Protein 9R43 (pdb70)

Foldseek 3Di:
DDAPPDPCQCVQPAAQACQQVAHAREEAADQALLSVLVLLQVCVVVVAFEEEAQHNLAAAHHNYPHYYYHDVNLQDKDADLPQQKMKGFQNHFQLSVCVHQQVSQWHQLAAQARSDGPQQCQQQFHHHLLDLAANTSLLFWAWFWFQFNNSDTDIGGCPPDVLLSQCSRNVRQLQTGTRITMGHIHNFFKWQKAKQKAFQVLLLVLLVVVLVLLVPDASQKWKKWKWDQADQDPVDDPLRHRGIIIIIIITGRDDNVSRCVSCVVSPVGHDGSDDDGGMDTVSCSNNRNVDDRDHRYHKAKDKFFFLGCDSVLSVLCCCLPGRVNPAQKMKMKTAHHRNLLPARPRHHFFAPSSGGIMIMIIHDPDVVNVVSVVVSVVVRVVRTPLAHSQSRHGNVQQDQSSLCSRGDVVSLVSSLCSSCVGPVSSSHRSGSHNHHDPVSD/DAAPPDPCQCVQPDAFACQQVAHEREEAADQALLVVLVLLQVCLVVLFFEAEAQGNLAAAHHNYHHYYYHPVNLQDKDADLVQQKMKGFQRHFQLSNCVHALVSQKHQLAAQARSDGPLQCQQQFHHHFLDLVAHTQLLFWAWWFFQFNNSDTDIDGCPPDVLLSQESRNVRQLQTGTGMTMGGIHNFFKWQKAKQKAAQVLLLVLLQVVQVLLVPDASQKWKKWKWDQADQDDVDDPLRHRAIITIIIITGRDDNVVSCVSCVVSPVRDDGSDDDGGMDTVSCSNRRNVDDRPHHDHKAKWKFFFLGADSQLSVLCCCLRGRPNPQQKMKMKTAHHRNNLDARPRHHFFDPSNGGIMIMIIHDPDPVNVVSVVVSVVVNVVRTPLAHRQSRHGHVQQDLSSLCSRGDVVSLLSNLCSSCVRPVSSSHRSGSHRHHDPVSD

Structure (mmCIF, N/CA/C/O backbone):
data_9R43
#
_entry.id   9R43
#
_cell.length_a   77.872
_cell.length_b   80.490
_cell.length_c   163.811
_cell.angle_alpha   90.00
_cell.angle_beta   90.00
_cell.angle_gamma   90.00
#
_symmetry.space_group_name_H-M   'P 2 2 21'
#
loop_
_entity.id
_entity.type
_entity.pdbx_description
1 polymer 'Mitomycin radical oxidase'
2 non-polymer 'FLAVIN-ADENINE DINUCLEOTIDE'
3 non-polymer '4-(2-HYDROXYETHYL)-1-PIPERAZINE ETHANESULFONIC ACID'
4 non-polymer DI(HYDROXYETHYL)ETHER
5 non-polymer 'ACETATE ION'
6 water water
#
loop_
_atom_site.group_PDB
_atom_site.id
_atom_site.type_symbol
_atom_site.label_atom_id
_atom_site.label_alt_id
_atom_site.label_comp_id
_atom_site.label_asym_id
_atom_site.label_entity_id
_atom_site.label_seq_id
_atom_site.pdbx_PDB_ins_code
_atom_site.Cartn_x
_atom_site.Cartn_y
_atom_site.Cartn_z
_atom_site.occupancy
_atom_site.B_iso_or_equiv
_atom_site.auth_seq_id
_atom_site.auth_comp_id
_atom_site.auth_asym_id
_atom_site.auth_atom_id
_atom_site.pdbx_PDB_model_num
ATOM 1 N N . ALA A 1 8 ? 24.672 38.071 45.709 1.00 71.66 8 ALA A N 1
ATOM 2 C CA . ALA A 1 8 ? 25.924 37.272 45.672 1.00 72.05 8 ALA A CA 1
ATOM 3 C C . ALA A 1 8 ? 26.316 36.818 47.080 1.00 71.17 8 ALA A C 1
ATOM 4 O O . ALA A 1 8 ? 27.111 37.461 47.761 1.00 83.30 8 ALA A O 1
ATOM 6 N N . LEU A 1 9 ? 25.738 35.687 47.493 1.00 64.46 9 LEU A N 1
ATOM 7 C CA . LEU A 1 9 ? 26.112 34.988 48.705 1.00 61.69 9 LEU A CA 1
ATOM 8 C C . LEU A 1 9 ? 27.530 34.448 48.573 1.00 60.27 9 LEU A C 1
ATOM 9 O O . LEU A 1 9 ? 27.907 33.922 47.531 1.00 66.17 9 LEU A O 1
ATOM 14 N N . GLU A 1 10 ? 28.292 34.552 49.662 1.00 59.92 10 GLU A N 1
ATOM 15 C CA . GLU A 1 10 ? 29.642 34.018 49.735 1.00 57.87 10 GLU A CA 1
ATOM 16 C C . GLU A 1 10 ? 29.659 32.915 50.780 1.00 48.51 10 GLU A C 1
ATOM 17 O O . GLU A 1 10 ? 28.717 32.809 51.562 1.00 50.42 10 GLU A O 1
ATOM 23 N N . PRO A 1 11 ? 30.732 32.098 50.881 1.00 50.23 11 PRO A N 1
ATOM 24 C CA . PRO A 1 11 ? 30.724 30.962 51.804 1.00 57.61 11 PRO A CA 1
ATOM 25 C C . PRO A 1 11 ? 30.593 31.402 53.263 1.00 64.06 11 PRO A C 1
ATOM 26 O O . PRO A 1 11 ? 31.104 32.447 53.644 1.00 58.40 11 PRO A O 1
ATOM 30 N N . ASP A 1 12 ? 29.860 30.611 54.059 1.00 72.40 12 ASP A N 1
ATOM 31 C CA . ASP A 1 12 ? 29.615 30.910 55.466 1.00 85.44 12 ASP A CA 1
ATOM 32 C C . ASP A 1 12 ? 28.735 32.157 55.641 1.00 80.78 12 ASP A C 1
ATOM 33 O O . ASP A 1 12 ? 28.642 32.666 56.750 1.00 81.05 12 ASP A O 1
ATOM 38 N N . GLN A 1 13 ? 28.066 32.631 54.575 1.00 81.04 13 GLN A N 1
ATOM 39 C CA . GLN A 1 13 ? 26.978 33.591 54.714 1.00 75.11 13 GLN A CA 1
ATOM 40 C C . GLN A 1 13 ? 25.635 32.865 54.737 1.00 80.30 13 GLN A C 1
ATOM 41 O O . GLN A 1 13 ? 25.483 31.804 54.131 1.00 70.06 13 GLN A O 1
ATOM 47 N N . PRO A 1 14 ? 24.606 33.438 55.407 1.00 93.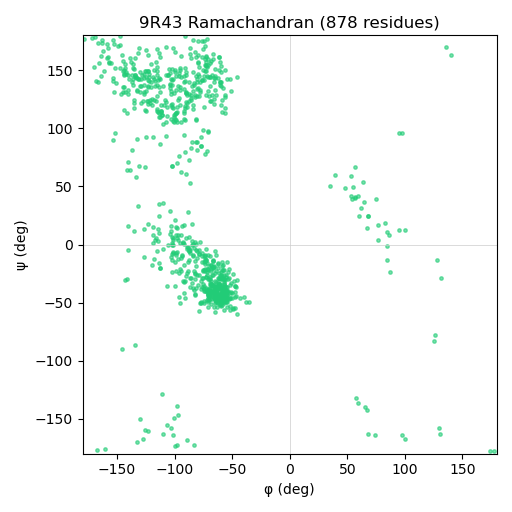10 14 PRO A N 1
ATOM 48 C CA . PRO A 1 14 ? 23.296 32.790 55.518 1.00 91.84 14 PRO A CA 1
ATOM 49 C C . PRO A 1 14 ? 22.664 32.440 54.174 1.00 79.76 14 PRO A C 1
ATOM 50 O O . PRO A 1 14 ? 22.283 33.325 53.408 1.00 64.02 14 PRO A O 1
ATOM 54 N N . GLY A 1 15 ? 22.545 31.132 53.922 1.00 78.46 15 GLY A N 1
ATOM 55 C CA . GLY A 1 15 ? 21.841 30.632 52.752 1.00 79.00 15 GLY A CA 1
ATOM 56 C C . GLY A 1 15 ? 22.777 30.359 51.574 1.00 64.44 15 GLY A C 1
ATOM 57 O O . GLY A 1 15 ? 22.312 30.166 50.456 1.00 65.49 15 GLY A O 1
ATOM 58 N N . TYR A 1 16 ? 24.088 30.360 51.827 1.00 58.49 16 TYR A N 1
ATOM 59 C CA . TYR A 1 16 ? 25.061 29.936 50.835 1.00 57.81 16 TYR A CA 1
ATOM 60 C C . TYR A 1 16 ? 24.794 28.481 50.454 1.00 57.52 16 TYR A C 1
ATOM 61 O O . TYR A 1 16 ? 24.716 28.146 49.269 1.00 46.96 16 TYR A O 1
ATOM 70 N N . ASP A 1 17 ? 24.692 27.633 51.480 1.00 50.29 17 ASP A N 1
ATOM 71 C CA . ASP A 1 17 ? 24.605 26.205 51.294 1.00 58.14 17 ASP A CA 1
ATOM 72 C C . ASP A 1 17 ? 23.290 25.907 50.596 1.00 63.68 17 ASP A C 1
ATOM 73 O O . ASP A 1 17 ? 23.204 25.069 49.704 1.00 60.30 17 ASP A O 1
ATOM 78 N N . ASP A 1 18 ? 22.290 26.685 50.980 1.00 59.71 18 ASP A N 1
ATOM 79 C CA . ASP A 1 18 ? 20.987 26.576 50.391 1.00 61.15 18 ASP A CA 1
ATOM 80 C C . ASP A 1 18 ? 21.158 26.739 48.885 1.00 61.22 18 ASP A C 1
ATOM 81 O O . ASP A 1 18 ? 20.680 25.927 48.108 1.00 64.20 18 ASP A O 1
ATOM 86 N N . ALA A 1 19 ? 21.867 27.786 48.477 1.00 54.14 19 ALA A N 1
ATOM 87 C CA . ALA A 1 19 ? 21.830 28.203 47.091 1.00 51.79 19 ALA A CA 1
ATOM 88 C C . ALA A 1 19 ? 22.901 27.470 46.270 1.00 53.35 19 ALA A C 1
ATOM 89 O O . ALA A 1 19 ? 22.809 27.448 45.051 1.00 47.15 19 ALA A O 1
ATOM 91 N N . ARG A 1 20 ? 23.881 26.831 46.922 1.00 47.65 20 ARG A N 1
ATOM 92 C CA . ARG A 1 20 ? 25.005 26.274 46.196 1.00 47.30 20 ARG A CA 1
ATOM 93 C C . ARG A 1 20 ? 24.840 24.780 45.943 1.00 44.71 20 ARG A C 1
ATOM 94 O O . ARG A 1 20 ? 25.481 24.240 45.065 1.00 53.04 20 ARG A O 1
ATOM 102 N N . LEU A 1 21 ? 24.035 24.098 46.744 1.00 46.41 21 LEU A N 1
ATOM 103 C CA . LEU A 1 21 ? 23.998 22.651 46.739 1.00 51.23 21 LEU A CA 1
ATOM 104 C C . LEU A 1 21 ? 22.733 22.235 46.006 1.00 55.74 21 LEU A C 1
ATOM 105 O O . LEU A 1 21 ? 21.710 22.876 46.190 1.00 46.29 21 LEU A O 1
ATOM 110 N N . GLY A 1 22 ? 22.810 21.205 45.151 1.00 58.31 22 GLY A N 1
ATOM 111 C CA . GLY A 1 22 ? 21.668 20.766 44.356 1.00 51.91 22 GLY A CA 1
ATOM 112 C C . GLY A 1 22 ? 21.129 19.405 44.803 1.00 46.74 22 GLY A C 1
ATOM 113 O O . GLY A 1 22 ? 21.439 18.921 45.890 1.00 46.81 22 GLY A O 1
ATOM 114 N N . LEU A 1 23 ? 20.331 18.767 43.937 1.00 43.43 23 LEU A N 1
ATOM 115 C CA . LEU A 1 23 ? 19.817 17.441 44.221 1.00 39.82 23 LEU A CA 1
ATOM 116 C C . LEU A 1 23 ? 20.934 16.399 44.280 1.00 41.61 23 LEU A C 1
ATOM 117 O O . LEU A 1 23 ? 20.999 15.622 45.245 1.00 40.44 23 LEU A O 1
ATOM 122 N N . ASN A 1 24 ? 21.757 16.314 43.211 1.00 39.76 24 ASN A N 1
ATOM 123 C CA . ASN A 1 24 ? 22.856 15.351 43.132 1.00 37.47 24 ASN A CA 1
ATOM 124 C C . ASN A 1 24 ? 24.141 16.075 43.513 1.00 39.30 24 ASN A C 1
ATOM 125 O O . ASN A 1 24 ? 24.583 16.956 42.784 1.00 37.41 24 ASN A O 1
ATOM 130 N N . ARG A 1 25 ? 24.721 15.692 44.659 1.00 43.38 25 ARG A N 1
ATOM 131 C CA . ARG A 1 25 ? 25.840 16.407 45.256 1.00 48.78 25 ARG A CA 1
ATOM 132 C C . ARG A 1 25 ? 27.195 15.852 44.809 1.00 45.34 25 ARG A C 1
ATOM 133 O O . ARG A 1 25 ? 28.186 16.239 45.401 1.00 41.06 25 ARG A O 1
ATOM 141 N N . ALA A 1 26 ? 27.274 15.057 43.725 1.00 41.85 26 ALA A N 1
ATOM 142 C CA . ALA A 1 26 ? 28.478 14.280 43.421 1.00 41.95 26 ALA A CA 1
ATOM 143 C C . ALA A 1 26 ? 29.669 15.164 43.059 1.00 45.14 26 ALA A C 1
ATOM 144 O O . ALA A 1 26 ? 30.826 14.755 43.195 1.00 52.68 26 ALA A O 1
ATOM 146 N N . ALA A 1 27 ? 29.368 16.355 42.548 1.00 45.84 27 ALA A N 1
ATOM 147 C CA . ALA A 1 27 ? 30.340 17.418 42.406 1.00 50.21 27 ALA A CA 1
ATOM 148 C C . ALA A 1 27 ? 30.272 18.262 43.673 1.00 62.27 27 ALA A C 1
ATOM 149 O O . ALA A 1 27 ? 29.429 19.150 43.802 1.00 85.71 27 ALA A O 1
ATOM 151 N N . GLU A 1 28 ? 31.127 17.958 44.640 1.00 68.77 28 GLU A N 1
ATOM 152 C CA . GLU A 1 28 ? 31.047 18.615 45.935 1.00 63.17 28 GLU A CA 1
ATOM 153 C C . GLU A 1 28 ? 31.651 19.997 45.763 1.00 57.43 28 GLU A C 1
ATOM 154 O O . GLU A 1 28 ? 32.866 20.162 45.806 1.00 68.88 28 GLU A O 1
ATOM 160 N N . SER A 1 29 ? 30.806 20.981 45.460 1.00 50.92 29 SER A N 1
ATOM 161 C CA . SER A 1 29 ? 31.373 22.211 44.943 1.00 63.16 29 SER A CA 1
ATOM 162 C C . SER A 1 29 ? 31.078 23.400 45.851 1.00 57.64 29 SER A C 1
ATOM 163 O O . SER A 1 29 ? 30.023 23.484 46.472 1.00 54.34 29 SER A O 1
ATOM 166 N N . ARG A 1 30 ? 32.074 24.293 45.907 1.00 51.83 30 ARG A N 1
ATOM 167 C CA . ARG A 1 30 ? 32.036 25.513 46.684 1.00 55.31 30 ARG A CA 1
ATOM 168 C C . ARG A 1 30 ? 32.325 26.688 45.758 1.00 48.07 30 ARG A C 1
ATOM 169 O O . ARG A 1 30 ? 33.468 27.109 45.589 1.00 43.56 30 ARG A O 1
ATOM 177 N N . PRO A 1 31 ? 31.261 27.300 45.203 1.00 48.47 31 PRO A N 1
ATOM 178 C CA . PRO A 1 31 ? 31.393 28.507 44.394 1.00 44.58 31 PRO A CA 1
ATOM 179 C C . PRO A 1 31 ? 31.984 29.596 45.275 1.00 49.26 31 PRO A C 1
ATOM 180 O O . PRO A 1 31 ? 31.702 29.621 46.466 1.00 50.30 31 PRO A O 1
ATOM 184 N N . ALA A 1 32 ? 32.733 30.524 44.670 1.00 45.44 32 ALA A N 1
ATOM 185 C CA . ALA A 1 32 ? 33.194 31.707 45.374 1.00 45.56 32 ALA A CA 1
ATOM 186 C C . ALA A 1 32 ? 31.995 32.602 45.716 1.00 57.67 32 ALA A C 1
ATOM 187 O O . ALA A 1 32 ? 31.993 33.226 46.777 1.00 58.78 32 ALA A O 1
ATOM 189 N N . TYR A 1 33 ? 30.981 32.650 44.825 1.00 44.98 33 TYR A N 1
ATOM 190 C CA . TYR A 1 33 ? 29.752 33.363 45.097 1.00 52.85 33 TYR A CA 1
ATOM 191 C C . TYR A 1 33 ? 28.604 32.589 44.459 1.00 49.81 33 TYR A C 1
ATOM 192 O O . TYR A 1 33 ? 28.776 32.005 43.402 1.00 49.77 33 TYR A O 1
ATOM 201 N N . VAL A 1 34 ? 27.422 32.675 45.067 1.00 44.02 34 VAL A N 1
ATOM 202 C CA . VAL A 1 34 ? 26.193 32.179 44.465 1.00 49.83 34 VAL A CA 1
ATOM 203 C C . VAL A 1 34 ? 25.174 33.318 44.332 1.00 43.84 34 VAL A C 1
ATOM 204 O O . VAL A 1 34 ? 24.802 33.895 45.337 1.00 49.68 34 VAL A O 1
ATOM 208 N N . VAL A 1 35 ? 24.703 33.623 43.114 1.00 44.39 35 VAL A N 1
ATOM 209 C CA . VAL A 1 35 ? 23.625 34.584 42.881 1.00 43.92 35 VAL A CA 1
ATOM 210 C C . VAL A 1 35 ? 22.302 33.837 42.684 1.00 45.99 35 VAL A C 1
ATOM 211 O O . VAL A 1 35 ? 22.092 33.251 41.625 1.00 42.99 35 VAL A O 1
ATOM 215 N N . GLU A 1 36 ? 21.393 33.872 43.666 1.00 47.60 36 GLU A N 1
ATOM 216 C CA . GLU A 1 36 ? 20.017 33.459 43.432 1.00 52.16 36 GLU A CA 1
ATOM 217 C C . GLU A 1 36 ? 19.260 34.472 42.576 1.00 43.24 36 GLU A C 1
ATOM 218 O O . GLU A 1 36 ? 18.511 35.268 43.092 1.00 47.50 36 GLU A O 1
ATOM 224 N N . ALA A 1 37 ? 19.443 34.422 41.262 1.00 46.61 37 ALA A N 1
ATOM 225 C CA . ALA A 1 37 ? 18.871 35.388 40.349 1.00 50.40 37 ALA A CA 1
ATOM 226 C C . ALA A 1 37 ? 17.346 35.395 40.457 1.00 51.67 37 ALA A C 1
ATOM 227 O O . ALA A 1 37 ? 16.727 34.344 40.499 1.00 57.18 37 ALA A O 1
ATOM 229 N N . ALA A 1 38 ? 16.749 36.586 40.482 1.00 54.61 38 ALA A N 1
ATOM 230 C CA . ALA A 1 38 ? 15.302 36.730 40.533 1.00 61.60 38 ALA A CA 1
ATOM 231 C C . ALA A 1 38 ? 14.743 36.893 39.126 1.00 56.62 38 ALA A C 1
ATOM 232 O O . ALA A 1 38 ? 13.560 36.615 38.900 1.00 60.98 38 ALA A O 1
ATOM 234 N N . ASP A 1 39 ? 15.606 37.339 38.198 1.00 52.71 39 ASP A N 1
ATOM 235 C CA . ASP A 1 39 ? 15.208 37.659 36.835 1.00 48.63 39 ASP A CA 1
ATOM 236 C C . ASP A 1 39 ? 16.438 37.737 35.942 1.00 44.13 39 ASP A C 1
ATOM 237 O O . ASP A 1 39 ? 17.567 37.688 36.408 1.00 44.74 39 ASP A O 1
ATOM 242 N N . GLU A 1 40 ? 16.209 37.946 34.646 1.00 47.53 40 GLU A N 1
ATOM 243 C CA . GLU A 1 40 ? 17.278 37.870 33.674 1.00 46.05 40 GLU A CA 1
ATOM 244 C C . GLU A 1 40 ? 18.377 38.911 33.926 1.00 59.62 40 GLU A C 1
ATOM 245 O O . GLU A 1 40 ? 19.537 38.661 33.583 1.00 57.30 40 GLU A O 1
ATOM 251 N N . GLN A 1 41 ? 18.017 40.066 34.507 1.00 55.72 41 GLN A N 1
ATOM 252 C CA . GLN A 1 41 ? 18.940 41.176 34.714 1.00 50.04 41 GLN A CA 1
ATOM 253 C C . GLN A 1 41 ? 19.984 40.822 35.749 1.00 39.78 41 GLN A C 1
ATOM 254 O O . GLN A 1 41 ? 21.133 41.180 35.595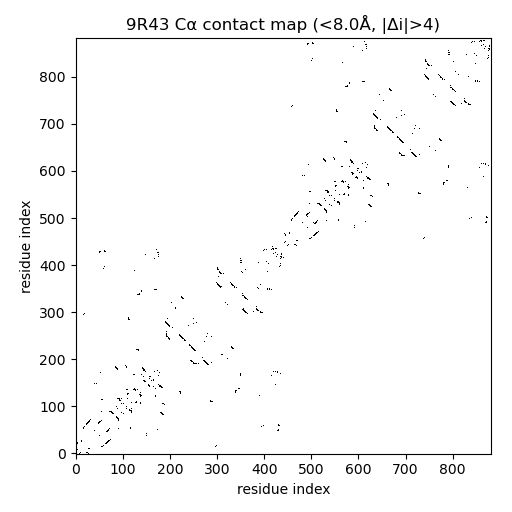 1.00 53.93 41 GLN A O 1
ATOM 260 N N . GLU A 1 42 ? 19.557 40.141 36.812 1.00 43.17 42 GLU A N 1
ATOM 261 C CA . GLU A 1 42 ? 20.471 39.620 37.801 1.00 45.73 42 GLU A CA 1
ATOM 262 C C . GLU A 1 42 ? 21.434 38.587 37.207 1.00 47.35 42 GLU A C 1
ATOM 263 O O . GLU A 1 42 ? 22.555 38.447 37.708 1.00 44.24 42 GLU A O 1
ATOM 269 N N . VAL A 1 43 ? 21.010 37.867 36.156 1.00 46.14 43 VAL A N 1
ATOM 270 C CA . VAL A 1 43 ? 21.829 36.819 35.547 1.00 43.11 43 VAL A CA 1
ATOM 271 C C . VAL A 1 43 ? 22.925 37.497 34.732 1.00 41.66 43 VAL A C 1
ATOM 272 O O . VAL A 1 43 ? 24.079 37.133 34.818 1.00 43.61 43 VAL A O 1
ATOM 276 N N . ALA A 1 44 ? 22.537 38.472 33.909 1.00 42.44 44 ALA A N 1
ATOM 277 C CA . ALA A 1 44 ? 23.482 39.265 33.151 1.00 44.09 44 ALA A CA 1
ATOM 278 C C . ALA A 1 44 ? 24.460 39.995 34.087 1.00 50.20 44 ALA A C 1
ATOM 279 O O . ALA A 1 44 ? 25.653 40.064 33.827 1.00 50.79 44 ALA A O 1
ATOM 281 N N . ALA A 1 45 ? 23.964 40.522 35.206 1.00 46.33 45 ALA A N 1
ATOM 282 C CA . ALA A 1 45 ? 24.833 41.183 36.160 1.00 52.63 45 ALA A CA 1
ATOM 283 C C . ALA A 1 45 ? 25.842 40.197 36.773 1.00 51.52 45 ALA A C 1
ATOM 284 O O . ALA A 1 45 ? 27.005 40.545 37.027 1.00 44.09 45 ALA A O 1
ATOM 286 N N . ALA A 1 46 ? 25.400 38.962 37.036 1.00 44.45 46 ALA A N 1
ATOM 287 C CA . ALA A 1 46 ? 26.281 37.961 37.620 1.00 44.65 46 ALA A CA 1
ATOM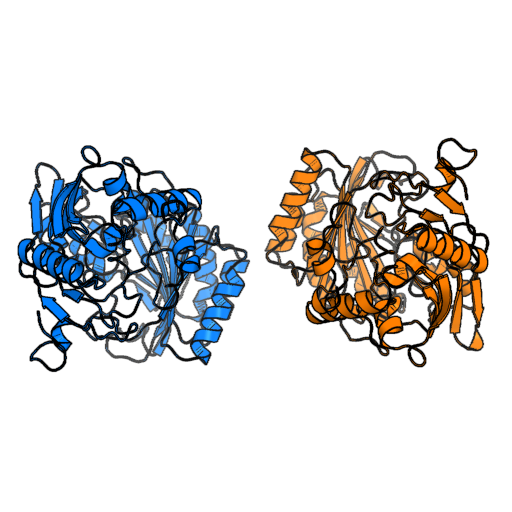 288 C C . ALA A 1 46 ? 27.385 37.615 36.630 1.00 37.06 46 ALA A C 1
ATOM 289 O O . ALA A 1 46 ? 28.541 37.491 36.996 1.00 43.24 46 ALA A O 1
ATOM 291 N N . VAL A 1 47 ? 26.993 37.463 35.366 1.00 39.00 47 VAL A N 1
ATOM 292 C CA . VAL A 1 47 ? 27.922 37.109 34.328 1.00 37.76 47 VAL A CA 1
ATOM 293 C C . VAL A 1 47 ? 28.871 38.275 34.102 1.00 41.94 47 VAL A C 1
ATOM 294 O O . VAL A 1 47 ? 30.051 38.038 33.861 1.00 39.56 47 VAL A O 1
ATOM 298 N N . ARG A 1 48 ? 28.367 39.516 34.128 1.00 48.14 48 ARG A N 1
ATOM 299 C CA . ARG A 1 48 ? 29.242 40.674 33.963 1.00 56.90 48 ARG A CA 1
ATOM 300 C C . ARG A 1 48 ? 30.319 40.695 35.053 1.00 48.72 48 ARG A C 1
ATOM 301 O O . ARG A 1 48 ? 31.493 40.873 34.755 1.00 48.17 48 ARG A O 1
ATOM 309 N N . LEU A 1 49 ? 29.887 40.533 36.309 1.00 44.79 49 LEU A N 1
ATOM 310 C CA . LEU A 1 49 ? 30.783 40.496 37.444 1.00 47.03 49 LEU A CA 1
ATOM 311 C C . LEU A 1 49 ? 31.884 39.470 37.186 1.00 49.64 49 LEU A C 1
ATOM 312 O O . LEU A 1 49 ? 33.063 39.793 37.281 1.00 54.94 49 LEU A O 1
ATOM 317 N N . ALA A 1 50 ? 31.497 38.233 36.838 1.00 45.72 50 ALA A N 1
ATOM 318 C CA . ALA A 1 50 ? 32.468 37.160 36.664 1.00 40.25 50 ALA A CA 1
ATOM 319 C C . ALA A 1 50 ? 33.483 37.496 35.575 1.00 43.31 50 ALA A C 1
ATOM 320 O O . ALA A 1 50 ? 34.642 37.090 35.673 1.00 38.51 50 ALA A O 1
ATOM 322 N N . ALA A 1 51 ? 33.025 38.187 34.514 1.00 38.70 51 ALA A N 1
ATOM 323 C CA . ALA A 1 51 ? 33.891 38.533 33.407 1.00 40.96 51 ALA A CA 1
ATOM 324 C C . ALA A 1 51 ? 34.897 39.595 33.848 1.00 44.17 51 ALA A C 1
ATOM 325 O O . ALA A 1 51 ? 36.049 39.562 33.440 1.00 49.85 51 ALA A O 1
ATOM 327 N N . GLU A 1 52 ? 34.455 40.532 34.677 1.00 47.54 52 GLU A N 1
ATOM 328 C CA . GLU A 1 52 ? 35.369 41.472 35.312 1.00 53.23 52 GLU A CA 1
ATOM 329 C C . GLU A 1 52 ? 36.437 40.713 36.105 1.00 53.36 52 GLU A C 1
ATOM 330 O O . GLU A 1 52 ? 37.615 40.972 35.926 1.00 63.59 52 GLU A O 1
ATOM 336 N N . GLN A 1 53 ? 36.017 39.767 36.959 1.00 44.63 53 GLN A N 1
ATOM 337 C CA . GLN A 1 53 ? 36.911 39.092 37.890 1.00 47.21 53 GLN A CA 1
ATOM 338 C C . GLN A 1 53 ? 37.676 37.938 37.225 1.00 38.02 53 GLN A C 1
ATOM 339 O O . GLN A 1 53 ? 38.429 37.243 37.891 1.00 46.26 53 GLN A O 1
ATOM 345 N N . LYS A 1 54 ? 37.475 37.725 35.927 1.00 45.10 54 LYS A N 1
ATOM 346 C CA . LYS A 1 54 ? 38.114 36.644 35.186 1.00 44.58 54 LYS A CA 1
ATOM 347 C C . LYS A 1 54 ? 37.764 35.317 35.868 1.00 41.23 54 LYS A C 1
ATOM 348 O O . LYS A 1 54 ? 38.612 34.450 36.051 1.00 36.08 54 LYS A O 1
ATOM 350 N N . ARG A 1 55 ? 36.514 35.191 36.316 1.00 37.02 55 ARG A N 1
ATOM 351 C CA . ARG A 1 55 ? 36.097 33.999 37.034 1.00 40.96 55 ARG A CA 1
ATOM 352 C C . ARG A 1 55 ? 35.250 33.136 36.110 1.00 42.21 55 ARG A C 1
ATOM 353 O O . ARG A 1 55 ? 34.564 33.687 35.261 1.00 36.78 55 ARG A O 1
ATOM 361 N N . PRO A 1 56 ? 35.234 31.783 36.284 1.00 43.50 56 PRO A N 1
ATOM 362 C CA . PRO A 1 56 ? 34.299 30.909 35.561 1.00 38.49 56 PRO A CA 1
ATOM 363 C C . PRO A 1 56 ? 32.896 31.090 36.123 1.00 38.99 56 PRO A C 1
ATOM 364 O O . PRO A 1 56 ? 32.745 31.548 37.253 1.00 37.21 56 PRO A O 1
ATOM 368 N N . VAL A 1 57 ? 31.891 30.756 35.305 1.00 37.37 57 VAL A N 1
ATOM 369 C CA . VAL A 1 57 ? 30.481 30.858 35.657 1.00 39.56 57 VAL A CA 1
ATOM 370 C C . VAL A 1 57 ? 29.759 29.540 35.337 1.00 39.64 57 VAL A C 1
ATOM 371 O O . VAL A 1 57 ? 29.901 28.962 34.250 1.00 37.42 57 VAL A O 1
ATOM 375 N N . GLY A 1 58 ? 28.997 29.061 36.319 1.00 34.79 58 GLY A N 1
ATOM 376 C CA . GLY A 1 58 ? 28.141 27.897 36.172 1.00 37.08 58 GLY A CA 1
ATOM 377 C C . GLY A 1 58 ? 26.704 28.263 36.503 1.00 38.24 58 GLY A C 1
ATOM 378 O O . GLY A 1 58 ? 26.419 29.314 37.088 1.00 37.78 58 GLY A O 1
ATOM 379 N N . VAL A 1 59 ? 25.791 27.403 36.086 1.00 37.98 59 VAL A N 1
ATOM 380 C CA . VAL A 1 59 ? 24.386 27.662 36.318 1.00 41.37 59 VAL A CA 1
ATOM 381 C C . VAL A 1 59 ? 23.713 26.377 36.795 1.00 39.39 59 VAL A C 1
ATOM 382 O O . VAL A 1 59 ? 24.035 25.272 36.358 1.00 47.16 59 VAL A O 1
ATOM 386 N N . MET A 1 60 ? 22.863 26.532 37.801 1.00 39.62 60 MET A N 1
ATOM 387 C CA . MET A 1 60 ? 22.159 25.431 38.417 1.00 37.51 60 MET A CA 1
ATOM 388 C C . MET A 1 60 ? 20.707 25.827 38.615 1.00 41.32 60 MET A C 1
ATOM 389 O O . MET A 1 60 ? 20.435 26.895 39.147 1.00 38.85 60 MET A O 1
ATOM 394 N N . ALA A 1 61 ? 19.808 25.002 38.066 1.00 36.16 61 ALA A N 1
ATOM 395 C CA . ALA A 1 61 ? 18.391 25.091 38.329 1.00 35.55 61 ALA A CA 1
ATOM 396 C C . ALA A 1 61 ? 17.962 24.062 39.360 1.00 36.21 61 ALA A C 1
ATOM 397 O O . ALA A 1 61 ? 17.031 24.361 40.103 1.00 38.92 61 ALA A O 1
ATOM 399 N N . THR A 1 62 ? 18.552 22.862 39.365 1.00 32.46 62 THR A N 1
ATOM 400 C CA . THR A 1 62 ? 18.054 21.772 40.238 1.00 31.54 62 THR A CA 1
ATOM 401 C C . THR A 1 62 ? 19.185 20.976 40.826 1.00 31.52 62 THR A C 1
ATOM 402 O O . THR A 1 62 ? 19.012 20.460 41.935 1.00 36.01 62 THR A O 1
ATOM 406 N N . GLY A 1 63 ? 20.303 20.878 40.120 1.00 35.19 63 GLY A N 1
ATOM 407 C CA . GLY A 1 63 ? 21.390 20.022 40.529 1.00 33.59 63 GLY A CA 1
ATOM 408 C C . GLY A 1 63 ? 21.179 18.581 40.053 1.00 37.27 63 GLY A C 1
ATOM 409 O O . GLY A 1 63 ? 21.971 17.729 40.441 1.00 42.88 63 GLY A O 1
ATOM 410 N N . HIS A 1 64 ? 20.183 18.327 39.157 1.00 36.60 64 HIS A N 1
ATOM 411 C CA . HIS A 1 64 ? 20.073 17.032 38.485 1.00 32.47 64 HIS A CA 1
ATOM 412 C C . HIS A 1 64 ? 21.311 16.611 37.696 1.00 35.10 64 HIS A C 1
ATOM 413 O O . HIS A 1 64 ? 21.604 15.434 37.631 1.00 37.15 64 HIS A O 1
ATOM 420 N N . GLY A 1 65 ? 22.042 17.557 37.093 1.00 40.39 65 GLY A N 1
ATOM 421 C CA . GLY A 1 65 ? 23.050 17.231 36.106 1.00 38.40 65 GLY A CA 1
ATOM 422 C C . GLY A 1 65 ? 24.426 17.813 36.440 1.00 37.87 65 GLY A C 1
ATOM 423 O O . GLY A 1 65 ? 24.971 18.619 35.684 1.00 32.60 65 GLY A O 1
ATOM 424 N N . PRO A 1 66 ? 25.081 17.353 37.526 1.00 34.75 66 PRO A N 1
ATOM 425 C CA . PRO A 1 66 ? 26.391 17.874 37.892 1.00 33.79 66 PRO A CA 1
ATOM 426 C C . PRO A 1 66 ? 27.422 17.324 36.923 1.00 38.69 66 PRO A C 1
ATOM 427 O O . PRO A 1 66 ? 27.228 16.287 36.303 1.00 34.20 66 PRO A O 1
ATOM 431 N N . SER A 1 67 ? 28.540 18.045 36.895 1.00 37.59 67 SER A N 1
ATOM 432 C CA . SER A 1 67 ? 29.697 17.666 36.069 1.00 43.45 67 SER A CA 1
ATOM 433 C C . SER A 1 67 ? 30.968 18.061 36.828 1.00 41.04 67 SER A C 1
ATOM 434 O O . SER A 1 67 ? 31.456 17.248 37.618 1.00 38.79 67 SER A O 1
ATOM 437 N N . VAL A 1 68 ? 31.448 19.283 36.619 1.00 44.62 68 VAL A N 1
ATOM 438 C CA . VAL A 1 68 ? 32.683 19.790 37.203 1.00 47.55 68 VAL A CA 1
ATOM 439 C C . VAL A 1 68 ? 32.386 20.470 38.543 1.00 50.76 68 VAL A C 1
ATOM 440 O O . VAL A 1 68 ? 31.317 21.027 38.738 1.00 47.03 68 VAL A O 1
ATOM 444 N N . SER A 1 69 ? 33.350 20.478 39.460 1.00 51.83 69 SER A N 1
ATOM 445 C CA . SER A 1 69 ? 33.253 21.298 40.658 1.00 50.99 69 SER A CA 1
ATOM 446 C C . SER A 1 69 ? 33.153 22.777 40.286 1.00 49.94 69 SER A C 1
ATOM 447 O O . SER A 1 69 ? 33.862 23.237 39.402 1.00 44.51 69 SER A O 1
ATOM 450 N N . ALA A 1 70 ? 32.263 23.495 40.978 1.00 46.70 70 ALA A N 1
ATOM 451 C CA . ALA A 1 70 ? 32.126 24.931 40.860 1.00 45.56 70 ALA A CA 1
ATOM 452 C C . ALA A 1 70 ? 33.118 25.664 41.769 1.00 47.48 70 ALA A C 1
ATOM 453 O O . ALA A 1 70 ? 32.958 26.862 41.990 1.00 47.69 70 ALA A O 1
ATOM 455 N N . ASP A 1 71 ? 34.178 24.991 42.240 1.00 41.18 71 ASP A N 1
ATOM 456 C CA . ASP A 1 71 ? 35.148 25.649 43.108 1.00 50.01 71 ASP A CA 1
ATOM 457 C C . ASP A 1 71 ? 35.719 26.906 42.424 1.00 48.99 71 ASP A C 1
ATOM 458 O O . ASP A 1 71 ? 36.202 26.856 41.288 1.00 49.72 71 ASP A O 1
ATOM 463 N N . ASP A 1 72 ? 35.645 28.047 43.132 1.00 54.67 72 ASP A N 1
ATOM 464 C CA . ASP A 1 72 ? 36.239 29.304 42.686 1.00 52.93 72 ASP A CA 1
ATOM 465 C C . ASP A 1 72 ? 35.391 29.960 41.585 1.00 50.26 72 ASP A C 1
ATOM 466 O O . ASP A 1 72 ? 35.745 31.020 41.067 1.00 43.21 72 ASP A O 1
ATOM 471 N N . ALA A 1 73 ? 34.239 29.364 41.252 1.00 40.63 73 ALA A N 1
ATOM 472 C CA . ALA A 1 73 ? 33.379 29.921 40.221 1.00 40.62 73 ALA A CA 1
ATOM 473 C C . ALA A 1 73 ? 32.293 30.813 40.817 1.00 39.07 73 ALA A C 1
ATOM 474 O O . ALA A 1 73 ? 31.920 30.684 41.991 1.00 38.83 73 ALA A O 1
ATOM 476 N N . VAL A 1 74 ? 31.698 31.650 39.964 1.00 35.41 74 VAL A N 1
ATOM 477 C CA . VAL A 1 74 ? 30.399 32.223 40.294 1.00 34.70 74 VAL A CA 1
ATOM 478 C C . VAL A 1 74 ? 29.296 31.255 39.854 1.00 38.81 74 VAL A C 1
ATOM 479 O O . VAL A 1 74 ? 29.209 30.935 38.667 1.00 36.66 74 VAL A O 1
ATOM 483 N N . LEU A 1 75 ? 28.394 30.879 40.767 1.00 37.85 75 LEU A N 1
ATOM 484 C CA . LEU A 1 75 ? 27.270 30.007 40.431 1.00 41.75 75 LEU A CA 1
ATOM 485 C C . LEU A 1 75 ? 25.986 30.827 40.419 1.00 43.96 75 LEU A C 1
ATOM 486 O O . LEU A 1 75 ? 25.666 31.486 41.401 1.00 45.15 75 LEU A O 1
ATOM 491 N N . VAL A 1 76 ? 25.285 30.816 39.279 1.00 37.08 76 VAL A N 1
ATOM 492 C CA . VAL A 1 76 ? 23.957 31.406 39.161 1.00 40.47 76 VAL A CA 1
ATOM 493 C C . VAL A 1 76 ? 22.903 30.334 39.443 1.00 39.79 76 VAL A C 1
ATOM 494 O O . VAL A 1 76 ? 22.838 29.328 38.764 1.00 35.67 76 VAL A O 1
ATOM 498 N N . ASN A 1 77 ? 22.147 30.501 40.524 1.00 40.30 77 ASN A N 1
ATOM 499 C CA . ASN A 1 77 ? 21.050 29.601 40.840 1.00 39.23 77 ASN A CA 1
ATOM 500 C C . ASN A 1 77 ? 19.767 30.205 40.288 1.00 45.82 77 ASN A C 1
ATOM 501 O O . ASN A 1 77 ? 19.387 31.296 40.714 1.00 44.45 77 ASN A O 1
ATOM 506 N N . THR A 1 78 ? 19.087 29.472 39.382 1.00 42.36 78 THR A N 1
ATOM 507 C CA . THR A 1 78 ? 17.977 30.026 38.632 1.00 39.51 78 THR A CA 1
ATOM 508 C C . THR A 1 78 ? 16.638 29.549 39.178 1.00 38.85 78 THR A C 1
ATOM 509 O O . THR A 1 78 ? 15.608 29.791 38.548 1.00 38.52 78 THR A O 1
ATOM 513 N N . ARG A 1 79 ? 16.637 28.926 40.348 1.00 35.06 79 ARG A N 1
ATOM 514 C CA . ARG A 1 79 ? 15.449 28.226 40.800 1.00 41.44 79 ARG A CA 1
ATOM 515 C C . ARG A 1 79 ? 14.292 29.195 41.081 1.00 49.82 79 ARG A C 1
ATOM 516 O O . ARG A 1 79 ? 13.128 28.794 41.078 1.00 51.30 79 ARG A O 1
ATOM 524 N N . ARG A 1 80 ? 14.575 30.481 41.291 1.00 51.22 80 ARG A N 1
ATOM 525 C CA . ARG A 1 80 ? 13.498 31.436 41.538 1.00 58.09 80 ARG A CA 1
ATOM 526 C C . ARG A 1 80 ? 12.893 31.934 40.229 1.00 52.81 80 ARG A C 1
ATOM 527 O O . ARG A 1 80 ? 11.853 32.587 40.248 1.00 58.60 80 ARG A O 1
ATOM 535 N N . MET A 1 81 ? 13.520 31.631 39.084 1.00 51.82 81 MET A N 1
ATOM 536 C CA . MET A 1 81 ? 13.011 32.100 37.797 1.00 50.35 81 MET A CA 1
ATOM 537 C C . MET A 1 81 ? 12.145 31.019 37.137 1.00 50.39 81 MET A C 1
ATOM 538 O O . MET A 1 81 ? 12.551 30.384 36.165 1.00 46.41 81 MET A O 1
ATOM 543 N N . GLU A 1 82 ? 10.910 30.868 37.633 1.00 51.15 82 GLU A N 1
ATOM 544 C CA . GLU A 1 82 ? 10.131 29.670 37.356 1.00 46.82 82 GLU A CA 1
ATOM 545 C C . GLU A 1 82 ? 8.922 30.026 36.502 1.00 51.17 82 GLU A C 1
ATOM 546 O O . GLU A 1 82 ? 7.954 29.265 36.419 1.00 60.18 82 GLU A O 1
ATOM 552 N N . GLY A 1 83 ? 9.043 31.126 35.760 1.00 45.09 83 GLY A N 1
ATOM 553 C CA . GLY A 1 83 ? 7.922 31.618 34.995 1.00 47.51 83 GLY A CA 1
ATOM 554 C C . GLY A 1 83 ? 7.678 30.753 33.771 1.00 46.38 83 GLY A C 1
ATOM 555 O O . GLY A 1 83 ? 8.627 30.289 33.138 1.00 44.48 83 GLY A O 1
ATOM 556 N N . VAL A 1 84 ? 6.386 30.553 33.469 1.00 50.62 84 VAL A N 1
ATOM 557 C CA . VAL A 1 84 ? 5.943 29.877 32.260 1.00 51.47 84 VAL A CA 1
ATOM 558 C C . VAL A 1 84 ? 4.713 30.594 31.695 1.00 54.30 84 VAL A C 1
ATOM 559 O O . VAL A 1 84 ? 3.843 31.021 32.438 1.00 52.15 84 VAL A O 1
ATOM 563 N N . SER A 1 85 ? 4.623 30.690 30.374 1.00 49.29 85 SER A N 1
ATOM 564 C CA . SER A 1 85 ? 3.413 31.182 29.745 1.00 53.35 85 SER A CA 1
ATOM 565 C C . SER A 1 85 ? 3.218 30.403 28.449 1.00 47.97 85 SER A C 1
ATOM 566 O O . SER A 1 85 ? 4.211 30.051 27.819 1.00 56.88 85 SER A O 1
ATOM 569 N N . VAL A 1 86 ? 1.953 30.162 28.066 1.00 52.93 86 VAL A N 1
ATOM 570 C CA . VAL A 1 86 ? 1.587 29.270 26.968 1.00 51.30 86 VAL A CA 1
ATOM 571 C C . VAL A 1 86 ? 0.814 30.084 25.940 1.00 49.94 86 VAL A C 1
ATOM 572 O O . VAL A 1 86 ? 0.000 30.920 26.302 1.00 59.90 86 VAL A O 1
ATOM 576 N N . ASP A 1 87 ? 1.081 29.829 24.661 1.00 63.76 87 ASP A N 1
ATOM 577 C CA . ASP A 1 87 ? 0.329 30.403 23.557 1.00 59.88 87 ASP A CA 1
ATOM 578 C C . ASP A 1 87 ? -0.441 29.280 22.866 1.00 58.99 87 ASP A C 1
ATOM 579 O O . ASP A 1 87 ? 0.031 28.682 21.893 1.00 53.86 87 ASP A O 1
ATOM 584 N N . ALA A 1 88 ? -1.633 28.994 23.396 1.00 61.98 88 ALA A N 1
ATOM 585 C CA . ALA A 1 88 ? -2.491 27.938 22.872 1.00 65.29 88 ALA A CA 1
ATOM 586 C C . ALA A 1 88 ? -2.691 28.107 21.366 1.00 64.25 88 ALA A C 1
ATOM 587 O O . ALA A 1 88 ? -2.612 27.136 20.629 1.00 72.57 88 ALA A O 1
ATOM 589 N N . ALA A 1 89 ? -2.898 29.338 20.897 1.00 60.65 89 ALA A N 1
ATOM 590 C CA . ALA A 1 89 ? -3.098 29.578 19.475 1.00 61.06 89 ALA A CA 1
ATOM 591 C C . ALA A 1 89 ? -1.892 29.084 18.685 1.00 62.75 89 ALA A C 1
ATOM 592 O O . ALA A 1 89 ? -2.038 28.310 17.752 1.00 70.75 89 ALA A O 1
ATOM 594 N N . ARG A 1 90 ? -0.694 29.513 19.083 1.00 69.86 90 ARG A N 1
ATOM 595 C CA . ARG A 1 90 ? 0.514 29.181 18.348 1.00 72.67 90 ARG A CA 1
ATOM 596 C C . ARG A 1 90 ? 1.129 27.864 18.831 1.00 69.60 90 ARG A C 1
ATOM 597 O O . ARG A 1 90 ? 2.121 27.426 18.254 1.00 74.91 90 ARG A O 1
ATOM 605 N N . ALA A 1 91 ? 0.563 27.248 19.883 1.00 58.92 91 ALA A N 1
ATOM 606 C CA . ALA A 1 91 ? 1.080 26.006 20.451 1.00 58.29 91 ALA A CA 1
ATOM 607 C C . ALA A 1 91 ? 2.567 26.145 20.784 1.00 49.18 91 ALA A C 1
ATOM 608 O O . ALA A 1 91 ? 3.402 25.421 20.255 1.00 56.17 91 ALA A O 1
ATOM 610 N N . THR A 1 92 ? 2.893 27.100 21.650 1.00 45.78 92 THR A N 1
ATOM 611 C CA . THR A 1 92 ? 4.255 27.279 22.118 1.00 47.98 92 THR A CA 1
ATOM 612 C C . THR A 1 92 ? 4.150 27.675 23.574 1.00 46.67 92 THR A C 1
ATOM 613 O O . THR A 1 92 ? 3.122 28.221 23.973 1.00 41.33 92 THR A O 1
ATOM 617 N N . ALA A 1 93 ? 5.223 27.399 24.329 1.00 42.47 93 ALA A N 1
ATOM 618 C CA . ALA A 1 93 ? 5.353 27.897 25.688 1.00 46.83 93 ALA A CA 1
ATOM 619 C C . ALA A 1 93 ? 6.639 28.723 25.800 1.00 47.87 93 ALA A C 1
ATOM 620 O O . ALA A 1 93 ? 7.655 28.421 25.166 1.00 49.22 93 ALA A O 1
ATOM 622 N N . TRP A 1 94 ? 6.559 29.786 26.607 1.00 50.72 94 TRP A N 1
ATOM 623 C CA . TRP A 1 94 ? 7.736 30.524 27.033 1.00 53.92 94 TRP A CA 1
ATOM 624 C C . TRP A 1 94 ? 8.148 30.022 28.409 1.00 47.69 94 TRP A C 1
ATOM 625 O O . TRP A 1 94 ? 7.334 30.042 29.328 1.00 50.22 94 TRP A O 1
ATOM 636 N N . ILE A 1 95 ? 9.408 29.575 28.537 1.00 48.55 95 ILE A N 1
ATOM 637 C CA . ILE A 1 95 ? 9.874 28.974 29.779 1.00 45.47 95 ILE A CA 1
ATOM 638 C C . ILE A 1 95 ? 11.105 29.737 30.273 1.00 45.37 95 ILE A C 1
ATOM 639 O O . ILE A 1 95 ? 12.075 29.864 29.541 1.00 38.90 95 ILE A O 1
ATOM 644 N N . GLU A 1 96 ? 11.041 30.257 31.504 1.00 43.82 96 GLU A N 1
ATOM 645 C CA . GLU A 1 96 ? 12.170 30.919 32.134 1.00 51.34 96 GLU A CA 1
ATOM 646 C C . GLU A 1 96 ? 13.227 29.886 32.556 1.00 50.62 96 GLU A C 1
ATOM 647 O O . GLU A 1 96 ? 12.916 28.712 32.721 1.00 50.22 96 GLU A O 1
ATOM 653 N N . ALA A 1 97 ? 14.457 30.374 32.796 1.00 47.90 97 ALA A N 1
ATOM 654 C CA . ALA A 1 97 ? 15.654 29.593 33.124 1.00 47.37 97 ALA A CA 1
ATOM 655 C C . ALA A 1 97 ? 15.374 28.406 34.041 1.00 43.03 97 ALA A C 1
ATOM 656 O O . ALA A 1 97 ? 15.805 27.296 33.760 1.00 42.90 97 ALA A O 1
ATOM 658 N N . GLY A 1 98 ? 14.656 28.655 35.141 1.00 38.23 98 GLY A N 1
ATOM 659 C CA . GLY A 1 98 ? 14.691 27.758 36.274 1.00 39.34 98 GLY A CA 1
ATOM 660 C C . GLY A 1 98 ? 13.463 26.871 36.364 1.00 33.25 98 GLY A C 1
ATOM 661 O O . GLY A 1 98 ? 13.337 26.094 37.302 1.00 39.07 98 GLY A O 1
ATOM 662 N N . ALA A 1 99 ? 12.567 27.014 35.405 1.00 35.83 99 ALA A N 1
ATOM 663 C CA . ALA A 1 99 ? 11.301 26.302 35.446 1.00 39.73 99 ALA A CA 1
ATOM 664 C C . ALA A 1 99 ? 11.527 24.814 35.245 1.00 33.48 99 ALA A C 1
ATOM 665 O O . ALA A 1 99 ? 12.077 24.403 34.220 1.00 36.33 99 ALA A O 1
ATOM 667 N N . ARG A 1 100 ? 11.045 24.033 36.222 1.00 36.98 100 ARG A N 1
ATOM 668 C CA . ARG A 1 100 ? 11.044 22.581 36.157 1.00 43.36 100 ARG A CA 1
ATOM 669 C C . ARG A 1 100 ? 9.868 22.123 35.290 1.00 42.14 100 ARG A C 1
ATOM 670 O O . ARG A 1 100 ? 8.901 22.842 35.115 1.00 37.75 100 ARG A O 1
ATOM 678 N N . TRP A 1 101 ? 9.968 20.922 34.724 1.00 40.06 101 TRP A N 1
ATOM 679 C CA . TRP A 1 101 ? 8.939 20.424 33.814 1.00 40.76 101 TRP A CA 1
ATOM 680 C C . TRP A 1 101 ? 7.575 20.308 34.489 1.00 38.86 101 TRP A C 1
ATOM 681 O O . TRP A 1 101 ? 6.572 20.502 33.831 1.00 41.18 101 TRP A O 1
ATOM 692 N N . ARG A 1 102 ? 7.537 19.910 35.765 1.00 39.18 102 ARG A N 1
ATOM 693 C CA . ARG A 1 102 ? 6.279 19.851 36.483 1.00 41.44 102 ARG A CA 1
ATOM 694 C C . ARG A 1 102 ? 5.478 21.153 36.345 1.00 47.01 102 ARG A C 1
ATOM 695 O O . ARG A 1 102 ? 4.264 21.121 36.131 1.00 41.85 102 ARG A O 1
ATOM 703 N N . LYS A 1 103 ? 6.157 22.305 36.435 1.00 50.64 103 LYS A N 1
ATOM 704 C CA . LYS A 1 103 ? 5.484 23.589 36.302 1.00 53.12 103 LYS A CA 1
ATOM 705 C C . LYS A 1 103 ? 5.091 23.851 34.854 1.00 46.05 103 LYS A C 1
ATOM 706 O O . LYS A 1 103 ? 4.031 24.401 34.577 1.00 51.62 103 LYS A O 1
ATOM 712 N N . VAL A 1 104 ? 5.937 23.449 33.914 1.00 46.46 104 VAL A N 1
ATOM 713 C CA . VAL A 1 104 ? 5.579 23.598 32.515 1.00 45.01 104 VAL A CA 1
ATOM 714 C C . VAL A 1 104 ? 4.288 22.825 32.269 1.00 46.09 104 VAL A C 1
ATOM 715 O O . VAL A 1 104 ? 3.372 23.369 31.649 1.00 46.88 104 VAL A O 1
ATOM 719 N N . LEU A 1 105 ? 4.201 21.604 32.819 1.00 52.01 105 LEU A N 1
ATOM 720 C CA . LEU A 1 105 ? 3.072 20.715 32.566 1.00 56.44 105 LEU A CA 1
ATOM 721 C C . LEU A 1 105 ? 1.800 21.309 33.157 1.00 57.21 105 LEU A C 1
ATOM 722 O O . LEU A 1 105 ? 0.733 21.158 32.573 1.00 53.77 105 LEU A O 1
ATOM 727 N N . GLU A 1 106 ? 1.924 21.992 34.301 1.00 54.04 106 GLU A N 1
ATOM 728 C CA . GLU A 1 106 ? 0.779 22.617 34.930 1.00 56.58 106 GLU A CA 1
ATOM 729 C C . GLU A 1 106 ? 0.113 23.533 33.911 1.00 56.37 106 GLU A C 1
ATOM 730 O O . GLU A 1 106 ? -1.090 23.460 33.719 1.00 55.64 106 GLU A O 1
ATOM 736 N N . HIS A 1 107 ? 0.911 24.293 33.164 1.00 51.50 107 HIS A N 1
ATOM 737 C CA . HIS A 1 107 ? 0.379 25.267 32.229 1.00 46.40 107 HIS A CA 1
ATOM 738 C C . HIS A 1 107 ? -0.042 24.680 30.887 1.00 53.89 107 HIS A C 1
ATOM 739 O O . HIS A 1 107 ? -0.900 25.292 30.253 1.00 49.96 107 HIS A O 1
ATOM 746 N N . THR A 1 108 ? 0.583 23.586 30.394 1.00 45.85 108 THR A N 1
ATOM 747 C CA . THR A 1 108 ? 0.265 23.154 29.038 1.00 51.45 108 THR A CA 1
ATOM 748 C C . THR A 1 108 ? -0.921 22.185 29.023 1.00 49.78 108 THR A C 1
ATOM 749 O O . THR A 1 108 ? -1.576 22.052 27.993 1.00 60.04 108 THR A O 1
ATOM 753 N N . ALA A 1 109 ? -1.187 21.512 30.142 1.00 49.11 109 ALA A N 1
ATOM 754 C CA . ALA A 1 109 ? -2.177 20.453 30.196 1.00 48.95 109 ALA A CA 1
ATOM 755 C C . ALA A 1 109 ? -3.595 21.008 30.032 1.00 50.91 109 ALA A C 1
ATOM 756 O O . ALA A 1 109 ? -4.379 20.448 29.269 1.00 60.82 109 ALA A O 1
ATOM 758 N N . PRO A 1 110 ? -3.973 22.130 30.693 1.00 56.96 110 PRO A N 1
ATOM 759 C CA . PRO A 1 110 ? -5.280 22.770 30.478 1.00 54.28 110 PRO A CA 1
ATOM 760 C C . PRO A 1 110 ? -5.665 23.095 29.042 1.00 59.72 110 PRO A C 1
ATOM 761 O O . PRO A 1 110 ? -6.833 23.320 28.744 1.00 71.37 110 PRO A O 1
ATOM 765 N N . HIS A 1 111 ? -4.668 23.178 28.164 1.00 57.80 111 HIS A N 1
ATOM 766 C CA . HIS A 1 111 ? -4.903 23.434 26.758 1.00 57.14 111 HIS A CA 1
ATOM 767 C C . HIS A 1 111 ? -4.870 22.120 25.999 1.00 51.12 111 HIS A C 1
ATOM 768 O O . HIS A 1 111 ? -5.136 22.087 24.812 1.00 53.39 111 HIS A O 1
ATOM 775 N N . GLY A 1 112 ? -4.469 21.040 26.659 1.00 52.79 112 GLY A N 1
ATOM 776 C CA . GLY A 1 112 ? -4.276 19.792 25.944 1.00 50.74 112 GLY A CA 1
ATOM 777 C C . GLY A 1 112 ? -3.004 19.802 25.108 1.00 46.46 112 GLY A C 1
ATOM 778 O O . GLY A 1 112 ? -2.983 19.253 24.018 1.00 51.55 112 GLY A O 1
ATOM 779 N N . LEU A 1 113 ? -1.934 20.388 25.655 1.00 51.94 113 LEU A N 1
ATOM 780 C CA . LEU A 1 113 ? -0.651 20.427 24.971 1.00 49.67 113 LEU A CA 1
ATOM 781 C C . LEU A 1 113 ? 0.429 19.784 25.840 1.00 43.19 113 LEU A C 1
ATOM 782 O O . LEU A 1 113 ? 0.335 19.771 27.057 1.00 40.76 113 LEU A O 1
ATOM 787 N N . ALA A 1 114 ? 1.424 19.173 25.200 1.00 42.34 114 ALA A N 1
ATOM 788 C CA . ALA A 1 114 ? 2.520 18.614 25.956 1.00 44.56 114 ALA A CA 1
ATOM 789 C C . ALA A 1 114 ? 3.834 19.101 25.365 1.00 44.91 114 ALA A C 1
ATOM 790 O O . ALA A 1 114 ? 3.990 19.098 24.152 1.00 51.32 114 ALA A O 1
ATOM 792 N N . PRO A 1 115 ? 4.804 19.500 26.217 1.00 41.06 115 PRO A N 1
ATOM 793 C CA . PRO A 1 115 ? 6.181 19.696 25.780 1.00 39.13 115 PRO A CA 1
ATOM 794 C C . PRO A 1 115 ? 6.807 18.319 25.589 1.00 41.68 115 PRO A C 1
ATOM 795 O O . PRO A 1 115 ? 6.196 17.319 25.966 1.00 40.16 115 PRO A O 1
ATOM 799 N N . LEU A 1 116 ? 8.041 18.296 25.083 1.00 38.59 116 LEU A N 1
ATOM 800 C CA . LEU A 1 116 ? 8.853 17.100 24.982 1.00 38.07 116 LEU A CA 1
ATOM 801 C C . LEU A 1 116 ? 9.691 16.931 26.248 1.00 41.08 116 LEU A C 1
ATOM 802 O O . LEU A 1 116 ? 10.910 16.896 26.206 1.00 44.28 116 LEU A O 1
ATOM 807 N N . ASN A 1 117 ? 9.022 16.797 27.390 1.00 41.45 117 ASN A N 1
ATOM 808 C CA . ASN A 1 117 ? 9.704 16.625 28.657 1.00 42.49 117 ASN A CA 1
ATOM 809 C C . ASN A 1 117 ? 10.152 15.176 28.806 1.00 42.72 117 ASN A C 1
ATOM 810 O O . ASN A 1 117 ? 9.806 14.309 27.999 1.00 43.94 117 ASN A O 1
ATOM 815 N N . GLY A 1 118 ? 10.879 14.939 29.894 1.00 42.89 118 GLY A N 1
ATOM 816 C CA . GLY A 1 118 ? 11.546 13.682 30.135 1.00 43.53 118 GLY A CA 1
ATOM 817 C C . GLY A 1 118 ? 10.829 12.885 31.206 1.00 50.87 118 GLY A C 1
ATOM 818 O O . GLY A 1 118 ? 9.636 13.082 31.456 1.00 53.43 118 GLY A O 1
ATOM 819 N N . SER A 1 119 ? 11.618 12.011 31.835 1.00 55.45 119 SER A N 1
ATOM 820 C CA . SER A 1 119 ? 11.085 10.963 32.676 1.00 53.86 119 SER A CA 1
ATOM 821 C C . SER A 1 119 ? 10.636 11.560 34.008 1.00 50.50 119 SER A C 1
ATOM 822 O O . SER A 1 119 ? 9.684 11.035 34.564 1.00 42.98 119 SER A O 1
ATOM 825 N N . SER A 1 120 ? 11.269 12.671 34.453 1.00 48.47 120 SER A N 1
ATOM 826 C CA . SER A 1 120 ? 11.113 13.207 35.806 1.00 51.50 120 SER A CA 1
ATOM 827 C C . SER A 1 120 ? 10.676 14.676 35.824 1.00 49.69 120 SER A C 1
ATOM 828 O O . SER A 1 120 ? 11.451 15.585 35.501 1.00 41.01 120 SER A O 1
ATOM 831 N N . PRO A 1 121 ? 9.462 14.973 36.330 1.00 46.09 121 PRO A N 1
ATOM 832 C CA . PRO A 1 121 ? 9.002 16.357 36.415 1.00 46.92 121 PRO A CA 1
ATOM 833 C C . PRO A 1 121 ? 9.878 17.321 37.231 1.00 41.26 121 PRO A C 1
ATOM 834 O O . PRO A 1 121 ? 9.738 18.530 37.074 1.00 39.98 121 PRO A O 1
ATOM 838 N N . ASN A 1 122 ? 10.769 16.803 38.082 1.00 30.29 122 ASN A N 1
ATOM 839 C CA . ASN A 1 122 ? 11.615 17.644 38.920 1.00 37.38 122 ASN A CA 1
ATOM 840 C C . ASN A 1 122 ? 12.737 18.333 38.118 1.00 40.99 122 ASN A C 1
ATOM 841 O O . ASN A 1 122 ? 13.347 19.322 38.552 1.00 33.16 122 ASN A O 1
ATOM 846 N N . VAL A 1 123 ? 12.955 17.848 36.892 1.00 38.76 123 VAL A N 1
ATOM 847 C CA . VAL A 1 123 ? 14.106 18.239 36.105 1.00 35.16 123 VAL A CA 1
ATOM 848 C C . VAL A 1 123 ? 13.882 19.626 35.542 1.00 34.53 123 VAL A C 1
ATOM 849 O O . VAL A 1 123 ? 12.756 19.946 35.161 1.00 36.47 123 VAL A O 1
ATOM 853 N N . GLY A 1 124 ? 14.975 20.415 35.521 1.00 37.96 124 GLY A N 1
ATOM 854 C CA . GLY A 1 124 ? 14.994 21.743 34.913 1.00 35.73 124 GLY A CA 1
ATOM 855 C C . GLY A 1 124 ? 14.801 21.687 33.401 1.00 34.02 124 GLY A C 1
ATOM 856 O O . GLY A 1 124 ? 15.539 21.021 32.688 1.00 36.87 124 GLY A O 1
ATOM 857 N N . ALA A 1 125 ? 13.764 22.345 32.899 1.00 32.23 125 ALA A N 1
ATOM 858 C CA . ALA A 1 125 ? 13.383 22.198 31.501 1.00 34.00 125 ALA A CA 1
ATOM 859 C C . ALA A 1 125 ? 14.507 22.668 30.581 1.00 38.13 125 ALA A C 1
ATOM 860 O O . ALA A 1 125 ? 14.722 22.115 29.493 1.00 36.15 125 ALA A O 1
ATOM 862 N N . VAL A 1 126 ? 15.194 23.744 30.998 1.00 34.89 126 VAL A N 1
ATOM 863 C CA . VAL A 1 126 ? 16.161 24.399 30.132 1.00 33.87 126 VAL A CA 1
ATOM 864 C C . VAL A 1 126 ? 17.431 23.536 30.053 1.00 31.35 126 VAL A C 1
ATOM 865 O O . VAL A 1 126 ? 17.906 23.230 28.959 1.00 32.97 126 VAL A O 1
ATOM 869 N N . GLY A 1 127 ? 17.964 23.125 31.197 1.00 30.41 127 GLY A N 1
ATOM 870 C CA . GLY A 1 127 ? 19.171 22.308 31.226 1.00 33.07 127 GLY A CA 1
ATOM 871 C C . GLY A 1 127 ? 19.037 21.010 30.427 1.00 34.61 127 GLY A C 1
ATOM 872 O O . GLY A 1 127 ? 20.002 20.534 29.842 1.00 32.86 127 GLY A O 1
ATOM 873 N N . TYR A 1 128 ? 17.853 20.399 30.530 1.00 36.87 128 TYR A N 1
ATOM 874 C CA . TYR A 1 128 ? 17.511 19.173 29.846 1.00 40.49 128 TYR A CA 1
ATOM 875 C C . TYR A 1 128 ? 17.534 19.450 28.347 1.00 39.51 128 TYR A C 1
ATOM 876 O O . TYR A 1 128 ? 18.171 18.722 27.572 1.00 34.49 128 TYR A O 1
ATOM 885 N N . LEU A 1 129 ? 16.856 20.537 27.967 1.00 35.05 129 LEU A N 1
ATOM 886 C CA . LEU A 1 129 ? 16.689 20.817 26.552 1.00 35.86 129 LEU A CA 1
ATOM 887 C C . LEU A 1 129 ? 18.027 21.124 25.896 1.00 35.07 129 LEU A C 1
ATOM 888 O O . LEU A 1 129 ? 18.296 20.612 24.803 1.00 35.24 129 LEU A O 1
ATOM 893 N N . VAL A 1 130 ? 18.872 21.949 26.527 1.00 36.32 130 VAL A N 1
ATOM 894 C CA . VAL A 1 130 ? 20.156 22.309 25.898 1.00 36.95 130 VAL A CA 1
ATOM 895 C C . VAL A 1 130 ? 21.153 21.137 25.912 1.00 33.78 130 VAL A C 1
ATOM 896 O O . VAL A 1 130 ? 22.236 21.237 25.372 1.00 34.06 130 VAL A O 1
ATOM 900 N N . GLY A 1 131 ? 20.807 20.008 26.526 1.00 34.44 131 GLY A N 1
ATOM 901 C CA . GLY A 1 131 ? 21.569 18.781 26.357 1.00 35.23 131 GLY A CA 1
ATOM 902 C C . GLY A 1 131 ? 20.996 17.919 25.240 1.00 31.90 131 GLY A C 1
ATOM 903 O O . GLY A 1 131 ? 21.615 16.947 24.813 1.00 34.08 131 GLY A O 1
ATOM 904 N N . GLY A 1 132 ? 19.826 18.307 24.747 1.00 30.74 132 GLY A N 1
ATOM 905 C CA . GLY A 1 132 ? 19.104 17.482 23.783 1.00 34.82 132 GLY A CA 1
ATOM 906 C C . GLY A 1 132 ? 17.683 17.231 24.285 1.00 34.24 132 GLY A C 1
ATOM 907 O O . GLY A 1 132 ? 16.744 17.945 23.905 1.00 35.80 132 GLY A O 1
ATOM 908 N N . GLY A 1 133 ? 17.575 16.301 25.244 1.00 29.43 133 GLY A N 1
ATOM 909 C CA . GLY A 1 133 ? 16.340 16.124 25.984 1.00 33.02 133 GLY A CA 1
ATOM 910 C C . GLY A 1 133 ? 15.500 14.983 25.401 1.00 33.86 133 GLY A C 1
ATOM 911 O O . GLY A 1 133 ? 14.736 15.195 24.444 1.00 31.40 133 GLY A O 1
ATOM 912 N N . ALA A 1 134 ? 15.664 13.806 26.019 1.00 33.82 134 ALA A N 1
ATOM 913 C CA . ALA A 1 134 ? 15.112 12.557 25.533 1.00 35.29 134 ALA A CA 1
ATOM 914 C C . ALA A 1 134 ? 14.017 12.114 26.492 1.00 37.86 134 ALA A C 1
ATOM 915 O O . ALA A 1 134 ? 14.300 11.762 27.629 1.00 45.33 134 ALA A O 1
ATOM 917 N N . GLY A 1 135 ? 12.769 12.150 26.017 1.00 39.93 135 GLY A N 1
ATOM 918 C CA . GLY A 1 135 ? 11.616 11.923 26.875 1.00 40.35 135 GLY A CA 1
ATOM 919 C C . GLY A 1 135 ? 10.696 10.818 26.362 1.00 43.49 135 GLY A C 1
ATOM 920 O O . GLY A 1 135 ? 11.047 10.009 25.491 1.00 43.69 135 GLY A O 1
ATOM 921 N N . LEU A 1 136 ? 9.465 10.869 26.860 1.00 38.82 136 LEU A N 1
ATOM 922 C CA . LEU A 1 136 ? 8.480 9.846 26.577 1.00 43.30 136 LEU A CA 1
ATOM 923 C C . LEU A 1 136 ? 7.697 10.155 25.303 1.00 41.64 136 LEU A C 1
ATOM 924 O O . LEU A 1 136 ? 6.876 9.346 24.888 1.00 38.11 136 LEU A O 1
ATOM 929 N N . LEU A 1 137 ? 7.976 11.295 24.660 1.00 38.64 137 LEU A N 1
ATOM 930 C CA . LEU A 1 137 ? 7.460 11.524 23.325 1.00 36.31 137 LEU A CA 1
ATOM 931 C C . LEU A 1 137 ? 8.604 11.593 22.324 1.00 39.60 137 LEU A C 1
ATOM 932 O O . LEU A 1 137 ? 8.417 12.050 21.204 1.00 38.71 137 LEU A O 1
ATOM 937 N N . GLY A 1 138 ? 9.806 11.178 22.713 1.00 45.47 138 GLY A N 1
ATOM 938 C CA . GLY A 1 138 ? 10.956 11.486 21.871 1.00 45.50 138 GLY A CA 1
ATOM 939 C C . GLY A 1 138 ? 11.061 10.590 20.638 1.00 43.31 138 GLY A C 1
ATOM 940 O O . GLY A 1 138 ? 11.522 11.036 19.571 1.00 42.72 138 GLY A O 1
ATOM 941 N N . ARG A 1 139 ? 10.603 9.342 20.757 1.00 36.87 139 ARG A N 1
ATOM 942 C CA . ARG A 1 139 ? 10.763 8.421 19.635 1.00 38.44 139 ARG A CA 1
ATOM 943 C C . ARG A 1 139 ? 9.836 8.835 18.517 1.00 40.27 139 ARG A C 1
ATOM 944 O O . ARG A 1 139 ? 10.049 8.504 17.353 1.00 51.90 139 ARG A O 1
ATOM 952 N N . ARG A 1 140 ? 8.825 9.592 18.894 1.00 37.39 140 ARG A N 1
ATOM 953 C CA . ARG A 1 140 ? 7.869 10.090 17.940 1.00 44.05 140 ARG A CA 1
ATOM 954 C C . ARG A 1 140 ? 8.242 11.456 17.382 1.00 47.49 140 ARG A C 1
ATOM 955 O O . ARG A 1 140 ? 7.989 11.719 16.201 1.00 43.11 140 ARG A O 1
ATOM 963 N N . PHE A 1 141 ? 8.727 12.345 18.261 1.00 38.55 141 PHE A N 1
ATOM 964 C CA . PHE A 1 141 ? 8.959 13.725 17.873 1.00 41.91 141 PHE A CA 1
ATOM 965 C C . PHE A 1 141 ? 10.442 14.104 17.882 1.00 42.34 141 PHE A C 1
ATOM 966 O O . PHE A 1 141 ? 10.789 15.121 17.337 1.00 45.66 141 PHE A O 1
ATOM 974 N N . GLY A 1 142 ? 11.319 13.331 18.521 1.00 45.30 142 GLY A N 1
ATOM 975 C CA . GLY A 1 142 ? 12.729 13.672 18.565 1.00 42.63 142 GLY A CA 1
ATOM 976 C C . GLY A 1 142 ? 13.135 14.340 19.887 1.00 40.00 142 GLY A C 1
ATOM 977 O O . GLY A 1 142 ? 12.415 14.351 20.890 1.00 36.19 142 GLY A O 1
ATOM 978 N N . TYR A 1 143 ? 14.341 14.904 19.862 1.00 39.51 143 TYR A N 1
ATOM 979 C CA . TYR A 1 143 ? 14.889 15.609 21.001 1.00 32.25 143 TYR A CA 1
ATOM 980 C C . TYR A 1 143 ? 14.132 16.899 21.232 1.00 33.34 143 TYR A C 1
ATOM 981 O O . TYR A 1 143 ? 13.675 17.551 20.288 1.00 32.51 143 TYR A O 1
ATOM 990 N N . ALA A 1 144 ? 13.975 17.245 22.513 1.00 30.67 144 ALA A N 1
ATOM 991 C CA . ALA A 1 144 ? 13.362 18.512 22.845 1.00 36.40 144 ALA A CA 1
ATOM 992 C C . ALA A 1 144 ? 14.112 19.681 22.172 1.00 38.43 144 ALA A C 1
ATOM 993 O O . ALA A 1 144 ? 13.500 20.698 21.841 1.00 39.18 144 ALA A O 1
ATOM 995 N N . ALA A 1 145 ? 15.418 19.521 21.912 1.00 38.58 145 ALA A N 1
ATOM 996 C CA . ALA A 1 145 ? 16.225 20.588 21.325 1.00 41.46 145 ALA A CA 1
ATOM 997 C C . ALA A 1 145 ? 15.913 20.800 19.846 1.00 46.57 145 ALA A C 1
ATOM 998 O O . ALA A 1 145 ? 16.333 21.819 19.287 1.00 44.55 145 ALA A O 1
ATOM 1000 N N . ASP A 1 146 ? 15.184 19.848 19.230 1.00 47.09 146 ASP A N 1
ATOM 1001 C CA . ASP A 1 146 ? 14.802 19.933 17.825 1.00 43.05 146 ASP A CA 1
ATOM 1002 C C . ASP A 1 146 ? 13.526 20.764 17.616 1.00 43.59 146 ASP A C 1
ATOM 1003 O O . ASP A 1 146 ? 13.069 20.920 16.490 1.00 47.80 146 ASP A O 1
ATOM 1008 N N . HIS A 1 147 ? 12.935 21.307 18.684 1.00 44.14 147 HIS A N 1
ATOM 1009 C CA . HIS A 1 147 ? 11.654 21.988 18.587 1.00 44.35 147 HIS A CA 1
ATOM 1010 C C . HIS A 1 147 ? 11.683 23.251 19.446 1.00 44.81 147 HIS A C 1
ATOM 1011 O O . HIS A 1 147 ? 10.921 23.369 20.416 1.00 42.56 147 HIS A O 1
ATOM 1018 N N . VAL A 1 148 ? 12.565 24.188 19.049 1.00 44.86 148 VAL A N 1
ATOM 1019 C CA . VAL A 1 148 ? 12.732 25.473 19.721 1.00 44.90 148 VAL A CA 1
ATOM 1020 C C . VAL A 1 148 ? 12.441 26.607 18.746 1.00 39.99 148 VAL A C 1
ATOM 1021 O O . VAL A 1 148 ? 12.926 26.589 17.619 1.00 44.19 148 VAL A O 1
ATOM 1025 N N . ARG A 1 149 ? 11.683 27.604 19.184 1.00 39.97 149 ARG A N 1
ATOM 1026 C CA . ARG A 1 149 ? 11.408 28.738 18.306 1.00 53.13 149 ARG A CA 1
ATOM 1027 C C . ARG A 1 149 ? 12.454 29.829 18.511 1.00 49.83 149 ARG A C 1
ATOM 1028 O O . ARG A 1 149 ? 12.998 30.361 17.542 1.00 49.04 149 ARG A O 1
ATOM 1036 N N . ARG A 1 150 ? 12.751 30.132 19.780 1.00 45.44 150 ARG A N 1
ATOM 1037 C CA . ARG A 1 150 ? 13.803 31.078 20.055 1.00 49.97 150 ARG A CA 1
ATOM 1038 C C . ARG A 1 150 ? 14.319 30.878 21.468 1.00 50.62 150 ARG A C 1
ATOM 1039 O O . ARG A 1 150 ? 13.731 30.135 22.256 1.00 47.03 150 ARG A O 1
ATOM 1047 N N . LEU A 1 151 ? 15.409 31.607 21.745 1.00 47.41 151 LEU A N 1
ATOM 1048 C CA . LEU A 1 151 ? 16.120 31.600 23.010 1.00 43.59 151 LEU A CA 1
ATOM 1049 C C . LEU A 1 151 ? 16.394 33.051 23.377 1.00 48.81 151 LEU A C 1
ATOM 1050 O O . LEU A 1 151 ? 16.577 33.866 22.484 1.00 51.63 151 LEU A O 1
ATOM 1055 N N . ARG A 1 152 ? 16.374 33.359 24.676 1.00 51.62 152 ARG A N 1
ATOM 1056 C CA . ARG A 1 152 ? 16.970 34.566 25.208 1.00 50.58 152 ARG A CA 1
ATOM 1057 C C . ARG A 1 152 ? 18.141 34.114 26.060 1.00 44.61 152 ARG A C 1
ATOM 1058 O O . ARG A 1 152 ? 17.964 33.264 26.925 1.00 40.80 152 ARG A O 1
ATOM 1066 N N . LEU A 1 153 ? 19.294 34.740 25.833 1.00 41.00 153 LEU A N 1
ATOM 1067 C CA . LEU A 1 153 ? 20.571 34.209 26.263 1.00 44.11 153 LEU A CA 1
ATOM 1068 C C . LEU A 1 153 ? 21.418 35.338 26.858 1.00 42.07 153 LEU A C 1
ATOM 1069 O O . LEU A 1 153 ? 21.412 36.461 26.359 1.00 39.64 153 LEU A O 1
ATOM 1074 N N . VAL A 1 154 ? 22.130 35.035 27.948 1.00 42.67 154 VAL A N 1
ATOM 1075 C CA . VAL A 1 154 ? 23.164 35.913 28.465 1.00 40.99 154 VAL A CA 1
ATOM 1076 C C . VAL A 1 154 ? 24.507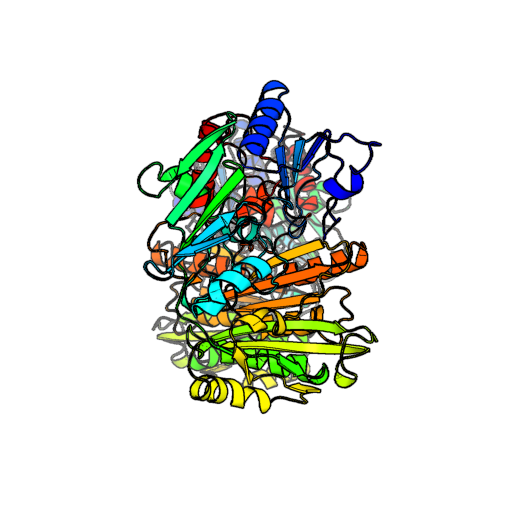 35.400 27.969 1.00 41.34 154 VAL A C 1
ATOM 1077 O O . VAL A 1 154 ? 24.954 34.320 28.349 1.00 42.00 154 VAL A O 1
ATOM 1081 N N . THR A 1 155 ? 25.152 36.207 27.125 1.00 41.42 155 THR A N 1
ATOM 1082 C CA . THR A 1 155 ? 26.380 35.771 26.486 1.00 50.04 155 THR A CA 1
ATOM 1083 C C . THR A 1 155 ? 27.565 36.183 27.372 1.00 49.65 155 THR A C 1
ATOM 1084 O O . THR A 1 155 ? 27.383 36.678 28.492 1.00 42.65 155 THR A O 1
ATOM 1088 N N . ALA A 1 156 ? 28.780 35.850 26.950 1.00 42.05 156 ALA A N 1
ATOM 1089 C CA . ALA A 1 156 ? 29.907 35.854 27.869 1.00 47.05 156 ALA A CA 1
ATOM 1090 C C . ALA A 1 156 ? 30.343 37.290 28.168 1.00 45.36 156 ALA A C 1
ATOM 1091 O O . ALA A 1 156 ? 31.122 37.520 29.075 1.00 48.62 156 ALA A O 1
ATOM 1093 N N . ASP A 1 157 ? 29.811 38.259 27.436 1.00 53.82 157 ASP A N 1
ATOM 1094 C CA . ASP A 1 157 ? 30.048 39.673 27.707 1.00 53.77 157 ASP A CA 1
ATOM 1095 C C . ASP A 1 157 ? 29.032 40.207 28.719 1.00 52.70 157 ASP A C 1
ATOM 1096 O O . ASP A 1 157 ? 29.105 41.359 29.101 1.00 56.86 157 ASP A O 1
ATOM 1101 N N . GLY A 1 158 ? 28.048 39.387 29.110 1.00 49.34 158 GLY A N 1
ATOM 1102 C CA . GLY A 1 158 ? 26.995 39.799 30.029 1.00 50.90 158 GLY A CA 1
ATOM 1103 C C . GLY A 1 158 ? 25.809 40.488 29.335 1.00 46.28 158 GLY A C 1
ATOM 1104 O O . GLY A 1 158 ? 24.958 41.037 30.014 1.00 48.21 158 GLY A O 1
ATOM 1105 N N . ARG A 1 159 ? 25.783 40.484 27.999 1.00 43.51 159 ARG A N 1
ATOM 1106 C CA . ARG A 1 159 ? 24.693 41.053 27.229 1.00 49.68 159 ARG A CA 1
ATOM 1107 C C . ARG A 1 159 ? 23.536 40.059 27.095 1.00 49.17 159 ARG A C 1
ATOM 1108 O O . ARG A 1 159 ? 23.738 38.882 26.833 1.00 47.25 159 ARG A O 1
ATOM 1110 N N . LEU A 1 160 ? 22.304 40.552 27.212 1.00 50.45 160 LEU A N 1
ATOM 1111 C CA . LEU A 1 160 ? 21.137 39.770 26.841 1.00 51.82 160 LEU A CA 1
ATOM 1112 C C . LEU A 1 160 ? 20.982 39.770 25.328 1.00 58.72 160 LEU A C 1
ATOM 1113 O O . LEU A 1 160 ? 21.214 40.783 24.685 1.00 71.13 160 LEU A O 1
ATOM 1118 N N . ARG A 1 161 ? 20.606 38.618 24.764 1.00 60.63 161 ARG A N 1
ATOM 1119 C CA . ARG A 1 161 ? 20.478 38.473 23.322 1.00 56.63 161 ARG A CA 1
ATOM 1120 C C . ARG A 1 161 ? 19.286 37.560 23.023 1.00 52.48 161 ARG A C 1
ATOM 1121 O O . ARG A 1 161 ? 19.105 36.537 23.671 1.00 45.29 161 ARG A O 1
ATOM 1129 N N . ASP A 1 162 ? 18.418 37.997 22.109 1.00 48.46 162 ASP A N 1
ATOM 1130 C CA . ASP A 1 162 ? 17.343 37.171 21.594 1.00 49.46 162 ASP A CA 1
ATOM 1131 C C . ASP A 1 162 ? 17.902 36.451 20.386 1.00 43.62 162 ASP A C 1
ATOM 1132 O O . ASP A 1 162 ? 18.589 37.063 19.584 1.00 56.85 162 ASP A O 1
ATOM 1137 N N . VAL A 1 163 ? 17.717 35.141 20.319 1.00 48.62 163 VAL A N 1
ATOM 1138 C CA . VAL A 1 163 ? 18.352 34.339 19.283 1.00 50.33 163 VAL A CA 1
ATOM 1139 C C . VAL A 1 163 ? 17.302 33.412 18.677 1.00 52.69 163 VAL A C 1
ATOM 1140 O O . VAL A 1 163 ? 16.607 32.736 19.424 1.00 50.23 163 VAL A O 1
ATOM 1144 N N . THR A 1 164 ? 17.257 33.374 17.335 1.00 58.28 164 THR A N 1
ATOM 1145 C CA . THR A 1 164 ? 16.435 32.462 16.548 1.00 51.77 164 THR A CA 1
ATOM 1146 C C . THR A 1 164 ? 17.320 31.836 15.483 1.00 44.25 164 THR A C 1
ATOM 1147 O O . THR A 1 164 ? 18.398 32.341 15.185 1.00 49.74 164 THR A O 1
ATOM 1151 N N . ALA A 1 165 ? 16.850 30.755 14.860 1.00 54.28 165 ALA A N 1
ATOM 1152 C CA . ALA A 1 165 ? 17.566 30.160 13.742 1.00 52.26 165 ALA A CA 1
ATOM 1153 C C . ALA A 1 165 ? 17.942 31.237 12.723 1.00 62.29 165 ALA A C 1
ATOM 1154 O O . ALA A 1 165 ? 18.908 31.072 11.973 1.00 59.73 165 ALA A O 1
ATOM 1156 N N . GLY A 1 166 ? 17.161 32.333 12.711 1.00 66.89 166 GLY A N 1
ATOM 1157 C CA . GLY A 1 166 ? 17.325 33.406 11.747 1.00 63.87 166 GLY A CA 1
ATOM 1158 C C . GLY A 1 166 ? 18.501 34.319 12.085 1.00 63.14 166 GLY A C 1
ATOM 1159 O O . GLY A 1 166 ? 19.327 34.581 11.214 1.00 55.93 166 GLY A O 1
ATOM 1160 N N . THR A 1 167 ? 18.561 34.792 13.339 1.00 56.67 167 THR A N 1
ATOM 1161 C CA . THR A 1 167 ? 19.404 35.921 13.708 1.00 60.69 167 THR A CA 1
ATOM 1162 C C . THR A 1 167 ? 20.842 35.472 13.942 1.00 67.27 167 THR A C 1
ATOM 1163 O O . THR A 1 167 ? 21.734 36.170 13.486 1.00 67.16 167 THR A O 1
ATOM 1167 N N . ASP A 1 168 ? 21.080 34.341 14.639 1.00 67.64 168 ASP A N 1
ATOM 1168 C CA . ASP A 1 168 ? 22.430 33.791 14.739 1.00 60.90 168 ASP A CA 1
ATOM 1169 C C . ASP A 1 168 ? 22.454 32.274 14.567 1.00 61.46 168 ASP A C 1
ATOM 1170 O O . ASP A 1 168 ? 22.568 31.529 15.543 1.00 59.46 168 ASP A O 1
ATOM 1175 N N . PRO A 1 169 ? 22.423 31.776 13.313 1.00 60.13 169 PRO A N 1
ATOM 1176 C CA . PRO A 1 169 ? 22.442 30.337 13.045 1.00 56.41 169 PRO A CA 1
ATOM 1177 C C . PRO A 1 169 ? 23.423 29.525 13.887 1.00 56.05 169 PRO A C 1
ATOM 1178 O O . PRO A 1 169 ? 23.065 28.456 14.404 1.00 49.46 169 PRO A O 1
ATOM 1182 N N . ASP A 1 170 ? 24.653 30.042 13.992 1.00 51.56 170 ASP A N 1
ATOM 1183 C CA . ASP A 1 170 ? 25.756 29.392 14.688 1.00 53.15 170 ASP A CA 1
ATOM 1184 C C . ASP A 1 170 ? 25.401 29.169 16.157 1.00 48.86 170 ASP A C 1
ATOM 1185 O O . ASP A 1 170 ? 25.649 28.116 16.746 1.00 41.69 170 ASP A O 1
ATOM 1187 N N . LEU A 1 171 ? 24.865 30.214 16.772 1.00 50.52 171 LEU A N 1
ATOM 1188 C CA . LEU A 1 171 ? 24.579 30.158 18.188 1.00 51.68 171 LEU A CA 1
ATOM 1189 C C . LEU A 1 171 ? 23.317 29.324 18.458 1.00 49.96 171 LEU A C 1
ATOM 1190 O O . LEU A 1 171 ? 23.247 28.613 19.445 1.00 45.18 171 LEU A O 1
ATOM 1195 N N . PHE A 1 172 ? 22.321 29.407 17.577 1.00 50.18 172 PHE A N 1
ATOM 1196 C CA . PHE A 1 172 ? 21.070 28.686 17.765 1.00 48.64 172 PHE A CA 1
ATOM 1197 C C . PHE A 1 172 ? 21.321 27.189 17.659 1.00 47.30 172 PHE A C 1
ATOM 1198 O O . PHE A 1 172 ? 20.715 26.400 18.400 1.00 44.26 172 PHE A O 1
ATOM 1206 N N . TRP A 1 173 ? 22.269 26.870 16.765 1.00 41.36 173 TRP A N 1
ATOM 1207 C CA . TRP A 1 173 ? 22.728 25.522 16.505 1.00 40.71 173 TRP A CA 1
ATOM 1208 C C . TRP A 1 173 ? 23.446 24.936 17.724 1.00 40.39 173 TRP A C 1
ATOM 1209 O O . TRP A 1 173 ? 23.181 23.809 18.141 1.00 38.28 173 TRP A O 1
ATOM 1220 N N . ALA A 1 174 ? 24.332 25.729 18.311 1.00 33.66 174 ALA A N 1
ATOM 1221 C CA . ALA A 1 174 ? 25.286 25.259 19.293 1.00 35.65 174 ALA A CA 1
ATOM 1222 C C . ALA A 1 174 ? 24.626 25.121 20.662 1.00 35.14 174 ALA A C 1
ATOM 1223 O O . ALA A 1 174 ? 24.959 24.224 21.431 1.00 37.39 174 ALA A O 1
ATOM 1225 N N . VAL A 1 175 ? 23.682 26.016 20.952 1.00 32.41 175 VAL A N 1
ATOM 1226 C CA . VAL A 1 175 ? 23.086 26.070 22.265 1.00 36.23 175 VAL A CA 1
ATOM 1227 C C . VAL A 1 175 ? 22.150 24.873 22.431 1.00 38.20 175 VAL A C 1
ATOM 1228 O O . VAL A 1 175 ? 22.014 24.364 23.543 1.00 34.67 175 VAL A O 1
ATOM 1232 N N . ARG A 1 176 ? 21.600 24.384 21.311 1.00 41.81 176 ARG A N 1
ATOM 1233 C CA . ARG A 1 176 ? 20.646 23.288 21.300 1.00 39.13 176 ARG A CA 1
ATOM 1234 C C . ARG A 1 176 ? 21.453 22.008 21.156 1.00 35.91 176 ARG A C 1
ATOM 1235 O O . ARG A 1 176 ? 21.538 21.430 20.066 1.00 40.55 176 ARG A O 1
ATOM 1243 N N . GLY A 1 177 ? 22.009 21.602 22.304 1.00 33.16 177 GLY A N 1
ATOM 1244 C CA . GLY A 1 177 ? 22.865 20.440 22.465 1.00 36.75 177 GLY A CA 1
ATOM 1245 C C . GLY A 1 177 ? 24.196 20.760 23.157 1.00 34.62 177 GLY A C 1
ATOM 1246 O O . GLY A 1 177 ? 24.959 19.850 23.499 1.00 36.97 177 GLY A O 1
ATOM 1247 N N . GLY A 1 178 ? 24.507 22.062 23.266 1.00 32.91 178 GLY A N 1
ATOM 1248 C CA . GLY A 1 178 ? 25.771 22.527 23.804 1.00 32.95 178 GLY A CA 1
ATOM 1249 C C . GLY A 1 178 ? 25.663 22.901 25.292 1.00 34.93 178 GLY A C 1
ATOM 1250 O O . GLY A 1 178 ? 26.635 23.341 25.880 1.00 36.26 178 GLY A O 1
ATOM 1251 N N . LYS A 1 179 ? 24.515 22.693 25.912 1.00 31.76 179 LYS A N 1
ATOM 1252 C CA . LYS A 1 179 ? 24.360 23.066 27.336 1.00 35.34 179 LYS A CA 1
ATOM 1253 C C . LYS A 1 179 ? 24.612 24.576 27.488 1.00 35.15 179 LYS A C 1
ATOM 1254 O O . LYS A 1 179 ? 24.091 25.339 26.666 1.00 37.75 179 LYS A O 1
ATOM 1260 N N . ASP A 1 180 ? 25.365 24.982 28.508 1.00 38.74 180 ASP A N 1
ATOM 1261 C CA . ASP A 1 180 ? 25.607 26.402 28.751 1.00 40.58 180 ASP A CA 1
ATOM 1262 C C . ASP A 1 180 ? 26.905 26.906 28.109 1.00 39.05 180 ASP A C 1
ATOM 1263 O O . ASP A 1 180 ? 27.323 28.031 28.397 1.00 38.64 180 ASP A O 1
ATOM 1268 N N . ASN A 1 181 ? 27.566 26.083 27.281 1.00 38.97 181 ASN A N 1
ATOM 1269 C CA . ASN A 1 181 ? 28.900 26.407 26.787 1.00 38.68 181 ASN A CA 1
ATOM 1270 C C . ASN A 1 181 ? 28.928 27.727 26.010 1.00 35.79 181 ASN A C 1
ATOM 1271 O O . ASN A 1 181 ? 30.012 28.275 25.798 1.00 38.53 181 ASN A O 1
ATOM 1276 N N . PHE A 1 182 ? 27.768 28.215 25.557 1.00 31.79 182 PHE A N 1
ATOM 1277 C CA . PHE A 1 182 ? 27.766 29.390 24.697 1.00 37.25 182 PHE A CA 1
ATOM 1278 C C . PHE A 1 182 ? 27.041 30.567 25.345 1.00 36.18 182 PHE A C 1
ATOM 1279 O O . PHE A 1 182 ? 26.842 31.603 24.696 1.00 33.46 182 PHE A O 1
ATOM 1287 N N . GLY A 1 183 ? 26.606 30.393 26.597 1.00 35.30 183 GLY A N 1
ATOM 1288 C CA . GLY A 1 183 ? 25.843 31.407 27.290 1.00 34.01 183 GLY A CA 1
ATOM 1289 C C . GLY A 1 183 ? 24.738 30.736 28.090 1.00 37.56 183 GLY A C 1
ATOM 1290 O O . GLY A 1 183 ? 24.434 29.587 27.811 1.00 40.36 183 GLY A O 1
ATOM 1291 N N . LEU A 1 184 ? 24.165 31.479 29.056 1.00 39.48 184 LEU A N 1
ATOM 1292 C CA . LEU A 1 184 ? 23.116 31.009 29.942 1.00 39.75 184 LEU A CA 1
ATOM 1293 C C . LEU A 1 184 ? 21.775 31.415 29.359 1.00 43.89 184 LEU A C 1
ATOM 1294 O O . LEU A 1 184 ? 21.579 32.577 28.992 1.00 37.87 184 LEU A O 1
ATOM 1299 N N . VAL A 1 185 ? 20.849 30.450 29.328 1.00 40.43 185 VAL A N 1
ATOM 1300 C CA . VAL A 1 185 ? 19.548 30.675 28.729 1.00 40.57 185 VAL A CA 1
ATOM 1301 C C . VAL A 1 185 ? 18.661 31.203 29.845 1.00 40.42 185 VAL A C 1
ATOM 1302 O O . VAL A 1 185 ? 18.533 30.544 30.867 1.00 46.27 185 VAL A O 1
ATOM 1306 N N . VAL A 1 186 ? 18.095 32.401 29.647 1.00 36.17 186 VAL A N 1
ATOM 1307 C CA . VAL A 1 186 ? 17.202 33.006 30.627 1.00 37.83 186 VAL A CA 1
ATOM 1308 C C . VAL A 1 186 ? 15.756 32.644 30.296 1.00 36.99 186 VAL A C 1
ATOM 1309 O O . VAL A 1 186 ? 14.921 32.456 31.163 1.00 41.16 186 VAL A O 1
ATOM 1313 N N . GLY A 1 187 ? 15.469 32.476 29.018 1.00 44.67 187 GLY A N 1
ATOM 1314 C CA . GLY A 1 187 ? 14.208 31.903 28.630 1.00 41.98 187 GLY A CA 1
ATOM 1315 C C . GLY A 1 187 ? 14.293 31.326 27.234 1.00 42.09 187 GLY A C 1
ATOM 1316 O O . GLY A 1 187 ? 15.208 31.690 26.485 1.00 38.66 187 GLY A O 1
ATOM 1317 N N . MET A 1 188 ? 13.332 30.421 26.959 1.00 40.98 188 MET A N 1
ATOM 1318 C CA . MET A 1 188 ? 13.230 29.716 25.690 1.00 43.35 188 MET A CA 1
ATOM 1319 C C . MET A 1 188 ? 11.756 29.518 25.334 1.00 46.65 188 MET A C 1
ATOM 1320 O O . MET A 1 188 ? 10.877 29.456 26.198 1.00 42.92 188 MET A O 1
ATOM 1325 N N . GLU A 1 189 ? 11.536 29.490 24.018 1.00 46.52 189 GLU A N 1
ATOM 1326 C CA . GLU A 1 189 ? 10.237 29.311 23.427 1.00 47.02 189 GLU A CA 1
ATOM 1327 C C . GLU A 1 189 ? 10.245 27.998 22.667 1.00 41.00 189 GLU A C 1
ATOM 1328 O O . GLU A 1 189 ? 10.957 27.882 21.686 1.00 36.88 189 GLU A O 1
ATOM 1334 N N . VAL A 1 190 ? 9.420 27.054 23.157 1.00 44.25 190 VAL A N 1
ATOM 1335 C CA . VAL A 1 190 ? 9.347 25.701 22.639 1.00 45.33 190 VAL A CA 1
ATOM 1336 C C . VAL A 1 190 ? 7.979 25.454 22.027 1.00 41.82 190 VAL A C 1
ATOM 1337 O O . VAL A 1 190 ? 6.972 26.000 22.479 1.00 53.96 190 VAL A O 1
ATOM 1341 N N . ASP A 1 191 ? 8.007 24.640 20.976 1.00 43.30 191 ASP A N 1
ATOM 1342 C CA . ASP A 1 191 ? 6.831 24.133 20.290 1.00 48.79 191 ASP A CA 1
ATOM 1343 C C . ASP A 1 191 ? 6.159 23.122 21.203 1.00 47.33 191 ASP A C 1
ATOM 1344 O O . ASP A 1 191 ? 6.847 22.380 21.889 1.00 45.15 191 ASP A O 1
ATOM 1349 N N . LEU A 1 192 ? 4.827 23.091 21.171 1.00 49.51 192 LEU A N 1
ATOM 1350 C CA . LEU A 1 192 ? 4.054 22.185 21.995 1.00 46.62 192 LEU A CA 1
ATOM 1351 C C . LEU A 1 192 ? 3.307 21.249 21.061 1.00 46.04 192 LEU A C 1
ATOM 1352 O O . LEU A 1 192 ? 3.083 21.590 19.919 1.00 56.89 192 LEU A O 1
ATOM 1357 N N . PHE A 1 193 ? 2.920 20.077 21.574 1.00 55.28 193 PHE A N 1
ATOM 1358 C CA . PHE A 1 193 ? 2.352 19.004 20.772 1.00 51.19 193 PHE A CA 1
ATOM 1359 C C . PHE A 1 193 ? 0.986 18.606 21.306 1.00 45.93 193 PHE A C 1
ATOM 1360 O O . PHE A 1 193 ? 0.751 18.680 22.508 1.00 44.23 193 PHE A O 1
ATOM 1368 N N . PRO A 1 194 ? 0.067 18.138 20.429 1.00 47.81 194 PRO A N 1
ATOM 1369 C CA . PRO A 1 194 ? -1.332 17.934 20.808 1.00 56.03 194 PRO A CA 1
ATOM 1370 C C . PRO A 1 194 ? -1.420 16.533 21.389 1.00 49.50 194 PRO A C 1
ATOM 1371 O O . PRO A 1 194 ? -1.873 15.621 20.732 1.00 54.68 194 PRO A O 1
ATOM 1375 N N . VAL A 1 195 ? -0.889 16.355 22.590 1.00 54.15 195 VAL A N 1
ATOM 1376 C CA . VAL A 1 195 ? -0.890 15.066 23.253 1.00 51.46 195 VAL A CA 1
ATOM 1377 C C . VAL A 1 195 ? -1.498 15.305 24.631 1.00 51.43 195 VAL A C 1
ATOM 1378 O O . VAL A 1 195 ? -1.011 16.146 25.398 1.00 48.94 195 VAL A O 1
ATOM 1382 N N . THR A 1 196 ? -2.565 14.548 24.911 1.00 48.29 196 THR A N 1
ATOM 1383 C CA . THR A 1 196 ? -3.415 14.770 26.066 1.00 45.31 196 THR A CA 1
ATOM 1384 C C . THR A 1 196 ? -3.399 13.527 26.955 1.00 44.25 196 THR A C 1
ATOM 1385 O O . THR A 1 196 ? -3.737 13.604 28.144 1.00 40.44 196 THR A O 1
ATOM 1389 N N . ARG A 1 197 ? -2.957 12.394 26.390 1.00 41.18 197 ARG A N 1
ATOM 1390 C CA . ARG A 1 197 ? -3.067 11.124 27.084 1.00 48.41 197 ARG A CA 1
ATOM 1391 C C . ARG A 1 197 ? -1.944 10.220 26.605 1.00 40.04 197 ARG A C 1
ATOM 1392 O O . ARG A 1 197 ? -1.489 10.339 25.486 1.00 44.15 197 ARG A O 1
ATOM 1400 N N . LEU A 1 198 ? -1.531 9.318 27.484 1.00 40.96 198 LEU A N 1
ATOM 1401 C CA . LEU A 1 198 ? -0.562 8.275 27.211 1.00 40.72 198 LEU A CA 1
ATOM 1402 C C . LEU A 1 198 ? -1.170 6.948 27.647 1.00 38.90 198 LEU A C 1
ATOM 1403 O O . LEU A 1 198 ? -1.815 6.894 28.688 1.00 42.83 198 LEU A O 1
ATOM 1408 N N . TYR A 1 199 ? -0.846 5.877 26.931 1.00 35.54 199 TYR A N 1
ATOM 1409 C CA . TYR A 1 199 ? -1.017 4.544 27.456 1.00 40.33 199 TYR A CA 1
ATOM 1410 C C . TYR A 1 199 ? 0.353 4.078 27.946 1.00 41.31 199 TYR A C 1
ATOM 1411 O O . TYR A 1 199 ? 1.249 3.750 27.157 1.00 35.77 199 TYR A O 1
ATOM 1420 N N . GLY A 1 200 ? 0.502 4.012 29.270 1.00 36.44 200 GLY A N 1
ATOM 1421 C CA . GLY A 1 200 ? 1.803 3.720 29.846 1.00 35.67 200 GLY A CA 1
ATOM 1422 C C . GLY A 1 200 ? 1.730 3.391 31.333 1.00 31.11 200 GLY A C 1
ATOM 1423 O O . GLY A 1 200 ? 0.662 3.299 31.895 1.00 32.99 200 GLY A O 1
ATOM 1424 N N . GLY A 1 201 ? 2.897 3.177 31.925 1.00 30.65 201 GLY A N 1
ATOM 1425 C CA . GLY A 1 201 ? 3.043 2.508 33.190 1.00 31.77 201 GLY A CA 1
ATOM 1426 C C . GLY A 1 201 ? 4.098 1.427 33.083 1.00 29.72 201 GLY A C 1
ATOM 1427 O O . GLY A 1 201 ? 4.879 1.449 32.161 1.00 34.04 201 GLY A O 1
ATOM 1428 N N . GLY A 1 202 ? 4.090 0.504 34.046 1.00 32.27 202 GLY A N 1
ATOM 1429 C CA . GLY A 1 202 ? 5.127 -0.486 34.224 1.00 32.59 202 GLY A CA 1
ATOM 1430 C C . GLY A 1 202 ? 4.585 -1.921 34.275 1.00 35.07 202 GLY A C 1
ATOM 1431 O O . GLY A 1 202 ? 3.442 -2.174 34.631 1.00 37.25 202 GLY A O 1
ATOM 1432 N N . LEU A 1 203 ? 5.410 -2.830 33.760 1.00 34.27 203 LEU A N 1
ATOM 1433 C CA . LEU A 1 203 ? 5.337 -4.253 33.989 1.00 32.17 203 LEU A CA 1
ATOM 1434 C C . LEU A 1 203 ? 6.578 -4.523 34.810 1.00 34.90 203 LEU A C 1
ATOM 1435 O O . LEU A 1 203 ? 7.698 -4.248 34.345 1.00 39.80 203 LEU A O 1
ATOM 1440 N N . TYR A 1 204 ? 6.332 -4.947 36.049 1.00 30.76 204 TYR A N 1
ATOM 1441 C CA . TYR A 1 204 ? 7.348 -5.099 37.061 1.00 33.90 204 TYR A CA 1
ATOM 1442 C C . TYR A 1 204 ? 7.495 -6.602 37.180 1.00 36.77 204 TYR A C 1
ATOM 1443 O O . TYR A 1 204 ? 6.608 -7.266 37.719 1.00 33.35 204 TYR A O 1
ATOM 1452 N N . PHE A 1 205 ? 8.596 -7.128 36.635 1.00 39.26 205 PHE A N 1
ATOM 1453 C CA . PHE A 1 205 ? 8.789 -8.563 36.593 1.00 39.39 205 PHE A CA 1
ATOM 1454 C C . PHE A 1 205 ? 9.715 -8.995 37.713 1.00 39.49 205 PHE A C 1
ATOM 1455 O O . PHE A 1 205 ? 10.645 -8.284 38.069 1.00 42.90 205 PHE A O 1
ATOM 1463 N N . ALA A 1 206 ? 9.492 -10.207 38.211 1.00 39.56 206 ALA A N 1
ATOM 1464 C CA . ALA A 1 206 ? 10.393 -10.800 39.184 1.00 41.85 206 ALA A CA 1
ATOM 1465 C C . ALA A 1 206 ? 11.731 -11.155 38.533 1.00 41.05 206 ALA A C 1
ATOM 1466 O O . ALA A 1 206 ? 11.778 -11.447 37.347 1.00 42.29 206 ALA A O 1
ATOM 1468 N N . GLY A 1 207 ? 12.773 -11.227 39.367 1.00 46.62 207 GLY A N 1
ATOM 1469 C CA . GLY A 1 207 ? 14.156 -11.385 38.951 1.00 50.03 207 GLY A CA 1
ATOM 1470 C C . GLY A 1 207 ? 14.369 -12.605 38.059 1.00 51.46 207 GLY A C 1
ATOM 1471 O O . GLY A 1 207 ? 15.108 -12.530 37.082 1.00 52.64 207 GLY A O 1
ATOM 1472 N N . GLU A 1 208 ? 13.705 -13.711 38.401 1.00 46.40 208 GLU A N 1
ATOM 1473 C CA . GLU A 1 208 ? 13.847 -14.950 37.659 1.00 45.47 208 GLU A CA 1
ATOM 1474 C C . GLU A 1 208 ? 13.460 -14.764 36.203 1.00 45.09 208 GLU A C 1
ATOM 1475 O O . GLU A 1 208 ? 13.749 -15.640 35.425 1.00 52.59 208 GLU A O 1
ATOM 1481 N N . ALA A 1 209 ? 12.780 -13.673 35.836 1.00 49.09 209 ALA A N 1
ATOM 1482 C CA . ALA A 1 209 ? 12.264 -13.506 34.484 1.00 40.76 209 ALA A CA 1
ATOM 1483 C C . ALA A 1 209 ? 13.140 -12.583 33.652 1.00 37.28 209 ALA A C 1
ATOM 1484 O O . ALA A 1 209 ? 12.802 -12.326 32.503 1.00 38.74 209 ALA A O 1
ATOM 1486 N N . THR A 1 210 ? 14.267 -12.133 34.207 1.00 38.58 210 THR A N 1
ATOM 1487 C CA . THR A 1 210 ? 15.020 -11.018 33.634 1.00 43.31 210 THR A CA 1
ATOM 1488 C C . THR A 1 210 ? 15.586 -11.359 32.248 1.00 44.28 210 THR A C 1
ATOM 1489 O O . THR A 1 210 ? 15.430 -10.601 31.279 1.00 42.31 210 THR A O 1
ATOM 1493 N N . ALA A 1 211 ? 16.260 -12.506 32.158 1.00 46.79 211 ALA A N 1
ATOM 1494 C CA . ALA A 1 211 ? 16.772 -13.022 30.892 1.00 44.79 211 ALA A CA 1
ATOM 1495 C C . ALA A 1 211 ? 15.664 -13.139 29.835 1.00 37.14 211 ALA A C 1
ATOM 1496 O O . ALA A 1 211 ? 15.752 -12.546 28.751 1.00 37.29 211 ALA A O 1
ATOM 1498 N N . GLU A 1 212 ? 14.570 -13.833 30.164 1.00 41.04 212 GLU A N 1
ATOM 1499 C CA . GLU A 1 212 ? 13.444 -13.954 29.248 1.00 43.90 212 GLU A CA 1
ATOM 1500 C C . GLU A 1 212 ? 12.972 -12.585 28.761 1.00 42.77 212 GLU A C 1
ATOM 1501 O O . GLU A 1 212 ? 12.726 -12.407 27.576 1.00 42.62 212 GLU A O 1
ATOM 1507 N N . VAL A 1 213 ? 12.802 -11.620 29.689 1.00 44.76 213 VAL A N 1
ATOM 1508 C CA . VAL A 1 213 ? 12.206 -10.331 29.353 1.00 45.61 213 VAL A CA 1
ATOM 1509 C C . VAL A 1 213 ? 13.152 -9.543 28.436 1.00 34.51 213 VAL A C 1
ATOM 1510 O O . VAL A 1 213 ? 12.745 -9.027 27.381 1.00 38.33 213 VAL A O 1
ATOM 1514 N N . LEU A 1 214 ? 14.406 -9.427 28.848 1.00 32.68 214 LEU A N 1
ATOM 1515 C CA . LEU A 1 214 ? 15.372 -8.681 28.048 1.00 41.74 214 LEU A CA 1
ATOM 1516 C C . LEU A 1 214 ? 15.548 -9.285 26.652 1.00 38.89 214 LEU A C 1
ATOM 1517 O O . LEU A 1 214 ? 15.650 -8.535 25.667 1.00 38.51 214 LEU A O 1
ATOM 1522 N N . HIS A 1 215 ? 15.544 -10.635 26.552 1.00 42.03 215 HIS A N 1
ATOM 1523 C CA . HIS A 1 215 ? 15.585 -11.259 25.232 1.00 41.87 215 HIS A CA 1
ATOM 1524 C C . HIS A 1 215 ? 14.360 -10.878 24.412 1.00 39.84 215 HIS A C 1
ATOM 1525 O O . HIS A 1 215 ? 14.505 -10.483 23.258 1.00 45.80 215 HIS A O 1
ATOM 1532 N N . ALA A 1 216 ? 13.150 -10.931 24.978 1.00 44.16 216 ALA A N 1
ATOM 1533 C CA . ALA A 1 216 ? 11.969 -10.565 24.182 1.00 42.07 216 ALA A CA 1
ATOM 1534 C C . ALA A 1 216 ? 11.970 -9.073 23.857 1.00 40.11 216 ALA A C 1
ATOM 1535 O O . ALA A 1 216 ? 11.442 -8.616 22.828 1.00 38.49 216 ALA A O 1
ATOM 1537 N N . TYR A 1 217 ? 12.449 -8.277 24.817 1.00 42.37 217 TYR A N 1
ATOM 1538 C CA . TYR A 1 217 ? 12.413 -6.842 24.608 1.00 41.37 217 TYR A CA 1
ATOM 1539 C C . TYR A 1 217 ? 13.277 -6.500 23.394 1.00 39.19 217 TYR A C 1
ATOM 1540 O O . TYR A 1 217 ? 12.842 -5.765 22.504 1.00 37.84 217 TYR A O 1
ATOM 1549 N N . ALA A 1 218 ? 14.498 -7.059 23.372 1.00 43.54 218 ALA A N 1
ATOM 1550 C CA . ALA A 1 218 ? 15.424 -6.880 22.248 1.00 45.23 218 ALA A CA 1
ATOM 1551 C C . ALA A 1 218 ? 14.742 -7.115 20.901 1.00 44.25 218 ALA A C 1
ATOM 1552 O O . ALA A 1 218 ? 14.936 -6.335 19.974 1.00 41.17 218 ALA A O 1
ATOM 1554 N N . GLU A 1 219 ? 13.887 -8.141 20.819 1.00 48.69 219 GLU A N 1
ATOM 1555 C CA . GLU A 1 219 ? 13.145 -8.437 19.606 1.00 45.35 219 GLU A CA 1
ATOM 1556 C C . GLU A 1 219 ? 11.962 -7.485 19.426 1.00 48.33 219 GLU A C 1
ATOM 1557 O O . GLU A 1 219 ? 11.752 -6.983 18.331 1.00 48.96 219 GLU A O 1
ATOM 1563 N N . TRP A 1 220 ? 11.146 -7.305 20.484 1.00 49.27 220 TRP A N 1
ATOM 1564 C CA . TRP A 1 220 ? 9.914 -6.526 20.456 1.00 43.66 220 TRP A CA 1
ATOM 1565 C C . TRP A 1 220 ? 10.139 -5.119 19.890 1.00 38.88 220 TRP A C 1
ATOM 1566 O O . TRP A 1 220 ? 9.367 -4.635 19.047 1.00 42.07 220 TRP A O 1
ATOM 1577 N N . VAL A 1 221 ? 11.205 -4.459 20.367 1.00 39.71 221 VAL A N 1
ATOM 1578 C CA . VAL A 1 221 ? 11.508 -3.072 19.990 1.00 41.69 221 VAL A CA 1
ATOM 1579 C C . VAL A 1 221 ? 11.702 -2.913 18.488 1.00 43.31 221 VAL A C 1
ATOM 1580 O O . VAL A 1 221 ? 11.421 -1.842 17.981 1.00 42.79 221 VAL A O 1
ATOM 1584 N N . ARG A 1 222 ? 12.165 -3.966 17.799 1.00 44.82 222 ARG A N 1
ATOM 1585 C CA . ARG A 1 222 ? 12.268 -3.969 16.353 1.00 50.25 222 ARG A CA 1
ATOM 1586 C C . ARG A 1 222 ? 10.919 -3.809 15.644 1.00 53.37 222 ARG A C 1
ATOM 1587 O O . ARG A 1 222 ? 10.941 -3.459 14.476 1.00 53.56 222 ARG A O 1
ATOM 1595 N N . HIS A 1 223 ? 9.755 -4.016 16.295 1.00 49.91 223 HIS A N 1
ATOM 1596 C CA . HIS A 1 223 ? 8.488 -3.952 15.574 1.00 43.33 223 HIS A CA 1
ATOM 1597 C C . HIS A 1 223 ? 7.593 -2.810 16.043 1.00 48.07 223 HIS A C 1
ATOM 1598 O O . HIS A 1 223 ? 6.540 -2.555 15.458 1.00 47.45 223 HIS A O 1
ATOM 1605 N N . VAL A 1 224 ? 7.986 -2.085 17.097 1.00 42.13 224 VAL A N 1
ATOM 1606 C CA . VAL A 1 224 ? 7.072 -1.091 17.630 1.00 35.03 224 VAL A CA 1
ATOM 1607 C C . VAL A 1 224 ? 7.120 0.150 16.757 1.00 37.54 224 VAL A C 1
ATOM 1608 O O . VAL A 1 224 ? 8.165 0.483 16.210 1.00 39.33 224 VAL A O 1
ATOM 1612 N N . PRO A 1 225 ? 6.032 0.940 16.692 1.00 37.10 225 PRO A N 1
ATOM 1613 C CA . PRO A 1 225 ? 6.098 2.232 16.039 1.00 39.86 225 PRO A CA 1
ATOM 1614 C C . PRO A 1 225 ? 6.802 3.303 16.886 1.00 46.63 225 PRO A C 1
ATOM 1615 O O . PRO A 1 225 ? 7.137 3.097 18.065 1.00 38.45 225 PRO A O 1
ATOM 1619 N N . GLU A 1 226 ? 6.968 4.472 16.254 1.00 43.36 226 GLU A N 1
ATOM 1620 C CA . GLU A 1 226 ? 7.596 5.645 16.848 1.00 51.27 226 GLU A CA 1
ATOM 1621 C C . GLU A 1 226 ? 6.763 6.205 18.011 1.00 50.88 226 GLU A C 1
ATOM 1622 O O . GLU A 1 226 ? 7.301 6.934 18.833 1.00 40.70 226 GLU A O 1
ATOM 1628 N N . GLU A 1 227 ? 5.465 5.856 18.080 1.00 42.20 227 GLU A N 1
ATOM 1629 C CA . GLU A 1 227 ? 4.581 6.266 19.162 1.00 43.89 227 GLU A CA 1
ATOM 1630 C C . GLU A 1 227 ? 4.844 5.536 20.491 1.00 39.33 227 GLU A C 1
ATOM 1631 O O . GLU A 1 227 ? 4.306 5.942 21.528 1.00 40.47 227 GLU A O 1
ATOM 1637 N N . MET A 1 228 ? 5.632 4.461 20.450 1.00 40.15 228 MET A N 1
ATOM 1638 C CA . MET A 1 228 ? 5.978 3.668 21.623 1.00 37.18 228 MET A CA 1
ATOM 1639 C C . MET A 1 228 ? 7.382 4.060 22.097 1.00 35.66 228 MET A C 1
ATOM 1640 O O . MET A 1 228 ? 8.368 3.686 21.490 1.00 36.80 228 MET A O 1
ATOM 1645 N N . ALA A 1 229 ? 7.455 4.809 23.204 1.00 36.27 229 ALA A N 1
ATOM 1646 C CA . ALA A 1 229 ? 8.678 4.944 23.983 1.00 35.94 229 ALA A CA 1
ATOM 1647 C C . ALA A 1 229 ? 8.662 3.866 25.066 1.00 32.65 229 ALA A C 1
ATOM 1648 O O . ALA A 1 229 ? 7.603 3.449 25.524 1.00 44.35 229 ALA A O 1
ATOM 1650 N N . SER A 1 230 ? 9.829 3.331 25.382 1.00 29.10 230 SER A N 1
ATOM 1651 C CA . SER A 1 230 ? 9.952 2.211 26.285 1.00 34.40 230 SER A CA 1
ATOM 1652 C C . SER A 1 230 ? 11.362 2.202 26.880 1.00 35.55 230 SER A C 1
ATOM 1653 O O . SER A 1 230 ? 12.318 2.714 26.273 1.00 36.52 230 SER A O 1
ATOM 1656 N N . SER A 1 231 ? 11.498 1.580 28.047 1.00 35.32 231 SER A N 1
ATOM 1657 C CA . SER A 1 231 ? 12.806 1.323 28.603 1.00 33.90 231 SER A CA 1
ATOM 1658 C C . SER A 1 231 ? 12.713 0.175 29.595 1.00 37.23 231 SER A C 1
ATOM 1659 O O . SER A 1 231 ? 11.611 -0.261 29.930 1.00 38.52 231 SER A O 1
ATOM 1662 N N . VAL A 1 232 ? 13.891 -0.320 30.028 1.00 40.20 232 VAL A N 1
ATOM 1663 C CA . VAL A 1 232 ? 13.979 -1.413 30.979 1.00 37.48 232 VAL A CA 1
ATOM 1664 C C . VAL A 1 232 ? 14.926 -0.993 32.100 1.00 38.95 232 VAL A C 1
ATOM 1665 O O . VAL A 1 232 ? 16.090 -0.716 31.848 1.00 35.37 232 VAL A O 1
ATOM 1669 N N . LEU A 1 233 ? 14.423 -0.996 33.342 1.00 35.65 233 LEU A N 1
ATOM 1670 C CA . LEU A 1 233 ? 15.253 -0.826 34.520 1.00 36.31 233 LEU A CA 1
ATOM 1671 C C . LEU A 1 233 ? 15.494 -2.161 35.206 1.00 32.68 233 LEU A C 1
ATOM 1672 O O . LEU A 1 233 ? 14.589 -2.980 35.409 1.00 33.33 233 LEU A O 1
ATOM 1677 N N . LEU A 1 234 ? 16.740 -2.341 35.608 1.00 34.07 234 LEU A N 1
ATOM 1678 C CA . LEU A 1 234 ? 17.169 -3.483 36.390 1.00 35.31 234 LEU A CA 1
ATOM 1679 C C . LEU A 1 234 ? 17.736 -2.973 37.712 1.00 37.15 234 LEU A C 1
ATOM 1680 O O . LEU A 1 234 ? 18.661 -2.166 37.701 1.00 34.13 234 LEU A O 1
ATOM 1685 N N . VAL A 1 235 ? 17.133 -3.403 38.840 1.00 35.69 235 VAL A N 1
ATOM 1686 C CA . VAL A 1 235 ? 17.453 -2.817 40.134 1.00 37.27 235 VAL A CA 1
ATOM 1687 C C . VAL A 1 235 ? 17.241 -3.849 41.233 1.00 34.74 235 VAL A C 1
ATOM 1688 O O . VAL A 1 235 ? 16.294 -4.654 41.173 1.00 38.90 235 VAL A O 1
ATOM 1692 N N . HIS A 1 236 ? 18.168 -3.871 42.189 1.00 37.83 236 HIS A N 1
ATOM 1693 C CA . HIS A 1 236 ? 17.907 -4.498 43.482 1.00 41.00 236 HIS A CA 1
ATOM 1694 C C . HIS A 1 236 ? 17.127 -3.508 44.343 1.00 38.71 236 HIS A C 1
ATOM 1695 O O . HIS A 1 236 ? 17.640 -2.481 44.749 1.00 36.62 236 HIS A O 1
ATOM 1702 N N . ASN A 1 237 ? 15.842 -3.770 44.549 1.00 39.30 237 ASN A N 1
ATOM 1703 C CA . ASN A 1 237 ? 15.050 -2.914 45.404 1.00 41.49 237 ASN A CA 1
ATOM 1704 C C . ASN A 1 237 ? 15.242 -3.288 46.861 1.00 37.86 237 ASN A C 1
ATOM 1705 O O . ASN A 1 237 ? 15.052 -4.455 47.194 1.00 44.49 237 ASN A O 1
ATOM 1710 N N . PRO A 1 238 ? 15.595 -2.329 47.739 1.00 37.99 238 PRO A N 1
ATOM 1711 C CA . PRO A 1 238 ? 15.583 -2.559 49.182 1.00 44.36 238 PRO A CA 1
ATOM 1712 C C . PRO A 1 238 ? 14.167 -2.759 49.701 1.00 48.21 238 PRO A C 1
ATOM 1713 O O . PRO A 1 238 ? 13.194 -2.486 48.995 1.00 48.12 238 PRO A O 1
ATOM 1717 N N . ASP A 1 239 ? 14.092 -3.381 50.880 1.00 50.73 239 ASP A N 1
ATOM 1718 C CA . ASP A 1 239 ? 12.869 -3.559 51.631 1.00 50.95 239 ASP A CA 1
ATOM 1719 C C . ASP A 1 239 ? 12.547 -2.230 52.293 1.00 51.57 239 ASP A C 1
ATOM 1720 O O . ASP A 1 239 ? 12.961 -1.970 53.422 1.00 47.20 239 ASP A O 1
ATOM 1725 N N . LEU A 1 240 ? 11.879 -1.382 51.502 1.00 46.66 240 LEU A N 1
ATOM 1726 C CA . LEU A 1 240 ? 11.529 -0.036 51.891 1.00 45.92 240 LEU A CA 1
ATOM 1727 C C . LEU A 1 240 ? 10.021 0.162 51.726 1.00 44.31 240 LEU A C 1
ATOM 1728 O O . LEU A 1 240 ? 9.346 -0.474 50.905 1.00 38.18 240 LEU A O 1
ATOM 1733 N N . PRO A 1 241 ? 9.430 1.022 52.577 1.00 43.93 241 PRO A N 1
ATOM 1734 C CA . PRO A 1 241 ? 7.987 1.209 52.571 1.00 39.29 241 PRO A CA 1
ATOM 1735 C C . PRO A 1 241 ? 7.511 2.058 51.408 1.00 35.99 241 PRO A C 1
ATOM 1736 O O . PRO A 1 241 ? 6.344 2.045 51.111 1.00 36.31 241 PRO A O 1
ATOM 1740 N N . ASP A 1 242 ? 8.433 2.681 50.686 1.00 43.92 242 ASP A N 1
ATOM 1741 C CA . ASP A 1 242 ? 8.080 3.625 49.635 1.00 47.42 242 ASP A CA 1
ATOM 1742 C C . ASP A 1 242 ? 7.593 2.906 48.379 1.00 38.54 242 ASP A C 1
ATOM 1743 O O . ASP A 1 242 ? 7.049 3.575 47.503 1.00 38.13 242 ASP A O 1
ATOM 1748 N N . VAL A 1 243 ? 7.843 1.591 48.273 1.00 32.53 243 VAL A N 1
ATOM 1749 C CA . VAL A 1 243 ? 7.322 0.801 47.164 1.00 37.18 243 VAL A CA 1
ATOM 1750 C C . VAL A 1 243 ? 6.329 -0.232 47.699 1.00 31.37 243 VAL A C 1
ATOM 1751 O O . VAL A 1 243 ? 6.520 -0.750 48.780 1.00 33.05 243 VAL A O 1
ATOM 1755 N N . PRO A 1 244 ? 5.326 -0.689 46.910 1.00 33.89 244 PRO A N 1
ATOM 1756 C CA . PRO A 1 244 ? 4.414 -1.743 47.359 1.00 35.18 244 PRO A CA 1
ATOM 1757 C C . PRO A 1 244 ? 5.116 -3.069 47.674 1.00 42.13 244 PRO A C 1
ATOM 1758 O O . PRO A 1 244 ? 6.215 -3.343 47.139 1.00 35.35 244 PRO A O 1
ATOM 1762 N N . GLU A 1 245 ? 4.405 -3.924 48.438 1.00 32.90 245 GLU A N 1
ATOM 1763 C CA . GLU A 1 245 ? 5.004 -5.132 48.995 1.00 37.54 245 GLU A CA 1
ATOM 1764 C C . GLU A 1 245 ? 5.564 -6.050 47.885 1.00 35.19 245 GLU A C 1
ATOM 1765 O O . GLU A 1 245 ? 6.639 -6.604 48.049 1.00 36.23 245 GLU A O 1
ATOM 1771 N N . PRO A 1 246 ? 4.922 -6.271 46.725 1.00 36.27 246 PRO A N 1
ATOM 1772 C CA . PRO A 1 246 ? 5.520 -7.141 45.700 1.00 42.46 246 PRO A CA 1
ATOM 1773 C C . PRO A 1 246 ? 6.906 -6.742 45.175 1.00 41.61 246 PRO A C 1
ATOM 1774 O O . PRO A 1 246 ? 7.622 -7.571 44.669 1.00 43.68 246 PRO A O 1
ATOM 1778 N N . LEU A 1 247 ? 7.307 -5.475 45.301 1.00 39.22 247 LEU A N 1
ATOM 1779 C CA . LEU A 1 247 ? 8.558 -5.002 44.745 1.00 39.27 247 LEU A CA 1
ATOM 1780 C C . LEU A 1 247 ? 9.654 -4.881 45.803 1.00 37.73 247 LEU A C 1
ATOM 1781 O O . LEU A 1 247 ? 10.748 -4.421 45.467 1.00 38.01 247 LEU A O 1
ATOM 1786 N N . ARG A 1 248 ? 9.367 -5.202 47.077 1.00 34.08 248 ARG A N 1
ATOM 1787 C CA . ARG A 1 248 ? 10.298 -4.868 48.136 1.00 34.02 248 ARG A CA 1
ATOM 1788 C C . ARG A 1 248 ? 11.339 -5.973 48.324 1.00 34.40 248 ARG A C 1
ATOM 1789 O O . ARG A 1 248 ? 11.037 -7.157 48.222 1.00 37.16 248 ARG A O 1
ATOM 1797 N N . GLY A 1 249 ? 12.576 -5.539 48.562 1.00 37.64 249 GLY A N 1
ATOM 1798 C CA . GLY A 1 249 ? 13.676 -6.407 48.962 1.00 45.49 249 GLY A CA 1
ATOM 1799 C C . GLY A 1 249 ? 14.011 -7.475 47.920 1.00 44.40 249 GLY A C 1
ATOM 1800 O O . GLY A 1 249 ? 14.396 -8.570 48.277 1.00 44.06 249 GLY A O 1
ATOM 1801 N N . ARG A 1 250 ? 13.824 -7.189 46.628 1.00 44.85 250 ARG A N 1
ATOM 1802 C CA . ARG A 1 250 ? 14.122 -8.172 45.601 1.00 39.77 250 ARG A CA 1
ATOM 1803 C C . ARG A 1 250 ? 14.567 -7.454 44.335 1.00 44.92 250 ARG A C 1
ATOM 1804 O O . ARG A 1 250 ? 14.476 -6.217 44.226 1.00 37.04 250 ARG A O 1
ATOM 1812 N N . PHE A 1 251 ? 15.055 -8.282 43.400 1.00 43.32 251 PHE A N 1
ATOM 1813 C CA . PHE A 1 251 ? 15.551 -7.802 42.135 1.00 38.11 251 PHE A CA 1
ATOM 1814 C C . PHE A 1 251 ? 14.338 -7.567 41.268 1.00 33.48 251 PHE A C 1
ATOM 1815 O O . PHE A 1 251 ? 13.459 -8.408 41.175 1.00 37.99 251 PHE A O 1
ATOM 1823 N N . ILE A 1 252 ? 14.318 -6.416 40.604 1.00 35.98 252 ILE A N 1
ATOM 1824 C CA . ILE A 1 252 ? 13.173 -6.082 39.782 1.00 37.35 252 ILE A CA 1
ATOM 1825 C C . ILE A 1 252 ? 13.678 -5.753 38.391 1.00 32.30 252 ILE A C 1
ATOM 1826 O O . ILE A 1 252 ? 14.668 -5.042 38.262 1.00 38.84 252 ILE A O 1
ATOM 1831 N N . THR A 1 253 ? 12.958 -6.275 37.387 1.00 35.63 253 THR A N 1
ATOM 1832 C CA . THR A 1 253 ? 13.134 -5.865 36.006 1.00 36.06 253 THR A CA 1
ATOM 1833 C C . THR A 1 253 ? 11.873 -5.106 35.638 1.00 33.45 253 THR A C 1
ATOM 1834 O O . THR A 1 253 ? 10.806 -5.698 35.567 1.00 33.53 253 THR A O 1
ATOM 1838 N N . HIS A 1 254 ? 12.001 -3.799 35.434 1.00 35.77 254 HIS A N 1
ATOM 1839 C CA . HIS A 1 254 ? 10.852 -2.919 35.274 1.00 32.98 254 HIS A CA 1
ATOM 1840 C C . HIS A 1 254 ? 10.806 -2.413 33.844 1.00 32.36 254 HIS A C 1
ATOM 1841 O O . HIS A 1 254 ? 11.684 -1.666 33.440 1.00 34.48 254 HIS A O 1
ATOM 1848 N N . LEU A 1 255 ? 9.755 -2.825 33.126 1.00 35.18 255 LEU A N 1
ATOM 1849 C CA . LEU A 1 255 ? 9.506 -2.436 31.759 1.00 37.16 255 LEU A CA 1
ATOM 1850 C C . LEU A 1 255 ? 8.500 -1.293 31.751 1.00 39.91 255 LEU A C 1
ATOM 1851 O O . LEU A 1 255 ? 7.353 -1.421 32.201 1.00 38.04 255 LEU A O 1
ATOM 1856 N N . ARG A 1 256 ? 8.999 -0.167 31.214 1.00 37.09 256 ARG A N 1
ATOM 1857 C CA . ARG A 1 256 ? 8.298 1.086 31.159 1.00 36.24 256 ARG A CA 1
ATOM 1858 C C . ARG A 1 256 ? 7.721 1.253 29.767 1.00 35.04 256 ARG A C 1
ATOM 1859 O O . ARG A 1 256 ? 8.433 1.137 28.796 1.00 36.77 256 ARG A O 1
ATOM 1867 N N . ILE A 1 257 ? 6.433 1.584 29.716 1.00 34.37 257 ILE A N 1
ATOM 1868 C CA . ILE A 1 257 ? 5.729 1.797 28.489 1.00 33.02 257 ILE A CA 1
ATOM 1869 C C . ILE A 1 257 ? 5.245 3.235 28.473 1.00 31.47 257 ILE A C 1
ATOM 1870 O O . ILE A 1 257 ? 4.805 3.760 29.499 1.00 29.21 257 ILE A O 1
ATOM 1875 N N . ALA A 1 258 ? 5.293 3.827 27.276 1.00 29.52 258 ALA A N 1
ATOM 1876 C CA . ALA A 1 258 ? 4.764 5.145 27.084 1.00 30.72 258 ALA A CA 1
ATOM 1877 C C . ALA A 1 258 ? 4.364 5.249 25.623 1.00 37.74 258 ALA A C 1
ATOM 1878 O O . ALA A 1 258 ? 5.162 5.672 24.777 1.00 40.47 258 ALA A O 1
ATOM 1880 N N . TYR A 1 259 ? 3.104 4.879 25.362 1.00 37.81 259 TYR A N 1
ATOM 1881 C CA . TYR A 1 259 ? 2.553 4.876 24.030 1.00 36.61 259 TYR A CA 1
ATOM 1882 C C . TYR A 1 259 ? 1.650 6.091 23.861 1.00 40.21 259 TYR A C 1
ATOM 1883 O O . TYR A 1 259 ? 0.642 6.214 24.523 1.00 36.01 259 TYR A O 1
ATOM 1892 N N . SER A 1 260 ? 1.973 6.961 22.898 1.00 41.44 260 SER A N 1
ATOM 1893 C CA . SER A 1 260 ? 1.288 8.234 22.770 1.00 40.23 260 SER A CA 1
ATOM 1894 C C . SER A 1 260 ? 0.203 8.166 21.701 1.00 41.24 260 SER A C 1
ATOM 1895 O O . SER A 1 260 ? -0.324 9.184 21.309 1.00 48.90 260 SER A O 1
ATOM 1898 N N . GLY A 1 261 ? -0.179 6.965 21.273 1.00 47.19 261 GLY A N 1
ATOM 1899 C CA . GLY A 1 261 ? -1.349 6.796 20.431 1.00 43.31 261 GLY A CA 1
ATOM 1900 C C . GLY A 1 261 ? -2.585 6.327 21.206 1.00 50.91 261 GLY A C 1
ATOM 1901 O O . GLY A 1 261 ? -2.821 6.681 22.359 1.00 42.88 261 GLY A O 1
ATOM 1902 N N . GLU A 1 262 ? -3.437 5.569 20.512 1.00 48.50 262 GLU A N 1
ATOM 1903 C CA . GLU A 1 262 ? -4.707 5.142 21.064 1.00 48.23 262 GLU A CA 1
ATOM 1904 C C . GLU A 1 262 ? -4.443 3.955 21.968 1.00 35.95 262 GLU A C 1
ATOM 1905 O O . GLU A 1 262 ? -3.593 3.096 21.706 1.00 40.75 262 GLU A O 1
ATOM 1911 N N . PRO A 1 263 ? -5.168 3.881 23.085 1.00 34.37 263 PRO A N 1
ATOM 1912 C CA . PRO A 1 263 ? -4.961 2.779 24.005 1.00 38.74 263 PRO A CA 1
ATOM 1913 C C . PRO A 1 263 ? -5.097 1.409 23.332 1.00 36.88 263 PRO A C 1
ATOM 1914 O O . PRO A 1 263 ? -4.332 0.491 23.627 1.00 38.90 263 PRO A O 1
ATOM 1918 N N . ALA A 1 264 ? -6.033 1.296 22.374 1.00 39.85 264 ALA A N 1
ATOM 1919 C CA . ALA A 1 264 ? -6.211 0.060 21.626 1.00 44.33 264 ALA A CA 1
ATOM 1920 C C . ALA A 1 264 ? -4.865 -0.429 21.098 1.00 43.76 264 ALA A C 1
ATOM 1921 O O . ALA A 1 264 ? -4.423 -1.566 21.369 1.00 39.48 264 ALA A O 1
ATOM 1923 N N . ASP A 1 265 ? -4.186 0.477 20.372 1.00 45.90 265 ASP A N 1
ATOM 1924 C CA . ASP A 1 265 ? -2.916 0.151 19.729 1.00 40.75 265 ASP A CA 1
ATOM 1925 C C . ASP A 1 265 ? -1.848 -0.212 20.752 1.00 37.00 265 ASP A C 1
ATOM 1926 O O . ASP A 1 265 ? -1.093 -1.161 20.557 1.00 35.05 265 ASP A O 1
ATOM 1931 N N . GLY A 1 266 ? -1.789 0.579 21.836 1.00 38.62 266 GLY A N 1
ATOM 1932 C CA . GLY A 1 266 ? -0.819 0.351 22.896 1.00 41.30 266 GLY A CA 1
ATOM 1933 C C . GLY A 1 266 ? -0.964 -1.030 23.515 1.00 39.91 266 GLY A C 1
ATOM 1934 O O . GLY A 1 266 ? 0.031 -1.757 23.737 1.00 35.64 266 GLY A O 1
ATOM 1935 N N . GLU A 1 267 ? -2.224 -1.368 23.833 1.00 38.81 267 GLU A N 1
ATOM 1936 C CA . GLU A 1 267 ? -2.502 -2.652 24.460 1.00 37.32 267 GLU A CA 1
ATOM 1937 C C . GLU A 1 267 ? -2.107 -3.813 23.542 1.00 32.03 267 GLU A C 1
ATOM 1938 O O . GLU A 1 267 ? -1.551 -4.805 24.002 1.00 36.96 267 GLU A O 1
ATOM 1944 N N . HIS A 1 268 ? -2.380 -3.687 22.241 1.00 39.10 268 HIS A N 1
ATOM 1945 C CA . HIS A 1 268 ? -2.047 -4.729 21.278 1.00 34.24 268 HIS A CA 1
ATOM 1946 C C . HIS A 1 268 ? -0.556 -4.991 21.294 1.00 43.91 268 HIS A C 1
ATOM 1947 O O . HIS A 1 268 ? -0.144 -6.144 21.371 1.00 41.21 268 HIS A O 1
ATOM 1954 N N . LEU A 1 269 ? 0.232 -3.890 21.307 1.00 43.71 269 LEU A N 1
ATOM 1955 C CA . LEU A 1 269 ? 1.684 -3.954 21.331 1.00 37.51 269 LEU A CA 1
ATOM 1956 C C . LEU A 1 269 ? 2.167 -4.597 22.619 1.00 35.97 269 LEU A C 1
ATOM 1957 O O . LEU A 1 269 ? 3.100 -5.399 22.621 1.00 41.00 269 LEU A O 1
ATOM 1962 N N . VAL A 1 270 ? 1.573 -4.182 23.737 1.00 34.47 270 VAL A N 1
ATOM 1963 C CA . VAL A 1 270 ? 2.050 -4.601 25.045 1.00 34.06 270 VAL A CA 1
ATOM 1964 C C . VAL A 1 270 ? 1.661 -6.053 25.344 1.00 37.24 270 VAL A C 1
ATOM 1965 O O . VAL A 1 270 ? 2.400 -6.719 26.059 1.00 34.18 270 VAL A O 1
ATOM 1969 N N . ARG A 1 271 ? 0.480 -6.502 24.895 1.00 39.07 271 ARG A N 1
ATOM 1970 C CA . ARG A 1 271 ? -0.085 -7.789 25.327 1.00 47.71 271 ARG A CA 1
ATOM 1971 C C . ARG A 1 271 ? 0.921 -8.942 25.271 1.00 41.32 271 ARG A C 1
ATOM 1972 O O . ARG A 1 271 ? 1.016 -9.716 26.215 1.00 41.13 271 ARG A O 1
ATOM 1980 N N . PRO A 1 272 ? 1.728 -9.131 24.200 1.00 42.87 272 PRO A N 1
ATOM 1981 C CA . PRO A 1 272 ? 2.693 -10.238 24.193 1.00 42.30 272 PRO A CA 1
ATOM 1982 C C . PRO A 1 272 ? 3.656 -10.254 25.361 1.00 39.74 272 PRO A C 1
ATOM 1983 O O . PRO A 1 272 ? 4.211 -11.292 25.664 1.00 42.31 272 PRO A O 1
ATOM 1987 N N . LEU A 1 273 ? 3.932 -9.089 25.949 1.00 40.00 273 LEU A N 1
ATOM 1988 C CA . LEU A 1 273 ? 4.944 -9.004 26.986 1.00 43.35 273 LEU A CA 1
ATOM 1989 C C . LEU A 1 273 ? 4.452 -9.664 28.264 1.00 43.21 273 LEU A C 1
ATOM 1990 O O . LEU A 1 273 ? 5.253 -9.985 29.139 1.00 44.95 273 LEU A O 1
ATOM 1995 N N . ARG A 1 274 ? 3.120 -9.746 28.396 1.00 50.91 274 ARG A N 1
ATOM 1996 C CA . ARG A 1 274 ? 2.473 -10.290 29.582 1.00 49.99 274 ARG A CA 1
ATOM 1997 C C . ARG A 1 274 ? 2.597 -11.812 29.583 1.00 51.64 274 ARG A C 1
ATOM 1998 O O . ARG A 1 274 ? 2.477 -12.421 30.634 1.00 55.61 274 ARG A O 1
ATOM 2006 N N . GLU A 1 275 ? 2.800 -12.407 28.399 1.00 49.28 275 GLU A N 1
ATOM 2007 C CA . GLU A 1 275 ? 3.004 -13.841 28.240 1.00 56.08 275 GLU A CA 1
ATOM 2008 C C . GLU A 1 275 ? 4.342 -14.230 28.884 1.00 55.14 275 GLU A C 1
ATOM 2009 O O . GLU A 1 275 ? 4.566 -15.386 29.212 1.00 57.92 275 GLU A O 1
ATOM 2015 N N . LEU A 1 276 ? 5.241 -13.269 29.101 1.00 48.01 276 LEU A N 1
ATOM 2016 C CA . LEU A 1 276 ? 6.412 -13.514 29.915 1.00 47.21 276 LEU A CA 1
ATOM 2017 C C . LEU A 1 276 ? 5.946 -13.348 31.361 1.00 63.84 276 LEU A C 1
ATOM 2018 O O . LEU A 1 276 ? 4.876 -12.780 31.594 1.00 81.33 276 LEU A O 1
ATOM 2023 N N . GLY A 1 277 ? 6.720 -13.796 32.353 1.00 45.61 277 GLY A N 1
ATOM 2024 C CA . GLY A 1 277 ? 6.255 -13.514 33.703 1.00 44.16 277 GLY A CA 1
ATOM 2025 C C . GLY A 1 277 ? 7.188 -14.234 34.656 1.00 54.72 277 GLY A C 1
ATOM 2026 O O . GLY A 1 277 ? 8.146 -14.843 34.201 1.00 69.26 277 GLY A O 1
ATOM 2027 N N . PRO A 1 278 ? 6.980 -14.188 35.986 1.00 54.24 278 PRO A N 1
ATOM 2028 C CA . PRO A 1 278 ? 5.831 -13.509 36.588 1.00 51.34 278 PRO A CA 1
ATOM 2029 C C . PRO A 1 278 ? 5.929 -12.002 36.765 1.00 49.33 278 PRO A C 1
ATOM 2030 O O . PRO A 1 278 ? 7.003 -11.476 37.088 1.00 47.27 278 PRO A O 1
ATOM 2034 N N . ILE A 1 279 ? 4.761 -11.363 36.597 1.00 48.14 279 ILE A N 1
ATOM 2035 C CA . ILE A 1 279 ? 4.568 -9.939 36.804 1.00 50.04 279 ILE A CA 1
ATOM 2036 C C . ILE A 1 279 ? 4.129 -9.659 38.246 1.00 46.69 279 ILE A C 1
ATOM 2037 O O . ILE A 1 279 ? 3.009 -9.971 38.635 1.00 50.10 279 ILE A O 1
ATOM 2042 N N . LEU A 1 280 ? 4.986 -8.995 39.027 1.00 41.75 280 LEU A N 1
ATOM 2043 C CA . LEU A 1 280 ? 4.668 -8.653 40.409 1.00 39.74 280 LEU A CA 1
ATOM 2044 C C . LEU A 1 280 ? 3.656 -7.506 40.504 1.00 38.82 280 LEU A C 1
ATOM 2045 O O . LEU A 1 280 ? 3.006 -7.327 41.527 1.00 39.30 280 LEU A O 1
ATOM 2050 N N . LEU A 1 281 ? 3.551 -6.681 39.464 1.00 39.53 281 LEU A N 1
ATOM 2051 C CA . LEU A 1 281 ? 2.702 -5.497 39.513 1.00 37.27 281 LEU A CA 1
ATOM 2052 C C . LEU A 1 281 ? 2.594 -4.983 38.080 1.00 40.57 281 LEU A C 1
ATOM 2053 O O . LEU A 1 281 ? 3.610 -4.927 37.375 1.00 38.59 281 LEU A O 1
ATOM 2058 N N . ASP A 1 282 ? 1.388 -4.532 37.723 1.00 42.35 282 ASP A N 1
ATOM 2059 C CA . ASP A 1 282 ? 1.067 -4.041 36.399 1.00 41.49 282 ASP A CA 1
ATOM 2060 C C . ASP A 1 282 ? 0.257 -2.749 36.538 1.00 37.46 282 ASP A C 1
ATOM 2061 O O . ASP A 1 282 ? -0.883 -2.772 37.019 1.00 39.02 282 ASP A O 1
ATOM 2066 N N . THR A 1 283 ? 0.832 -1.639 36.024 1.00 31.28 283 THR A N 1
ATOM 2067 C CA . THR A 1 283 ? 0.249 -0.319 36.146 1.00 33.16 283 THR A CA 1
ATOM 2068 C C . THR A 1 283 ? -0.074 0.278 34.771 1.00 35.19 283 THR A C 1
ATOM 2069 O O . THR A 1 283 ? -0.726 1.335 34.677 1.00 32.32 283 THR A O 1
ATOM 2073 N N . VAL A 1 284 ? 0.199 -0.484 33.705 1.00 33.57 284 VAL A N 1
ATOM 2074 C CA . VAL A 1 284 ? -0.011 0.025 32.362 1.00 29.01 284 VAL A CA 1
ATOM 2075 C C . VAL A 1 284 ? -1.466 0.406 32.115 1.00 31.76 284 VAL A C 1
ATOM 2076 O O . VAL A 1 284 ? -2.364 -0.430 32.163 1.00 37.75 284 VAL A O 1
ATOM 2080 N N . ARG A 1 285 ? -1.708 1.675 31.788 1.00 33.98 285 ARG A N 1
ATOM 2081 C CA . ARG A 1 285 ? -3.075 2.176 31.758 1.00 35.54 285 ARG A CA 1
ATOM 2082 C C . ARG A 1 285 ? -3.150 3.468 30.950 1.00 38.48 285 ARG A C 1
ATOM 2083 O O . ARG A 1 285 ? -2.129 4.095 30.666 1.00 40.17 285 ARG A O 1
ATOM 2091 N N . ASP A 1 286 ? -4.371 3.882 30.600 1.00 37.81 286 ASP A N 1
ATOM 2092 C CA . ASP A 1 286 ? -4.538 5.158 29.934 1.00 38.82 286 ASP A CA 1
ATOM 2093 C C . ASP A 1 286 ? -4.544 6.234 31.016 1.00 37.74 286 ASP A C 1
ATOM 2094 O O . ASP A 1 286 ? -5.253 6.077 31.991 1.00 36.49 286 ASP A O 1
ATOM 2099 N N . MET A 1 287 ? -3.721 7.276 30.867 1.00 39.48 287 MET A N 1
ATOM 2100 C CA . MET A 1 287 ? -3.610 8.319 31.876 1.00 40.28 287 MET A CA 1
ATOM 2101 C C . MET A 1 287 ? -3.589 9.695 31.228 1.00 40.32 287 MET A C 1
ATOM 2102 O O . MET A 1 287 ? -3.137 9.834 30.095 1.00 44.55 287 MET A O 1
ATOM 2107 N N . PRO A 1 288 ? -3.991 10.766 31.949 1.00 44.73 288 PRO A N 1
ATOM 2108 C CA . PRO A 1 288 ? -3.734 12.135 31.502 1.00 45.03 288 PRO A CA 1
ATOM 2109 C C . PRO A 1 288 ? -2.225 12.314 31.380 1.00 40.31 288 PRO A C 1
ATOM 2110 O O . PRO A 1 288 ? -1.483 11.766 32.183 1.00 36.97 288 PRO A O 1
ATOM 2114 N N . TYR A 1 289 ? -1.770 13.016 30.337 1.00 40.66 289 TYR A N 1
ATOM 2115 C CA . TYR A 1 289 ? -0.345 13.140 30.073 1.00 45.29 289 TYR A CA 1
ATOM 2116 C C . TYR A 1 289 ? 0.341 13.797 31.283 1.00 49.79 289 TYR A C 1
ATOM 2117 O O . TYR A 1 289 ? 1.498 13.509 31.577 1.00 45.33 289 TYR A O 1
ATOM 2126 N N . ALA A 1 290 ? -0.384 14.654 32.007 1.00 44.82 290 ALA A N 1
ATOM 2127 C CA . ALA A 1 290 ? 0.095 15.262 33.235 1.00 50.59 290 ALA A CA 1
ATOM 2128 C C . ALA A 1 290 ? 0.696 14.235 34.201 1.00 55.59 290 ALA A C 1
ATOM 2129 O O . ALA A 1 290 ? 1.617 14.573 34.938 1.00 51.87 290 ALA A O 1
ATOM 2131 N N . GLU A 1 291 ? 0.192 12.990 34.194 1.00 44.90 291 GLU A N 1
ATOM 2132 C CA . GLU A 1 291 ? 0.653 11.951 35.107 1.00 46.85 291 GLU A CA 1
ATOM 2133 C C . GLU A 1 291 ? 1.907 11.203 34.618 1.00 45.38 291 GLU A C 1
ATOM 2134 O O . GLU A 1 291 ? 2.369 10.274 35.289 1.00 46.18 291 GLU A O 1
ATOM 2140 N N . VAL A 1 292 ? 2.466 11.624 33.474 1.00 41.19 292 VAL A N 1
ATOM 2141 C CA . VAL A 1 292 ? 3.588 10.995 32.784 1.00 41.77 292 VAL A CA 1
ATOM 2142 C C . VAL A 1 292 ? 4.733 10.675 33.740 1.00 40.71 292 VAL A C 1
ATOM 2143 O O . VAL A 1 292 ? 5.433 9.669 33.555 1.00 38.97 292 VAL A O 1
ATOM 2147 N N . GLY A 1 293 ? 4.954 11.545 34.733 1.00 42.20 293 GLY A N 1
ATOM 2148 C CA . GLY A 1 293 ? 6.015 11.336 35.711 1.00 42.20 293 GLY A CA 1
ATOM 2149 C C . GLY A 1 293 ? 5.801 10.105 36.602 1.00 42.00 293 GLY A C 1
ATOM 2150 O O . GLY A 1 293 ? 6.712 9.739 37.347 1.00 41.48 293 GLY A O 1
ATOM 2151 N N . THR A 1 294 ? 4.639 9.421 36.495 1.00 40.72 294 THR A N 1
ATOM 2152 C CA . THR A 1 294 ? 4.420 8.200 37.266 1.00 40.72 294 THR A CA 1
ATOM 2153 C C . THR A 1 294 ? 5.052 6.985 36.584 1.00 42.28 294 THR A C 1
ATOM 2154 O O . THR A 1 294 ? 5.203 5.955 37.222 1.00 39.75 294 THR A O 1
ATOM 2158 N N . ILE A 1 295 ? 5.443 7.093 35.310 1.00 38.32 295 ILE A N 1
ATOM 2159 C CA . ILE A 1 295 ? 5.970 5.933 34.610 1.00 41.65 295 ILE A CA 1
ATOM 2160 C C . ILE A 1 295 ? 7.361 5.557 35.133 1.00 37.71 295 ILE A C 1
ATOM 2161 O O . ILE A 1 295 ? 7.593 4.395 35.450 1.00 41.21 295 ILE A O 1
ATOM 2166 N N . HIS A 1 296 ? 8.278 6.523 35.273 1.00 42.72 296 HIS A N 1
ATOM 2167 C CA . HIS A 1 296 ? 9.561 6.252 35.921 1.00 44.61 296 HIS A CA 1
ATOM 2168 C C . HIS A 1 296 ? 9.525 6.493 37.442 1.00 42.47 296 HIS A C 1
ATOM 2169 O O . HIS A 1 296 ? 10.304 5.874 38.169 1.00 40.18 296 HIS A O 1
ATOM 2176 N N . HIS A 1 297 ? 8.650 7.387 37.933 1.00 39.89 297 HIS A N 1
ATOM 2177 C CA . HIS A 1 297 ? 8.521 7.685 39.369 1.00 47.02 297 HIS A CA 1
ATOM 2178 C C . HIS A 1 297 ? 9.896 7.715 40.052 1.00 47.10 297 HIS A C 1
ATOM 2179 O O . HIS A 1 297 ? 10.180 6.919 40.948 1.00 46.50 297 HIS A O 1
ATOM 2186 N N . GLU A 1 298 ? 10.771 8.607 39.586 1.00 49.31 298 GLU A N 1
ATOM 2187 C CA . GLU A 1 298 ? 12.141 8.693 40.064 1.00 52.57 298 GLU A CA 1
ATOM 2188 C C . GLU A 1 298 ? 12.138 9.534 41.333 1.00 49.60 298 GLU A C 1
ATOM 2189 O O . GLU A 1 298 ? 11.504 10.580 41.343 1.00 46.50 298 GLU A O 1
ATOM 2195 N N . PRO A 1 299 ? 12.803 9.084 42.424 1.00 54.48 299 PRO A N 1
ATOM 2196 C CA . PRO A 1 299 ? 12.790 9.814 43.704 1.00 55.20 299 PRO A CA 1
ATOM 2197 C C . PRO A 1 299 ? 13.647 11.079 43.719 1.00 50.11 299 PRO A C 1
ATOM 2198 O O . PRO A 1 299 ? 14.857 11.011 43.538 1.00 59.25 299 PRO A O 1
ATOM 2202 N N . THR A 1 300 ? 13.023 12.241 43.932 1.00 55.85 300 THR A N 1
ATOM 2203 C CA . THR A 1 300 ? 13.741 13.509 43.851 1.00 66.64 300 THR A CA 1
ATOM 2204 C C . THR A 1 300 ? 13.442 14.376 45.076 1.00 70.13 300 THR A C 1
ATOM 2205 O O . THR A 1 300 ? 13.441 15.604 44.975 1.00 72.03 300 THR A O 1
ATOM 2209 N N . SER A 1 301 ? 13.226 13.745 46.239 1.00 69.17 301 SER A N 1
ATOM 2210 C CA . SER A 1 301 ? 12.873 14.472 47.451 1.00 65.73 301 SER A CA 1
ATOM 2211 C C . SER A 1 301 ? 14.121 14.753 48.286 1.00 56.40 301 SER A C 1
ATOM 2212 O O . SER A 1 301 ? 14.356 15.889 48.673 1.00 80.16 301 SER A O 1
ATOM 2215 N N . MET A 1 302 ? 14.920 13.718 48.535 1.00 56.23 302 MET A N 1
ATOM 2216 C CA . MET A 1 302 ? 16.186 13.812 49.247 1.00 57.03 302 MET A CA 1
ATOM 2217 C C . MET A 1 302 ? 17.326 14.069 48.262 1.00 55.24 302 MET A C 1
ATOM 2218 O O . MET A 1 302 ? 17.296 13.537 47.157 1.00 58.18 302 MET A O 1
ATOM 2223 N N . PRO A 1 303 ? 18.379 14.834 48.632 1.00 47.26 303 PRO A N 1
ATOM 2224 C CA . PRO A 1 303 ? 19.612 14.884 47.853 1.00 45.79 303 PRO A CA 1
ATOM 2225 C C . PRO A 1 303 ? 20.349 13.550 47.996 1.00 47.39 303 PRO A C 1
ATOM 2226 O O . PRO A 1 303 ? 20.107 12.782 48.920 1.00 45.08 303 PRO A O 1
ATOM 2230 N N . TYR A 1 304 ? 21.244 13.274 47.049 1.00 40.27 304 TYR A N 1
ATOM 2231 C CA . TYR A 1 304 ? 21.982 12.028 47.049 1.00 42.27 304 TYR A CA 1
ATOM 2232 C C . TYR A 1 304 ? 23.291 12.316 46.341 1.00 47.95 304 TYR A C 1
ATOM 2233 O O . TYR A 1 304 ? 23.437 13.412 45.787 1.00 46.96 304 TYR A O 1
ATOM 2242 N N . VAL A 1 305 ? 24.205 11.326 46.370 1.00 44.66 305 VAL A N 1
ATOM 2243 C CA . VAL A 1 305 ? 25.389 11.360 45.536 1.00 42.48 305 VAL A CA 1
ATOM 2244 C C . VAL A 1 305 ? 25.282 10.202 44.559 1.00 45.49 305 VAL A C 1
ATOM 2245 O O . VAL A 1 305 ? 24.970 9.100 44.961 1.00 47.52 305 VAL A O 1
ATOM 2249 N N . ALA A 1 306 ? 25.427 10.478 43.256 1.00 43.02 306 ALA A N 1
ATOM 2250 C CA . ALA A 1 306 ? 25.373 9.404 42.282 1.00 41.21 306 ALA A CA 1
ATOM 2251 C C . ALA A 1 306 ? 26.355 9.685 41.154 1.00 39.61 306 ALA A C 1
ATOM 2252 O O . ALA A 1 306 ? 26.486 10.817 40.698 1.00 40.17 306 ALA A O 1
ATOM 2254 N N . TYR A 1 307 ? 27.080 8.628 40.781 1.00 41.94 307 TYR A N 1
ATOM 2255 C CA . TYR A 1 307 ? 28.028 8.626 39.689 1.00 40.61 307 TYR A CA 1
ATOM 2256 C C . TYR A 1 307 ? 27.301 7.955 38.518 1.00 42.00 307 TYR A C 1
ATOM 2257 O O . TYR A 1 307 ? 26.941 6.787 38.590 1.00 43.05 307 TYR A O 1
ATOM 2266 N N . ASP A 1 308 ? 27.010 8.752 37.489 1.00 42.28 308 ASP A N 1
ATOM 2267 C CA . ASP A 1 308 ? 26.274 8.342 36.316 1.00 42.82 308 ASP A CA 1
ATOM 2268 C C . ASP A 1 308 ? 27.236 8.119 35.164 1.00 39.80 308 ASP A C 1
ATOM 2269 O O . ASP A 1 308 ? 28.170 8.902 34.994 1.00 42.46 308 ASP A O 1
ATOM 2274 N N . ARG A 1 309 ? 26.953 7.077 34.371 1.00 40.07 309 ARG A N 1
ATOM 2275 C CA . ARG A 1 309 ? 27.734 6.746 33.191 1.00 40.29 309 ARG A CA 1
ATOM 2276 C C . ARG A 1 309 ? 26.833 5.997 32.223 1.00 40.01 309 ARG A C 1
ATOM 2277 O O . ARG A 1 309 ? 26.043 5.165 32.654 1.00 39.87 309 ARG A O 1
ATOM 2285 N N . ASN A 1 310 ? 26.974 6.281 30.927 1.00 34.83 310 ASN A N 1
ATOM 2286 C CA . ASN A 1 310 ? 26.186 5.579 29.948 1.00 37.16 310 ASN A CA 1
ATOM 2287 C C . ASN A 1 310 ? 27.001 5.358 28.672 1.00 38.53 310 ASN A C 1
ATOM 2288 O O . ASN A 1 310 ? 27.969 6.072 28.391 1.00 39.05 310 ASN A O 1
ATOM 2293 N N . VAL A 1 311 ? 26.585 4.364 27.899 1.00 30.57 311 VAL A N 1
ATOM 2294 C CA . VAL A 1 311 ? 27.173 4.093 26.595 1.00 34.84 311 VAL A CA 1
ATOM 2295 C C . VAL A 1 311 ? 26.020 3.973 25.622 1.00 38.04 311 VAL A C 1
ATOM 2296 O O . VAL A 1 311 ? 24.923 3.561 26.026 1.00 42.09 311 VAL A O 1
ATOM 2300 N N . LEU A 1 312 ? 26.252 4.357 24.363 1.00 34.84 312 LEU A N 1
ATOM 2301 C CA . LEU A 1 312 ? 25.209 4.216 23.373 1.00 37.24 312 LEU A CA 1
ATOM 2302 C C . LEU A 1 312 ? 25.439 2.918 22.612 1.00 37.28 312 LEU A C 1
ATOM 2303 O O . LEU A 1 312 ? 26.566 2.632 22.269 1.00 38.20 312 LEU A O 1
ATOM 2308 N N . LEU A 1 313 ? 24.367 2.142 22.363 1.00 41.39 313 LEU A N 1
ATOM 2309 C CA . LEU A 1 313 ? 24.481 0.851 21.695 1.00 39.64 313 LEU A CA 1
ATOM 2310 C C . LEU A 1 313 ? 24.017 0.987 20.254 1.00 39.88 313 LEU A C 1
ATOM 2311 O O . LEU A 1 313 ? 22.950 1.556 19.995 1.00 41.65 313 LEU A O 1
ATOM 2316 N N . SER A 1 314 ? 24.802 0.419 19.316 1.00 38.53 314 SER A N 1
ATOM 2317 C CA . SER A 1 314 ? 24.360 0.405 17.928 1.00 44.67 314 SER A CA 1
ATOM 2318 C C . SER A 1 314 ? 23.270 -0.654 17.758 1.00 38.66 314 SER A C 1
ATOM 2319 O O . SER A 1 314 ? 22.475 -0.636 16.823 1.00 46.54 314 SER A O 1
ATOM 2322 N N . ASP A 1 315 ? 23.234 -1.621 18.650 1.00 44.28 315 ASP A N 1
ATOM 2323 C CA . ASP A 1 315 ? 22.262 -2.683 18.513 1.00 51.10 315 ASP A CA 1
ATOM 2324 C C . ASP A 1 315 ? 22.272 -3.499 19.791 1.00 52.43 315 ASP A C 1
ATOM 2325 O O . ASP A 1 315 ? 23.310 -3.634 20.436 1.00 45.94 315 ASP A O 1
ATOM 2330 N N . LEU A 1 316 ? 21.121 -4.112 20.076 1.00 56.00 316 LEU A N 1
ATOM 2331 C CA . LEU A 1 316 ? 20.981 -4.979 21.235 1.00 54.81 316 LEU A CA 1
ATOM 2332 C C . LEU A 1 316 ? 20.834 -6.407 20.739 1.00 46.28 316 LEU A C 1
ATOM 2333 O O . LEU A 1 316 ? 19.769 -6.805 20.293 1.00 56.85 316 LEU A O 1
ATOM 2338 N N . THR A 1 317 ? 21.915 -7.166 20.859 1.00 50.98 317 THR A N 1
ATOM 2339 C CA . THR A 1 317 ? 21.991 -8.555 20.418 1.00 47.72 317 THR A CA 1
ATOM 2340 C C . THR A 1 317 ? 21.859 -9.495 21.603 1.00 46.43 317 THR A C 1
ATOM 2341 O O . THR A 1 317 ? 22.018 -9.079 22.769 1.00 42.20 317 THR A O 1
ATOM 2345 N N . ASP A 1 318 ? 21.696 -10.783 21.280 1.00 46.28 318 ASP A N 1
ATOM 2346 C CA . ASP A 1 318 ? 21.589 -11.816 22.306 1.00 51.38 318 ASP A CA 1
ATOM 2347 C C . ASP A 1 318 ? 22.776 -11.773 23.254 1.00 46.83 318 ASP A C 1
ATOM 2348 O O . ASP A 1 318 ? 22.642 -11.975 24.462 1.00 49.96 318 ASP A O 1
ATOM 2353 N N . ASP A 1 319 ? 23.953 -11.606 22.666 1.00 45.22 319 ASP A N 1
ATOM 2354 C CA . ASP A 1 319 ? 25.184 -11.650 23.427 1.00 50.54 319 ASP A CA 1
ATOM 2355 C C . ASP A 1 319 ? 25.275 -10.392 24.298 1.00 36.92 319 ASP A C 1
ATOM 2356 O O . ASP A 1 319 ? 25.784 -10.456 25.404 1.00 34.05 319 ASP A O 1
ATOM 2361 N N . ALA A 1 320 ? 24.851 -9.255 23.769 1.00 40.35 320 ALA A N 1
ATOM 2362 C CA . ALA A 1 320 ? 24.777 -8.025 24.560 1.00 49.39 320 ALA A CA 1
ATOM 2363 C C . ALA A 1 320 ? 23.832 -8.198 25.761 1.00 46.56 320 ALA A C 1
ATOM 2364 O O . ALA A 1 320 ? 24.202 -7.926 26.916 1.00 42.25 320 ALA A O 1
ATOM 2366 N N . VAL A 1 321 ? 22.629 -8.715 25.476 1.00 44.47 321 VAL A N 1
ATOM 2367 C CA . VAL A 1 321 ? 21.672 -9.093 26.508 1.00 41.21 321 VAL A CA 1
ATOM 2368 C C . VAL A 1 321 ? 22.323 -10.010 27.536 1.00 42.46 321 VAL A C 1
ATOM 2369 O O . VAL A 1 321 ? 22.182 -9.790 28.749 1.00 45.94 321 VAL A O 1
ATOM 2373 N N . ASP A 1 322 ? 23.073 -11.013 27.078 1.00 43.08 322 ASP A N 1
ATOM 2374 C CA . ASP A 1 322 ? 23.586 -11.973 28.039 1.00 40.05 322 ASP A CA 1
ATOM 2375 C C . ASP A 1 322 ? 24.632 -11.324 28.932 1.00 38.89 322 ASP A C 1
ATOM 2376 O O . ASP A 1 322 ? 24.750 -11.706 30.091 1.00 41.67 322 ASP A O 1
ATOM 2381 N N . ILE A 1 323 ? 25.379 -10.336 28.407 1.00 37.41 323 ILE A N 1
ATOM 2382 C CA . ILE A 1 323 ? 26.365 -9.660 29.236 1.00 39.98 323 ILE A CA 1
ATOM 2383 C C . ILE A 1 323 ? 25.625 -8.866 30.322 1.00 40.86 323 ILE A C 1
ATOM 2384 O O . ILE A 1 323 ? 26.009 -8.884 31.490 1.00 44.26 323 ILE A O 1
ATOM 2389 N N . ILE A 1 324 ? 24.547 -8.181 29.920 1.00 42.17 324 ILE A N 1
ATOM 2390 C CA . ILE A 1 324 ? 23.757 -7.364 30.832 1.00 38.69 324 ILE A CA 1
ATOM 2391 C C . ILE A 1 324 ? 23.132 -8.290 31.876 1.00 41.24 324 ILE A C 1
ATOM 2392 O O . ILE A 1 324 ? 23.248 -8.027 33.080 1.00 38.36 324 ILE A O 1
ATOM 2397 N N . VAL A 1 325 ? 22.554 -9.418 31.436 1.00 42.85 325 VAL A N 1
ATOM 2398 C CA . VAL A 1 325 ? 21.989 -10.368 32.394 1.00 47.01 325 VAL A CA 1
ATOM 2399 C C . VAL A 1 325 ? 23.078 -10.774 33.387 1.00 47.98 325 VAL A C 1
ATOM 2400 O O . VAL A 1 325 ? 22.848 -10.793 34.600 1.00 49.64 325 VAL A O 1
ATOM 2404 N N . ALA A 1 326 ? 24.273 -11.101 32.875 1.00 47.46 326 ALA A N 1
ATOM 2405 C CA . ALA A 1 326 ? 25.313 -11.685 33.708 1.00 39.96 326 ALA A CA 1
ATOM 2406 C C . ALA A 1 326 ? 25.934 -10.662 34.643 1.00 40.61 326 ALA A C 1
ATOM 2407 O O . ALA A 1 326 ? 26.298 -11.015 35.780 1.00 43.46 326 ALA A O 1
ATOM 2409 N N . LEU A 1 327 ? 26.161 -9.425 34.153 1.00 37.44 327 LEU A N 1
ATOM 2410 C CA . LEU A 1 327 ? 26.857 -8.442 34.981 1.00 39.99 327 LEU A CA 1
ATOM 2411 C C . LEU A 1 327 ? 25.915 -7.464 35.693 1.00 43.69 327 LEU A C 1
ATOM 2412 O O . LEU A 1 327 ? 26.380 -6.682 36.511 1.00 42.83 327 LEU A O 1
ATOM 2417 N N . ALA A 1 328 ? 24.607 -7.487 35.398 1.00 46.69 328 ALA A N 1
ATOM 2418 C CA . ALA A 1 328 ? 23.691 -6.472 35.916 1.00 46.21 328 ALA A CA 1
ATOM 2419 C C . ALA A 1 328 ? 22.334 -7.042 36.342 1.00 44.86 328 ALA A C 1
ATOM 2420 O O . ALA A 1 328 ? 21.492 -6.300 36.844 1.00 43.79 328 ALA A O 1
ATOM 2422 N N . GLY A 1 329 ? 22.109 -8.345 36.104 1.00 41.07 329 GLY A N 1
ATOM 2423 C CA . GLY A 1 329 ? 20.865 -9.033 36.419 1.00 40.47 329 GLY A CA 1
ATOM 2424 C C . GLY A 1 329 ? 20.872 -9.614 37.831 1.00 41.02 329 GLY A C 1
ATOM 2425 O O . GLY A 1 329 ? 21.734 -9.269 38.638 1.00 47.63 329 GLY A O 1
ATOM 2426 N N . PRO A 1 330 ? 19.892 -10.479 38.182 1.00 38.36 330 PRO A N 1
ATOM 2427 C CA . PRO A 1 330 ? 19.635 -10.879 39.568 1.00 44.99 330 PRO A CA 1
ATOM 2428 C C . PRO A 1 330 ? 20.799 -11.520 40.305 1.00 49.53 330 PRO A C 1
ATOM 2429 O O . PRO A 1 330 ? 21.021 -11.216 41.474 1.00 57.27 330 PRO A O 1
ATOM 2433 N N . ASP A 1 331 ? 21.563 -12.366 39.610 1.00 60.11 331 ASP A N 1
ATOM 2434 C CA . ASP A 1 331 ? 22.659 -13.081 40.257 1.00 59.22 331 ASP A CA 1
ATOM 2435 C C . ASP A 1 331 ? 23.938 -12.251 40.256 1.00 57.44 331 ASP A C 1
ATOM 2436 O O . ASP A 1 331 ? 24.907 -12.656 40.862 1.00 57.72 331 ASP A O 1
ATOM 2441 N N . ALA A 1 332 ? 23.955 -11.102 39.578 1.00 53.24 332 ALA A N 1
ATOM 2442 C CA . ALA A 1 332 ? 25.192 -10.377 39.421 1.00 46.84 332 ALA A CA 1
ATOM 2443 C C . ALA A 1 332 ? 25.615 -9.761 40.751 1.00 51.97 332 ALA A C 1
ATOM 2444 O O . ALA A 1 332 ? 26.805 -9.600 40.995 1.00 51.06 332 ALA A O 1
ATOM 2446 N N . GLY A 1 333 ? 24.654 -9.424 41.620 1.00 55.83 333 GLY A N 1
ATOM 2447 C CA . GLY A 1 333 ? 24.967 -8.652 42.813 1.00 53.52 333 GLY A CA 1
ATOM 2448 C C . GLY A 1 333 ? 25.660 -7.323 42.477 1.00 53.87 333 GLY A C 1
ATOM 2449 O O . GLY A 1 333 ? 26.589 -6.892 43.155 1.00 56.00 333 GLY A O 1
ATOM 2450 N N . ALA A 1 334 ? 25.196 -6.660 41.423 1.00 53.83 334 ALA A N 1
ATOM 2451 C CA . ALA A 1 334 ? 25.676 -5.330 41.065 1.00 58.99 334 ALA A CA 1
ATOM 2452 C C . ALA A 1 334 ? 25.132 -4.289 42.045 1.00 53.70 334 ALA A C 1
ATOM 2453 O O . ALA A 1 334 ? 23.928 -4.231 42.250 1.00 46.07 334 ALA A O 1
ATOM 2455 N N . PRO A 1 335 ? 25.981 -3.427 42.640 1.00 51.74 335 PRO A N 1
ATOM 2456 C CA . PRO A 1 335 ? 25.516 -2.282 43.425 1.00 54.02 335 PRO A CA 1
ATOM 2457 C C . PRO A 1 335 ? 25.423 -0.992 42.618 1.00 59.75 335 PRO A C 1
ATOM 2458 O O . PRO A 1 335 ? 26.157 -0.034 42.856 1.00 77.49 335 PRO A O 1
ATOM 2462 N N . PHE A 1 336 ? 24.556 -1.008 41.613 1.00 60.22 336 PHE A N 1
ATOM 2463 C CA . PHE A 1 336 ? 24.247 0.168 40.819 1.00 45.24 336 PHE A CA 1
ATOM 2464 C C . PHE A 1 336 ? 22.971 -0.188 40.087 1.00 46.35 336 PHE A C 1
ATOM 2465 O O . PHE A 1 336 ? 22.668 -1.370 40.002 1.00 41.00 336 PHE A O 1
ATOM 2473 N N . VAL A 1 337 ? 22.263 0.823 39.572 1.00 41.85 337 VAL A N 1
ATOM 2474 C CA . VAL A 1 337 ? 21.105 0.592 38.740 1.00 43.20 337 VAL A CA 1
ATOM 2475 C C . VAL A 1 337 ? 21.526 0.668 37.286 1.00 41.19 337 VAL A C 1
ATOM 2476 O O . VAL A 1 337 ? 22.368 1.491 36.936 1.00 40.40 337 VAL A O 1
ATOM 2480 N N . THR A 1 338 ? 20.848 -0.134 36.465 1.00 37.06 338 THR A N 1
ATOM 2481 C CA . THR A 1 338 ? 21.073 -0.187 35.038 1.00 40.76 338 THR A CA 1
ATOM 2482 C C . THR A 1 338 ? 19.739 0.108 34.357 1.00 38.57 338 THR A C 1
ATOM 2483 O O . THR A 1 338 ? 18.723 -0.465 34.750 1.00 36.76 338 THR A O 1
ATOM 2487 N N . GLU A 1 339 ? 19.775 0.948 33.303 1.00 37.82 339 GLU A N 1
ATOM 2488 C CA . GLU A 1 339 ? 18.593 1.285 32.515 1.00 38.46 339 GLU A CA 1
ATOM 2489 C C . GLU A 1 339 ? 18.909 1.177 31.029 1.00 38.58 339 GLU A C 1
ATOM 2490 O O . GLU A 1 339 ? 19.901 1.702 30.542 1.00 39.52 339 GLU A O 1
ATOM 2496 N N . LEU A 1 340 ? 18.009 0.522 30.314 1.00 39.15 340 LEU A N 1
ATOM 2497 C CA . LEU A 1 340 ? 18.120 0.366 28.881 1.00 41.71 340 LEU A CA 1
ATOM 2498 C C . LEU A 1 340 ? 16.984 1.152 28.234 1.00 37.12 340 LEU A C 1
ATOM 2499 O O . LEU A 1 340 ? 15.820 0.811 28.390 1.00 37.93 340 LEU A O 1
ATOM 2504 N N . ARG A 1 341 ? 17.342 2.214 27.508 1.00 33.64 341 ARG A N 1
ATOM 2505 C CA . ARG A 1 341 ? 16.362 3.081 26.902 1.00 34.73 341 ARG A CA 1
ATOM 2506 C C . ARG A 1 341 ? 16.432 2.986 25.384 1.00 36.71 341 ARG A C 1
ATOM 2507 O O . ARG A 1 341 ? 17.519 3.087 24.792 1.00 35.56 341 ARG A O 1
ATOM 2515 N N . HIS A 1 342 ? 15.251 2.893 24.766 1.00 37.16 342 HIS A N 1
ATOM 2516 C CA . HIS A 1 342 ? 15.140 2.703 23.329 1.00 37.13 342 HIS A CA 1
ATOM 2517 C C . HIS A 1 342 ? 15.200 4.063 22.651 1.00 38.53 342 HIS A C 1
ATOM 2518 O O . HIS A 1 342 ? 14.431 4.955 22.997 1.00 37.19 342 HIS A O 1
ATOM 2525 N N . PHE A 1 343 ? 16.079 4.185 21.660 1.00 38.96 343 PHE A N 1
ATOM 2526 C CA . PHE A 1 343 ? 16.102 5.433 20.859 1.00 40.23 343 PHE A CA 1
ATOM 2527 C C . PHE A 1 343 ? 15.594 5.084 19.452 1.00 41.75 343 PHE A C 1
ATOM 2528 O O . PHE A 1 343 ? 14.531 4.460 19.356 1.00 44.33 343 PHE A O 1
ATOM 2536 N N . GLY A 1 344 ? 16.322 5.452 18.398 1.00 39.70 344 GLY A N 1
ATOM 2537 C CA . GLY A 1 344 ? 15.781 5.253 17.057 1.00 34.52 344 GLY A CA 1
ATOM 2538 C C . GLY A 1 344 ? 14.602 6.189 16.840 1.00 41.09 344 GLY A C 1
ATOM 2539 O O . GLY A 1 344 ? 14.414 7.172 17.585 1.00 38.94 344 GLY A O 1
ATOM 2540 N N . GLY A 1 345 ? 13.794 5.882 15.820 1.00 33.95 345 GLY A N 1
ATOM 2541 C CA . GLY A 1 345 ? 12.592 6.669 15.589 1.00 38.47 345 GLY A CA 1
ATOM 2542 C C . GLY A 1 345 ? 12.972 8.074 15.155 1.00 37.96 345 GLY A C 1
ATOM 2543 O O . GLY A 1 345 ? 13.990 8.213 14.492 1.00 42.33 345 GLY A O 1
ATOM 2544 N N . ALA A 1 346 ? 12.223 9.091 15.603 1.00 36.74 346 ALA A N 1
ATOM 2545 C CA . ALA A 1 346 ? 12.513 10.464 15.235 1.00 40.98 346 ALA A CA 1
ATOM 2546 C C . ALA A 1 346 ? 13.908 10.934 15.701 1.00 45.51 346 ALA A C 1
ATOM 2547 O O . ALA A 1 346 ? 14.514 11.830 15.118 1.00 44.98 346 ALA A O 1
ATOM 2549 N N . TYR A 1 347 ? 14.460 10.315 16.733 1.00 40.64 347 TYR A N 1
ATOM 2550 C CA . TYR A 1 347 ? 15.781 10.676 17.198 1.00 44.65 347 TYR A CA 1
ATOM 2551 C C . TYR A 1 347 ? 16.837 10.456 16.117 1.00 51.51 347 TYR A C 1
ATOM 2552 O O . TYR A 1 347 ? 17.863 11.154 16.109 1.00 46.84 347 TYR A O 1
ATOM 2561 N N . ALA A 1 348 ? 16.567 9.473 15.238 1.00 50.33 348 ALA A N 1
ATOM 2562 C CA . ALA A 1 348 ? 17.512 9.004 14.231 1.00 48.60 348 ALA A CA 1
ATOM 2563 C C . ALA A 1 348 ? 17.497 9.868 12.965 1.00 45.49 348 ALA A C 1
ATOM 2564 O O . ALA A 1 348 ? 18.343 9.687 12.083 1.00 47.10 348 ALA A O 1
ATOM 2566 N N . ARG A 1 349 ? 16.532 10.781 12.874 1.00 44.10 349 ARG A N 1
ATOM 2567 C CA . ARG A 1 349 ? 16.356 11.608 11.702 1.00 46.52 349 ARG A CA 1
ATOM 2568 C C . ARG A 1 349 ? 16.831 13.026 12.011 1.00 59.16 349 ARG A C 1
ATOM 2569 O O . ARG A 1 349 ? 16.675 13.489 13.139 1.00 60.67 349 ARG A O 1
ATOM 2577 N N . PRO A 1 350 ? 17.420 13.754 11.026 1.00 60.23 350 PRO A N 1
ATOM 2578 C CA . PRO A 1 350 ? 17.938 15.096 11.266 1.00 57.93 350 PRO A CA 1
ATOM 2579 C C . PRO A 1 350 ? 16.780 16.015 11.613 1.00 53.20 350 PRO A C 1
ATOM 2580 O O . PRO A 1 350 ? 15.681 15.877 11.113 1.00 56.30 350 PRO A O 1
ATOM 2584 N N . PRO A 1 351 ? 16.998 16.984 12.514 1.00 49.22 351 PRO A N 1
ATOM 2585 C CA . PRO A 1 351 ? 15.936 17.896 12.918 1.00 46.85 351 PRO A CA 1
ATOM 2586 C C . PRO A 1 351 ? 15.589 18.894 11.832 1.00 53.67 351 PRO A C 1
ATOM 2587 O O . PRO A 1 351 ? 16.445 19.240 11.028 1.00 52.18 351 PRO A O 1
ATOM 2591 N N . LYS A 1 352 ? 14.340 19.367 11.856 1.00 60.55 352 LYS A N 1
ATOM 2592 C CA . LYS A 1 352 ? 13.890 20.374 10.919 1.00 61.32 352 LYS A CA 1
ATOM 2593 C C . LYS A 1 352 ? 14.958 21.454 10.852 1.00 61.17 352 LYS A C 1
ATOM 2594 O O . LYS A 1 352 ? 15.506 21.688 9.782 1.00 53.94 352 LYS A O 1
ATOM 2600 N N . VAL A 1 353 ? 15.246 22.077 12.007 1.00 63.83 353 VAL A N 1
ATOM 2601 C CA . VAL A 1 353 ? 16.281 23.094 12.139 1.00 52.64 353 VAL A CA 1
ATOM 2602 C C . VAL A 1 353 ? 17.525 22.468 12.775 1.00 52.70 353 VAL A C 1
ATOM 2603 O O . VAL A 1 353 ? 17.477 21.956 13.901 1.00 46.70 353 VAL A O 1
ATOM 2607 N N . PRO A 1 354 ? 18.672 22.452 12.054 1.00 49.79 354 PRO A N 1
ATOM 2608 C CA . PRO A 1 354 ? 19.896 21.804 12.539 1.00 43.48 354 PRO A CA 1
ATOM 2609 C C . PRO A 1 354 ? 20.255 22.117 13.993 1.00 45.56 354 PRO A C 1
ATOM 2610 O O . PRO A 1 354 ? 19.989 23.226 14.451 1.00 41.74 354 PRO A O 1
ATOM 2614 N N . ASN A 1 355 ? 20.805 21.118 14.710 1.00 39.08 355 ASN A N 1
ATOM 2615 C CA . ASN A 1 355 ? 21.438 21.338 15.996 1.00 41.59 355 ASN A CA 1
ATOM 2616 C C . ASN A 1 355 ? 22.581 20.344 16.146 1.00 38.31 355 ASN A C 1
ATOM 2617 O O . ASN A 1 355 ? 22.880 19.540 15.244 1.00 38.18 355 ASN A O 1
ATOM 2622 N N . CYS A 1 356 ? 23.269 20.432 17.287 1.00 34.30 356 CYS A N 1
ATOM 2623 C CA . CYS A 1 356 ? 24.535 19.730 17.455 1.00 30.72 356 CYS A CA 1
ATOM 2624 C C . CYS A 1 356 ? 24.391 18.461 18.286 1.00 31.26 356 CYS A C 1
ATOM 2625 O O . CYS A 1 356 ? 25.401 17.802 18.572 1.00 29.61 356 CYS A O 1
ATOM 2628 N N . VAL A 1 357 ? 23.134 18.100 18.614 1.00 38.69 357 VAL A N 1
ATOM 2629 C CA . VAL A 1 357 ? 22.836 16.910 19.410 1.00 40.71 357 VAL A CA 1
ATOM 2630 C C . VAL A 1 357 ? 23.452 15.704 18.715 1.00 34.16 357 VAL A C 1
ATOM 2631 O O . VAL A 1 357 ? 23.234 15.560 17.523 1.00 38.99 357 VAL A O 1
ATOM 2635 N N . GLY A 1 358 ? 24.230 14.894 19.434 1.00 33.24 358 GLY A N 1
ATOM 2636 C CA . GLY A 1 358 ? 24.906 13.731 18.865 1.00 38.09 358 GLY A CA 1
ATOM 2637 C C . GLY A 1 358 ? 24.148 12.432 19.165 1.00 40.32 358 GLY A C 1
ATOM 2638 O O . GLY A 1 358 ? 23.029 12.472 19.672 1.00 35.38 358 GLY A O 1
ATOM 2639 N N . GLY A 1 359 ? 24.764 11.295 18.808 1.00 38.88 359 GLY A N 1
ATOM 2640 C CA . GLY A 1 359 ? 24.278 9.966 19.129 1.00 35.97 359 GLY A CA 1
ATOM 2641 C C . GLY A 1 359 ? 22.982 9.642 18.390 1.00 42.52 359 GLY A C 1
ATOM 2642 O O . GLY A 1 359 ? 22.198 8.773 18.804 1.00 39.04 359 GLY A O 1
ATOM 2643 N N . ARG A 1 360 ? 22.737 10.299 17.262 1.00 38.72 360 ARG A N 1
ATOM 2644 C CA . ARG A 1 360 ? 21.498 9.997 16.558 1.00 42.31 360 ARG A CA 1
ATOM 2645 C C . ARG A 1 360 ? 21.513 8.592 15.928 1.00 41.34 360 ARG A C 1
ATOM 2646 O O . ARG A 1 360 ? 20.454 8.026 15.666 1.00 48.38 360 ARG A O 1
ATOM 2654 N N . ASP A 1 361 ? 22.686 7.984 15.749 1.00 39.70 361 ASP A N 1
ATOM 2655 C CA . ASP A 1 361 ? 22.762 6.625 15.222 1.00 44.77 361 ASP A CA 1
ATOM 2656 C C . ASP A 1 361 ? 22.527 5.535 16.277 1.00 45.59 361 ASP A C 1
ATOM 2657 O O . ASP A 1 361 ? 22.596 4.350 15.952 1.00 45.56 361 ASP A O 1
ATOM 2662 N N . ALA A 1 362 ? 22.264 5.892 17.538 1.00 41.60 362 ALA A N 1
ATOM 2663 C CA . ALA A 1 362 ? 22.190 4.874 18.590 1.00 43.25 362 ALA A CA 1
ATOM 2664 C C . ALA A 1 362 ? 20.826 4.169 18.585 1.00 36.21 362 ALA A C 1
ATOM 2665 O O . ALA A 1 362 ? 19.796 4.797 18.402 1.00 34.75 362 ALA A O 1
ATOM 2667 N N . ALA A 1 363 ? 20.818 2.853 18.799 1.00 34.48 363 ALA A N 1
ATOM 2668 C CA . ALA A 1 363 ? 19.557 2.157 18.976 1.00 38.14 363 ALA A CA 1
ATOM 2669 C C . ALA A 1 363 ? 19.121 2.267 20.438 1.00 33.40 363 ALA A C 1
ATOM 2670 O O . ALA A 1 363 ? 17.936 2.412 20.706 1.00 38.38 363 ALA A O 1
ATOM 2672 N N . PHE A 1 364 ? 20.092 2.198 21.357 1.00 35.53 364 PHE A N 1
ATOM 2673 C CA . PHE A 1 364 ? 19.844 2.202 22.784 1.00 36.01 364 PHE A CA 1
ATOM 2674 C C . PHE A 1 364 ? 20.905 3.007 23.525 1.00 36.35 364 PHE A C 1
ATOM 2675 O O . PHE A 1 364 ? 22.061 3.051 23.150 1.00 38.76 364 PHE A O 1
ATOM 2683 N N . SER A 1 365 ? 20.443 3.609 24.618 1.00 38.59 365 SER A N 1
ATOM 2684 C CA . SER A 1 365 ? 21.225 4.078 25.749 1.00 35.45 365 SER A CA 1
ATOM 2685 C C . SER A 1 365 ? 21.351 2.979 26.808 1.00 33.65 365 SER A C 1
ATOM 2686 O O . SER A 1 365 ? 20.380 2.335 27.216 1.00 34.71 365 SER A O 1
ATOM 2689 N N . LEU A 1 366 ? 22.558 2.731 27.278 1.00 37.57 366 LEU A N 1
ATOM 2690 C CA . LEU A 1 366 ? 22.688 1.892 28.442 1.00 38.80 366 LEU A CA 1
ATOM 2691 C C . LEU A 1 366 ? 23.269 2.764 29.535 1.00 38.56 366 LEU A C 1
ATOM 2692 O O . LEU A 1 366 ? 24.439 3.126 29.449 1.00 38.80 366 LEU A O 1
ATOM 2697 N N . PHE A 1 367 ? 22.483 2.945 30.610 1.00 37.10 367 PHE A N 1
ATOM 2698 C CA . PHE A 1 367 ? 22.807 3.873 31.679 1.00 36.15 367 PHE A CA 1
ATOM 2699 C C . PHE A 1 367 ? 23.098 3.111 32.959 1.00 34.00 367 PHE A C 1
ATOM 2700 O O . PHE A 1 367 ? 22.356 2.207 33.323 1.00 33.09 367 PHE A O 1
ATOM 2708 N N . THR A 1 368 ? 24.083 3.607 33.722 1.00 37.50 368 THR A N 1
ATOM 2709 C CA . THR A 1 368 ? 24.341 3.111 35.058 1.00 34.93 368 THR A CA 1
ATOM 2710 C C . THR A 1 368 ? 24.426 4.273 36.041 1.00 38.24 368 THR A C 1
ATOM 2711 O O . THR A 1 368 ? 25.022 5.324 35.765 1.00 35.96 368 THR A O 1
ATOM 2715 N N . GLY A 1 369 ? 23.885 4.012 37.231 1.00 35.28 369 GLY A N 1
ATOM 2716 C CA . GLY A 1 369 ? 23.931 4.949 38.341 1.00 36.95 369 GLY A CA 1
ATOM 2717 C C . GLY A 1 369 ? 24.510 4.244 39.560 1.00 36.82 369 GLY A C 1
ATOM 2718 O O . GLY A 1 369 ? 24.038 3.179 39.902 1.00 42.22 369 GLY A O 1
ATOM 2719 N N . ALA A 1 370 ? 25.508 4.842 40.203 1.00 41.18 370 ALA A N 1
ATOM 2720 C CA . ALA A 1 370 ? 26.324 4.157 41.187 1.00 45.13 370 ALA A CA 1
ATOM 2721 C C . ALA A 1 370 ? 26.642 5.079 42.362 1.00 45.88 370 ALA A C 1
ATOM 2722 O O . ALA A 1 370 ? 27.050 6.225 42.148 1.00 43.13 370 ALA A O 1
ATOM 2724 N N . VAL A 1 371 ? 26.460 4.567 43.596 1.00 51.37 371 VAL A N 1
ATOM 2725 C CA . VAL A 1 371 ? 27.059 5.165 44.776 1.00 54.13 371 VAL A CA 1
ATOM 2726 C C . VAL A 1 371 ? 28.570 5.017 44.599 1.00 49.79 371 VAL A C 1
ATOM 2727 O O . VAL A 1 371 ? 29.057 3.953 44.233 1.00 49.06 371 VAL A O 1
ATOM 2731 N N . PRO A 1 372 ? 29.348 6.092 44.838 1.00 48.55 372 PRO A N 1
ATOM 2732 C CA . PRO A 1 372 ? 30.776 6.086 44.542 1.00 51.76 372 PRO A CA 1
ATOM 2733 C C . PRO A 1 372 ? 31.513 5.267 45.592 1.00 57.82 372 PRO A C 1
ATOM 2734 O O . PRO A 1 372 ? 31.743 5.761 46.688 1.00 69.02 372 PRO A O 1
ATOM 2738 N N . GLU A 1 373 ? 31.812 4.012 45.241 1.00 61.10 373 GLU A N 1
ATOM 2739 C CA . GLU A 1 373 ? 32.444 3.030 46.110 1.00 62.67 373 GLU A CA 1
ATOM 2740 C C . GLU A 1 373 ? 33.184 2.071 45.178 1.00 72.91 373 GLU A C 1
ATOM 2741 O O . GLU A 1 373 ? 32.629 1.646 44.167 1.00 85.98 373 GLU A O 1
ATOM 2747 N N . ALA A 1 374 ? 34.455 1.784 45.481 1.00 69.83 374 ALA A N 1
ATOM 2748 C CA . ALA A 1 374 ? 35.390 1.326 44.463 1.00 64.17 374 ALA A CA 1
ATOM 2749 C C . ALA A 1 374 ? 35.008 -0.057 43.947 1.00 51.83 374 ALA A C 1
ATOM 2750 O O . ALA A 1 374 ? 35.151 -0.316 42.766 1.00 68.62 374 ALA A O 1
ATOM 2752 N N . GLU A 1 375 ? 34.489 -0.935 44.804 1.00 60.28 375 GLU A N 1
ATOM 2753 C CA . GLU A 1 375 ? 34.106 -2.263 44.352 1.00 71.53 375 GLU A CA 1
ATOM 2754 C C . GLU A 1 375 ? 32.954 -2.134 43.358 1.00 78.87 375 GLU A C 1
ATOM 2755 O O . GLU A 1 375 ? 32.955 -2.784 42.312 1.00 76.93 375 GLU A O 1
ATOM 2761 N N . GLY A 1 376 ? 31.977 -1.286 43.705 1.00 74.79 376 GLY A N 1
ATOM 2762 C CA . GLY A 1 376 ? 30.819 -1.034 42.863 1.00 67.26 376 GLY A CA 1
ATOM 2763 C C . GLY A 1 376 ? 31.200 -0.358 41.545 1.00 59.58 376 GLY A C 1
ATOM 2764 O O . GLY A 1 376 ? 30.618 -0.653 40.503 1.00 56.74 376 GLY A O 1
ATOM 2765 N N . LEU A 1 377 ? 32.183 0.544 41.581 1.00 50.06 377 LEU A N 1
ATOM 2766 C CA . LEU A 1 377 ? 32.523 1.289 40.381 1.00 60.69 377 LEU A CA 1
ATOM 2767 C C . LEU A 1 377 ? 33.297 0.376 39.432 1.00 62.75 377 LEU A C 1
ATOM 2768 O O . LEU A 1 377 ? 33.235 0.557 38.221 1.00 64.04 377 LEU A O 1
ATOM 2773 N N . ARG A 1 378 ? 34.014 -0.605 39.994 1.00 64.99 378 ARG A N 1
ATOM 2774 C CA . ARG A 1 378 ? 34.771 -1.549 39.199 1.00 61.94 378 ARG A CA 1
ATOM 2775 C C . ARG A 1 378 ? 33.807 -2.367 38.357 1.00 57.48 378 ARG A C 1
ATOM 2776 O O . ARG A 1 378 ? 34.007 -2.522 37.160 1.00 59.44 378 ARG A O 1
ATOM 2784 N N . ARG A 1 379 ? 32.762 -2.888 39.004 1.00 50.44 379 ARG A N 1
ATOM 2785 C CA . ARG A 1 379 ? 31.789 -3.712 38.302 1.00 58.50 379 ARG A CA 1
ATOM 2786 C C . ARG A 1 379 ? 31.053 -2.898 37.240 1.00 52.25 379 ARG A C 1
ATOM 2787 O O . ARG A 1 379 ? 30.788 -3.400 36.156 1.00 50.23 379 ARG A O 1
ATOM 2795 N N . ARG A 1 380 ? 30.762 -1.623 37.524 1.00 56.36 380 ARG A N 1
ATOM 2796 C CA . ARG A 1 380 ? 30.138 -0.755 36.534 1.00 49.57 380 ARG A CA 1
ATOM 2797 C C . ARG A 1 380 ? 31.072 -0.631 35.327 1.00 42.65 380 ARG A C 1
ATOM 2798 O O . ARG A 1 380 ? 30.649 -0.765 34.191 1.00 47.80 380 ARG A O 1
ATOM 2806 N N . ASP A 1 381 ? 32.348 -0.361 35.592 1.00 54.23 381 ASP A N 1
ATOM 2807 C CA . ASP A 1 381 ? 33.371 -0.242 34.561 1.00 55.26 381 ASP A CA 1
ATOM 2808 C C . ASP A 1 381 ? 33.408 -1.512 33.712 1.00 48.74 381 ASP A C 1
ATOM 2809 O O . ASP A 1 381 ? 33.360 -1.425 32.483 1.00 44.26 381 ASP A O 1
ATOM 2814 N N . ASP A 1 382 ? 33.440 -2.673 34.385 1.00 50.60 382 ASP A N 1
ATOM 2815 C CA . ASP A 1 382 ? 33.531 -3.966 33.720 1.00 56.19 382 ASP A CA 1
ATOM 2816 C C . ASP A 1 382 ? 32.321 -4.162 32.815 1.00 52.79 382 ASP A C 1
ATOM 2817 O O . ASP A 1 382 ? 32.461 -4.537 31.654 1.00 52.68 382 ASP A O 1
ATOM 2822 N N . LEU A 1 383 ? 31.137 -3.814 33.314 1.00 49.55 383 LEU A N 1
ATOM 2823 C CA . LEU A 1 383 ? 29.953 -3.939 32.490 1.00 43.67 383 LEU A CA 1
ATOM 2824 C C . LEU A 1 383 ? 30.052 -3.057 31.244 1.00 43.02 383 LEU A C 1
ATOM 2825 O O . LEU A 1 383 ? 29.769 -3.500 30.126 1.00 48.51 383 LEU A O 1
ATOM 2830 N N . LEU A 1 384 ? 30.409 -1.781 31.391 1.00 46.35 384 LEU A N 1
ATOM 2831 C CA . LEU A 1 384 ? 30.442 -0.905 30.214 1.00 43.56 384 LEU A CA 1
ATOM 2832 C C . LEU A 1 384 ? 31.566 -1.295 29.240 1.00 45.14 384 LEU A C 1
ATOM 2833 O O . LEU A 1 384 ? 31.423 -1.149 28.021 1.00 41.47 384 LEU A O 1
ATOM 2838 N N . ASP A 1 385 ? 32.698 -1.784 29.766 1.00 50.44 385 ASP A N 1
ATOM 2839 C CA . ASP A 1 385 ? 33.790 -2.240 28.912 1.00 55.59 385 ASP A CA 1
ATOM 2840 C C . ASP A 1 385 ? 33.351 -3.462 28.114 1.00 49.41 385 ASP A C 1
ATOM 2841 O O . ASP A 1 385 ? 33.541 -3.499 26.900 1.00 50.32 385 ASP A O 1
ATOM 2846 N N . ARG A 1 386 ? 32.649 -4.392 28.772 1.00 53.55 386 ARG A N 1
ATOM 2847 C CA . ARG A 1 386 ? 32.215 -5.624 28.123 1.00 53.52 386 ARG A CA 1
ATOM 2848 C C . ARG A 1 386 ? 31.184 -5.358 27.034 1.00 43.50 386 ARG A C 1
ATOM 2849 O O . ARG A 1 386 ? 30.952 -6.245 26.225 1.00 44.25 386 ARG A O 1
ATOM 2857 N N . LEU A 1 387 ? 30.602 -4.145 26.984 1.00 43.36 387 LEU A N 1
ATOM 2858 C CA . LEU A 1 387 ? 29.605 -3.794 25.985 1.00 40.66 387 LEU A CA 1
ATOM 2859 C C . LEU A 1 387 ? 30.198 -2.953 24.853 1.00 36.59 387 LEU A C 1
ATOM 2860 O O . LEU A 1 387 ? 29.514 -2.636 23.878 1.00 39.21 387 LEU A O 1
ATOM 2865 N N . ARG A 1 388 ? 31.466 -2.562 24.994 1.00 41.39 388 ARG A N 1
ATOM 2866 C CA . ARG A 1 388 ? 32.125 -1.698 24.024 1.00 44.89 388 ARG A CA 1
ATOM 2867 C C . ARG A 1 388 ? 31.969 -2.245 22.608 1.00 44.65 388 ARG A C 1
ATOM 2868 O O . ARG A 1 388 ? 31.655 -1.475 21.698 1.00 49.98 388 ARG A O 1
ATOM 2876 N N . PRO A 1 389 ? 32.072 -3.577 22.346 1.00 44.75 389 PRO A N 1
ATOM 2877 C CA . PRO A 1 389 ? 31.841 -4.092 20.993 1.00 44.34 389 PRO A CA 1
ATOM 2878 C C . PRO A 1 389 ? 30.458 -3.825 20.410 1.00 44.76 389 PRO A C 1
ATOM 2879 O O . PRO A 1 389 ? 30.315 -3.846 19.199 1.00 49.16 389 PRO A O 1
ATOM 2883 N N . TRP A 1 390 ? 29.424 -3.598 21.235 1.00 40.96 390 TRP A N 1
ATOM 2884 C CA . TRP A 1 390 ? 28.122 -3.267 20.668 1.00 44.58 390 TRP A CA 1
ATOM 2885 C C . TRP A 1 390 ? 27.842 -1.771 20.813 1.00 49.24 390 TRP A C 1
ATOM 2886 O O . TRP A 1 390 ? 26.746 -1.311 20.492 1.00 51.62 390 TRP A O 1
ATOM 2897 N N . SER A 1 391 ? 28.872 -1.024 21.238 1.00 52.49 391 SER A N 1
ATOM 2898 C CA . SER A 1 391 ? 28.790 0.408 21.497 1.00 59.32 391 SER A CA 1
ATOM 2899 C C . SER A 1 391 ? 29.122 1.241 20.257 1.00 49.24 391 SER A C 1
ATOM 2900 O O . SER A 1 391 ? 29.924 0.817 19.439 1.00 55.20 391 SER A O 1
ATOM 2903 N N . THR A 1 392 ? 28.505 2.427 20.107 1.00 47.23 392 THR A N 1
ATOM 2904 C CA . THR A 1 392 ? 28.822 3.364 19.029 1.00 42.98 392 THR A CA 1
ATOM 2905 C C . THR A 1 392 ? 30.104 4.138 19.361 1.00 38.13 392 THR A C 1
ATOM 2906 O O . THR A 1 392 ? 30.632 4.799 18.506 1.00 38.59 392 THR A O 1
ATOM 2910 N N . GLY A 1 393 ? 30.650 4.018 20.565 1.00 39.29 393 GLY A N 1
ATOM 2911 C CA . GLY A 1 393 ? 31.685 4.935 21.030 1.00 40.84 393 GLY A CA 1
ATOM 2912 C C . GLY A 1 393 ? 31.091 6.189 21.699 1.00 43.95 393 GLY A C 1
ATOM 2913 O O . GLY A 1 393 ? 31.779 6.829 22.496 1.00 40.70 393 GLY A O 1
ATOM 2914 N N . GLY A 1 394 ? 29.822 6.536 21.361 1.00 41.77 394 GLY A N 1
ATOM 2915 C CA . GLY A 1 394 ? 29.164 7.728 21.866 1.00 41.23 394 GLY A CA 1
ATOM 2916 C C . GLY A 1 394 ? 28.704 7.602 23.325 1.00 45.73 394 GLY A C 1
ATOM 2917 O O . GLY A 1 394 ? 28.656 6.509 23.886 1.00 46.86 394 GLY A O 1
ATOM 2918 N N . THR A 1 395 ? 28.317 8.740 23.928 1.00 43.25 395 THR A N 1
ATOM 2919 C CA . THR A 1 395 ? 27.545 8.768 25.172 1.00 40.89 395 THR A CA 1
ATOM 2920 C C . THR A 1 395 ? 26.432 9.804 25.016 1.00 37.34 395 THR A C 1
ATOM 2921 O O . THR A 1 395 ? 26.531 10.688 24.183 1.00 34.85 395 THR A O 1
ATOM 2925 N N . ASN A 1 396 ? 25.313 9.594 25.720 1.00 34.89 396 ASN A N 1
ATOM 2926 C CA . ASN A 1 396 ? 24.245 10.563 25.850 1.00 38.12 396 ASN A CA 1
ATOM 2927 C C . ASN A 1 396 ? 24.694 11.590 26.890 1.00 34.98 396 ASN A C 1
ATOM 2928 O O . ASN A 1 396 ? 25.156 11.209 27.985 1.00 32.65 396 ASN A O 1
ATOM 2933 N N . LEU A 1 397 ? 24.614 12.860 26.499 1.00 33.09 397 LEU A N 1
ATOM 2934 C CA . LEU A 1 397 ? 25.207 13.931 27.277 1.00 34.22 397 LEU A CA 1
ATOM 2935 C C . LEU A 1 397 ? 24.403 14.141 28.553 1.00 28.86 397 LEU A C 1
ATOM 2936 O O . LEU A 1 397 ? 24.961 14.374 29.628 1.00 34.13 397 LEU A O 1
ATOM 2941 N N . ASN A 1 398 ? 23.080 14.116 28.404 1.00 31.69 398 ASN A N 1
ATOM 2942 C CA . ASN A 1 398 ? 22.168 14.345 29.518 1.00 37.94 398 ASN A CA 1
ATOM 2943 C C . ASN A 1 398 ? 22.247 13.219 30.546 1.00 37.64 398 ASN A C 1
ATOM 2944 O O . ASN A 1 398 ? 21.777 13.396 31.667 1.00 35.40 398 ASN A O 1
ATOM 2949 N N . PHE A 1 399 ? 22.866 12.090 30.178 1.00 34.73 399 PHE A N 1
ATOM 2950 C CA . PHE A 1 399 ? 22.932 10.956 31.072 1.00 33.73 399 PHE A CA 1
ATOM 2951 C C . PHE A 1 399 ? 24.361 10.702 31.502 1.00 34.73 399 PHE A C 1
ATOM 2952 O O . PHE A 1 399 ? 24.643 9.684 32.151 1.00 40.94 399 PHE A O 1
ATOM 2960 N N . ALA A 1 400 ? 25.251 11.635 31.172 1.00 36.00 400 ALA A N 1
ATOM 2961 C CA . ALA A 1 400 ? 26.643 11.539 31.596 1.00 34.19 400 ALA A CA 1
ATOM 2962 C C . ALA A 1 400 ? 26.761 12.046 33.022 1.00 37.35 400 ALA A C 1
ATOM 2963 O O . ALA A 1 400 ? 25.883 12.790 33.492 1.00 37.63 400 ALA A O 1
ATOM 2965 N N . GLY A 1 401 ? 27.869 11.678 33.684 1.00 38.32 401 GLY A N 1
ATOM 2966 C CA . GLY A 1 401 ? 28.072 12.055 35.081 1.00 39.69 401 GLY A CA 1
ATOM 2967 C C . GLY A 1 401 ? 29.402 12.745 35.381 1.00 37.66 401 GLY A C 1
ATOM 2968 O O . GLY A 1 401 ? 30.130 13.200 34.494 1.00 36.50 401 GLY A O 1
ATOM 2969 N N . VAL A 1 402 ? 29.689 12.841 36.687 1.00 36.51 402 VAL A N 1
ATOM 2970 C CA . VAL A 1 402 ? 30.837 13.578 37.176 1.00 40.29 402 VAL A CA 1
ATOM 2971 C C . VAL A 1 402 ? 32.157 12.931 36.730 1.00 42.09 402 VAL A C 1
ATOM 2972 O O . VAL A 1 402 ? 33.187 13.598 36.689 1.00 38.78 402 VAL A O 1
ATOM 2976 N N . GLU A 1 403 ? 32.134 11.662 36.330 1.00 41.23 403 GLU A N 1
ATOM 2977 C CA . GLU A 1 403 ? 33.336 11.050 35.794 1.00 42.55 403 GLU A CA 1
ATOM 2978 C C . GLU A 1 403 ? 33.584 11.388 34.317 1.00 40.11 403 GLU A C 1
ATOM 2979 O O . GLU A 1 403 ? 34.588 10.951 33.766 1.00 46.52 403 GLU A O 1
ATOM 2985 N N . ASP A 1 404 ? 32.679 12.103 33.646 1.00 40.86 404 ASP A N 1
ATOM 2986 C CA . ASP A 1 404 ? 32.736 12.257 32.195 1.00 40.86 404 ASP A CA 1
ATOM 2987 C C . ASP A 1 404 ? 33.118 13.690 31.828 1.00 37.78 404 ASP A C 1
ATOM 2988 O O . ASP A 1 404 ? 32.684 14.213 30.804 1.00 44.08 404 ASP A O 1
ATOM 2993 N N . ILE A 1 405 ? 33.982 14.312 32.627 1.00 42.62 405 ILE A N 1
ATOM 2994 C CA . ILE A 1 405 ? 34.220 15.747 32.526 1.00 41.96 405 ILE A CA 1
ATOM 2995 C C . ILE A 1 405 ? 35.425 16.065 31.640 1.00 45.29 405 ILE A C 1
ATOM 2996 O O . ILE A 1 405 ? 35.600 17.232 31.303 1.00 41.26 405 ILE A O 1
ATOM 3001 N N . SER A 1 406 ? 36.250 15.068 31.269 1.00 45.21 406 SER A N 1
ATOM 3002 C CA . SER A 1 406 ? 37.477 15.336 30.511 1.00 44.58 406 SER A CA 1
ATOM 3003 C C . SER A 1 406 ? 37.124 15.687 29.079 1.00 36.39 406 SER A C 1
ATOM 3004 O O . SER A 1 406 ? 36.098 15.238 28.594 1.00 41.07 406 SER A O 1
ATOM 3007 N N . PRO A 1 407 ? 37.955 16.453 28.340 1.00 39.19 407 PRO A N 1
ATOM 3008 C CA . PRO A 1 407 ? 37.613 16.813 26.964 1.00 41.32 407 PRO A CA 1
ATOM 3009 C C . PRO A 1 407 ? 37.326 15.592 26.089 1.00 42.61 407 PRO A C 1
ATOM 3010 O O . PRO A 1 407 ? 36.455 15.657 25.224 1.00 42.52 407 PRO A O 1
ATOM 3014 N N . ALA A 1 408 ? 38.046 14.480 26.287 1.00 41.25 408 ALA A N 1
ATOM 3015 C CA . ALA A 1 408 ? 37.789 13.289 25.477 1.00 42.64 408 ALA A CA 1
ATOM 3016 C C . ALA A 1 408 ? 36.403 12.694 25.793 1.00 43.19 408 ALA A C 1
ATOM 3017 O O . ALA A 1 408 ? 35.660 12.336 24.885 1.00 53.07 408 ALA A O 1
ATOM 3019 N N . SER A 1 409 ? 35.995 12.663 27.068 1.00 40.39 409 SER A N 1
ATOM 3020 C CA . SER A 1 409 ? 34.678 12.159 27.457 1.00 39.23 409 SER A CA 1
ATOM 3021 C C . SER A 1 409 ? 33.553 13.002 26.859 1.00 39.08 409 SER A C 1
ATOM 3022 O O . SER A 1 409 ? 32.562 12.460 26.397 1.00 40.19 409 SER A O 1
ATOM 3025 N N . VAL A 1 410 ? 33.738 14.331 26.803 1.00 40.58 410 VAL A N 1
ATOM 3026 C CA . VAL A 1 410 ? 32.715 15.230 26.288 1.00 36.86 410 VAL A CA 1
ATOM 3027 C C . VAL A 1 410 ? 32.663 15.137 24.764 1.00 36.73 410 VAL A C 1
ATOM 3028 O O . VAL A 1 410 ? 31.594 15.241 24.155 1.00 37.78 410 VAL A O 1
ATOM 3032 N N . GLU A 1 411 ? 33.820 14.911 24.143 1.00 38.04 411 GLU A N 1
ATOM 3033 C CA . GLU A 1 411 ? 33.889 14.715 22.700 1.00 41.86 411 GLU A CA 1
ATOM 3034 C C . GLU A 1 411 ? 32.999 13.541 22.280 1.00 35.48 411 GLU A C 1
ATOM 3035 O O . GLU A 1 411 ? 32.331 13.597 21.253 1.00 31.67 411 GLU A O 1
ATOM 3041 N N . ALA A 1 412 ? 32.976 12.494 23.101 1.00 40.32 412 ALA A N 1
ATOM 3042 C CA . ALA A 1 412 ? 32.193 11.306 22.795 1.00 43.40 412 ALA A CA 1
ATOM 3043 C C . ALA A 1 412 ? 30.690 11.582 22.755 1.00 38.31 412 ALA A C 1
ATOM 3044 O O . ALA A 1 412 ? 29.928 10.719 22.315 1.00 32.41 412 ALA A O 1
ATOM 3046 N N . ALA A 1 413 ? 30.236 12.775 23.172 1.00 37.86 413 ALA A N 1
ATOM 3047 C CA . ALA A 1 413 ? 28.807 13.067 23.144 1.00 35.93 413 ALA A CA 1
ATOM 3048 C C . ALA A 1 413 ? 28.360 13.638 21.800 1.00 35.66 413 ALA A C 1
ATOM 3049 O O . ALA A 1 413 ? 27.188 13.962 21.631 1.00 36.35 413 ALA A O 1
ATOM 3051 N N . TYR A 1 414 ? 29.299 13.872 20.874 1.00 36.88 414 TYR A N 1
ATOM 3052 C CA . TYR A 1 414 ? 28.984 14.595 19.648 1.00 34.19 414 TYR A CA 1
ATOM 3053 C C . TYR A 1 414 ? 29.607 13.828 18.491 1.00 26.92 414 TYR A C 1
ATOM 3054 O O . TYR A 1 414 ? 30.482 13.035 18.709 1.00 33.85 414 TYR A O 1
ATOM 3063 N N . THR A 1 415 ? 29.164 14.040 17.270 1.00 34.53 415 THR A N 1
ATOM 3064 C CA . THR A 1 415 ? 29.842 13.456 16.118 1.00 36.81 415 THR A CA 1
ATOM 3065 C C . THR A 1 415 ? 31.161 14.199 15.909 1.00 46.76 415 THR A C 1
ATOM 3066 O O . THR A 1 415 ? 31.317 15.312 16.394 1.00 47.06 415 THR A O 1
ATOM 3070 N N . PRO A 1 416 ? 32.199 13.602 15.288 1.00 46.38 416 PRO A N 1
ATOM 3071 C CA . PRO A 1 416 ? 33.485 14.306 15.194 1.00 50.68 416 PRO A CA 1
ATOM 3072 C C . PRO A 1 416 ? 33.411 15.675 14.516 1.00 46.96 416 PRO A C 1
ATOM 3073 O O . PRO A 1 416 ? 34.049 16.624 14.962 1.00 50.57 416 PRO A O 1
ATOM 3077 N N . ALA A 1 417 ? 32.563 15.789 13.502 1.00 47.94 417 ALA A N 1
ATOM 3078 C CA . ALA A 1 417 ? 32.387 17.019 12.753 1.00 48.23 417 ALA A CA 1
ATOM 3079 C C . ALA A 1 417 ? 31.651 18.063 13.571 1.00 52.80 417 ALA A C 1
ATOM 3080 O O . ALA A 1 417 ? 31.937 19.255 13.451 1.00 49.68 417 ALA A O 1
ATOM 3082 N N . ASP A 1 418 ? 30.635 17.622 14.315 1.00 45.26 418 ASP A N 1
ATOM 3083 C CA . ASP A 1 418 ? 29.856 18.547 15.105 1.00 41.61 418 ASP A CA 1
ATOM 3084 C C . ASP A 1 418 ? 30.793 19.140 16.151 1.00 38.91 418 ASP A C 1
ATOM 3085 O O . ASP A 1 418 ? 30.699 20.311 16.470 1.00 43.24 418 ASP A O 1
ATOM 3090 N N . PHE A 1 419 ? 31.675 18.311 16.708 1.00 37.26 419 PHE A N 1
ATOM 3091 C CA . PHE A 1 419 ? 32.523 18.740 17.803 1.00 40.17 419 PHE A CA 1
ATOM 3092 C C . PHE A 1 419 ? 33.587 19.734 17.313 1.00 41.89 419 PHE A C 1
ATOM 3093 O O . PHE A 1 419 ? 33.896 20.701 17.994 1.00 38.97 419 PHE A O 1
ATOM 3101 N N . ALA A 1 420 ? 34.133 19.479 16.128 1.00 41.01 420 ALA A N 1
ATOM 3102 C CA . ALA A 1 420 ? 35.025 20.394 15.437 1.00 41.92 420 ALA A CA 1
ATOM 3103 C C . ALA A 1 420 ? 34.369 21.758 15.348 1.00 44.53 420 ALA A C 1
ATOM 3104 O O . ALA A 1 420 ? 34.913 22.728 15.875 1.00 44.90 420 ALA A O 1
ATOM 3106 N N . ARG A 1 421 ? 33.161 21.791 14.763 1.00 41.30 421 ARG A N 1
ATOM 3107 C CA . ARG A 1 421 ? 32.449 23.040 14.574 1.00 42.01 421 ARG A CA 1
ATOM 3108 C C . ARG A 1 421 ? 32.149 23.686 15.923 1.00 45.54 421 ARG A C 1
ATOM 3109 O O . ARG A 1 421 ? 32.165 24.919 16.012 1.00 43.23 421 ARG A O 1
ATOM 3111 N N . LEU A 1 422 ? 31.872 22.856 16.947 1.00 41.21 422 LEU A N 1
ATOM 3112 C CA . LEU A 1 422 ? 31.469 23.357 18.250 1.00 40.30 422 LEU A CA 1
ATOM 3113 C C . LEU A 1 422 ? 32.666 24.064 18.888 1.00 33.49 422 LEU A C 1
ATOM 3114 O O . LEU A 1 422 ? 32.483 25.091 19.518 1.00 35.51 422 LEU A O 1
ATOM 3119 N N . ARG A 1 423 ? 33.853 23.482 18.749 1.00 34.88 423 ARG A N 1
ATOM 3120 C CA . ARG A 1 423 ? 35.058 24.077 19.281 1.00 44.14 423 ARG A CA 1
ATOM 3121 C C . ARG A 1 423 ? 35.268 25.456 18.634 1.00 43.05 423 ARG A C 1
ATOM 3122 O O . ARG A 1 423 ? 35.558 26.415 19.352 1.00 39.02 423 ARG A O 1
ATOM 3130 N N . ALA A 1 424 ? 35.040 25.564 17.309 1.00 40.62 424 ALA A N 1
ATOM 3131 C CA . ALA A 1 424 ? 35.208 26.838 16.618 1.00 38.53 424 ALA A CA 1
ATOM 3132 C C . ALA A 1 424 ? 34.228 27.861 17.149 1.00 41.97 424 ALA A C 1
ATOM 3133 O O . ALA A 1 424 ? 34.637 28.984 17.481 1.00 53.94 424 ALA A O 1
ATOM 3135 N N . VAL A 1 425 ? 32.951 27.475 17.267 1.00 41.67 425 VAL A N 1
ATOM 3136 C CA . VAL A 1 425 ? 31.913 28.403 17.705 1.00 35.02 425 VAL A CA 1
ATOM 3137 C C . VAL A 1 425 ? 32.185 28.854 19.144 1.00 35.66 425 VAL A C 1
ATOM 3138 O O . VAL A 1 425 ? 31.906 29.983 19.489 1.00 41.32 425 VAL A O 1
ATOM 3142 N N . LYS A 1 426 ? 32.625 27.926 19.999 1.00 37.84 426 LYS A N 1
ATOM 3143 C CA . LYS A 1 426 ? 32.963 28.211 21.382 1.00 37.29 426 LYS A CA 1
ATOM 3144 C C . LYS A 1 426 ? 34.039 29.309 21.447 1.00 40.17 426 LYS A C 1
ATOM 3145 O O . LYS A 1 426 ? 33.934 30.215 22.266 1.00 34.61 426 LYS A O 1
ATOM 3151 N N . ALA A 1 427 ? 35.105 29.186 20.647 1.00 40.50 427 ALA A N 1
ATOM 3152 C CA . ALA A 1 427 ? 36.172 30.185 20.636 1.00 40.10 427 ALA A CA 1
ATOM 3153 C C . ALA A 1 427 ? 35.589 31.559 20.313 1.00 45.65 427 ALA A C 1
ATOM 3154 O O . ALA A 1 427 ? 36.022 32.586 20.830 1.00 49.20 427 ALA A O 1
ATOM 3156 N N . GLN A 1 428 ? 34.516 31.548 19.541 1.00 41.69 428 GLN A N 1
ATOM 3157 C CA . GLN A 1 428 ? 33.977 32.754 18.958 1.00 40.77 428 GLN A CA 1
ATOM 3158 C C . GLN A 1 428 ? 33.024 33.430 19.923 1.00 47.23 428 GLN A C 1
ATOM 3159 O O . GLN A 1 428 ? 32.915 34.649 19.855 1.00 51.94 428 GLN A O 1
ATOM 3165 N N . TYR A 1 429 ? 32.369 32.644 20.805 1.00 41.77 429 TYR A N 1
ATOM 3166 C CA . TYR A 1 429 ? 31.312 33.155 21.678 1.00 42.98 429 TYR A CA 1
ATOM 3167 C C . TYR A 1 429 ? 31.715 33.140 23.157 1.00 34.65 429 TYR A C 1
ATOM 3168 O O . TYR A 1 429 ? 31.132 33.864 23.966 1.00 37.17 429 TYR A O 1
ATOM 3177 N N . ASP A 1 430 ? 32.726 32.329 23.496 1.00 32.66 430 ASP A N 1
ATOM 3178 C CA . ASP A 1 430 ? 33.245 32.221 24.853 1.00 36.80 430 ASP A CA 1
ATOM 3179 C C . ASP A 1 430 ? 34.760 32.084 24.768 1.00 37.94 430 ASP A C 1
ATOM 3180 O O . ASP A 1 430 ? 35.308 31.039 25.118 1.00 37.86 430 ASP A O 1
ATOM 3185 N N . PRO A 1 431 ? 35.483 33.120 24.259 1.00 45.38 431 PRO A N 1
ATOM 3186 C CA . PRO A 1 431 ? 36.939 33.031 24.006 1.00 44.95 431 PRO A CA 1
ATOM 3187 C C . PRO A 1 431 ? 37.836 32.722 25.203 1.00 41.63 431 PRO A C 1
ATOM 3188 O O . PRO A 1 431 ? 38.851 32.053 25.060 1.00 47.49 431 PRO A O 1
ATOM 3192 N N . ASP A 1 432 ? 37.393 33.127 26.393 1.00 39.95 432 ASP A N 1
ATOM 3193 C CA . ASP A 1 432 ? 38.101 32.849 27.631 1.00 41.35 432 ASP A CA 1
ATOM 3194 C C . ASP A 1 432 ? 37.619 31.563 28.295 1.00 42.64 432 ASP A C 1
ATOM 3195 O O . ASP A 1 432 ? 38.058 31.255 29.406 1.00 41.96 432 ASP A O 1
ATOM 3200 N N . ASN A 1 433 ? 36.663 30.849 27.671 1.00 37.64 433 ASN A N 1
ATOM 3201 C CA . ASN A 1 433 ? 36.131 29.627 28.262 1.00 32.66 433 ASN A CA 1
ATOM 3202 C C . ASN A 1 433 ? 35.606 29.876 29.681 1.00 31.99 433 ASN A C 1
ATOM 3203 O O . ASN A 1 433 ? 35.863 29.099 30.609 1.00 36.25 433 ASN A O 1
ATOM 3208 N N . MET A 1 434 ? 34.781 30.928 29.817 1.00 34.83 434 MET A N 1
ATOM 3209 C CA . MET A 1 434 ? 34.127 31.271 31.066 1.00 31.76 434 MET A CA 1
ATOM 3210 C C . MET A 1 434 ? 33.101 30.193 31.435 1.00 38.94 434 MET A C 1
ATOM 3211 O O . MET A 1 434 ? 33.034 29.777 32.609 1.00 38.32 434 MET A O 1
ATOM 3216 N N . PHE A 1 435 ? 32.320 29.703 30.452 1.00 34.57 435 PHE A N 1
ATOM 3217 C CA . PHE A 1 435 ? 31.372 28.644 30.762 1.00 30.34 435 PHE A CA 1
ATOM 3218 C C . PHE A 1 435 ? 32.048 27.287 30.701 1.00 32.46 435 PHE A C 1
ATOM 3219 O O . PHE A 1 435 ? 31.995 26.575 29.684 1.00 33.98 435 PHE A O 1
ATOM 3227 N N . ARG A 1 436 ? 32.608 26.916 31.850 1.00 32.09 436 ARG A N 1
ATOM 3228 C CA . ARG A 1 436 ? 33.415 25.722 31.955 1.00 36.28 436 ARG A CA 1
ATOM 3229 C C . ARG A 1 436 ? 33.143 24.992 33.253 1.00 34.67 436 ARG A C 1
ATOM 3230 O O . ARG A 1 436 ? 33.928 24.123 33.619 1.00 40.69 436 ARG A O 1
ATOM 3238 N N . VAL A 1 437 ? 32.032 25.313 33.922 1.00 35.67 437 VAL A N 1
ATOM 3239 C CA . VAL A 1 437 ? 31.538 24.565 35.117 1.00 38.53 437 VAL A CA 1
ATOM 3240 C C . VAL A 1 437 ? 30.406 23.725 34.525 1.00 38.86 437 VAL A C 1
ATOM 3241 O O . VAL A 1 437 ? 29.252 23.909 34.940 1.00 33.53 437 VAL A O 1
ATOM 3245 N N . ASN A 1 438 ? 30.750 22.771 33.670 1.00 39.77 438 ASN A N 1
ATOM 3246 C CA . ASN A 1 438 ? 29.801 22.115 32.789 1.00 36.56 438 ASN A CA 1
ATOM 3247 C C . ASN A 1 438 ? 30.468 20.907 32.149 1.00 38.11 438 ASN A C 1
ATOM 3248 O O . ASN A 1 438 ? 31.642 20.638 32.424 1.00 37.73 438 ASN A O 1
ATOM 3253 N N . PHE A 1 439 ? 29.699 20.163 31.325 1.00 34.78 439 PHE A N 1
ATOM 3254 C CA . PHE A 1 439 ? 30.329 19.286 30.353 1.00 35.20 439 PHE A CA 1
ATOM 3255 C C . PHE A 1 439 ? 30.930 20.211 29.305 1.00 35.03 439 PHE A C 1
ATOM 3256 O O . PHE A 1 439 ? 30.209 20.730 28.453 1.00 37.70 439 PHE A O 1
ATOM 3264 N N . ASN A 1 440 ? 32.236 20.485 29.450 1.00 35.95 440 ASN A N 1
ATOM 3265 C CA . ASN A 1 440 ? 32.854 21.639 28.810 1.00 35.48 440 ASN A CA 1
ATOM 3266 C C . ASN A 1 440 ? 33.339 21.302 27.395 1.00 35.90 440 ASN A C 1
ATOM 3267 O O . ASN A 1 440 ? 34.101 20.357 27.175 1.00 35.73 440 ASN A O 1
ATOM 3272 N N . ILE A 1 441 ? 32.942 22.147 26.440 1.00 37.41 441 ILE A N 1
ATOM 3273 C CA . ILE A 1 441 ? 33.502 22.155 25.086 1.00 40.97 441 ILE A CA 1
ATOM 3274 C C . ILE A 1 441 ? 34.697 23.137 25.035 1.00 36.95 441 ILE A C 1
ATOM 3275 O O . ILE A 1 441 ? 34.518 24.349 24.980 1.00 38.54 441 ILE A O 1
ATOM 3280 N N . PRO A 1 442 ? 35.968 22.697 24.964 1.00 35.65 442 PRO A N 1
ATOM 3281 C CA . PRO A 1 442 ? 37.080 23.644 24.990 1.00 42.10 442 PRO A CA 1
ATOM 3282 C C . PRO A 1 442 ? 37.193 24.446 23.688 1.00 48.88 442 PRO A C 1
ATOM 3283 O O . PRO A 1 442 ? 36.946 23.912 22.586 1.00 40.58 442 PRO A O 1
ATOM 3287 N N . PRO A 1 443 ? 37.610 25.737 23.773 1.00 44.94 443 PRO A N 1
ATOM 3288 C CA . PRO A 1 443 ? 37.828 26.569 22.584 1.00 42.67 443 PRO A CA 1
ATOM 3289 C C . PRO A 1 443 ? 38.784 25.874 21.620 1.00 41.45 443 PRO A C 1
ATOM 3290 O O . PRO A 1 443 ? 39.710 25.214 22.056 1.00 42.68 443 PRO A O 1
ATOM 3294 N N . ALA A 1 444 ? 38.551 25.998 20.307 1.00 46.24 444 ALA A N 1
ATOM 3295 C CA . ALA A 1 444 ? 39.473 25.448 19.329 1.00 41.89 444 ALA A CA 1
ATOM 3296 C C . ALA A 1 444 ? 40.871 26.042 19.512 1.00 42.36 444 ALA A C 1
ATOM 3297 O O . ALA A 1 444 ? 41.027 27.245 19.695 1.00 39.76 444 ALA A O 1
ATOM 3299 N N . GLU A 1 445 ? 41.864 25.155 19.478 1.00 42.68 445 GLU A N 1
ATOM 3300 C CA . GLU A 1 445 ? 43.283 25.456 19.465 1.00 55.85 445 GLU A CA 1
ATOM 3301 C C . GLU A 1 445 ? 43.674 26.362 18.285 1.00 66.00 445 GLU A C 1
ATOM 3302 O O . GLU A 1 445 ? 44.557 27.211 18.436 1.00 73.42 445 GLU A O 1
ATOM 3308 N N . SER A 1 446 ? 43.003 26.201 17.131 1.00 58.86 446 SER A N 1
ATOM 3309 C CA . SER A 1 446 ? 43.248 26.991 15.923 1.00 56.60 446 SER A CA 1
ATOM 3310 C C . SER A 1 446 ? 42.819 28.443 16.096 1.00 47.25 446 SER A C 1
ATOM 3311 O O . SER A 1 446 ? 43.184 29.294 15.288 1.00 56.39 446 SER A O 1
ATOM 3314 N N . TRP A 1 447 ? 41.927 28.685 17.064 1.00 48.39 447 TRP A N 1
ATOM 3315 C CA . TRP A 1 447 ? 41.436 30.020 17.363 1.00 51.56 447 TRP A CA 1
ATOM 3316 C C . TRP A 1 447 ? 42.122 30.544 18.613 1.00 57.99 447 TRP A C 1
ATOM 3317 O O . TRP A 1 447 ? 42.000 31.728 18.922 1.00 54.27 447 TRP A O 1
ATOM 3328 N N . THR A 1 448 ? 42.824 29.592 19.261 1.00 76.21 448 THR A N 1
ATOM 3329 C CA . THR A 1 448 ? 43.600 29.724 20.478 1.00 74.12 448 THR A CA 1
ATOM 3330 C C . THR A 1 448 ? 42.655 30.062 21.627 1.00 84.02 448 THR A C 1
ATOM 3331 O O . THR A 1 448 ? 42.482 31.256 21.949 1.00 92.66 448 THR A O 1
ATOM 3336 N N . ALA B 1 8 ? 76.251 -14.244 -5.098 1.00 73.92 8 ALA B N 1
ATOM 3337 C CA . ALA B 1 8 ? 75.242 -13.165 -4.955 1.00 70.42 8 ALA B CA 1
ATOM 3338 C C . ALA B 1 8 ? 74.734 -12.698 -6.321 1.00 72.80 8 ALA B C 1
ATOM 3339 O O . ALA B 1 8 ? 75.363 -11.882 -6.986 1.00 86.16 8 ALA B O 1
ATOM 3341 N N . LEU B 1 9 ? 73.560 -13.204 -6.707 1.00 65.99 9 LEU B N 1
ATOM 3342 C CA . LEU B 1 9 ? 72.886 -12.828 -7.934 1.00 66.46 9 LEU B CA 1
ATOM 3343 C C . LEU B 1 9 ? 72.290 -11.432 -7.779 1.00 66.38 9 LEU B C 1
ATOM 3344 O O . LEU B 1 9 ? 71.890 -11.027 -6.693 1.00 72.16 9 LEU B O 1
ATOM 3349 N N . GLU B 1 10 ? 72.221 -10.697 -8.887 1.00 63.09 10 GLU B N 1
ATOM 3350 C CA . GLU B 1 10 ? 71.703 -9.336 -8.890 1.00 63.05 10 GLU B CA 1
ATOM 3351 C C . GLU B 1 10 ? 70.592 -9.311 -9.921 1.00 51.81 10 GLU B C 1
ATOM 3352 O O . GLU B 1 10 ? 70.489 -10.279 -10.660 1.00 51.66 10 GLU B O 1
ATOM 3358 N N . PRO B 1 11 ? 69.731 -8.268 -10.002 1.00 54.88 11 PRO B N 1
ATOM 3359 C CA . PRO B 1 11 ? 68.650 -8.246 -10.992 1.00 64.06 11 PRO B CA 1
ATOM 3360 C C . PRO B 1 11 ? 69.153 -8.318 -12.440 1.00 71.67 11 PRO B C 1
ATOM 3361 O O . PRO B 1 11 ? 70.251 -7.857 -12.740 1.00 75.95 11 PRO B O 1
ATOM 3365 N N . ASP B 1 12 ? 68.354 -8.931 -13.330 1.00 79.88 12 ASP B N 1
ATOM 3366 C CA . ASP B 1 12 ? 68.752 -9.185 -14.712 1.00 88.51 12 ASP B CA 1
ATOM 3367 C C . ASP B 1 12 ? 70.095 -9.931 -14.759 1.00 90.80 12 ASP B C 1
ATOM 3368 O O . ASP B 1 12 ? 70.952 -9.576 -15.564 1.00 98.83 12 ASP B O 1
ATOM 3373 N N . GLN B 1 13 ? 70.294 -10.923 -13.869 1.00 82.64 13 GLN B N 1
ATOM 3374 C CA . GLN B 1 13 ? 71.363 -11.913 -13.979 1.00 88.32 13 GLN B CA 1
ATOM 3375 C C . GLN B 1 13 ? 70.733 -13.307 -14.052 1.00 90.78 13 GLN B C 1
ATOM 3376 O O . GLN B 1 13 ? 69.649 -13.514 -13.512 1.00 90.26 13 GLN B O 1
ATOM 3382 N N . PRO B 1 14 ? 71.412 -14.323 -14.638 1.00 95.05 14 PRO B N 1
ATOM 3383 C CA . PRO B 1 14 ? 70.863 -15.680 -14.712 1.00 98.95 14 PRO B CA 1
ATOM 3384 C C . PRO B 1 14 ? 70.558 -16.280 -13.342 1.00 91.69 14 PRO B C 1
ATOM 3385 O O . PRO B 1 14 ? 71.481 -16.537 -12.575 1.00 87.15 14 PRO B O 1
ATOM 3389 N N . GLY B 1 15 ? 69.267 -16.516 -13.064 1.00 81.42 15 GLY B N 1
ATOM 3390 C CA . GLY B 1 15 ? 68.853 -17.242 -11.871 1.00 83.03 15 GLY B CA 1
ATOM 3391 C C . GLY B 1 15 ? 68.369 -16.330 -10.738 1.00 81.37 15 GLY B C 1
ATOM 3392 O O . GLY B 1 15 ? 68.172 -16.789 -9.616 1.00 77.24 15 GLY B O 1
ATOM 3393 N N . TYR B 1 16 ? 68.129 -15.053 -11.043 1.00 72.81 16 TYR B N 1
ATOM 3394 C CA . TYR B 1 16 ? 67.772 -14.080 -10.032 1.00 69.59 16 TYR B CA 1
ATOM 3395 C C . TYR B 1 16 ? 66.307 -14.267 -9.659 1.00 66.90 16 TYR B C 1
ATOM 3396 O O . TYR B 1 16 ? 65.958 -14.324 -8.478 1.00 61.35 16 TYR B O 1
ATOM 3405 N N . ASP B 1 17 ? 65.449 -14.324 -10.676 1.00 66.37 17 ASP B N 1
ATOM 3406 C CA . ASP B 1 17 ? 64.027 -14.520 -10.443 1.00 67.98 17 ASP B CA 1
ATOM 3407 C C . ASP B 1 17 ? 63.801 -15.845 -9.720 1.00 65.77 17 ASP B C 1
ATOM 3408 O O . ASP B 1 17 ? 62.960 -15.942 -8.838 1.00 68.42 17 ASP B O 1
ATOM 3413 N N . ASP B 1 18 ? 64.591 -16.858 -10.057 1.00 64.11 18 ASP B N 1
ATOM 3414 C CA . ASP B 1 18 ? 64.397 -18.153 -9.448 1.00 62.96 18 ASP B CA 1
ATOM 3415 C C . ASP B 1 18 ? 64.792 -18.107 -7.977 1.00 64.03 18 ASP B C 1
ATOM 3416 O O . ASP B 1 18 ? 64.291 -18.890 -7.186 1.00 50.10 18 ASP B O 1
ATOM 3421 N N . ALA B 1 19 ? 65.718 -17.214 -7.616 1.00 73.22 19 ALA B N 1
ATOM 3422 C CA . ALA B 1 19 ? 66.258 -17.178 -6.265 1.00 63.19 19 ALA B CA 1
ATOM 3423 C C . ALA B 1 19 ? 65.512 -16.158 -5.390 1.00 53.19 19 ALA B C 1
ATOM 3424 O O . ALA B 1 19 ? 65.518 -16.267 -4.169 1.00 42.19 19 ALA B O 1
ATOM 3426 N N . ARG B 1 20 ? 64.832 -15.184 -6.001 1.00 48.49 20 ARG B N 1
ATOM 3427 C CA . ARG B 1 20 ? 64.200 -14.120 -5.242 1.00 47.71 20 ARG B CA 1
ATOM 3428 C C . ARG B 1 20 ? 62.703 -14.347 -5.106 1.00 47.67 20 ARG B C 1
ATOM 3429 O O . ARG B 1 20 ? 62.047 -13.561 -4.455 1.00 46.59 20 ARG B O 1
ATOM 3437 N N . LEU B 1 21 ? 62.151 -15.353 -5.784 1.00 43.64 21 LEU B N 1
ATOM 3438 C CA . LEU B 1 21 ? 60.713 -15.528 -5.800 1.00 47.01 21 LEU B CA 1
ATOM 3439 C C . LEU B 1 21 ? 60.396 -16.861 -5.153 1.00 46.72 21 LEU B C 1
ATOM 3440 O O . LEU B 1 21 ? 61.047 -17.835 -5.458 1.00 56.10 21 LEU B O 1
ATOM 3445 N N . GLY B 1 22 ? 59.381 -16.890 -4.289 1.00 55.37 22 GLY B N 1
ATOM 3446 C CA . GLY B 1 22 ? 58.943 -18.107 -3.632 1.00 51.28 22 GLY B CA 1
ATOM 3447 C C . GLY B 1 22 ? 57.467 -18.377 -3.903 1.00 49.33 22 GLY B C 1
ATOM 3448 O O . GLY B 1 22 ? 56.883 -17.852 -4.852 1.00 48.85 22 GLY B O 1
ATOM 3449 N N . LEU B 1 23 ? 56.857 -19.206 -3.058 1.00 42.02 23 LEU B N 1
ATOM 3450 C CA . LEU B 1 23 ? 55.511 -19.676 -3.343 1.00 41.07 23 LEU B CA 1
ATOM 3451 C C . LEU B 1 23 ? 54.498 -18.525 -3.364 1.00 36.01 23 LEU B C 1
ATOM 3452 O O . LEU B 1 23 ? 53.708 -18.394 -4.295 1.00 40.35 23 LEU B O 1
ATOM 3457 N N . ASN B 1 24 ? 54.438 -17.725 -2.300 1.00 40.55 24 ASN B N 1
ATOM 3458 C CA . ASN B 1 24 ? 53.469 -16.635 -2.250 1.00 39.14 24 ASN B CA 1
ATOM 3459 C C . ASN B 1 24 ? 54.148 -15.322 -2.617 1.00 38.87 24 ASN B C 1
ATOM 3460 O O . ASN B 1 24 ? 54.935 -14.783 -1.837 1.00 35.17 24 ASN B O 1
ATOM 3465 N N . ARG B 1 25 ? 53.758 -14.781 -3.780 1.00 43.64 25 ARG B N 1
ATOM 3466 C CA . ARG B 1 25 ? 54.408 -13.619 -4.386 1.00 44.22 25 ARG B CA 1
ATOM 3467 C C . ARG B 1 25 ? 53.727 -12.305 -3.993 1.00 46.26 25 ARG B C 1
ATOM 3468 O O . ARG B 1 25 ? 54.017 -11.255 -4.574 1.00 45.45 25 ARG B O 1
ATOM 3476 N N . ALA B 1 26 ? 52.894 -12.339 -2.943 1.00 46.51 26 ALA B N 1
ATOM 3477 C CA . ALA B 1 26 ? 52.111 -11.168 -2.584 1.00 51.14 26 ALA B CA 1
ATOM 3478 C C . ALA B 1 26 ? 53.001 -9.984 -2.189 1.00 44.53 26 ALA B C 1
ATOM 3479 O O . ALA B 1 26 ? 52.521 -8.862 -2.184 1.00 38.83 26 ALA B O 1
ATOM 3481 N N . ALA B 1 27 ? 54.290 -10.184 -1.888 1.00 39.51 27 ALA B N 1
ATOM 3482 C CA . ALA B 1 27 ? 55.032 -9.044 -1.372 1.00 44.33 27 ALA B CA 1
ATOM 3483 C C . ALA B 1 27 ? 55.714 -8.287 -2.498 1.00 49.85 27 ALA B C 1
ATOM 3484 O O . ALA B 1 27 ? 56.165 -7.171 -2.228 1.00 45.95 27 ALA B O 1
ATOM 3486 N N . GLU B 1 28 ? 55.852 -8.937 -3.678 1.00 47.69 28 GLU B N 1
ATOM 3487 C CA . GLU B 1 28 ? 56.432 -8.343 -4.880 1.00 52.65 28 GLU B CA 1
ATOM 3488 C C . GLU B 1 28 ? 57.847 -7.830 -4.625 1.00 52.43 28 GLU B C 1
ATOM 3489 O O . GLU B 1 28 ? 58.077 -6.626 -4.666 1.00 60.14 28 GLU B O 1
ATOM 3495 N N . SER B 1 29 ? 58.803 -8.716 -4.366 1.00 49.92 29 SER B N 1
ATOM 3496 C CA . SER B 1 29 ? 60.076 -8.267 -3.799 1.00 59.76 29 SER B CA 1
ATOM 3497 C C . SER B 1 29 ? 61.157 -8.225 -4.868 1.00 51.60 29 SER B C 1
ATOM 3498 O O . SER B 1 29 ? 61.352 -9.230 -5.530 1.00 49.45 29 SER B O 1
ATOM 3501 N N . ARG B 1 30 ? 61.905 -7.112 -4.944 1.00 56.45 30 ARG B N 1
ATOM 3502 C CA . ARG B 1 30 ? 63.111 -7.009 -5.750 1.00 61.65 30 ARG B CA 1
ATOM 3503 C C . ARG B 1 30 ? 64.305 -6.714 -4.849 1.00 52.15 30 ARG B C 1
ATOM 3504 O O . ARG B 1 30 ? 64.635 -5.562 -4.579 1.00 55.99 30 ARG B O 1
ATOM 3512 N N . PRO B 1 31 ? 65.020 -7.744 -4.385 1.00 48.12 31 PRO B N 1
ATOM 3513 C CA . PRO B 1 31 ? 66.205 -7.527 -3.559 1.00 50.69 31 PRO B CA 1
ATOM 3514 C C . PRO B 1 31 ? 67.391 -7.052 -4.380 1.00 47.08 31 PRO B C 1
ATOM 3515 O O . PRO B 1 31 ? 67.494 -7.358 -5.556 1.00 56.21 31 PRO B O 1
ATOM 3519 N N . ALA B 1 32 ? 68.271 -6.273 -3.748 1.00 52.70 32 ALA B N 1
ATOM 3520 C CA . ALA B 1 32 ? 69.467 -5.778 -4.405 1.00 48.79 32 ALA B CA 1
ATOM 3521 C C . ALA B 1 32 ? 70.379 -6.941 -4.788 1.00 61.96 32 ALA B C 1
ATOM 3522 O O . ALA B 1 32 ? 70.994 -6.908 -5.856 1.00 64.77 32 ALA B O 1
ATOM 3524 N N . TYR B 1 33 ? 70.511 -7.933 -3.887 1.00 49.12 33 TYR B N 1
ATOM 3525 C CA . TYR B 1 33 ? 71.290 -9.123 -4.171 1.00 52.27 33 TYR B CA 1
ATOM 3526 C C . TYR B 1 33 ? 70.555 -10.298 -3.542 1.00 55.57 33 TYR B C 1
ATOM 3527 O O . TYR B 1 33 ? 69.972 -10.120 -2.483 1.00 48.20 33 TYR B O 1
ATOM 3536 N N . VAL B 1 34 ? 70.620 -11.482 -4.174 1.00 50.32 34 VAL B N 1
ATOM 3537 C CA . VAL B 1 34 ? 70.149 -12.712 -3.571 1.00 52.99 34 VAL B CA 1
ATOM 3538 C C . VAL B 1 34 ? 71.331 -13.667 -3.435 1.00 47.31 34 VAL B C 1
ATOM 3539 O O . VAL B 1 34 ? 71.982 -13.939 -4.408 1.00 47.41 34 VAL B O 1
ATOM 3543 N N . VAL B 1 35 ? 71.614 -14.158 -2.233 1.00 50.00 35 VAL B N 1
ATOM 3544 C CA . VAL B 1 35 ? 72.583 -15.224 -2.028 1.00 47.66 35 VAL B CA 1
ATOM 3545 C C . VAL B 1 35 ? 71.789 -16.509 -1.815 1.00 53.28 35 VAL B C 1
ATOM 3546 O O . VAL B 1 35 ? 71.008 -16.597 -0.859 1.00 46.94 35 VAL B O 1
ATOM 3550 N N . GLU B 1 36 ? 71.990 -17.486 -2.718 1.00 56.13 36 GLU B N 1
ATOM 3551 C CA . GLU B 1 36 ? 71.510 -18.849 -2.536 1.00 53.30 36 GLU B CA 1
ATOM 3552 C C . GLU B 1 36 ? 72.549 -19.611 -1.720 1.00 47.74 36 GLU B C 1
ATOM 3553 O O . GLU B 1 36 ? 73.377 -20.299 -2.282 1.00 52.91 36 GLU B O 1
ATOM 3559 N N . ALA B 1 37 ? 72.506 -19.481 -0.394 1.00 46.31 37 ALA B N 1
ATOM 3560 C CA . ALA B 1 37 ? 73.565 -20.001 0.441 1.00 48.32 37 ALA B CA 1
ATOM 3561 C C . ALA B 1 37 ? 73.599 -21.525 0.362 1.00 53.42 37 ALA B C 1
ATOM 3562 O O . ALA B 1 37 ? 72.564 -22.181 0.242 1.00 56.72 37 ALA B O 1
ATOM 3564 N N . ALA B 1 38 ? 74.816 -22.068 0.390 1.00 50.72 38 ALA B N 1
ATOM 3565 C CA . ALA B 1 38 ? 75.007 -23.503 0.340 1.00 52.47 38 ALA B CA 1
ATOM 3566 C C . ALA B 1 38 ? 75.318 -24.016 1.734 1.00 49.01 38 ALA B C 1
ATOM 3567 O O . ALA B 1 38 ? 75.232 -25.212 1.958 1.00 59.72 38 ALA B O 1
ATOM 3569 N N . ASP B 1 39 ? 75.633 -23.109 2.675 1.00 48.71 39 ASP B N 1
ATOM 3570 C CA . ASP B 1 39 ? 75.936 -23.510 4.040 1.00 46.64 39 ASP B CA 1
ATOM 3571 C C . ASP B 1 39 ? 75.931 -22.295 4.952 1.00 43.81 39 ASP B C 1
ATOM 3572 O O . ASP B 1 39 ? 75.903 -21.161 4.471 1.00 47.99 39 ASP B O 1
ATOM 3577 N N . GLU B 1 40 ? 76.058 -22.561 6.262 1.00 38.02 40 GLU B N 1
ATOM 3578 C CA . GLU B 1 40 ? 75.984 -21.524 7.271 1.00 45.01 40 GLU B CA 1
ATOM 3579 C C . GLU B 1 40 ? 77.048 -20.448 7.086 1.00 53.14 40 GLU B C 1
ATOM 3580 O O . GLU B 1 40 ? 76.846 -19.324 7.524 1.00 50.66 40 GLU B O 1
ATOM 3586 N N . GLN B 1 41 ? 78.173 -20.809 6.459 1.00 58.52 41 GLN B N 1
ATOM 3587 C CA . GLN B 1 41 ? 79.309 -19.925 6.300 1.00 51.86 41 GLN B CA 1
ATOM 3588 C C . GLN B 1 41 ? 78.954 -18.837 5.307 1.00 45.92 41 GLN B C 1
ATOM 3589 O O . GLN B 1 41 ? 79.354 -17.698 5.497 1.00 46.88 41 GLN B O 1
ATOM 3595 N N . GLU B 1 42 ? 78.226 -19.202 4.247 1.00 42.15 42 GLU B N 1
ATOM 3596 C CA . GLU B 1 42 ? 77.796 -18.220 3.264 1.00 47.81 42 GLU B CA 1
ATOM 3597 C C . GLU B 1 42 ? 76.649 -17.349 3.794 1.00 54.77 42 GLU B C 1
ATOM 3598 O O . GLU B 1 42 ? 76.417 -16.270 3.246 1.00 53.39 42 GLU B O 1
ATOM 3604 N N . VAL B 1 43 ? 75.907 -17.828 4.813 1.00 47.86 43 VAL B N 1
ATOM 3605 C CA . VAL B 1 43 ? 74.839 -17.048 5.426 1.00 46.11 43 VAL B CA 1
ATOM 3606 C C . VAL B 1 43 ? 75.496 -15.923 6.214 1.00 45.71 43 VAL B C 1
ATOM 3607 O O . VAL B 1 43 ? 75.079 -14.767 6.124 1.00 44.93 43 VAL B O 1
ATOM 3611 N N . ALA B 1 44 ? 76.565 -16.276 6.938 1.00 38.86 44 ALA B N 1
ATOM 3612 C CA . ALA B 1 44 ? 77.302 -15.310 7.735 1.00 42.14 44 ALA B CA 1
ATOM 3613 C C . ALA B 1 44 ? 77.965 -14.265 6.828 1.00 41.17 44 ALA B C 1
ATOM 3614 O O . ALA B 1 44 ? 77.830 -13.081 7.069 1.00 50.69 44 ALA B O 1
ATOM 3616 N N . ALA B 1 45 ? 78.582 -14.708 5.726 1.00 48.15 45 ALA B N 1
ATOM 3617 C CA . ALA B 1 45 ? 79.213 -13.826 4.749 1.00 50.58 45 ALA B CA 1
ATOM 3618 C C . ALA B 1 45 ? 78.212 -12.836 4.148 1.00 49.27 45 ALA B C 1
ATOM 3619 O O . ALA B 1 45 ? 78.523 -11.660 3.960 1.00 54.62 45 ALA B O 1
ATOM 3621 N N . ALA B 1 46 ? 77.021 -13.318 3.819 1.00 46.49 46 ALA B N 1
ATOM 3622 C CA . ALA B 1 46 ? 76.002 -12.444 3.277 1.00 51.29 46 ALA B CA 1
ATOM 3623 C C . ALA B 1 46 ? 75.553 -11.418 4.320 1.00 43.95 46 ALA B C 1
ATOM 3624 O O . ALA B 1 46 ? 75.276 -10.273 3.979 1.00 39.20 46 ALA B O 1
ATOM 3626 N N . VAL B 1 47 ? 75.409 -11.846 5.579 1.00 41.70 47 VAL B N 1
ATOM 3627 C CA . VAL B 1 47 ? 74.941 -10.942 6.617 1.00 42.03 47 VAL B CA 1
ATOM 3628 C C . VAL B 1 47 ? 76.007 -9.879 6.883 1.00 42.19 47 VAL B C 1
ATOM 3629 O O . VAL B 1 47 ? 75.651 -8.744 7.195 1.00 39.47 47 VAL B O 1
ATOM 3633 N N . ARG B 1 48 ? 77.288 -10.291 6.880 1.00 45.39 48 ARG B N 1
ATOM 3634 C CA . ARG B 1 48 ? 78.423 -9.393 7.108 1.00 52.84 48 ARG B CA 1
ATOM 3635 C C . ARG B 1 48 ? 78.500 -8.343 5.998 1.00 52.10 48 ARG B C 1
ATOM 3636 O O . ARG B 1 48 ? 78.771 -7.178 6.268 1.00 48.85 48 ARG B O 1
ATOM 3644 N N . LEU B 1 49 ? 78.307 -8.794 4.755 1.00 47.34 49 LEU B N 1
ATOM 3645 C CA . LEU B 1 49 ? 78.285 -7.917 3.605 1.00 51.17 49 LEU B CA 1
ATOM 3646 C C . LEU B 1 49 ? 77.202 -6.872 3.827 1.00 46.57 49 LEU B C 1
ATOM 3647 O O . LEU B 1 49 ? 77.480 -5.672 3.818 1.00 50.13 49 LEU B O 1
ATOM 3652 N N . ALA B 1 50 ? 75.977 -7.346 4.062 1.00 40.37 50 ALA B N 1
ATOM 3653 C CA . ALA B 1 50 ? 74.841 -6.460 4.208 1.00 39.06 50 ALA B CA 1
ATOM 3654 C C . ALA B 1 50 ? 75.133 -5.417 5.283 1.00 40.56 50 ALA B C 1
ATOM 3655 O O . ALA B 1 50 ? 74.806 -4.250 5.112 1.00 42.66 50 ALA B O 1
ATOM 3657 N N . ALA B 1 51 ? 75.781 -5.851 6.368 1.00 40.35 51 ALA B N 1
ATOM 3658 C CA . ALA B 1 51 ? 76.133 -4.994 7.488 1.00 45.84 51 ALA B CA 1
ATOM 3659 C C . ALA B 1 51 ? 77.148 -3.913 7.101 1.00 50.54 51 ALA B C 1
ATOM 3660 O O . ALA B 1 51 ? 77.026 -2.764 7.521 1.00 56.16 51 ALA B O 1
ATOM 3662 N N . GLU B 1 52 ? 78.157 -4.282 6.319 1.00 55.32 52 GLU B N 1
ATOM 3663 C CA . GLU B 1 52 ? 79.146 -3.325 5.851 1.00 61.01 52 GLU B CA 1
ATOM 3664 C C . GLU B 1 52 ? 78.476 -2.269 4.959 1.00 58.29 52 GLU B C 1
ATOM 3665 O O . GLU B 1 52 ? 78.835 -1.099 5.025 1.00 65.98 52 GLU B O 1
ATOM 3671 N N . GLN B 1 53 ? 77.497 -2.683 4.142 1.00 52.06 53 GLN B N 1
ATOM 3672 C CA . GLN B 1 53 ? 76.827 -1.785 3.212 1.00 51.42 53 GLN B CA 1
ATOM 3673 C C . GLN B 1 53 ? 75.610 -1.102 3.847 1.00 41.23 53 GLN B C 1
ATOM 3674 O O . GLN B 1 53 ? 74.946 -0.334 3.175 1.00 45.91 53 GLN B O 1
ATOM 3680 N N . LYS B 1 54 ? 75.293 -1.426 5.106 1.00 48.53 54 LYS B N 1
ATOM 3681 C CA . LYS B 1 54 ? 74.181 -0.863 5.865 1.00 50.05 54 LYS B CA 1
ATOM 3682 C C . LYS B 1 54 ? 72.862 -1.146 5.149 1.00 46.28 54 LYS B C 1
ATOM 3683 O O . LYS B 1 54 ? 72.018 -0.257 5.009 1.00 43.05 54 LYS B O 1
ATOM 3689 N N . ARG B 1 55 ? 72.742 -2.371 4.633 1.00 36.84 55 ARG B N 1
ATOM 3690 C CA . ARG B 1 55 ? 71.536 -2.808 3.950 1.00 43.76 55 ARG B CA 1
ATOM 3691 C C . ARG B 1 55 ? 70.700 -3.710 4.858 1.00 38.76 55 ARG B C 1
ATOM 3692 O O . ARG B 1 55 ? 71.269 -4.412 5.671 1.00 36.05 55 ARG B O 1
ATOM 3700 N N . PRO B 1 56 ? 69.352 -3.744 4.710 1.00 37.49 56 PRO B N 1
ATOM 3701 C CA . PRO B 1 56 ? 68.507 -4.715 5.412 1.00 38.77 56 PRO B CA 1
ATOM 3702 C C . PRO B 1 56 ? 68.695 -6.095 4.793 1.00 42.39 56 PRO B C 1
ATOM 3703 O O . PRO B 1 56 ? 69.094 -6.197 3.623 1.00 35.46 56 PRO B O 1
ATOM 3707 N N . VAL B 1 57 ? 68.448 -7.127 5.625 1.00 36.49 57 VAL B N 1
ATOM 3708 C CA . VAL B 1 57 ? 68.560 -8.518 5.236 1.00 38.08 57 VAL B CA 1
ATOM 3709 C C . VAL B 1 57 ? 67.257 -9.265 5.558 1.00 37.58 57 VAL B C 1
ATOM 3710 O O . VAL B 1 57 ? 66.754 -9.243 6.684 1.00 36.23 57 VAL B O 1
ATOM 3714 N N . GLY B 1 58 ? 66.793 -9.993 4.547 1.00 39.77 58 GLY B N 1
ATOM 3715 C CA . GLY B 1 58 ? 65.686 -10.926 4.610 1.00 38.79 58 GLY B CA 1
ATOM 3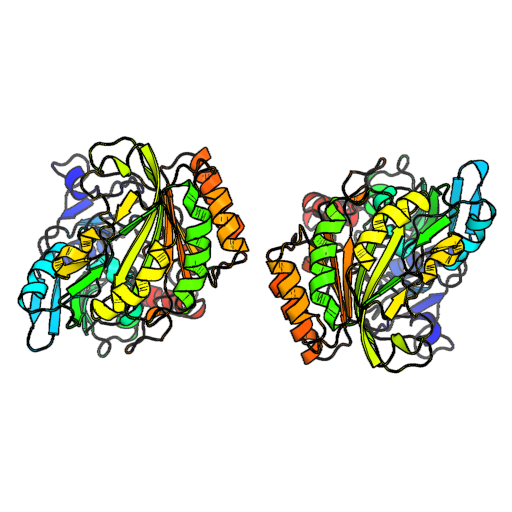716 C C . GLY B 1 58 ? 66.180 -12.356 4.409 1.00 40.98 58 GLY B C 1
ATOM 3717 O O . GLY B 1 58 ? 67.288 -12.603 3.913 1.00 37.70 58 GLY B O 1
ATOM 3718 N N . VAL B 1 59 ? 65.340 -13.296 4.830 1.00 36.66 59 VAL B N 1
ATOM 3719 C CA . VAL B 1 59 ? 65.615 -14.693 4.625 1.00 36.88 59 VAL B CA 1
ATOM 3720 C C . VAL B 1 59 ? 64.335 -15.334 4.096 1.00 35.21 59 VAL B C 1
ATOM 3721 O O . VAL B 1 59 ? 63.216 -14.959 4.479 1.00 39.39 59 VAL B O 1
ATOM 3725 N N . MET B 1 60 ? 64.524 -16.299 3.195 1.00 36.66 60 MET B N 1
ATOM 3726 C CA . MET B 1 60 ? 63.444 -17.042 2.583 1.00 37.07 60 MET B CA 1
ATOM 3727 C C . MET B 1 60 ? 63.863 -18.488 2.354 1.00 43.16 60 MET B C 1
ATOM 3728 O O . MET B 1 60 ? 64.914 -18.739 1.775 1.00 40.34 60 MET B O 1
ATOM 3733 N N . ALA B 1 61 ? 62.995 -19.414 2.779 1.00 37.23 61 ALA B N 1
ATOM 3734 C CA . ALA B 1 61 ? 63.201 -20.838 2.610 1.00 35.26 61 ALA B CA 1
ATOM 3735 C C . ALA B 1 61 ? 62.288 -21.380 1.536 1.00 33.99 61 ALA B C 1
ATOM 3736 O O . ALA B 1 61 ? 62.683 -22.278 0.792 1.00 38.27 61 ALA B O 1
ATOM 3738 N N . THR B 1 62 ? 61.074 -20.823 1.460 1.00 33.33 62 THR B N 1
ATOM 3739 C CA . THR B 1 62 ? 60.001 -21.384 0.652 1.00 33.83 62 THR B CA 1
ATOM 3740 C C . THR B 1 62 ? 59.171 -20.276 0.016 1.00 33.97 62 THR B C 1
ATOM 3741 O O . THR B 1 62 ? 58.542 -20.493 -1.037 1.00 35.32 62 THR B O 1
ATOM 3745 N N . GLY B 1 63 ? 59.083 -19.133 0.714 1.00 29.51 63 GLY B N 1
ATOM 3746 C CA . GLY B 1 63 ? 58.149 -18.101 0.304 1.00 30.01 63 GLY B CA 1
ATOM 3747 C C . GLY B 1 63 ? 56.723 -18.338 0.806 1.00 32.89 63 GLY B C 1
ATOM 3748 O O . GLY B 1 63 ? 55.792 -17.695 0.303 1.00 34.11 63 GLY B O 1
ATOM 3749 N N . HIS B 1 64 ? 56.553 -19.198 1.836 1.00 37.43 64 HIS B N 1
ATOM 3750 C CA . HIS B 1 64 ? 55.228 -19.445 2.379 1.00 33.39 64 HIS B CA 1
ATOM 3751 C C . HIS B 1 64 ? 54.715 -18.249 3.167 1.00 32.89 64 HIS B C 1
ATOM 3752 O O . HIS B 1 64 ? 53.520 -18.099 3.291 1.00 36.03 64 HIS B O 1
ATOM 3759 N N . GLY B 1 65 ? 55.595 -17.420 3.725 1.00 33.79 65 GLY B N 1
ATOM 3760 C CA . GLY B 1 65 ? 55.141 -16.424 4.688 1.00 33.09 65 GLY B CA 1
ATOM 3761 C C . GLY B 1 65 ? 55.696 -15.038 4.357 1.00 37.18 65 GLY B C 1
ATOM 3762 O O . GLY B 1 65 ? 56.498 -14.477 5.116 1.00 36.38 65 GLY B O 1
ATOM 3763 N N . PRO B 1 66 ? 55.273 -14.420 3.234 1.00 33.89 66 PRO B N 1
ATOM 3764 C CA . PRO B 1 66 ? 55.786 -13.101 2.867 1.00 34.55 66 PRO B CA 1
ATOM 3765 C C . PRO B 1 66 ? 55.242 -12.026 3.817 1.00 40.84 66 PRO B C 1
ATOM 3766 O O . PRO B 1 66 ? 54.202 -12.210 4.447 1.00 33.32 66 PRO B O 1
ATOM 3770 N N . SER B 1 67 ? 55.991 -10.924 3.946 1.00 39.01 67 SER B N 1
ATOM 3771 C CA . SER B 1 67 ? 55.589 -9.796 4.762 1.00 39.54 67 SER B CA 1
ATOM 3772 C C . SER B 1 67 ? 55.817 -8.511 3.982 1.00 38.90 67 SER B C 1
ATOM 3773 O O . SER B 1 67 ? 54.901 -8.031 3.340 1.00 37.77 67 SER B O 1
ATOM 3776 N N . VAL B 1 68 ? 57.051 -8.008 4.082 1.00 40.93 68 VAL B N 1
ATOM 3777 C CA . VAL B 1 68 ? 57.519 -6.742 3.539 1.00 43.77 68 VAL B CA 1
ATOM 3778 C C . VAL B 1 68 ? 58.248 -7.011 2.223 1.00 45.02 68 VAL B C 1
ATOM 3779 O O . VAL B 1 68 ? 58.890 -8.049 2.060 1.00 47.95 68 VAL B O 1
ATOM 3783 N N . SER B 1 69 ? 58.125 -6.088 1.272 1.00 44.91 69 SER B N 1
ATOM 3784 C CA . SER B 1 69 ? 58.955 -6.062 0.082 1.00 48.24 69 SER B CA 1
ATOM 3785 C C . SER B 1 69 ? 60.427 -6.140 0.501 1.00 48.88 69 SER B C 1
ATOM 3786 O O . SER B 1 69 ? 60.848 -5.440 1.418 1.00 38.44 69 SER B O 1
ATOM 3789 N N . ALA B 1 70 ? 61.204 -7.027 -0.134 1.00 44.97 70 ALA B N 1
ATOM 3790 C CA . ALA B 1 70 ? 62.632 -7.070 0.107 1.00 43.12 70 ALA B CA 1
ATOM 3791 C C . ALA B 1 70 ? 63.323 -6.110 -0.863 1.00 49.68 70 ALA B C 1
ATOM 3792 O O . ALA B 1 70 ? 64.491 -6.294 -1.196 1.00 49.43 70 ALA B O 1
ATOM 3794 N N . ASP B 1 71 ? 62.601 -5.062 -1.274 1.00 51.89 71 ASP B N 1
ATOM 3795 C CA . ASP B 1 71 ? 63.146 -4.037 -2.152 1.00 65.74 71 ASP B CA 1
ATOM 3796 C C . ASP B 1 71 ? 64.406 -3.414 -1.537 1.00 62.18 71 ASP B C 1
ATOM 3797 O O . ASP B 1 71 ? 64.335 -2.791 -0.474 1.00 55.83 71 ASP B O 1
ATOM 3802 N N . ASP B 1 72 ? 65.549 -3.570 -2.233 1.00 61.52 72 ASP B N 1
ATOM 3803 C CA . ASP B 1 72 ? 66.794 -2.907 -1.856 1.00 59.31 72 ASP B CA 1
ATOM 3804 C C . ASP B 1 72 ? 67.527 -3.738 -0.793 1.00 53.70 72 ASP B C 1
ATOM 3805 O O . ASP B 1 72 ? 68.637 -3.408 -0.401 1.00 45.65 72 ASP B O 1
ATOM 3810 N N . ALA B 1 73 ? 66.936 -4.865 -0.368 1.00 49.23 73 ALA B N 1
ATOM 3811 C CA . ALA B 1 73 ? 67.522 -5.706 0.672 1.00 48.34 73 ALA B CA 1
ATOM 3812 C C . ALA B 1 73 ? 68.499 -6.718 0.082 1.00 42.63 73 ALA B C 1
ATOM 3813 O O . ALA B 1 73 ? 68.461 -6.985 -1.123 1.00 42.38 73 ALA B O 1
ATOM 3815 N N . VAL B 1 74 ? 69.331 -7.299 0.956 1.00 39.18 74 VAL B N 1
ATOM 3816 C CA . VAL B 1 74 ? 69.993 -8.556 0.664 1.00 37.44 74 VAL B CA 1
ATOM 3817 C C . VAL B 1 74 ? 69.065 -9.701 1.087 1.00 42.07 74 VAL B C 1
ATOM 3818 O O . VAL B 1 74 ? 68.688 -9.801 2.255 1.00 41.09 74 VAL B O 1
ATOM 3822 N N . LEU B 1 75 ? 68.727 -10.607 0.165 1.00 41.63 75 LEU B N 1
ATOM 3823 C CA . LEU B 1 75 ? 67.894 -11.746 0.520 1.00 42.36 75 LEU B CA 1
ATOM 3824 C C . LEU B 1 75 ? 68.738 -13.018 0.523 1.00 46.24 75 LEU B C 1
ATOM 3825 O O . LEU B 1 75 ? 69.340 -13.368 -0.491 1.00 47.84 75 LEU B O 1
ATOM 3830 N N . VAL B 1 76 ? 68.725 -13.721 1.663 1.00 44.41 76 VAL B N 1
ATOM 3831 C CA . VAL B 1 76 ? 69.367 -15.024 1.792 1.00 44.49 76 VAL B CA 1
ATOM 3832 C C . VAL B 1 76 ? 68.324 -16.095 1.465 1.00 43.01 76 VAL B C 1
ATOM 3833 O O . VAL B 1 76 ? 67.362 -16.259 2.196 1.00 39.11 76 VAL B O 1
ATOM 3837 N N . ASN B 1 77 ? 68.445 -16.752 0.313 1.00 41.13 77 ASN B N 1
ATOM 3838 C CA . ASN B 1 77 ? 67.587 -17.890 0.012 1.00 39.44 77 ASN B CA 1
ATOM 3839 C C . ASN B 1 77 ? 68.258 -19.152 0.546 1.00 43.77 77 ASN B C 1
ATOM 3840 O O . ASN B 1 77 ? 69.349 -19.462 0.097 1.00 46.12 77 ASN B O 1
ATOM 3845 N N . THR B 1 78 ? 67.617 -19.852 1.498 1.00 43.30 78 THR B N 1
ATOM 3846 C CA . THR B 1 78 ? 68.193 -21.022 2.155 1.00 43.59 78 THR B CA 1
ATOM 3847 C C . THR B 1 78 ? 67.727 -22.353 1.545 1.00 44.66 78 THR B C 1
ATOM 3848 O O . THR B 1 78 ? 68.068 -23.407 2.102 1.00 41.31 78 THR B O 1
ATOM 3852 N N . ARG B 1 79 ? 67.008 -22.319 0.404 1.00 40.98 79 ARG B N 1
ATOM 3853 C CA . ARG B 1 79 ? 66.405 -23.516 -0.185 1.00 47.59 79 ARG B CA 1
ATOM 3854 C C . ARG B 1 79 ? 67.432 -24.640 -0.383 1.00 46.88 79 ARG B C 1
ATOM 3855 O O . ARG B 1 79 ? 67.093 -25.810 -0.309 1.00 53.12 79 ARG B O 1
ATOM 3857 N N . ARG B 1 80 ? 68.703 -24.315 -0.597 1.00 50.18 80 ARG B N 1
ATOM 3858 C CA . ARG B 1 80 ? 69.714 -25.343 -0.815 1.00 58.71 80 ARG B CA 1
ATOM 3859 C C . ARG B 1 80 ? 70.169 -26.007 0.490 1.00 54.04 80 ARG B C 1
ATOM 3860 O O . ARG B 1 80 ? 70.941 -26.954 0.408 1.00 57.44 80 ARG B O 1
ATOM 3862 N N . MET B 1 81 ? 69.760 -25.512 1.681 1.00 48.00 81 MET B N 1
ATOM 3863 C CA . MET B 1 81 ? 70.325 -25.988 2.950 1.00 45.42 81 MET B CA 1
ATOM 3864 C C . MET B 1 81 ? 69.371 -26.965 3.644 1.00 51.32 81 MET B C 1
ATOM 3865 O O . MET B 1 81 ? 68.846 -26.676 4.723 1.00 56.79 81 MET B O 1
ATOM 3870 N N . GLU B 1 82 ? 69.177 -28.141 3.040 1.00 47.39 82 GLU B N 1
ATOM 3871 C CA . GLU B 1 82 ? 68.030 -28.969 3.358 1.00 42.52 82 GLU B CA 1
ATOM 3872 C C . GLU B 1 82 ? 68.449 -30.129 4.238 1.00 43.60 82 GLU B C 1
ATOM 3873 O O . GLU B 1 82 ? 67.766 -31.140 4.246 1.00 58.65 82 GLU B O 1
ATOM 3875 N N . GLY B 1 83 ? 69.494 -29.945 5.042 1.00 43.38 83 GLY B N 1
ATOM 3876 C CA . GLY B 1 83 ? 70.080 -31.027 5.820 1.00 44.01 83 GLY B CA 1
ATOM 3877 C C . GLY B 1 83 ? 69.317 -31.379 7.096 1.00 51.11 83 GLY B C 1
ATOM 3878 O O . GLY B 1 83 ? 68.947 -30.503 7.885 1.00 52.27 83 GLY B O 1
ATOM 3879 N N . VAL B 1 84 ? 69.129 -32.692 7.319 1.00 47.69 84 VAL B N 1
ATOM 3880 C CA . VAL B 1 84 ? 68.517 -33.192 8.545 1.00 42.89 84 VAL B CA 1
ATOM 3881 C C . VAL B 1 84 ? 69.287 -34.416 9.066 1.00 44.12 84 VAL B C 1
ATOM 3882 O O . VAL B 1 84 ? 69.772 -35.227 8.297 1.00 48.68 84 VAL B O 1
ATOM 3886 N N . SER B 1 85 ? 69.359 -34.568 10.384 1.00 43.42 85 SER B N 1
ATOM 3887 C CA . SER B 1 85 ? 69.935 -35.745 11.013 1.00 48.36 85 SER B CA 1
ATOM 3888 C C . SER B 1 85 ? 69.185 -36.034 12.308 1.00 43.76 85 SER B C 1
ATOM 3889 O O . SER B 1 85 ? 69.033 -35.129 13.122 1.00 51.05 85 SER B O 1
ATOM 3892 N N . VAL B 1 86 ? 68.727 -37.270 12.511 1.00 50.01 86 VAL B N 1
ATOM 3893 C CA . VAL B 1 86 ? 67.966 -37.603 13.714 1.00 51.98 86 VAL B CA 1
ATOM 3894 C C . VAL B 1 86 ? 68.866 -38.324 14.705 1.00 56.22 86 VAL B C 1
ATOM 3895 O O . VAL B 1 86 ? 69.675 -39.134 14.282 1.00 59.81 86 VAL B O 1
ATOM 3899 N N . ASP B 1 87 ? 68.676 -38.036 15.998 1.00 55.02 87 ASP B N 1
ATOM 3900 C CA . ASP B 1 87 ? 69.205 -38.817 17.112 1.00 59.64 87 ASP B CA 1
ATOM 3901 C C . ASP B 1 87 ? 68.064 -39.580 17.790 1.00 60.54 87 ASP B C 1
ATOM 3902 O O . ASP B 1 87 ? 67.381 -39.049 18.684 1.00 53.78 87 ASP B O 1
ATOM 3907 N N . ALA B 1 88 ? 67.857 -40.833 17.352 1.00 66.19 88 ALA B N 1
ATOM 3908 C CA . ALA B 1 88 ? 66.743 -41.637 17.837 1.00 65.27 88 ALA B CA 1
ATOM 3909 C C . ALA B 1 88 ? 66.808 -41.767 19.359 1.00 67.28 88 ALA B C 1
ATOM 3910 O O . ALA B 1 88 ? 65.809 -41.549 20.039 1.00 70.33 88 ALA B O 1
ATOM 3912 N N . ALA B 1 89 ? 68.007 -42.046 19.889 1.00 67.34 89 ALA B N 1
ATOM 3913 C CA . ALA B 1 89 ? 68.194 -42.358 21.299 1.00 67.18 89 ALA B CA 1
ATOM 3914 C C . ALA B 1 89 ? 67.794 -41.185 22.182 1.00 62.59 89 ALA B C 1
ATOM 3915 O O . ALA B 1 89 ? 67.277 -41.380 23.271 1.00 62.34 89 ALA B O 1
ATOM 3917 N N . ARG B 1 90 ? 68.073 -39.968 21.715 1.00 64.95 90 ARG B N 1
ATOM 3918 C CA . ARG B 1 90 ? 67.824 -38.777 22.507 1.00 61.04 90 ARG B CA 1
ATOM 3919 C C . ARG B 1 90 ? 66.482 -38.151 22.107 1.00 59.71 90 ARG B C 1
ATOM 3920 O O . ARG B 1 90 ? 66.006 -37.286 22.834 1.00 61.98 90 ARG B O 1
ATOM 3922 N N . ALA B 1 91 ? 65.899 -38.598 20.966 1.00 57.03 91 ALA B N 1
ATOM 3923 C CA . ALA B 1 91 ? 64.618 -38.148 20.417 1.00 54.24 91 ALA B CA 1
ATOM 3924 C C . ALA B 1 91 ? 64.690 -36.663 20.043 1.00 50.79 91 ALA B C 1
ATOM 3925 O O . ALA B 1 91 ? 63.880 -35.851 20.481 1.00 43.13 91 ALA B O 1
ATOM 3927 N N . THR B 1 92 ? 65.687 -36.315 19.232 1.00 50.02 92 THR B N 1
ATOM 3928 C CA . THR B 1 92 ? 65.823 -34.962 18.724 1.00 50.55 92 THR B CA 1
ATOM 3929 C C . THR B 1 92 ? 66.238 -35.047 17.262 1.00 51.80 92 THR B C 1
ATOM 3930 O O . THR B 1 92 ? 66.750 -36.074 16.831 1.00 48.08 92 THR B O 1
ATOM 3934 N N . ALA B 1 93 ? 66.023 -33.953 16.518 1.00 49.89 93 ALA B N 1
ATOM 3935 C CA . ALA B 1 93 ? 66.526 -33.816 15.164 1.00 43.51 93 ALA B CA 1
ATOM 3936 C C . ALA B 1 93 ? 67.333 -32.522 15.033 1.00 43.81 93 ALA B C 1
ATOM 3937 O O . ALA B 1 93 ? 67.010 -31.498 15.636 1.00 44.62 93 ALA B O 1
ATOM 3939 N N . TRP B 1 94 ? 68.404 -32.589 14.243 1.00 44.94 94 TRP B N 1
ATOM 3940 C CA . TRP B 1 94 ? 69.068 -31.380 13.799 1.00 49.53 94 TRP B CA 1
ATOM 3941 C C . TRP B 1 94 ? 68.543 -31.012 12.425 1.00 46.72 94 TRP B C 1
ATOM 3942 O O . TRP B 1 94 ? 68.602 -31.838 11.514 1.00 50.23 94 TRP B O 1
ATOM 3953 N N . ILE B 1 95 ? 68.061 -29.762 12.309 1.00 45.04 95 ILE B N 1
ATOM 3954 C CA . ILE B 1 95 ? 67.408 -29.287 11.102 1.00 43.09 95 ILE B CA 1
ATOM 3955 C C . ILE B 1 95 ? 68.132 -28.045 10.577 1.00 44.58 95 ILE B C 1
ATOM 3956 O O . ILE B 1 95 ? 68.298 -27.070 11.302 1.00 55.11 95 ILE B O 1
ATOM 3961 N N . GLU B 1 96 ? 68.593 -28.093 9.324 1.00 48.47 96 GLU B N 1
ATOM 3962 C CA . GLU B 1 96 ? 69.220 -26.941 8.689 1.00 50.67 96 GLU B CA 1
ATOM 3963 C C . GLU B 1 96 ? 68.163 -25.917 8.258 1.00 46.48 96 GLU B C 1
ATOM 3964 O O . GLU B 1 96 ? 66.981 -26.251 8.097 1.00 41.68 96 GLU B O 1
ATOM 3970 N N . ALA B 1 97 ? 68.646 -24.684 8.030 1.00 44.91 97 ALA B N 1
ATOM 3971 C CA . ALA B 1 97 ? 67.858 -23.491 7.752 1.00 39.78 97 ALA B CA 1
ATOM 3972 C C . ALA B 1 97 ? 66.669 -23.733 6.839 1.00 36.50 97 ALA B C 1
ATOM 3973 O O . ALA B 1 97 ? 65.597 -23.160 7.051 1.00 38.24 97 ALA B O 1
ATOM 3975 N N . GLY B 1 98 ? 66.904 -24.474 5.760 1.00 36.93 98 GLY B N 1
ATOM 3976 C CA . GLY B 1 98 ? 65.999 -24.485 4.626 1.00 37.33 98 GLY B CA 1
ATOM 3977 C C . GLY B 1 98 ? 65.171 -25.765 4.556 1.00 39.18 98 GLY B C 1
ATOM 3978 O O . GLY B 1 98 ? 64.376 -25.930 3.650 1.00 40.19 98 GLY B O 1
ATOM 3979 N N . ALA B 1 99 ? 65.362 -26.691 5.493 1.00 42.68 99 ALA B N 1
ATOM 3980 C CA . ALA B 1 99 ? 64.679 -27.971 5.410 1.00 38.24 99 ALA B CA 1
ATOM 3981 C C . ALA B 1 99 ? 63.189 -27.752 5.521 1.00 37.12 99 ALA B C 1
ATOM 3982 O O . ALA B 1 99 ? 62.729 -27.120 6.469 1.00 43.58 99 ALA B O 1
ATOM 3984 N N . ARG B 1 100 ? 62.455 -28.315 4.560 1.00 36.73 100 ARG B N 1
ATOM 3985 C CA . ARG B 1 100 ? 61.010 -28.405 4.635 1.00 39.12 100 ARG B CA 1
ATOM 3986 C C . ARG B 1 100 ? 60.608 -29.573 5.535 1.00 41.66 100 ARG B C 1
ATOM 3987 O O . ARG B 1 100 ? 61.382 -30.508 5.746 1.00 36.13 100 ARG B O 1
ATOM 3995 N N . TRP B 1 101 ? 59.383 -29.478 6.055 1.00 41.56 101 TRP B N 1
ATOM 3996 C CA . TRP B 1 101 ? 58.866 -30.465 6.980 1.00 42.56 101 TRP B CA 1
ATOM 3997 C C . TRP B 1 101 ? 58.770 -31.824 6.302 1.00 41.92 101 TRP B C 1
ATOM 3998 O O . TRP B 1 101 ? 58.944 -32.812 6.970 1.00 48.20 101 TRP B O 1
ATOM 4009 N N . ARG B 1 102 ? 58.418 -31.843 5.012 1.00 46.80 102 ARG B N 1
ATOM 4010 C CA . ARG B 1 102 ? 58.417 -33.052 4.209 1.00 45.48 102 ARG B CA 1
ATOM 4011 C C . ARG B 1 102 ? 59.715 -33.827 4.414 1.00 47.97 102 ARG B C 1
ATOM 4012 O O . ARG B 1 102 ? 59.694 -35.046 4.609 1.00 42.59 102 ARG B O 1
ATOM 4020 N N . LYS B 1 103 ? 60.847 -33.095 4.402 1.00 48.92 103 LYS B N 1
ATOM 4021 C CA . LYS B 1 103 ? 62.153 -33.713 4.522 1.00 48.01 103 LYS B CA 1
ATOM 4022 C C . LYS B 1 103 ? 62.413 -34.158 5.950 1.00 47.17 103 LYS B C 1
ATOM 4023 O O . LYS B 1 103 ? 63.054 -35.188 6.161 1.00 47.30 103 LYS B O 1
ATOM 4029 N N . VAL B 1 104 ? 61.969 -33.361 6.928 1.00 43.96 104 VAL B N 1
ATOM 4030 C CA . VAL B 1 104 ? 62.163 -33.748 8.316 1.00 46.22 104 VAL B CA 1
ATOM 4031 C C . VAL B 1 104 ? 61.440 -35.087 8.524 1.00 47.43 104 VAL B C 1
ATOM 4032 O O . VAL B 1 104 ? 62.017 -36.004 9.094 1.00 40.72 104 VAL B O 1
ATOM 4036 N N . LEU B 1 105 ? 60.215 -35.220 7.995 1.00 48.16 105 LEU B N 1
ATOM 4037 C CA . LEU B 1 105 ? 59.361 -36.373 8.277 1.00 52.81 105 LEU B CA 1
ATOM 4038 C C . LEU B 1 105 ? 59.973 -37.659 7.726 1.00 49.50 105 LEU B C 1
ATOM 4039 O O . LEU B 1 105 ? 59.730 -38.732 8.290 1.00 45.22 105 LEU B O 1
ATOM 4044 N N . GLU B 1 106 ? 60.714 -37.524 6.608 1.00 48.05 106 GLU B N 1
ATOM 4045 C CA . GLU B 1 106 ? 61.387 -38.633 5.953 1.00 55.08 106 GLU B CA 1
ATOM 4046 C C . GLU B 1 106 ? 62.426 -39.205 6.899 1.00 54.34 106 GLU B C 1
ATOM 4047 O O . GLU B 1 106 ? 62.579 -40.416 6.956 1.00 61.62 106 GLU B O 1
ATOM 4053 N N . HIS B 1 107 ? 63.065 -38.334 7.690 1.00 49.69 107 HIS B N 1
ATOM 4054 C CA . HIS B 1 107 ? 64.114 -38.769 8.593 1.00 50.52 107 HIS B CA 1
ATOM 4055 C C . HIS B 1 107 ? 63.563 -39.253 9.929 1.00 53.26 107 HIS B C 1
ATOM 4056 O O . HIS B 1 107 ? 64.213 -40.071 10.579 1.00 63.01 107 HIS B O 1
ATOM 4063 N N . THR B 1 108 ? 62.413 -38.728 10.378 1.00 49.53 108 THR B N 1
ATOM 4064 C CA . THR B 1 108 ? 61.934 -39.064 11.711 1.00 51.93 108 THR B CA 1
ATOM 4065 C C . THR B 1 108 ? 61.008 -40.283 11.656 1.00 46.36 108 THR B C 1
ATOM 4066 O O . THR B 1 108 ? 60.881 -41.020 12.626 1.00 55.70 108 THR B O 1
ATOM 4070 N N . ALA B 1 109 ? 60.275 -40.440 10.563 1.00 49.88 109 ALA B N 1
ATOM 4071 C CA . ALA B 1 109 ? 59.206 -41.423 10.543 1.00 45.88 109 ALA B CA 1
ATOM 4072 C C . ALA B 1 109 ? 59.812 -42.812 10.762 1.00 52.16 109 ALA B C 1
ATOM 4073 O O . ALA B 1 109 ? 59.352 -43.536 11.645 1.00 61.15 109 ALA B O 1
ATOM 4075 N N . PRO B 1 110 ? 60.902 -43.198 10.053 1.00 49.22 110 PRO B N 1
ATOM 4076 C CA . PRO B 1 110 ? 61.564 -44.493 10.282 1.00 55.24 110 PRO B CA 1
ATOM 4077 C C . PRO B 1 110 ? 61.824 -44.906 11.727 1.00 53.50 110 PRO B C 1
ATOM 4078 O O . PRO B 1 110 ? 61.845 -46.089 12.031 1.00 72.57 110 PRO B O 1
ATOM 4082 N N . HIS B 1 111 ? 62.035 -43.949 12.628 1.00 53.21 111 HIS B N 1
ATOM 4083 C CA . HIS B 1 111 ? 62.252 -44.276 14.025 1.00 49.95 111 HIS B CA 1
ATOM 4084 C C . HIS B 1 111 ? 60.937 -44.240 14.782 1.00 49.08 111 HIS B C 1
ATOM 4085 O O . HIS B 1 111 ? 60.933 -44.360 16.000 1.00 53.92 111 HIS B O 1
ATOM 4092 N N . GLY B 1 112 ? 59.832 -43.980 14.084 1.00 48.44 112 GLY B N 1
ATOM 4093 C CA . GLY B 1 112 ? 58.572 -43.745 14.765 1.00 48.44 112 GLY B CA 1
ATOM 4094 C C . GLY B 1 112 ? 58.584 -42.492 15.642 1.00 47.31 112 GLY B C 1
ATOM 4095 O O . GLY B 1 112 ? 57.940 -42.453 16.689 1.00 51.43 112 GLY B O 1
ATOM 4096 N N . LEU B 1 113 ? 59.265 -41.437 15.186 1.00 51.94 113 LEU B N 1
ATOM 4097 C CA . LEU B 1 113 ? 59.167 -40.142 15.843 1.00 49.33 113 LEU B CA 1
ATOM 4098 C C . LEU B 1 113 ? 58.590 -39.111 14.878 1.00 44.45 113 LEU B C 1
ATOM 4099 O O . LEU B 1 113 ? 58.815 -39.191 13.669 1.00 43.71 113 LEU B O 1
ATOM 4104 N N . ALA B 1 114 ? 57.892 -38.137 15.471 1.00 45.65 114 ALA B N 1
ATOM 4105 C CA . ALA B 1 114 ? 57.274 -37.011 14.791 1.00 45.07 114 ALA B CA 1
ATOM 4106 C C . ALA B 1 114 ? 57.808 -35.689 15.351 1.00 40.87 114 ALA B C 1
ATOM 4107 O O . ALA B 1 114 ? 57.979 -35.544 16.547 1.00 41.24 114 ALA B O 1
ATOM 4109 N N . PRO B 1 115 ? 58.060 -34.657 14.518 1.00 41.27 115 PRO B N 1
ATOM 4110 C CA . PRO B 1 115 ? 58.289 -33.299 15.031 1.00 38.28 115 PRO B CA 1
ATOM 4111 C C . PRO B 1 115 ? 56.928 -32.651 15.246 1.00 39.52 115 PRO B C 1
ATOM 4112 O O . PRO B 1 115 ? 55.905 -33.254 14.893 1.00 45.05 115 PRO B O 1
ATOM 4116 N N . LEU B 1 116 ? 56.913 -31.426 15.788 1.00 34.38 116 LEU B N 1
ATOM 4117 C CA . LEU B 1 116 ? 55.682 -30.668 15.930 1.00 32.23 116 LEU B CA 1
ATOM 4118 C C . LEU B 1 116 ? 55.378 -29.877 14.657 1.00 36.11 116 LEU B C 1
ATOM 4119 O O . LEU B 1 116 ? 55.175 -28.669 14.734 1.00 41.28 116 LEU B O 1
ATOM 4124 N N . ASN B 1 117 ? 55.356 -30.574 13.498 1.00 36.10 117 ASN B N 1
ATOM 4125 C CA . ASN B 1 117 ? 55.148 -29.971 12.195 1.00 38.75 117 ASN B CA 1
ATOM 4126 C C . ASN B 1 117 ? 53.686 -29.573 12.052 1.00 39.36 117 ASN B C 1
ATOM 4127 O O . ASN B 1 117 ? 52.834 -29.938 12.864 1.00 38.45 117 ASN B O 1
ATOM 4132 N N . GLY B 1 118 ? 53.437 -28.830 10.974 1.00 44.01 118 GLY B N 1
ATOM 4133 C CA . GLY B 1 118 ? 52.163 -28.206 10.703 1.00 44.23 118 GLY B CA 1
ATOM 4134 C C . GLY B 1 118 ? 51.367 -28.963 9.650 1.00 47.09 118 GLY B C 1
ATOM 4135 O O . GLY B 1 118 ? 51.590 -30.156 9.372 1.00 49.48 118 GLY B O 1
ATOM 4136 N N . SER B 1 119 ? 50.453 -28.179 9.067 1.00 52.77 119 SER B N 1
ATOM 4137 C CA . SER B 1 119 ? 49.431 -28.663 8.171 1.00 54.56 119 SER B CA 1
ATOM 4138 C C . SER B 1 119 ? 50.082 -29.093 6.857 1.00 53.84 119 SER B C 1
ATOM 4139 O O . SER B 1 119 ? 49.754 -30.162 6.373 1.00 55.20 119 SER B O 1
ATOM 4142 N N . SER B 1 120 ? 51.064 -28.324 6.357 1.00 50.26 120 SER B N 1
ATOM 4143 C CA . SER B 1 120 ? 51.611 -28.530 5.022 1.00 47.30 120 SER B CA 1
ATOM 4144 C C . SER B 1 120 ? 53.078 -28.936 5.082 1.00 48.15 120 SER B C 1
ATOM 4145 O O . SER B 1 120 ? 53.926 -28.179 5.538 1.00 47.94 120 SER B O 1
ATOM 4148 N N . PRO B 1 121 ? 53.449 -30.093 4.490 1.00 46.55 121 PRO B N 1
ATOM 4149 C CA . PRO B 1 121 ? 54.848 -30.517 4.464 1.00 47.73 121 PRO B CA 1
ATOM 4150 C C . PRO B 1 121 ? 55.805 -29.665 3.635 1.00 37.64 121 PRO B C 1
ATOM 4151 O O . PRO B 1 121 ? 57.005 -29.823 3.767 1.00 42.04 121 PRO B O 1
ATOM 4155 N N . ASN B 1 122 ? 55.255 -28.802 2.780 1.00 34.93 122 ASN B N 1
ATOM 4156 C CA . ASN B 1 122 ? 56.043 -27.881 1.976 1.00 39.49 122 ASN B CA 1
ATOM 4157 C C . ASN B 1 122 ? 56.640 -26.732 2.802 1.00 37.65 122 ASN B C 1
ATOM 4158 O O . ASN B 1 122 ? 57.533 -26.042 2.326 1.00 34.02 122 ASN B O 1
ATOM 4163 N N . VAL B 1 123 ? 56.177 -26.545 4.046 1.00 40.15 123 VAL B N 1
ATOM 4164 C CA . VAL B 1 123 ? 56.549 -25.386 4.848 1.00 35.34 123 VAL B CA 1
ATOM 4165 C C . VAL B 1 123 ? 57.965 -25.579 5.384 1.00 36.85 123 VAL B C 1
ATOM 4166 O O . VAL B 1 123 ? 58.374 -26.671 5.760 1.00 38.37 123 VAL B O 1
ATOM 4170 N N . GLY B 1 124 ? 58.731 -24.494 5.409 1.00 39.95 124 GLY B N 1
ATOM 4171 C CA . GLY B 1 124 ? 60.050 -24.531 6.004 1.00 34.76 124 GLY B CA 1
ATOM 4172 C C . GLY B 1 124 ? 59.933 -24.660 7.512 1.00 32.77 124 GLY B C 1
ATOM 4173 O O . GLY B 1 124 ? 59.277 -23.869 8.173 1.00 36.42 124 GLY B O 1
ATOM 4174 N N . ALA B 1 125 ? 60.628 -25.639 8.053 1.00 31.24 125 ALA B N 1
ATOM 4175 C CA . ALA B 1 125 ? 60.504 -25.961 9.455 1.00 32.18 125 ALA B CA 1
ATOM 4176 C C . ALA B 1 125 ? 60.994 -24.816 10.347 1.00 31.90 125 ALA B C 1
ATOM 4177 O O . ALA B 1 125 ? 60.365 -24.489 11.348 1.00 36.63 125 ALA B O 1
ATOM 4179 N N . VAL B 1 126 ? 62.087 -24.143 9.963 1.00 34.85 126 VAL B N 1
ATOM 4180 C CA . VAL B 1 126 ? 62.670 -23.109 10.807 1.00 32.46 126 VAL B CA 1
ATOM 4181 C C . VAL B 1 126 ? 61.757 -21.873 10.827 1.00 34.41 126 VAL B C 1
ATOM 4182 O O . VAL B 1 126 ? 61.454 -21.343 11.893 1.00 36.30 126 VAL B O 1
ATOM 4186 N N . GLY B 1 127 ? 61.332 -21.385 9.662 1.00 35.19 127 GLY B N 1
ATOM 4187 C CA . GLY B 1 127 ? 60.460 -20.220 9.603 1.00 32.95 127 GLY B CA 1
ATOM 4188 C C . GLY B 1 127 ? 59.146 -20.414 10.363 1.00 31.31 127 GLY B C 1
ATOM 4189 O O . GLY B 1 127 ? 58.625 -19.486 10.993 1.00 35.17 127 GLY B O 1
ATOM 4190 N N . TYR B 1 128 ? 58.612 -21.625 10.261 1.00 31.77 128 TYR B N 1
ATOM 4191 C CA . TYR B 1 128 ? 57.464 -22.046 11.018 1.00 32.87 128 TYR B CA 1
ATOM 4192 C C . TYR B 1 128 ? 57.780 -21.966 12.497 1.00 34.19 128 TYR B C 1
ATOM 4193 O O . TYR B 1 128 ? 57.017 -21.388 13.258 1.00 35.76 128 TYR B O 1
ATOM 4202 N N . LEU B 1 129 ? 58.889 -22.584 12.906 1.00 35.05 129 LEU B N 1
ATOM 4203 C CA . LEU B 1 129 ? 59.103 -22.710 14.332 1.00 31.38 129 LEU B CA 1
ATOM 4204 C C . LEU B 1 129 ? 59.352 -21.355 14.978 1.00 33.56 129 LEU B C 1
ATOM 4205 O O . LEU B 1 129 ? 58.873 -21.179 16.090 1.00 29.63 129 LEU B O 1
ATOM 4210 N N . VAL B 1 130 ? 60.083 -20.417 14.321 1.00 32.14 130 VAL B N 1
ATOM 4211 C CA . VAL B 1 130 ? 60.500 -19.171 14.984 1.00 31.45 130 VAL B CA 1
ATOM 4212 C C . VAL B 1 130 ? 59.303 -18.195 15.015 1.00 37.05 130 VAL B C 1
ATOM 4213 O O . VAL B 1 130 ? 59.328 -17.121 15.643 1.00 29.01 130 VAL B O 1
ATOM 4217 N N . GLY B 1 131 ? 58.202 -18.598 14.373 1.00 31.63 131 GLY B N 1
ATOM 4218 C CA . GLY B 1 131 ? 56.941 -17.873 14.472 1.00 35.00 131 GLY B CA 1
ATOM 4219 C C . GLY B 1 131 ? 56.034 -18.430 15.577 1.00 34.01 131 GLY B C 1
ATOM 4220 O O . GLY B 1 131 ? 55.060 -17.772 15.962 1.00 37.10 131 GLY B O 1
ATOM 4221 N N . GLY B 1 132 ? 56.416 -19.584 16.139 1.00 31.85 132 GLY B N 1
ATOM 4222 C CA . GLY B 1 132 ? 55.550 -20.357 17.041 1.00 33.11 132 GLY B CA 1
ATOM 4223 C C . GLY B 1 132 ? 55.405 -21.795 16.529 1.00 33.52 132 GLY B C 1
ATOM 4224 O O . GLY B 1 132 ? 56.168 -22.683 16.936 1.00 31.41 132 GLY B O 1
ATOM 4225 N N . GLY B 1 133 ? 54.475 -21.979 15.574 1.00 28.42 133 GLY B N 1
ATOM 4226 C CA . GLY B 1 133 ? 54.334 -23.238 14.859 1.00 30.21 133 GLY B CA 1
ATOM 4227 C C . GLY B 1 133 ? 53.273 -24.154 15.474 1.00 32.50 133 GLY B C 1
ATOM 4228 O O . GLY B 1 133 ? 53.535 -24.855 16.451 1.00 32.37 133 GLY B O 1
ATOM 4229 N N . ALA B 1 134 ? 52.076 -24.074 14.896 1.00 31.76 134 ALA B N 1
ATOM 4230 C CA . ALA B 1 134 ? 50.867 -24.681 15.407 1.00 34.47 134 ALA B CA 1
ATOM 4231 C C . ALA B 1 134 ? 50.452 -25.739 14.405 1.00 34.94 134 ALA B C 1
ATOM 4232 O O . ALA B 1 134 ? 50.130 -25.408 13.268 1.00 42.96 134 ALA B O 1
ATOM 4234 N N . GLY B 1 135 ? 50.499 -26.999 14.821 1.00 37.50 135 GLY B N 1
ATOM 4235 C CA . GLY B 1 135 ? 50.246 -28.103 13.917 1.00 43.08 135 GLY B CA 1
ATOM 4236 C C . GLY B 1 135 ? 49.237 -29.095 14.484 1.00 41.78 135 GLY B C 1
ATOM 4237 O O . GLY B 1 135 ? 48.377 -28.750 15.304 1.00 40.83 135 GLY B O 1
ATOM 4238 N N . LEU B 1 136 ? 49.404 -30.355 14.071 1.00 35.12 136 LEU B N 1
ATOM 4239 C CA . LEU B 1 136 ? 48.374 -31.344 14.301 1.00 38.63 136 LEU B CA 1
ATOM 4240 C C . LEU B 1 136 ? 48.658 -32.136 15.576 1.00 37.89 136 LEU B C 1
ATOM 4241 O O . LEU B 1 136 ? 47.875 -33.018 15.929 1.00 37.54 136 LEU B O 1
ATOM 4246 N N . LEU B 1 137 ? 49.746 -31.803 16.272 1.00 33.26 137 LEU B N 1
ATOM 4247 C CA . LEU B 1 137 ? 50.038 -32.380 17.579 1.00 34.04 137 LEU B CA 1
ATOM 4248 C C . LEU B 1 137 ? 50.087 -31.266 18.621 1.00 38.21 137 LEU B C 1
ATOM 4249 O O . LEU B 1 137 ? 50.617 -31.444 19.707 1.00 39.49 137 LEU B O 1
ATOM 4254 N N . GLY B 1 138 ? 49.567 -30.103 18.265 1.00 43.46 138 GLY B N 1
ATOM 4255 C CA . GLY B 1 138 ? 49.914 -28.869 18.955 1.00 46.15 138 GLY B CA 1
ATOM 4256 C C . GLY B 1 138 ? 49.067 -28.642 20.202 1.00 41.57 138 GLY B C 1
ATOM 4257 O O . GLY B 1 138 ? 49.552 -28.106 21.210 1.00 39.03 138 GLY B O 1
ATOM 4258 N N . ARG B 1 139 ? 47.810 -29.092 20.147 1.00 40.47 139 ARG B N 1
ATOM 4259 C CA . ARG B 1 139 ? 46.948 -29.028 21.316 1.00 35.84 139 ARG B CA 1
ATOM 4260 C C . ARG B 1 139 ? 47.420 -30.041 22.354 1.00 38.70 139 ARG B C 1
ATOM 4261 O O . ARG B 1 139 ? 47.163 -29.867 23.539 1.00 45.75 139 ARG B O 1
ATOM 4269 N N . ARG B 1 140 ? 48.152 -31.063 21.917 1.00 40.71 140 ARG B N 1
ATOM 4270 C CA . ARG B 1 140 ? 48.703 -32.050 22.829 1.00 42.85 140 ARG B CA 1
ATOM 4271 C C . ARG B 1 140 ? 50.020 -31.606 23.461 1.00 49.92 140 ARG B C 1
ATOM 4272 O O . ARG B 1 140 ? 50.273 -31.938 24.624 1.00 44.50 140 ARG B O 1
ATOM 4280 N N . PHE B 1 141 ? 50.875 -30.942 22.667 1.00 40.96 141 PHE B N 1
ATOM 4281 C CA . PHE B 1 141 ? 52.273 -30.757 23.019 1.00 42.28 141 PHE B CA 1
ATOM 4282 C C . PHE B 1 141 ? 52.705 -29.288 22.978 1.00 44.98 141 PHE B C 1
ATOM 4283 O O . PHE B 1 141 ? 53.802 -28.993 23.431 1.00 46.00 141 PHE B O 1
ATOM 4291 N N . GLY B 1 142 ? 51.866 -28.395 22.431 1.00 44.82 142 GLY B N 1
ATOM 4292 C CA . GLY B 1 142 ? 52.137 -26.965 22.373 1.00 40.27 142 GLY B CA 1
ATOM 4293 C C . GLY B 1 142 ? 52.722 -26.522 21.023 1.00 44.44 142 GLY B C 1
ATOM 4294 O O . GLY B 1 142 ? 52.670 -27.221 20.009 1.00 42.69 142 GLY B O 1
ATOM 4295 N N . TYR B 1 143 ? 53.286 -25.311 21.029 1.00 45.27 143 TYR B N 1
ATOM 4296 C CA . TYR B 1 143 ? 53.923 -24.734 19.865 1.00 33.55 143 TYR B CA 1
ATOM 4297 C C . TYR B 1 143 ? 55.244 -25.442 19.628 1.00 33.05 143 TYR B C 1
ATOM 4298 O O . TYR B 1 143 ? 55.878 -25.944 20.553 1.00 32.53 143 TYR B O 1
ATOM 4307 N N . ALA B 1 144 ? 55.636 -25.525 18.361 1.00 34.48 144 ALA B N 1
ATOM 4308 C CA . ALA B 1 144 ? 56.926 -26.104 18.014 1.00 40.16 144 ALA B CA 1
ATOM 4309 C C . ALA B 1 144 ? 58.056 -25.325 18.705 1.00 36.96 144 ALA B C 1
ATOM 4310 O O . ALA B 1 144 ? 59.096 -25.891 19.034 1.00 39.14 144 ALA B O 1
ATOM 4312 N N . ALA B 1 145 ? 57.843 -24.029 18.937 1.00 38.21 145 ALA B N 1
ATOM 4313 C CA . ALA B 1 145 ? 58.872 -23.177 19.529 1.00 36.82 145 ALA B CA 1
ATOM 4314 C C . ALA B 1 145 ? 59.029 -23.492 21.006 1.00 37.04 145 ALA B C 1
ATOM 4315 O O . ALA B 1 145 ? 59.979 -23.032 21.609 1.00 38.06 145 ALA B O 1
ATOM 4317 N N . ASP B 1 146 ? 58.121 -24.314 21.555 1.00 41.74 146 ASP B N 1
ATOM 4318 C CA . ASP B 1 146 ? 58.175 -24.696 22.952 1.00 38.77 146 ASP B CA 1
ATOM 4319 C C . ASP B 1 146 ? 59.074 -25.906 23.159 1.00 38.91 146 ASP B C 1
ATOM 4320 O O . ASP B 1 146 ? 59.234 -26.320 24.284 1.00 45.00 146 ASP B O 1
ATOM 4325 N N . HIS B 1 147 ? 59.610 -26.530 22.101 1.00 43.20 147 HIS B N 1
ATOM 4326 C CA . HIS B 1 147 ? 60.340 -27.784 22.256 1.00 39.01 147 HIS B CA 1
ATOM 4327 C C . HIS B 1 147 ? 61.644 -27.705 21.463 1.00 37.20 147 HIS B C 1
ATOM 4328 O O . HIS B 1 147 ? 61.910 -28.544 20.593 1.00 35.49 147 HIS B O 1
ATOM 4335 N N . VAL B 1 148 ? 62.464 -26.704 21.795 1.00 36.11 148 VAL B N 1
ATOM 4336 C CA . VAL B 1 148 ? 63.722 -26.486 21.097 1.00 47.64 148 VAL B CA 1
ATOM 4337 C C . VAL B 1 148 ? 64.874 -26.699 22.080 1.00 51.29 148 VAL B C 1
ATOM 4338 O O . VAL B 1 148 ? 64.834 -26.179 23.201 1.00 50.18 148 VAL B O 1
ATOM 4342 N N . ARG B 1 149 ? 65.926 -27.383 21.612 1.00 44.27 149 ARG B N 1
ATOM 4343 C CA . ARG B 1 149 ? 67.082 -27.655 22.459 1.00 51.87 149 ARG B CA 1
ATOM 4344 C C . ARG B 1 149 ? 68.195 -26.627 22.259 1.00 49.83 149 ARG B C 1
ATOM 4345 O O . ARG B 1 149 ? 68.733 -26.112 23.245 1.00 47.40 149 ARG B O 1
ATOM 4353 N N . ARG B 1 150 ? 68.501 -26.308 20.998 1.00 40.24 150 ARG B N 1
ATOM 4354 C CA . ARG B 1 150 ? 69.560 -25.359 20.719 1.00 44.71 150 ARG B CA 1
ATOM 4355 C C . ARG B 1 150 ? 69.313 -24.783 19.333 1.00 45.14 150 ARG B C 1
ATOM 4356 O O . ARG B 1 150 ? 68.568 -25.400 18.567 1.00 44.50 150 ARG B O 1
ATOM 4364 N N . LEU B 1 151 ? 69.943 -23.622 19.044 1.00 45.19 151 LEU B N 1
ATOM 4365 C CA . LEU B 1 151 ? 69.977 -23.073 17.698 1.00 46.45 151 LEU B CA 1
ATOM 4366 C C . LEU B 1 151 ? 71.342 -22.461 17.367 1.00 43.15 151 LEU B C 1
ATOM 4367 O O . LEU B 1 151 ? 72.055 -21.957 18.214 1.00 45.78 151 LEU B O 1
ATOM 4372 N N . ARG B 1 152 ? 71.724 -22.580 16.095 1.00 47.12 152 ARG B N 1
ATOM 4373 C CA . ARG B 1 152 ? 72.870 -21.886 15.559 1.00 44.86 152 ARG B CA 1
ATOM 4374 C C . ARG B 1 152 ? 72.288 -20.740 14.759 1.00 39.40 152 ARG B C 1
ATOM 4375 O O . ARG B 1 152 ? 71.472 -20.994 13.884 1.00 44.40 152 ARG B O 1
ATOM 4383 N N . LEU B 1 153 ? 72.799 -19.543 15.028 1.00 43.09 153 LEU B N 1
ATOM 4384 C CA . LEU B 1 153 ? 72.230 -18.281 14.596 1.00 49.43 153 LEU B CA 1
ATOM 4385 C C . LEU B 1 153 ? 73.339 -17.439 13.960 1.00 45.33 153 LEU B C 1
ATOM 4386 O O . LEU B 1 153 ? 74.478 -17.504 14.396 1.00 45.95 153 LEU B O 1
ATOM 4391 N N . VAL B 1 154 ? 73.025 -16.704 12.891 1.00 47.42 154 VAL B N 1
ATOM 4392 C CA . VAL B 1 154 ? 73.871 -15.610 12.438 1.00 43.80 154 VAL B CA 1
ATOM 4393 C C . VAL B 1 154 ? 73.252 -14.320 12.966 1.00 41.95 154 VAL B C 1
ATOM 4394 O O . VAL B 1 154 ? 72.152 -13.945 12.560 1.00 41.21 154 VAL B O 1
ATOM 4398 N N . THR B 1 155 ? 73.954 -13.654 13.888 1.00 38.00 155 THR B N 1
ATOM 4399 C CA . THR B 1 155 ? 73.473 -12.379 14.397 1.00 39.63 155 THR B CA 1
ATOM 4400 C C . THR B 1 155 ? 73.889 -11.272 13.416 1.00 40.34 155 THR B C 1
ATOM 4401 O O . THR B 1 155 ? 74.390 -11.524 12.306 1.00 38.59 155 THR B O 1
ATOM 4405 N N . ALA B 1 156 ? 73.647 -10.037 13.837 1.00 33.51 156 ALA B N 1
ATOM 4406 C CA . ALA B 1 156 ? 73.621 -8.883 12.957 1.00 44.07 156 ALA B CA 1
ATOM 4407 C C . ALA B 1 156 ? 75.050 -8.432 12.688 1.00 43.17 156 ALA B C 1
ATOM 4408 O O . ALA B 1 156 ? 75.266 -7.658 11.775 1.00 46.06 156 ALA B O 1
ATOM 4410 N N . ASP B 1 157 ? 75.990 -8.984 13.463 1.00 46.41 157 ASP B N 1
ATOM 4411 C CA . ASP B 1 157 ? 77.415 -8.742 13.331 1.00 47.61 157 ASP B CA 1
ATOM 4412 C C . ASP B 1 157 ? 78.011 -9.732 12.327 1.00 56.73 157 ASP B C 1
ATOM 4413 O O . ASP B 1 157 ? 79.187 -9.663 11.976 1.00 67.32 157 ASP B O 1
ATOM 4418 N N . GLY B 1 158 ? 77.201 -10.680 11.857 1.00 54.29 158 GLY B N 1
ATOM 4419 C CA . GLY B 1 158 ? 77.677 -11.730 10.970 1.00 51.86 158 GLY B CA 1
ATOM 4420 C C . GLY B 1 158 ? 78.450 -12.813 11.718 1.00 47.80 158 GLY B C 1
ATOM 4421 O O . GLY B 1 158 ? 79.159 -13.587 11.079 1.00 50.48 158 GLY B O 1
ATOM 4422 N N . ARG B 1 159 ? 78.300 -12.872 13.046 1.00 44.00 159 ARG B N 1
ATOM 4423 C CA . ARG B 1 159 ? 78.902 -13.940 13.831 1.00 53.20 159 ARG B CA 1
ATOM 4424 C C . ARG B 1 159 ? 77.914 -15.109 13.919 1.00 57.72 159 ARG B C 1
ATOM 4425 O O . ARG B 1 159 ? 76.739 -14.930 14.237 1.00 48.80 159 ARG B O 1
ATOM 4427 N N . LEU B 1 160 ? 78.416 -16.301 13.573 1.00 50.83 160 LEU B N 1
ATOM 4428 C CA . LEU B 1 160 ? 77.823 -17.569 13.956 1.00 52.21 160 LEU B CA 1
ATOM 4429 C C . LEU B 1 160 ? 77.915 -17.755 15.468 1.00 43.48 160 LEU B C 1
ATOM 4430 O O . LEU B 1 160 ? 79.005 -17.710 16.008 1.00 51.51 160 LEU B O 1
ATOM 4435 N N . ARG B 1 161 ? 76.786 -17.999 16.143 1.00 42.38 161 ARG B N 1
ATOM 4436 C CA . ARG B 1 161 ? 76.718 -18.296 17.577 1.00 43.38 161 ARG B CA 1
ATOM 4437 C C . ARG B 1 161 ? 75.794 -19.494 17.837 1.00 46.99 161 ARG B C 1
ATOM 4438 O O . ARG B 1 161 ? 74.786 -19.682 17.172 1.00 48.61 161 ARG B O 1
ATOM 4446 N N . ASP B 1 162 ? 76.146 -20.317 18.816 1.00 53.61 162 ASP B N 1
ATOM 4447 C CA . ASP B 1 162 ? 75.283 -21.378 19.302 1.00 54.18 162 ASP B CA 1
ATOM 4448 C C . ASP B 1 162 ? 74.467 -20.814 20.454 1.00 52.49 162 ASP B C 1
ATOM 4449 O O . ASP B 1 162 ? 75.001 -20.117 21.302 1.00 56.03 162 ASP B O 1
ATOM 4454 N N . VAL B 1 163 ? 73.163 -21.067 20.465 1.00 46.06 163 VAL B N 1
ATOM 4455 C CA . VAL B 1 163 ? 72.327 -20.522 21.518 1.00 45.27 163 VAL B CA 1
ATOM 4456 C C . VAL B 1 163 ? 71.589 -21.693 22.158 1.00 49.37 163 VAL B C 1
ATOM 4457 O O . VAL B 1 163 ? 71.093 -22.561 21.445 1.00 55.27 163 VAL B O 1
ATOM 4461 N N . THR B 1 164 ? 71.610 -21.737 23.493 1.00 50.83 164 THR B N 1
ATOM 4462 C CA . THR B 1 164 ? 70.723 -22.565 24.290 1.00 51.47 164 THR B CA 1
ATOM 4463 C C . THR B 1 164 ? 70.123 -21.676 25.370 1.00 52.55 164 THR B C 1
ATOM 4464 O O . THR B 1 164 ? 70.586 -20.550 25.588 1.00 45.16 164 THR B O 1
ATOM 4468 N N . ALA B 1 165 ? 69.111 -22.214 26.061 1.00 50.26 165 ALA B N 1
ATOM 4469 C CA . ALA B 1 165 ? 68.493 -21.517 27.177 1.00 54.60 165 ALA B CA 1
ATOM 4470 C C . ALA B 1 165 ? 69.538 -21.218 28.260 1.00 57.20 165 ALA B C 1
ATOM 4471 O O . ALA B 1 165 ? 69.344 -20.322 29.080 1.00 54.24 165 ALA B O 1
ATOM 4473 N N . GLY B 1 166 ? 70.641 -21.983 28.259 1.00 60.27 166 GLY B N 1
ATOM 4474 C CA . GLY B 1 166 ? 71.732 -21.768 29.192 1.00 60.43 166 GLY B CA 1
ATOM 4475 C C . GLY B 1 166 ? 72.610 -20.607 28.741 1.00 59.01 166 GLY B C 1
ATOM 4476 O O . GLY B 1 166 ? 72.770 -19.630 29.460 1.00 53.89 166 GLY B O 1
ATOM 4477 N N . THR B 1 167 ? 73.142 -20.701 27.523 1.00 61.17 167 THR B N 1
ATOM 4478 C CA . THR B 1 167 ? 74.162 -19.763 27.089 1.00 58.68 167 THR B CA 1
ATOM 4479 C C . THR B 1 167 ? 73.558 -18.366 27.011 1.00 59.73 167 THR B C 1
ATOM 4480 O O . THR B 1 167 ? 74.043 -17.503 27.727 1.00 57.03 167 THR B O 1
ATOM 4484 N N . ASP B 1 168 ? 72.496 -18.145 26.212 1.00 57.29 168 A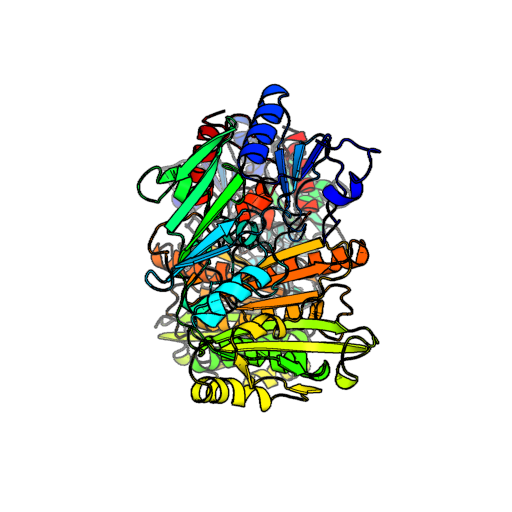SP B N 1
ATOM 4485 C CA . ASP B 1 168 ? 71.942 -16.796 26.071 1.00 49.64 168 ASP B CA 1
ATOM 4486 C C . ASP B 1 168 ? 70.411 -16.760 26.211 1.00 59.64 168 ASP B C 1
ATOM 4487 O O . ASP B 1 168 ? 69.691 -16.828 25.207 1.00 52.16 168 ASP B O 1
ATOM 4492 N N . PRO B 1 169 ? 69.873 -16.556 27.445 1.00 52.43 169 PRO B N 1
ATOM 4493 C CA . PRO B 1 169 ? 68.438 -16.653 27.724 1.00 55.79 169 PRO B CA 1
ATOM 4494 C C . PRO B 1 169 ? 67.516 -15.709 26.962 1.00 54.62 169 PRO B C 1
ATOM 4495 O O . PRO B 1 169 ? 66.541 -16.168 26.382 1.00 51.62 169 PRO B O 1
ATOM 4499 N N . ASP B 1 170 ? 67.804 -14.405 27.018 1.00 48.30 170 ASP B N 1
ATOM 4500 C CA . ASP B 1 170 ? 66.990 -13.387 26.372 1.00 55.98 170 ASP B CA 1
ATOM 4501 C C . ASP B 1 170 ? 66.844 -13.667 24.878 1.00 48.70 170 ASP B C 1
ATOM 4502 O O . ASP B 1 170 ? 65.834 -13.303 24.279 1.00 41.45 170 ASP B O 1
ATOM 4507 N N . LEU B 1 171 ? 67.861 -14.300 24.280 1.00 40.20 171 LEU B N 1
ATOM 4508 C CA . LEU B 1 171 ? 67.898 -14.474 22.841 1.00 43.87 171 LEU B CA 1
ATOM 4509 C C . LEU B 1 171 ? 67.240 -15.798 22.420 1.00 44.04 171 LEU B C 1
ATOM 4510 O O . LEU B 1 171 ? 66.699 -15.910 21.329 1.00 39.41 171 LEU B O 1
ATOM 4515 N N . PHE B 1 172 ? 67.330 -16.815 23.275 1.00 41.16 172 PHE B N 1
ATOM 4516 C CA . PHE B 1 172 ? 66.640 -18.072 23.081 1.00 37.25 172 PHE B CA 1
ATOM 4517 C C . PHE B 1 172 ? 65.158 -17.790 23.165 1.00 37.24 172 PHE B C 1
ATOM 4518 O O . PHE B 1 172 ? 64.343 -18.308 22.397 1.00 37.82 172 PHE B O 1
ATOM 4526 N N . TRP B 1 173 ? 64.865 -16.907 24.105 1.00 39.82 173 TRP B N 1
ATOM 4527 C CA . TRP B 1 173 ? 63.526 -16.467 24.402 1.00 37.39 173 TRP B CA 1
ATOM 4528 C C . TRP B 1 173 ? 62.949 -15.778 23.176 1.00 35.42 173 TRP B C 1
ATOM 4529 O O . TRP B 1 173 ? 61.854 -16.104 22.748 1.00 39.90 173 TRP B O 1
ATOM 4540 N N . ALA B 1 174 ? 63.707 -14.840 22.615 1.00 38.06 174 ALA B N 1
ATOM 4541 C CA . ALA B 1 174 ? 63.224 -13.950 21.573 1.00 35.22 174 ALA B CA 1
ATOM 4542 C C . ALA B 1 174 ? 63.096 -14.671 20.232 1.00 29.99 174 ALA B C 1
ATOM 4543 O O . ALA B 1 174 ? 62.204 -14.354 19.475 1.00 35.07 174 ALA B O 1
ATOM 4545 N N . VAL B 1 175 ? 64.053 -15.538 19.918 1.00 32.92 175 VAL B N 1
ATOM 4546 C CA . VAL B 1 175 ? 64.141 -16.204 18.627 1.00 39.58 175 VAL B CA 1
ATOM 4547 C C . VAL B 1 175 ? 62.973 -17.198 18.500 1.00 40.80 175 VAL B C 1
ATOM 4548 O O . VAL B 1 175 ? 62.413 -17.356 17.425 1.00 36.54 175 VAL B O 1
ATOM 4552 N N . ARG B 1 176 ? 62.595 -17.816 19.614 1.00 38.12 176 ARG B N 1
ATOM 4553 C CA . ARG B 1 176 ? 61.439 -18.743 19.612 1.00 34.90 176 ARG B CA 1
ATOM 4554 C C . ARG B 1 176 ? 60.157 -17.914 19.692 1.00 33.77 176 ARG B C 1
ATOM 4555 O O . ARG B 1 176 ? 59.587 -17.792 20.777 1.00 35.76 176 ARG B O 1
ATOM 4563 N N . GLY B 1 177 ? 59.725 -17.393 18.553 1.00 34.04 177 GLY B N 1
ATOM 4564 C CA . GLY B 1 177 ? 58.577 -16.497 18.535 1.00 32.73 177 GLY B CA 1
ATOM 4565 C C . GLY B 1 177 ? 58.784 -15.192 17.751 1.00 32.28 177 GLY B C 1
ATOM 4566 O O . GLY B 1 177 ? 57.815 -14.597 17.293 1.00 37.36 177 GLY B O 1
ATOM 4567 N N . GLY B 1 178 ? 60.020 -14.679 17.661 1.00 34.89 178 GLY B N 1
ATOM 4568 C CA . GLY B 1 178 ? 60.263 -13.394 17.016 1.00 35.41 178 GLY B CA 1
ATOM 4569 C C . GLY B 1 178 ? 60.770 -13.517 15.563 1.00 38.07 178 GLY B C 1
ATOM 4570 O O . GLY B 1 178 ? 61.419 -12.604 15.040 1.00 34.84 178 GLY B O 1
ATOM 4571 N N . LYS B 1 179 ? 60.533 -14.656 14.908 1.00 35.42 179 LYS B N 1
ATOM 4572 C CA . LYS B 1 179 ? 60.929 -14.803 13.515 1.00 37.78 179 LYS B CA 1
ATOM 4573 C C . LYS B 1 179 ? 62.446 -14.568 13.362 1.00 33.23 179 LYS B C 1
ATOM 4574 O O . LYS B 1 179 ? 63.256 -15.096 14.128 1.00 35.53 179 LYS B O 1
ATOM 4580 N N . ASP B 1 180 ? 62.843 -13.745 12.388 1.00 32.42 180 ASP B N 1
ATOM 4581 C CA . ASP B 1 180 ? 64.251 -13.471 12.121 1.00 38.44 180 ASP B CA 1
ATOM 4582 C C . ASP B 1 180 ? 64.682 -12.103 12.664 1.00 36.69 180 ASP B C 1
ATOM 4583 O O . ASP B 1 180 ? 65.769 -11.649 12.336 1.00 35.64 180 ASP B O 1
ATOM 4588 N N . ASN B 1 181 ? 63.895 -11.499 13.553 1.00 33.59 181 ASN B N 1
ATOM 4589 C CA . ASN B 1 181 ? 64.201 -10.176 14.073 1.00 32.86 181 ASN B CA 1
ATOM 4590 C C . ASN B 1 181 ? 65.509 -10.092 14.853 1.00 39.29 181 ASN B C 1
ATOM 4591 O O . ASN B 1 181 ? 66.028 -8.979 15.034 1.00 37.32 181 ASN B O 1
ATOM 4596 N N . PHE B 1 182 ? 65.993 -11.245 15.335 1.00 35.32 182 PHE B N 1
ATOM 4597 C CA . PHE B 1 182 ? 67.131 -11.304 16.219 1.00 35.14 182 PHE B CA 1
ATOM 4598 C C . PHE B 1 182 ? 68.306 -12.002 15.551 1.00 34.57 182 PHE B C 1
ATOM 4599 O O . PHE B 1 182 ? 69.343 -12.144 16.183 1.00 37.56 182 PHE B O 1
ATOM 4607 N N . GLY B 1 183 ? 68.158 -12.386 14.281 1.00 35.26 183 GLY B N 1
ATOM 4608 C CA . GLY B 1 183 ? 69.193 -13.080 13.527 1.00 36.14 183 GLY B CA 1
ATOM 4609 C C . GLY B 1 183 ? 68.626 -14.258 12.725 1.00 35.27 183 GLY B C 1
ATOM 4610 O O . GLY B 1 183 ? 67.491 -14.648 12.962 1.00 39.33 183 GLY B O 1
ATOM 4611 N N . LEU B 1 184 ? 69.439 -14.854 11.835 1.00 33.69 184 LEU B N 1
ATOM 4612 C CA . LEU B 1 184 ? 68.977 -15.876 10.916 1.00 39.56 184 LEU B CA 1
ATOM 4613 C C . LEU B 1 184 ? 69.368 -17.216 11.535 1.00 42.79 184 LEU B C 1
ATOM 4614 O O . LEU B 1 184 ? 70.514 -17.385 11.958 1.00 41.35 184 LEU B O 1
ATOM 4619 N N . VAL B 1 185 ? 68.424 -18.167 11.564 1.00 41.67 185 VAL B N 1
ATOM 4620 C CA . VAL B 1 185 ? 68.710 -19.461 12.149 1.00 38.96 185 VAL B CA 1
ATOM 4621 C C . VAL B 1 185 ? 69.240 -20.338 11.029 1.00 41.41 185 VAL B C 1
ATOM 4622 O O . VAL B 1 185 ? 68.552 -20.527 10.026 1.00 46.08 185 VAL B O 1
ATOM 4626 N N . VAL B 1 186 ? 70.457 -20.861 11.233 1.00 44.47 186 VAL B N 1
ATOM 4627 C CA . VAL B 1 186 ? 71.124 -21.733 10.272 1.00 43.77 186 VAL B CA 1
ATOM 4628 C C . VAL B 1 186 ? 70.885 -23.189 10.636 1.00 34.95 186 VAL B C 1
ATOM 4629 O O . VAL B 1 186 ? 70.865 -24.035 9.768 1.00 46.78 186 VAL B O 1
ATOM 4633 N N . GLY B 1 187 ? 70.614 -23.456 11.901 1.00 44.04 187 GLY B N 1
ATOM 4634 C CA . GLY B 1 187 ? 70.288 -24.794 12.341 1.00 41.77 187 GLY B CA 1
ATOM 4635 C C . GLY B 1 187 ? 69.587 -24.760 13.688 1.00 38.88 187 GLY B C 1
ATOM 4636 O O . GLY B 1 187 ? 69.803 -23.826 14.459 1.00 37.35 187 GLY B O 1
ATOM 4637 N N . MET B 1 188 ? 68.714 -25.766 13.878 1.00 37.39 188 MET B N 1
ATOM 4638 C CA . MET B 1 188 ? 67.865 -25.953 15.044 1.00 45.15 188 MET B CA 1
ATOM 4639 C C . MET B 1 188 ? 67.951 -27.391 15.537 1.00 40.11 188 MET B C 1
ATOM 4640 O O . MET B 1 188 ? 67.849 -28.288 14.709 1.00 40.61 188 MET B O 1
ATOM 4645 N N . GLU B 1 189 ? 67.921 -27.587 16.859 1.00 44.79 189 GLU B N 1
ATOM 4646 C CA . GLU B 1 189 ? 67.764 -28.920 17.430 1.00 51.64 189 GLU B CA 1
ATOM 4647 C C . GLU B 1 189 ? 66.426 -28.972 18.148 1.00 41.49 189 GLU B C 1
ATOM 4648 O O . GLU B 1 189 ? 66.255 -28.294 19.144 1.00 37.78 189 GLU B O 1
ATOM 4654 N N . VAL B 1 190 ? 65.478 -29.732 17.578 1.00 48.19 190 VAL B N 1
ATOM 4655 C CA . VAL B 1 190 ? 64.133 -29.850 18.121 1.00 46.74 190 VAL B CA 1
ATOM 4656 C C . VAL B 1 190 ? 63.945 -31.210 18.802 1.00 45.67 190 VAL B C 1
ATOM 4657 O O . VAL B 1 190 ? 64.485 -32.237 18.379 1.00 40.83 190 VAL B O 1
ATOM 4661 N N . ASP B 1 191 ? 63.143 -31.180 19.863 1.00 43.56 191 ASP B N 1
ATOM 4662 C CA . ASP B 1 191 ? 62.623 -32.376 20.502 1.00 52.82 191 ASP B CA 1
ATOM 4663 C C . ASP B 1 191 ? 61.699 -33.100 19.525 1.00 52.38 191 ASP B C 1
ATOM 4664 O O . ASP B 1 191 ? 60.999 -32.471 18.743 1.00 54.00 191 ASP B O 1
ATOM 4669 N N . LEU B 1 192 ? 61.744 -34.430 19.561 1.00 48.51 192 LEU B N 1
ATOM 4670 C CA . LEU B 1 192 ? 60.851 -35.264 18.780 1.00 46.76 192 LEU B CA 1
ATOM 4671 C C . LEU B 1 192 ? 59.928 -36.036 19.716 1.00 44.71 192 LEU B C 1
ATOM 4672 O O . LEU B 1 192 ? 60.236 -36.162 20.880 1.00 45.96 192 LEU B O 1
ATOM 4677 N N . PHE B 1 193 ? 58.842 -36.617 19.193 1.00 45.96 193 PHE B N 1
ATOM 4678 C CA . PHE B 1 193 ? 57.789 -37.181 20.029 1.00 48.04 193 PHE B CA 1
ATOM 4679 C C . PHE B 1 193 ? 57.347 -38.544 19.491 1.00 47.10 193 PHE B C 1
ATOM 4680 O O . PHE B 1 193 ? 57.238 -38.743 18.289 1.00 41.53 193 PHE B O 1
ATOM 4688 N N . PRO B 1 194 ? 57.033 -39.521 20.371 1.00 47.92 194 PRO B N 1
ATOM 4689 C CA . PRO B 1 194 ? 56.637 -40.857 19.925 1.00 52.65 194 PRO B CA 1
ATOM 4690 C C . PRO B 1 194 ? 55.194 -40.873 19.416 1.00 53.70 194 PRO B C 1
ATOM 4691 O O . PRO B 1 194 ? 54.257 -41.135 20.163 1.00 56.56 194 PRO B O 1
ATOM 4695 N N . VAL B 1 195 ? 55.025 -40.518 18.139 1.00 53.78 195 VAL B N 1
ATOM 4696 C CA . VAL B 1 195 ? 53.743 -40.600 17.464 1.00 46.21 195 VAL B CA 1
ATOM 4697 C C . VAL B 1 195 ? 54.022 -41.225 16.103 1.00 50.24 195 VAL B C 1
ATOM 4698 O O . VAL B 1 195 ? 54.856 -40.699 15.368 1.00 55.67 195 VAL B O 1
ATOM 4702 N N . THR B 1 196 ? 53.374 -42.370 15.820 1.00 44.91 196 THR B N 1
ATOM 4703 C CA . THR B 1 196 ? 53.573 -43.115 14.578 1.00 49.43 196 THR B CA 1
ATOM 4704 C C . THR B 1 196 ? 52.259 -43.175 13.804 1.00 45.24 196 THR B C 1
ATOM 4705 O O . THR B 1 196 ? 52.273 -43.499 12.615 1.00 40.31 196 THR B O 1
ATOM 4709 N N . ARG B 1 197 ? 51.152 -42.808 14.460 1.00 40.02 197 ARG B N 1
ATOM 4710 C CA . ARG B 1 197 ? 49.861 -42.809 13.795 1.00 49.28 197 ARG B CA 1
ATOM 4711 C C . ARG B 1 197 ? 48.964 -41.654 14.242 1.00 40.45 197 ARG B C 1
ATOM 4712 O O . ARG B 1 197 ? 48.921 -41.225 15.386 1.00 40.75 197 ARG B O 1
ATOM 4720 N N . LEU B 1 198 ? 48.179 -41.180 13.293 1.00 44.68 198 LEU B N 1
ATOM 4721 C CA . LEU B 1 198 ? 47.045 -40.342 13.582 1.00 43.45 198 LEU B CA 1
ATOM 4722 C C . LEU B 1 198 ? 45.827 -41.133 13.161 1.00 36.88 198 LEU B C 1
ATOM 4723 O O . LEU B 1 198 ? 45.860 -41.838 12.155 1.00 40.04 198 LEU B O 1
ATOM 4728 N N . TYR B 1 199 ? 44.734 -40.874 13.869 1.00 37.70 199 TYR B N 1
ATOM 4729 C CA . TYR B 1 199 ? 43.393 -41.071 13.341 1.00 37.70 199 TYR B CA 1
ATOM 4730 C C . TYR B 1 199 ? 42.853 -39.734 12.840 1.00 35.07 199 TYR B C 1
ATOM 4731 O O . TYR B 1 199 ? 42.440 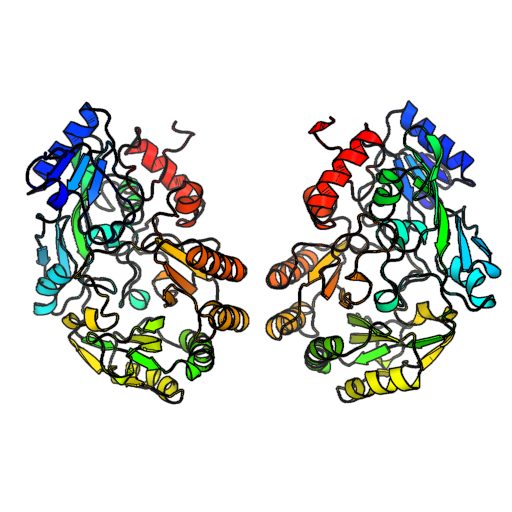-38.857 13.599 1.00 30.24 199 TYR B O 1
ATOM 4740 N N . GLY B 1 200 ? 42.815 -39.585 11.529 1.00 35.00 200 GLY B N 1
ATOM 4741 C CA . GLY B 1 200 ? 42.532 -38.277 10.970 1.00 38.96 200 GLY B CA 1
ATOM 4742 C C . GLY B 1 200 ? 42.055 -38.360 9.525 1.00 38.84 200 GLY B C 1
ATOM 4743 O O . GLY B 1 200 ? 41.873 -39.449 8.971 1.00 36.15 200 GLY B O 1
ATOM 4744 N N . GLY B 1 201 ? 41.873 -37.171 8.958 1.00 37.17 201 GLY B N 1
ATOM 4745 C CA . GLY B 1 201 ? 41.218 -36.987 7.689 1.00 34.29 201 GLY B CA 1
ATOM 4746 C C . GLY B 1 201 ? 40.132 -35.932 7.780 1.00 33.73 201 GLY B C 1
ATOM 4747 O O . GLY B 1 201 ? 40.119 -35.080 8.659 1.00 34.06 201 GLY B O 1
ATOM 4748 N N . GLY B 1 202 ? 39.213 -36.029 6.828 1.00 35.52 202 GLY B N 1
ATOM 4749 C CA . GLY B 1 202 ? 38.189 -35.042 6.598 1.00 33.11 202 GLY B CA 1
ATOM 4750 C C . GLY B 1 202 ? 36.792 -35.639 6.635 1.00 35.20 202 GLY B C 1
ATOM 4751 O O . GLY B 1 202 ? 36.569 -36.802 6.306 1.00 39.84 202 GLY B O 1
ATOM 4752 N N . LEU B 1 203 ? 35.876 -34.826 7.165 1.00 34.73 203 LEU B N 1
ATOM 4753 C CA . LEU B 1 203 ? 34.459 -34.906 6.879 1.00 33.78 203 LEU B CA 1
ATOM 4754 C C . LEU B 1 203 ? 34.199 -33.643 6.097 1.00 35.96 203 LEU B C 1
ATOM 4755 O O . LEU B 1 203 ? 34.396 -32.550 6.633 1.00 33.87 203 LEU B O 1
ATOM 4760 N N . TYR B 1 204 ? 33.734 -33.841 4.867 1.00 36.50 204 TYR B N 1
ATOM 4761 C CA . TYR B 1 204 ? 33.520 -32.775 3.912 1.00 35.99 204 TYR B CA 1
ATOM 4762 C C . TYR B 1 204 ? 32.017 -32.692 3.716 1.00 40.50 204 TYR B C 1
ATOM 4763 O O . TYR B 1 204 ? 31.426 -33.620 3.143 1.00 34.99 204 TYR B O 1
ATOM 4772 N N . PHE B 1 205 ? 31.421 -31.604 4.231 1.00 39.53 205 PHE B N 1
ATOM 4773 C CA . PHE B 1 205 ? 29.978 -31.499 4.334 1.00 37.21 205 PHE B CA 1
ATOM 4774 C C . PHE B 1 205 ? 29.495 -30.593 3.225 1.00 33.98 205 PHE B C 1
ATOM 4775 O O . PHE B 1 205 ? 30.169 -29.614 2.880 1.00 36.10 205 PHE B O 1
ATOM 4783 N N . ALA B 1 206 ? 28.339 -30.933 2.664 1.00 37.03 206 ALA B N 1
ATOM 4784 C CA . ALA B 1 206 ? 27.662 -30.031 1.731 1.00 41.41 206 ALA B CA 1
ATOM 4785 C C . ALA B 1 206 ? 27.330 -28.700 2.415 1.00 43.31 206 ALA B C 1
ATOM 4786 O O . ALA B 1 206 ? 27.186 -28.625 3.638 1.00 44.39 206 ALA B O 1
ATOM 4788 N N . GLY B 1 207 ? 27.241 -27.653 1.596 1.00 46.01 207 GLY B N 1
ATOM 4789 C CA . GLY B 1 207 ? 27.173 -26.280 2.056 1.00 48.55 207 GLY B CA 1
ATOM 4790 C C . GLY B 1 207 ? 25.900 -26.010 2.843 1.00 53.86 207 GLY B C 1
ATOM 4791 O O . GLY B 1 207 ? 25.856 -25.113 3.671 1.00 60.73 207 GLY B O 1
ATOM 4792 N N . GLU B 1 208 ? 24.868 -26.801 2.578 1.00 56.18 208 GLU B N 1
ATOM 4793 C CA . GLU B 1 208 ? 23.610 -26.651 3.276 1.00 53.63 208 GLU B CA 1
ATOM 4794 C C . GLU B 1 208 ? 23.751 -27.036 4.743 1.00 51.36 208 GLU B C 1
ATOM 4795 O O . GLU B 1 208 ? 22.920 -26.643 5.538 1.00 58.86 208 GLU B O 1
ATOM 4801 N N . ALA B 1 209 ? 24.750 -27.852 5.091 1.00 45.15 209 ALA B N 1
ATOM 4802 C CA . ALA B 1 209 ? 25.001 -28.260 6.471 1.00 42.14 209 ALA B CA 1
ATOM 4803 C C . ALA B 1 209 ? 25.955 -27.299 7.194 1.00 36.70 209 ALA B C 1
ATOM 4804 O O . ALA B 1 209 ? 26.355 -27.601 8.314 1.00 40.08 209 ALA B O 1
ATOM 4806 N N . THR B 1 210 ? 26.346 -26.184 6.555 1.00 35.98 210 THR B N 1
ATOM 4807 C CA . THR B 1 210 ? 27.394 -25.308 7.081 1.00 38.93 210 THR B CA 1
ATOM 4808 C C . THR B 1 210 ? 27.011 -24.743 8.444 1.00 44.14 210 THR B C 1
ATOM 4809 O O . THR B 1 210 ? 27.837 -24.786 9.352 1.00 55.22 210 THR B O 1
ATOM 4813 N N . ALA B 1 211 ? 25.786 -24.199 8.591 1.00 46.71 211 ALA B N 1
ATOM 4814 C CA . ALA B 1 211 ? 25.365 -23.636 9.871 1.00 46.49 211 ALA B CA 1
ATOM 4815 C C . ALA B 1 211 ? 25.378 -24.721 10.945 1.00 42.82 211 ALA B C 1
ATOM 4816 O O . ALA B 1 211 ? 25.964 -24.523 12.001 1.00 42.94 211 ALA B O 1
ATOM 4818 N N . GLU B 1 212 ? 24.830 -25.910 10.640 1.00 46.79 212 GLU B N 1
ATOM 4819 C CA . GLU B 1 212 ? 24.632 -26.961 11.633 1.00 41.04 212 GLU B CA 1
ATOM 4820 C C . GLU B 1 212 ? 25.960 -27.541 12.119 1.00 41.04 212 GLU B C 1
ATOM 4821 O O . GLU B 1 212 ? 26.068 -27.988 13.249 1.00 44.13 212 GLU B O 1
ATOM 4827 N N . VAL B 1 213 ? 26.955 -27.617 11.229 1.00 44.82 213 VAL B N 1
ATOM 4828 C CA . VAL B 1 213 ? 28.274 -28.112 11.579 1.00 42.64 213 VAL B CA 1
ATOM 4829 C C . VAL B 1 213 ? 28.997 -27.092 12.472 1.00 37.83 213 VAL B C 1
ATOM 4830 O O . VAL B 1 213 ? 29.490 -27.425 13.552 1.00 38.57 213 VAL B O 1
ATOM 4834 N N . LEU B 1 214 ? 29.085 -25.848 12.021 1.00 37.65 214 LEU B N 1
ATOM 4835 C CA . LEU B 1 214 ? 29.758 -24.826 12.822 1.00 46.16 214 LEU B CA 1
ATOM 4836 C C . LEU B 1 214 ? 29.163 -24.702 14.233 1.00 43.84 214 LEU B C 1
ATOM 4837 O O . LEU B 1 214 ? 29.914 -24.750 15.230 1.00 38.10 214 LEU B O 1
ATOM 4842 N N . HIS B 1 215 ? 27.822 -24.636 14.328 1.00 41.73 215 HIS B N 1
ATOM 4843 C CA . HIS B 1 215 ? 27.186 -24.602 15.645 1.00 45.87 215 HIS B CA 1
ATOM 4844 C C . HIS B 1 215 ? 27.626 -25.798 16.481 1.00 45.77 215 HIS B C 1
ATOM 4845 O O . HIS B 1 215 ? 27.966 -25.629 17.654 1.00 43.58 215 HIS B O 1
ATOM 4852 N N . ALA B 1 216 ? 27.646 -27.001 15.889 1.00 41.28 216 ALA B N 1
ATOM 4853 C CA . ALA B 1 216 ? 27.978 -28.203 16.650 1.00 37.74 216 ALA B CA 1
ATOM 4854 C C . ALA B 1 216 ? 29.480 -28.260 16.943 1.00 40.49 216 ALA B C 1
ATOM 4855 O O . ALA B 1 216 ? 29.913 -28.710 17.998 1.00 39.87 216 ALA B O 1
ATOM 4857 N N . TYR B 1 217 ? 30.302 -27.822 15.980 1.00 42.75 217 TYR B N 1
ATOM 4858 C CA . TYR B 1 217 ? 31.737 -27.798 16.189 1.00 41.60 217 TYR B CA 1
ATOM 4859 C C . TYR B 1 217 ? 32.105 -26.962 17.418 1.00 41.97 217 TYR B C 1
ATOM 4860 O O . TYR B 1 217 ? 32.917 -27.400 18.245 1.00 40.84 217 TYR B O 1
ATOM 4869 N N . ALA B 1 218 ? 31.459 -25.789 17.506 1.00 40.45 218 ALA B N 1
ATOM 4870 C CA . ALA B 1 218 ? 31.675 -24.800 18.557 1.00 47.98 218 ALA B CA 1
ATOM 4871 C C . ALA B 1 218 ? 31.434 -25.402 19.933 1.00 53.54 218 ALA B C 1
ATOM 4872 O O . ALA B 1 218 ? 32.190 -25.100 20.852 1.00 49.00 218 ALA B O 1
ATOM 4874 N N . GLU B 1 219 ? 30.427 -26.289 20.034 1.00 48.71 219 GLU B N 1
ATOM 4875 C CA . GLU B 1 219 ? 30.163 -26.994 21.266 1.00 44.54 219 GLU B CA 1
ATOM 4876 C C . GLU B 1 219 ? 31.086 -28.203 21.410 1.00 46.69 219 GLU B C 1
ATOM 4877 O O . GLU B 1 219 ? 31.592 -28.481 22.496 1.00 48.19 219 GLU B O 1
ATOM 4883 N N . TRP B 1 220 ? 31.281 -28.954 20.317 1.00 47.76 220 TRP B N 1
ATOM 4884 C CA . TRP B 1 220 ? 32.010 -30.220 20.330 1.00 41.70 220 TRP B CA 1
ATOM 4885 C C . TRP B 1 220 ? 33.414 -30.040 20.896 1.00 39.80 220 TRP B C 1
ATOM 4886 O O . TRP B 1 220 ? 33.942 -30.832 21.690 1.00 43.76 220 TRP B O 1
ATOM 4897 N N . VAL B 1 221 ? 34.022 -28.954 20.446 1.00 41.75 221 VAL B N 1
ATOM 4898 C CA . VAL B 1 221 ? 35.404 -28.629 20.785 1.00 44.10 221 VAL B CA 1
ATOM 4899 C C . VAL B 1 221 ? 35.596 -28.365 22.278 1.00 44.07 221 VAL B C 1
ATOM 4900 O O . VAL B 1 221 ? 36.672 -28.581 22.802 1.00 43.68 221 VAL B O 1
ATOM 4904 N N . ARG B 1 222 ? 34.540 -27.995 23.008 1.00 49.84 222 ARG B N 1
ATOM 4905 C CA . ARG B 1 222 ? 34.669 -27.874 24.455 1.00 53.67 222 ARG B CA 1
ATOM 4906 C C . ARG B 1 222 ? 34.904 -29.219 25.139 1.00 47.26 222 ARG B C 1
ATOM 4907 O O . ARG B 1 222 ? 35.390 -29.205 26.251 1.00 48.79 222 ARG B O 1
ATOM 4915 N N . HIS B 1 223 ? 34.590 -30.367 24.509 1.00 53.55 223 HIS B N 1
ATOM 4916 C CA . HIS B 1 223 ? 34.595 -31.647 25.219 1.00 46.03 223 HIS B CA 1
ATOM 4917 C C . HIS B 1 223 ? 35.737 -32.536 24.762 1.00 46.54 223 HIS B C 1
ATOM 4918 O O . HIS B 1 223 ? 35.940 -33.618 25.314 1.00 44.10 223 HIS B O 1
ATOM 4925 N N . VAL B 1 224 ? 36.503 -32.098 23.760 1.00 43.91 224 VAL B N 1
ATOM 4926 C CA . VAL B 1 224 ? 37.531 -32.987 23.219 1.00 41.12 224 VAL B CA 1
ATOM 4927 C C . VAL B 1 224 ? 38.774 -32.863 24.089 1.00 39.43 224 VAL B C 1
ATOM 4928 O O . VAL B 1 224 ? 39.056 -31.783 24.612 1.00 38.29 224 VAL B O 1
ATOM 4932 N N . PRO B 1 225 ? 39.551 -33.954 24.229 1.00 38.39 225 PRO B N 1
ATOM 4933 C CA . PRO B 1 225 ? 40.861 -33.888 24.834 1.00 37.69 225 PRO B CA 1
ATOM 4934 C C . PRO B 1 225 ? 41.915 -33.208 23.966 1.00 41.16 225 PRO B C 1
ATOM 4935 O O . PRO B 1 225 ? 41.689 -32.848 22.796 1.00 39.56 225 PRO B O 1
ATOM 4939 N N . GLU B 1 226 ? 43.087 -33.102 24.586 1.00 39.09 226 GLU B N 1
ATOM 4940 C CA . GLU B 1 226 ? 44.236 -32.423 24.022 1.00 43.27 226 GLU B CA 1
ATOM 4941 C C . GLU B 1 226 ? 44.822 -33.246 22.888 1.00 46.49 226 GLU B C 1
ATOM 4942 O O . GLU B 1 226 ? 45.534 -32.675 22.078 1.00 42.32 226 GLU B O 1
ATOM 4948 N N . GLU B 1 227 ? 44.451 -34.539 22.799 1.00 44.22 227 GLU B N 1
ATOM 4949 C CA . GLU B 1 227 ? 44.932 -35.399 21.726 1.00 47.00 227 GLU B CA 1
ATOM 4950 C C . GLU B 1 227 ? 44.240 -35.078 20.400 1.00 39.31 227 GLU B C 1
ATOM 4951 O O . GLU B 1 227 ? 44.671 -35.542 19.352 1.00 37.58 227 GLU B O 1
ATOM 4957 N N . MET B 1 228 ? 43.139 -34.341 20.464 1.00 40.48 228 MET B N 1
ATOM 4958 C CA . MET B 1 228 ? 42.342 -34.031 19.295 1.00 39.85 228 MET B CA 1
ATOM 4959 C C . MET B 1 228 ? 42.669 -32.622 18.823 1.00 37.09 228 MET B C 1
ATOM 4960 O O . MET B 1 228 ? 42.258 -31.640 19.448 1.00 34.64 228 MET B O 1
ATOM 4965 N N . ALA B 1 229 ? 43.338 -32.546 17.678 1.00 33.70 229 ALA B N 1
ATOM 4966 C CA . ALA B 1 229 ? 43.412 -31.323 16.901 1.00 31.93 229 ALA B CA 1
ATOM 4967 C C . ALA B 1 229 ? 42.351 -31.350 15.803 1.00 32.58 229 ALA B C 1
ATOM 4968 O O . ALA B 1 229 ? 42.026 -32.396 15.274 1.00 39.95 229 ALA B O 1
ATOM 4970 N N . SER B 1 230 ? 41.791 -30.183 15.513 1.00 34.16 230 SER B N 1
ATOM 4971 C CA . SER B 1 230 ? 40.682 -30.026 14.594 1.00 37.50 230 SER B CA 1
ATOM 4972 C C . SER B 1 230 ? 40.673 -28.612 14.019 1.00 38.95 230 SER B C 1
ATOM 4973 O O . SER B 1 230 ? 41.211 -27.677 14.635 1.00 37.77 230 SER B O 1
ATOM 4976 N N . SER B 1 231 ? 40.052 -28.489 12.839 1.00 34.27 231 SER B N 1
ATOM 4977 C CA . SER B 1 231 ? 39.799 -27.219 12.180 1.00 38.58 231 SER B CA 1
ATOM 4978 C C . SER B 1 231 ? 38.624 -27.361 11.192 1.00 39.58 231 SER B C 1
ATOM 4979 O O . SER B 1 231 ? 38.306 -28.450 10.726 1.00 39.28 231 SER B O 1
ATOM 4982 N N . VAL B 1 232 ? 37.983 -26.242 10.875 1.00 36.58 232 VAL B N 1
ATOM 4983 C CA . VAL B 1 232 ? 36.907 -26.208 9.899 1.00 39.94 232 VAL B CA 1
ATOM 4984 C C . VAL B 1 232 ? 37.333 -25.231 8.808 1.00 39.55 232 VAL B C 1
ATOM 4985 O O . VAL B 1 232 ? 37.674 -24.091 9.126 1.00 35.91 232 VAL B O 1
ATOM 4989 N N . LEU B 1 233 ? 37.339 -25.720 7.548 1.00 34.46 233 LEU B N 1
ATOM 4990 C CA . LEU B 1 233 ? 37.594 -24.915 6.370 1.00 36.53 233 LEU B CA 1
ATOM 4991 C C . LEU B 1 233 ? 36.281 -24.670 5.665 1.00 30.23 233 LEU B C 1
ATOM 4992 O O . LEU B 1 233 ? 35.489 -25.595 5.467 1.00 40.18 233 LEU B O 1
ATOM 4997 N N . LEU B 1 234 ? 36.110 -23.428 5.234 1.00 29.66 234 LEU B N 1
ATOM 4998 C CA . LEU B 1 234 ? 34.913 -22.982 4.554 1.00 31.79 234 LEU B CA 1
ATOM 4999 C C . LEU B 1 234 ? 35.392 -22.375 3.258 1.00 34.74 234 LEU B C 1
ATOM 5000 O O . LEU B 1 234 ? 36.144 -21.407 3.296 1.00 35.62 234 LEU B O 1
ATOM 5005 N N . VAL B 1 235 ? 35.017 -22.985 2.127 1.00 37.96 235 VAL B N 1
ATOM 5006 C CA . VAL B 1 235 ? 35.580 -22.592 0.840 1.00 39.25 235 VAL B CA 1
ATOM 5007 C C . VAL B 1 235 ? 34.592 -22.903 -0.286 1.00 39.33 235 VAL B C 1
ATOM 5008 O O . VAL B 1 235 ? 33.878 -23.921 -0.237 1.00 33.04 235 VAL B O 1
ATOM 5012 N N . HIS B 1 236 ? 34.568 -22.001 -1.283 1.00 39.15 236 HIS B N 1
ATOM 5013 C CA . HIS B 1 236 ? 33.961 -22.273 -2.580 1.00 45.18 236 HIS B CA 1
ATOM 5014 C C . HIS B 1 236 ? 34.965 -23.068 -3.413 1.00 37.02 236 HIS B C 1
ATOM 5015 O O . HIS B 1 236 ? 35.971 -22.523 -3.827 1.00 43.89 236 HIS B O 1
ATOM 5022 N N . ASN B 1 237 ? 34.707 -24.358 -3.630 1.00 37.58 237 ASN B N 1
ATOM 5023 C CA . ASN B 1 237 ? 35.633 -25.199 -4.384 1.00 41.37 237 ASN B CA 1
ATOM 5024 C C . ASN B 1 237 ? 35.392 -25.104 -5.885 1.00 38.26 237 ASN B C 1
ATOM 5025 O O . ASN B 1 237 ? 34.293 -25.388 -6.338 1.00 46.52 237 ASN B O 1
ATOM 5030 N N . PRO B 1 238 ? 36.401 -24.751 -6.710 1.00 43.37 238 PRO B N 1
ATOM 5031 C CA . PRO B 1 238 ? 36.216 -24.746 -8.166 1.00 50.01 238 PRO B CA 1
ATOM 5032 C C . PRO B 1 238 ? 35.992 -26.155 -8.732 1.00 51.43 238 PRO B C 1
ATOM 5033 O O . PRO B 1 238 ? 36.171 -27.160 -8.028 1.00 48.23 238 PRO B O 1
ATOM 5037 N N . ASP B 1 239 ? 35.488 -26.224 -9.973 1.00 47.46 239 ASP B N 1
ATOM 5038 C CA . ASP B 1 239 ? 35.351 -27.497 -10.665 1.00 47.30 239 ASP B CA 1
ATOM 5039 C C . ASP B 1 239 ? 36.716 -27.827 -11.259 1.00 44.61 239 ASP B C 1
ATOM 5040 O O . ASP B 1 239 ? 37.026 -27.438 -12.374 1.00 50.63 239 ASP B O 1
ATOM 5045 N N . LEU B 1 240 ? 37.551 -28.504 -10.468 1.00 41.70 240 LEU B N 1
ATOM 5046 C CA . LEU B 1 240 ? 38.916 -28.824 -10.853 1.00 44.27 240 LEU B CA 1
ATOM 5047 C C . LEU B 1 240 ? 39.124 -30.337 -10.732 1.00 41.40 240 LEU B C 1
ATOM 5048 O O . LEU B 1 240 ? 38.517 -30.999 -9.879 1.00 36.20 240 LEU B O 1
ATOM 5053 N N . PRO B 1 241 ? 40.005 -30.922 -11.577 1.00 43.00 241 PRO B N 1
ATOM 5054 C CA . PRO B 1 241 ? 40.235 -32.368 -11.568 1.00 47.77 241 PRO B CA 1
ATOM 5055 C C . PRO B 1 241 ? 41.039 -32.942 -10.402 1.00 36.77 241 PRO B C 1
ATOM 5056 O O . PRO B 1 241 ? 40.865 -34.096 -10.066 1.00 38.48 241 PRO B O 1
ATOM 5060 N N . ASP B 1 242 ? 41.832 -32.142 -9.699 1.00 45.96 242 ASP B N 1
ATOM 5061 C CA . ASP B 1 242 ? 42.641 -32.684 -8.606 1.00 53.17 242 ASP B CA 1
ATOM 5062 C C . ASP B 1 242 ? 41.814 -32.920 -7.335 1.00 48.26 242 ASP B C 1
ATOM 5063 O O . ASP B 1 242 ? 42.330 -33.400 -6.314 1.00 42.44 242 ASP B O 1
ATOM 5068 N N . VAL B 1 243 ? 40.513 -32.646 -7.434 1.00 41.08 243 VAL B N 1
ATOM 5069 C CA . VAL B 1 243 ? 39.570 -32.937 -6.376 1.00 39.45 243 VAL B CA 1
ATOM 5070 C C . VAL B 1 243 ? 38.571 -33.995 -6.833 1.00 35.04 243 VAL B C 1
ATOM 5071 O O . VAL B 1 243 ? 38.076 -33.953 -7.940 1.00 37.32 243 VAL B O 1
ATOM 5075 N N . PRO B 1 244 ? 38.163 -34.948 -5.972 1.00 36.38 244 PRO B N 1
ATOM 5076 C CA . PRO B 1 244 ? 37.119 -35.899 -6.330 1.00 39.40 244 PRO B CA 1
ATOM 5077 C C . PRO B 1 244 ? 35.792 -35.218 -6.648 1.00 41.63 244 PRO B C 1
ATOM 5078 O O . PRO B 1 244 ? 35.528 -34.149 -6.080 1.00 36.82 244 PRO B O 1
ATOM 5082 N N . GLU B 1 245 ? 34.933 -35.913 -7.433 1.00 35.25 245 GLU B N 1
ATOM 5083 C CA . GLU B 1 245 ? 33.741 -35.302 -8.036 1.00 37.61 245 GLU B CA 1
ATOM 5084 C C . GLU B 1 245 ? 32.792 -34.729 -6.966 1.00 39.41 245 GLU B C 1
ATOM 5085 O O . GLU B 1 245 ? 32.254 -33.648 -7.151 1.00 31.80 245 GLU B O 1
ATOM 5091 N N . PRO B 1 246 ? 32.554 -35.381 -5.806 1.00 38.73 246 PRO B N 1
ATOM 5092 C CA . PRO B 1 246 ? 31.663 -34.810 -4.792 1.00 38.05 246 PRO B CA 1
ATOM 5093 C C . PRO B 1 246 ? 32.015 -33.424 -4.256 1.00 40.08 246 PRO B C 1
ATOM 5094 O O . PRO B 1 246 ? 31.167 -32.756 -3.695 1.00 47.54 246 PRO B O 1
ATOM 5098 N N . LEU B 1 247 ? 33.283 -33.026 -4.375 1.00 40.77 247 LEU B N 1
ATOM 5099 C CA . LEU B 1 247 ? 33.797 -31.784 -3.826 1.00 36.51 247 LEU B CA 1
ATOM 5100 C C . LEU B 1 247 ? 33.970 -30.695 -4.886 1.00 38.57 247 LEU B C 1
ATOM 5101 O O . LEU B 1 247 ? 34.443 -29.606 -4.556 1.00 37.34 247 LEU B O 1
ATOM 5106 N N . ARG B 1 248 ? 33.650 -30.980 -6.152 1.00 36.76 248 ARG B N 1
ATOM 5107 C CA . ARG B 1 248 ? 34.003 -30.049 -7.212 1.00 41.99 248 ARG B CA 1
ATOM 5108 C C . ARG B 1 248 ? 32.870 -29.064 -7.442 1.00 32.60 248 ARG B C 1
ATOM 5109 O O . ARG B 1 248 ? 31.711 -29.419 -7.382 1.00 35.50 248 ARG B O 1
ATOM 5117 N N . GLY B 1 249 ? 33.221 -27.818 -7.692 1.00 40.51 249 GLY B N 1
ATOM 5118 C CA . GLY B 1 249 ? 32.242 -26.845 -8.154 1.00 44.37 249 GLY B CA 1
ATOM 5119 C C . GLY B 1 249 ? 31.189 -26.471 -7.117 1.00 45.22 249 GLY B C 1
ATOM 5120 O O . GLY B 1 249 ? 30.117 -26.048 -7.500 1.00 48.49 249 GLY B O 1
ATOM 5121 N N . ARG B 1 250 ? 31.473 -26.611 -5.814 1.00 47.35 250 ARG B N 1
ATOM 5122 C CA . ARG B 1 250 ? 30.509 -26.194 -4.799 1.00 43.59 250 ARG B CA 1
ATOM 5123 C C . ARG B 1 250 ? 31.214 -25.681 -3.532 1.00 43.65 250 ARG B C 1
ATOM 5124 O O . ARG B 1 250 ? 32.430 -25.804 -3.351 1.00 37.33 250 ARG B O 1
ATOM 5132 N N . PHE B 1 251 ? 30.401 -25.119 -2.638 1.00 40.19 251 PHE B N 1
ATOM 5133 C CA . PHE B 1 251 ? 30.841 -24.655 -1.345 1.00 36.37 251 PHE B CA 1
ATOM 5134 C C . PHE B 1 251 ? 30.993 -25.884 -0.448 1.00 35.11 251 PHE B C 1
ATOM 5135 O O . PHE B 1 251 ? 30.124 -26.751 -0.403 1.00 36.20 251 PHE B O 1
ATOM 5143 N N . ILE B 1 252 ? 32.130 -25.997 0.240 1.00 35.83 252 ILE B N 1
ATOM 5144 C CA . ILE B 1 252 ? 32.410 -27.180 1.057 1.00 34.37 252 ILE B CA 1
ATOM 5145 C C . ILE B 1 252 ? 32.659 -26.670 2.457 1.00 31.59 252 ILE B C 1
ATOM 5146 O O . ILE B 1 252 ? 33.298 -25.637 2.579 1.00 28.66 252 ILE B O 1
ATOM 5151 N N . THR B 1 253 ? 32.072 -27.334 3.456 1.00 38.34 253 THR B N 1
ATOM 5152 C CA . THR B 1 253 ? 32.513 -27.199 4.839 1.00 42.22 253 THR B CA 1
ATOM 5153 C C . THR B 1 253 ? 33.324 -28.447 5.191 1.00 35.64 253 THR B C 1
ATOM 5154 O O . THR B 1 253 ? 32.755 -29.518 5.401 1.00 34.18 253 THR B O 1
ATOM 5158 N N . HIS B 1 254 ? 34.641 -28.272 5.311 1.00 34.14 254 HIS B N 1
ATOM 5159 C CA . HIS B 1 254 ? 35.571 -29.367 5.568 1.00 32.75 254 HIS B CA 1
ATOM 5160 C C . HIS B 1 254 ? 36.084 -29.340 7.008 1.00 36.87 254 HIS B C 1
ATOM 5161 O O . HIS B 1 254 ? 36.835 -28.444 7.402 1.00 38.04 254 HIS B O 1
ATOM 5168 N N . LEU B 1 255 ? 35.658 -30.332 7.788 1.00 32.65 255 LEU B N 1
ATOM 5169 C CA . LEU B 1 255 ? 36.108 -30.501 9.149 1.00 37.22 255 LEU B CA 1
ATOM 5170 C C . LEU B 1 255 ? 37.327 -31.413 9.152 1.00 41.71 255 LEU B C 1
ATOM 5171 O O . LEU B 1 255 ? 37.222 -32.583 8.756 1.00 34.70 255 LEU B O 1
ATOM 5176 N N . ARG B 1 256 ? 38.480 -30.860 9.600 1.00 34.96 256 ARG B N 1
ATOM 5177 C CA . ARG B 1 256 ? 39.725 -31.608 9.608 1.00 37.36 256 ARG B CA 1
ATOM 5178 C C . ARG B 1 256 ? 39.878 -32.212 10.994 1.00 38.00 256 ARG B C 1
ATOM 5179 O O . ARG B 1 256 ? 39.632 -31.560 11.998 1.00 39.23 256 ARG B O 1
ATOM 5187 N N . ILE B 1 257 ? 40.270 -33.480 11.034 1.00 36.01 257 ILE B N 1
ATOM 5188 C CA . ILE B 1 257 ? 40.453 -34.181 12.289 1.00 35.16 257 ILE B CA 1
ATOM 5189 C C . ILE B 1 257 ? 41.874 -34.707 12.331 1.00 31.68 257 ILE B C 1
ATOM 5190 O O . ILE B 1 257 ? 42.331 -35.248 11.326 1.00 29.59 257 ILE B O 1
ATOM 5195 N N . ALA B 1 258 ? 42.504 -34.651 13.515 1.00 32.85 258 ALA B N 1
ATOM 5196 C CA . ALA B 1 258 ? 43.793 -35.314 13.744 1.00 31.41 258 ALA B CA 1
ATOM 5197 C C . ALA B 1 258 ? 43.894 -35.660 15.211 1.00 35.86 258 ALA B C 1
ATOM 5198 O O . ALA B 1 258 ? 44.310 -34.822 16.022 1.00 39.54 258 ALA B O 1
ATOM 5200 N N . TYR B 1 259 ? 43.535 -36.898 15.525 1.00 35.37 259 TYR B N 1
ATOM 5201 C CA . TYR B 1 259 ? 43.547 -37.386 16.890 1.00 35.68 259 TYR B CA 1
ATOM 5202 C C . TYR B 1 259 ? 44.793 -38.239 17.059 1.00 35.91 259 TYR B C 1
ATOM 5203 O O . TYR B 1 259 ? 44.976 -39.239 16.355 1.00 36.18 259 TYR B O 1
ATOM 5212 N N . SER B 1 260 ? 45.672 -37.868 17.999 1.00 38.96 260 SER B N 1
ATOM 5213 C CA . SER B 1 260 ? 46.954 -38.567 18.095 1.00 37.95 260 SER B CA 1
ATOM 5214 C C . SER B 1 260 ? 46.894 -39.635 19.184 1.00 41.00 260 SER B C 1
ATOM 5215 O O . SER B 1 260 ? 47.925 -40.148 19.583 1.00 53.60 260 SER B O 1
ATOM 5218 N N . GLY B 1 261 ? 45.699 -39.985 19.668 1.00 47.35 261 GLY B N 1
ATOM 5219 C CA . GLY B 1 261 ? 45.549 -41.150 20.534 1.00 47.74 261 GLY B CA 1
ATOM 5220 C C . GLY B 1 261 ? 45.097 -42.407 19.780 1.00 54.21 261 GLY B C 1
ATOM 5221 O O . GLY B 1 261 ? 45.408 -42.630 18.606 1.00 48.66 261 GLY B O 1
ATOM 5222 N N . GLU B 1 262 ? 44.316 -43.239 20.475 1.00 55.26 262 GLU B N 1
ATOM 5223 C CA . GLU B 1 262 ? 43.908 -44.522 19.928 1.00 53.16 262 GLU B CA 1
ATOM 5224 C C . GLU B 1 262 ? 42.774 -44.288 18.941 1.00 42.78 262 GLU B C 1
ATOM 5225 O O . GLU B 1 262 ? 41.856 -43.489 19.159 1.00 41.43 262 GLU B O 1
ATOM 5231 N N . PRO B 1 263 ? 42.743 -45.083 17.864 1.00 39.82 263 PRO B N 1
ATOM 5232 C CA . PRO B 1 263 ? 41.640 -44.969 16.922 1.00 37.13 263 PRO B CA 1
ATOM 5233 C C . PRO B 1 263 ? 40.269 -45.134 17.588 1.00 36.14 263 PRO B C 1
ATOM 5234 O O . PRO B 1 263 ? 39.331 -44.398 17.296 1.00 39.73 263 PRO B O 1
ATOM 5238 N N . ALA B 1 264 ? 40.154 -46.060 18.547 1.00 42.18 264 ALA B N 1
ATOM 5239 C CA . ALA B 1 264 ? 38.911 -46.253 19.277 1.00 39.36 264 ALA B CA 1
ATOM 5240 C C . ALA B 1 264 ? 38.367 -44.923 19.791 1.00 38.21 264 ALA B C 1
ATOM 5241 O O . ALA B 1 264 ? 37.241 -44.507 19.487 1.00 39.03 264 ALA B O 1
ATOM 5243 N N . ASP B 1 265 ? 39.199 -44.207 20.544 1.00 44.55 265 ASP B N 1
ATOM 5244 C CA . ASP B 1 265 ? 38.804 -42.930 21.132 1.00 42.99 265 ASP B CA 1
ATOM 5245 C C . ASP B 1 265 ? 38.513 -41.888 20.065 1.00 39.24 265 ASP B C 1
ATOM 5246 O O . ASP B 1 265 ? 37.584 -41.094 20.189 1.00 42.40 265 ASP B O 1
ATOM 5251 N N . GLY B 1 266 ? 39.352 -41.867 19.024 1.00 38.44 266 GLY B N 1
ATOM 5252 C CA . GLY B 1 266 ? 39.136 -40.926 17.933 1.00 35.54 266 GLY B CA 1
ATOM 5253 C C . GLY B 1 266 ? 37.735 -41.064 17.364 1.00 36.12 266 GLY B C 1
ATOM 5254 O O . GLY B 1 266 ? 36.987 -40.073 17.246 1.00 37.97 266 GLY B O 1
ATOM 5255 N N . GLU B 1 267 ? 37.384 -42.333 17.077 1.00 41.34 267 GLU B N 1
ATOM 5256 C CA . GLU B 1 267 ? 36.115 -42.661 16.449 1.00 41.39 267 GLU B CA 1
ATOM 5257 C C . GLU B 1 267 ? 34.962 -42.286 17.379 1.00 38.66 267 GLU B C 1
ATOM 5258 O O . GLU B 1 267 ? 34.001 -41.667 16.932 1.00 37.69 267 GLU B O 1
ATOM 5264 N N . HIS B 1 268 ? 35.088 -42.616 18.674 1.00 41.61 268 HIS B N 1
ATOM 5265 C CA . HIS B 1 268 ? 34.088 -42.257 19.673 1.00 39.58 268 HIS B CA 1
ATOM 5266 C C . HIS B 1 268 ? 33.831 -40.749 19.646 1.00 42.35 268 HIS B C 1
ATOM 5267 O O . HIS B 1 268 ? 32.690 -40.301 19.608 1.00 43.69 268 HIS B O 1
ATOM 5274 N N . LEU B 1 269 ? 34.916 -39.953 19.631 1.00 48.63 269 LEU B N 1
ATOM 5275 C CA . LEU B 1 269 ? 34.833 -38.500 19.551 1.00 38.99 269 LEU B CA 1
ATOM 5276 C C . LEU B 1 269 ? 34.207 -38.038 18.246 1.00 40.47 269 LEU B C 1
ATOM 5277 O O . LEU B 1 269 ? 33.425 -37.099 18.261 1.00 38.62 269 LEU B O 1
ATOM 5282 N N . VAL B 1 270 ? 34.559 -38.669 17.112 1.00 39.51 270 VAL B N 1
ATOM 5283 C CA . VAL B 1 270 ? 34.105 -38.171 15.812 1.00 35.43 270 VAL B CA 1
ATOM 5284 C C . VAL B 1 270 ? 32.670 -38.614 15.498 1.00 35.18 270 VAL B C 1
ATOM 5285 O O . VAL B 1 270 ? 31.981 -37.932 14.742 1.00 36.58 270 VAL B O 1
ATOM 5289 N N . ARG B 1 271 ? 32.181 -39.733 16.045 1.00 38.47 271 ARG B N 1
ATOM 5290 C CA . ARG B 1 271 ? 30.930 -40.304 15.517 1.00 46.10 271 ARG B CA 1
ATOM 5291 C C . ARG B 1 271 ? 29.779 -39.292 15.555 1.00 45.35 271 ARG B C 1
ATOM 5292 O O . ARG B 1 271 ? 29.070 -39.089 14.559 1.00 42.01 271 ARG B O 1
ATOM 5300 N N . PRO B 1 272 ? 29.574 -38.548 16.662 1.00 43.14 272 PRO B N 1
ATOM 5301 C CA . PRO B 1 272 ? 28.487 -37.582 16.720 1.00 34.18 272 PRO B CA 1
ATOM 5302 C C . PRO B 1 272 ? 28.471 -36.640 15.529 1.00 38.61 272 PRO B C 1
ATOM 5303 O O . PRO B 1 272 ? 27.408 -36.166 15.138 1.00 45.50 272 PRO B O 1
ATOM 5307 N N . LEU B 1 273 ? 29.637 -36.298 14.992 1.00 35.66 273 LEU B N 1
ATOM 5308 C CA . LEU B 1 273 ? 29.655 -35.302 13.927 1.00 44.12 273 LEU B CA 1
ATOM 5309 C C . LEU B 1 273 ? 28.987 -35.847 12.662 1.00 38.21 273 LEU B C 1
ATOM 5310 O O . LEU B 1 273 ? 28.525 -35.087 11.817 1.00 43.86 273 LEU B O 1
ATOM 5315 N N . ARG B 1 274 ? 28.994 -37.165 12.491 1.00 47.79 274 ARG B N 1
ATOM 5316 C CA . ARG B 1 274 ? 28.492 -37.765 11.257 1.00 55.44 274 ARG B CA 1
ATOM 5317 C C . ARG B 1 274 ? 26.966 -37.672 11.250 1.00 56.33 274 ARG B C 1
ATOM 5318 O O . ARG B 1 274 ? 26.345 -37.756 10.200 1.00 60.65 274 ARG B O 1
ATOM 5326 N N . GLU B 1 275 ? 26.384 -37.415 12.423 1.00 52.82 275 GLU B N 1
ATOM 5327 C CA . GLU B 1 275 ? 24.947 -37.239 12.562 1.00 53.69 275 GLU B CA 1
ATOM 5328 C C . GLU B 1 275 ? 24.530 -35.895 11.946 1.00 52.53 275 GLU B C 1
ATOM 5329 O O . GLU B 1 275 ? 23.385 -35.717 11.557 1.00 50.62 275 GLU B O 1
ATOM 5335 N N . LEU B 1 276 ? 25.445 -34.936 11.780 1.00 45.03 276 LEU B N 1
ATOM 5336 C CA . LEU B 1 276 ? 25.136 -33.781 10.941 1.00 51.29 276 LEU B CA 1
ATOM 5337 C C . LEU B 1 276 ? 25.322 -34.243 9.497 1.00 63.19 276 LEU B C 1
ATOM 5338 O O . LEU B 1 276 ? 25.942 -35.282 9.251 1.00 81.85 276 LEU B O 1
ATOM 5343 N N . GLY B 1 277 ? 24.793 -33.518 8.519 1.00 49.00 277 GLY B N 1
ATOM 5344 C CA . GLY B 1 277 ? 24.990 -34.062 7.180 1.00 47.55 277 GLY B CA 1
ATOM 5345 C C . GLY B 1 277 ? 24.288 -33.168 6.176 1.00 49.61 277 GLY B C 1
ATOM 5346 O O . GLY B 1 277 ? 23.725 -32.158 6.576 1.00 68.97 277 GLY B O 1
ATOM 5347 N N . PRO B 1 278 ? 24.287 -33.477 4.865 1.00 55.58 278 PRO B N 1
ATOM 5348 C CA . PRO B 1 278 ? 25.061 -34.596 4.314 1.00 56.49 278 PRO B CA 1
ATOM 5349 C C . PRO B 1 278 ? 26.583 -34.461 4.169 1.00 50.51 278 PRO B C 1
ATOM 5350 O O . PRO B 1 278 ? 27.124 -33.388 3.892 1.00 45.37 278 PRO B O 1
ATOM 5354 N N . ILE B 1 279 ? 27.253 -35.596 4.389 1.00 42.28 279 ILE B N 1
ATOM 5355 C CA . ILE B 1 279 ? 28.676 -35.759 4.147 1.00 44.83 279 ILE B CA 1
ATOM 5356 C C . ILE B 1 279 ? 28.930 -36.093 2.676 1.00 43.77 279 ILE B C 1
ATOM 5357 O O . ILE B 1 279 ? 28.450 -37.089 2.164 1.00 47.97 279 ILE B O 1
ATOM 5362 N N . LEU B 1 280 ? 29.687 -35.268 1.965 1.00 42.43 280 LEU B N 1
ATOM 5363 C CA . LEU B 1 280 ? 29.989 -35.557 0.569 1.00 35.94 280 LEU B CA 1
ATOM 5364 C C . LEU B 1 280 ? 31.150 -36.529 0.474 1.00 36.83 280 LEU B C 1
ATOM 5365 O O . LEU B 1 280 ? 31.298 -37.231 -0.519 1.00 36.76 280 LEU B O 1
ATOM 5370 N N . LEU B 1 281 ? 31.995 -36.558 1.505 1.00 40.97 281 LEU B N 1
ATOM 5371 C CA . LEU B 1 281 ? 33.177 -37.385 1.452 1.00 37.66 281 LEU B CA 1
ATOM 5372 C C . LEU B 1 281 ? 33.702 -37.520 2.871 1.00 34.39 281 LEU B C 1
ATOM 5373 O O . LEU B 1 281 ? 33.712 -36.535 3.603 1.00 35.56 281 LEU B O 1
ATOM 5378 N N . ASP B 1 282 ? 34.257 -38.701 3.160 1.00 36.56 282 ASP B N 1
ATOM 5379 C CA . ASP B 1 282 ? 34.728 -39.082 4.478 1.00 38.68 282 ASP B CA 1
ATOM 5380 C C . ASP B 1 282 ? 36.021 -39.884 4.351 1.00 32.34 282 ASP B C 1
ATOM 5381 O O . ASP B 1 282 ? 36.024 -40.992 3.841 1.00 36.40 282 ASP B O 1
ATOM 5386 N N . THR B 1 283 ? 37.125 -39.296 4.832 1.00 31.19 283 THR B N 1
ATOM 5387 C CA . THR B 1 283 ? 38.444 -39.887 4.735 1.00 35.35 283 THR B CA 1
ATOM 5388 C C . THR B 1 283 ? 39.059 -40.150 6.120 1.00 36.03 283 THR B C 1
ATOM 5389 O O . THR B 1 283 ? 40.199 -40.572 6.204 1.00 38.08 283 THR B O 1
ATOM 5393 N N . VAL B 1 284 ? 38.303 -39.983 7.202 1.00 34.41 284 VAL B N 1
ATOM 5394 C CA . VAL B 1 284 ? 38.861 -40.104 8.543 1.00 31.54 284 VAL B CA 1
ATOM 5395 C C . VAL B 1 284 ? 39.234 -41.558 8.855 1.00 32.11 284 VAL B C 1
ATOM 5396 O O . VAL B 1 284 ? 38.426 -42.495 8.791 1.00 31.42 284 VAL B O 1
ATOM 5400 N N . ARG B 1 285 ? 40.488 -41.767 9.209 1.00 35.50 285 ARG B N 1
ATOM 5401 C CA . ARG B 1 285 ? 41.045 -43.115 9.179 1.00 39.14 285 ARG B CA 1
ATOM 5402 C C . ARG B 1 285 ? 42.345 -43.100 9.951 1.00 39.07 285 ARG B C 1
ATOM 5403 O O . ARG B 1 285 ? 43.001 -42.062 10.040 1.00 41.95 285 ARG B O 1
ATOM 5411 N N . ASP B 1 286 ? 42.733 -44.276 10.437 1.00 39.02 286 ASP B N 1
ATOM 5412 C CA . ASP B 1 286 ? 44.038 -44.436 11.040 1.00 40.47 286 ASP B CA 1
ATOM 5413 C C . ASP B 1 286 ? 45.082 -44.551 9.925 1.00 40.27 286 ASP B C 1
ATOM 5414 O O . ASP B 1 286 ? 44.926 -45.362 9.015 1.00 37.87 286 ASP B O 1
ATOM 5419 N N . MET B 1 287 ? 46.169 -43.789 10.075 1.00 36.77 287 MET B N 1
ATOM 5420 C CA . MET B 1 287 ? 47.164 -43.580 9.041 1.00 41.43 287 MET B CA 1
ATOM 5421 C C . MET B 1 287 ? 48.527 -43.396 9.688 1.00 39.73 287 MET B C 1
ATOM 5422 O O . MET B 1 287 ? 48.623 -42.954 10.836 1.00 43.97 287 MET B O 1
ATOM 5427 N N . PRO B 1 288 ? 49.613 -43.752 8.971 1.00 41.48 288 PRO B N 1
ATOM 5428 C CA . PRO B 1 288 ? 50.976 -43.475 9.432 1.00 39.40 288 PRO B CA 1
ATOM 5429 C C . PRO B 1 288 ? 51.098 -41.969 9.557 1.00 37.54 288 PRO B C 1
ATOM 5430 O O . PRO B 1 288 ? 50.583 -41.277 8.685 1.00 34.93 288 PRO B O 1
ATOM 5434 N N . TYR B 1 289 ? 51.767 -41.484 10.619 1.00 39.94 289 TYR B N 1
ATOM 5435 C CA . TYR B 1 289 ? 51.958 -40.048 10.852 1.00 45.14 289 TYR B CA 1
ATOM 5436 C C . TYR B 1 289 ? 52.584 -39.365 9.623 1.00 47.02 289 TYR B C 1
ATOM 5437 O O . TYR B 1 289 ? 52.302 -38.203 9.364 1.00 38.95 289 TYR B O 1
ATOM 5446 N N . ALA B 1 290 ? 53.396 -40.095 8.852 1.00 43.37 290 ALA B N 1
ATOM 5447 C CA . ALA B 1 290 ? 54.024 -39.592 7.639 1.00 54.08 290 ALA B CA 1
ATOM 5448 C C . ALA B 1 290 ? 53.010 -39.069 6.619 1.00 53.13 290 ALA B C 1
ATOM 5449 O O . ALA B 1 290 ? 53.368 -38.267 5.760 1.00 54.62 290 ALA B O 1
ATOM 5451 N N . GLU B 1 291 ? 51.774 -39.576 6.649 1.00 49.27 291 GLU B N 1
ATOM 5452 C CA . GLU B 1 291 ? 50.733 -39.139 5.723 1.00 46.48 291 GLU B CA 1
ATOM 5453 C C . GLU B 1 291 ? 49.988 -37.909 6.264 1.00 46.58 291 GLU B C 1
ATOM 5454 O O . GLU B 1 291 ? 48.981 -37.502 5.694 1.00 46.36 291 GLU B O 1
ATOM 5460 N N . VAL B 1 292 ? 50.446 -37.342 7.391 1.00 46.32 292 VAL B N 1
ATOM 5461 C CA . VAL B 1 292 ? 49.752 -36.254 8.065 1.00 43.82 292 VAL B CA 1
ATOM 5462 C C . VAL B 1 292 ? 49.446 -35.112 7.084 1.00 41.24 292 VAL B C 1
ATOM 5463 O O . VAL B 1 292 ? 48.433 -34.435 7.246 1.00 38.34 292 VAL B O 1
ATOM 5467 N N . GLY B 1 293 ? 50.333 -34.848 6.097 1.00 44.68 293 GLY B N 1
ATOM 5468 C CA . GLY B 1 293 ? 50.096 -33.823 5.084 1.00 42.68 293 GLY B CA 1
ATOM 5469 C C . GLY B 1 293 ? 48.764 -33.984 4.336 1.00 48.85 293 GLY B C 1
ATOM 5470 O O . GLY B 1 293 ? 48.317 -33.051 3.677 1.00 47.48 293 GLY B O 1
ATOM 5471 N N . THR B 1 294 ? 48.103 -35.156 4.420 1.00 47.60 294 THR B N 1
ATOM 5472 C CA . THR B 1 294 ? 46.904 -35.400 3.622 1.00 48.01 294 THR B CA 1
ATOM 5473 C C . THR B 1 294 ? 45.646 -34.790 4.244 1.00 46.11 294 THR B C 1
ATOM 5474 O O . THR B 1 294 ? 44.641 -34.634 3.555 1.00 41.00 294 THR B O 1
ATOM 5478 N N . ILE B 1 295 ? 45.684 -34.466 5.540 1.00 41.72 295 ILE B N 1
ATOM 5479 C CA . ILE B 1 295 ? 44.482 -33.962 6.189 1.00 45.68 295 ILE B CA 1
ATOM 5480 C C . ILE B 1 295 ? 44.086 -32.582 5.648 1.00 40.17 295 ILE B C 1
ATOM 5481 O O . ILE B 1 295 ? 42.942 -32.402 5.262 1.00 44.23 295 ILE B O 1
ATOM 5486 N N . HIS B 1 296 ? 45.035 -31.647 5.524 1.00 44.79 296 HIS B N 1
ATOM 5487 C CA . HIS B 1 296 ? 44.773 -30.323 4.943 1.00 42.83 296 HIS B CA 1
ATOM 5488 C C . HIS B 1 296 ? 44.976 -30.303 3.426 1.00 42.26 296 HIS B C 1
ATOM 5489 O O . HIS B 1 296 ? 44.347 -29.487 2.760 1.00 41.06 296 HIS B O 1
ATOM 5496 N N . HIS B 1 297 ? 45.800 -31.220 2.889 1.00 39.61 297 HIS B N 1
ATOM 5497 C CA . HIS B 1 297 ? 46.151 -31.286 1.461 1.00 47.19 297 HIS B CA 1
ATOM 5498 C C . HIS B 1 297 ? 46.258 -29.907 0.797 1.00 47.50 297 HIS B C 1
ATOM 5499 O O . HIS B 1 297 ? 45.672 -29.685 -0.250 1.00 47.67 297 HIS B O 1
ATOM 5506 N N . GLU B 1 298 ? 47.007 -28.984 1.407 1.00 44.99 298 GLU B N 1
ATOM 5507 C CA . GLU B 1 298 ? 47.174 -27.632 0.891 1.00 53.89 298 GLU B CA 1
ATOM 5508 C C . GLU B 1 298 ? 47.958 -27.677 -0.422 1.00 54.43 298 GLU B C 1
ATOM 5509 O O . GLU B 1 298 ? 49.004 -28.314 -0.528 1.00 49.44 298 GLU B O 1
ATOM 5515 N N . PRO B 1 299 ? 47.456 -27.052 -1.501 1.00 58.94 299 PRO B N 1
ATOM 5516 C CA . PRO B 1 299 ? 48.080 -27.221 -2.813 1.00 61.85 299 PRO B CA 1
ATOM 5517 C C . PRO B 1 299 ? 49.249 -26.257 -2.957 1.00 53.12 299 PRO B C 1
ATOM 5518 O O . PRO B 1 299 ? 49.086 -25.048 -2.881 1.00 60.51 299 PRO B O 1
ATOM 5522 N N . THR B 1 300 ? 50.446 -26.813 -3.101 1.00 55.59 300 THR B N 1
ATOM 5523 C CA . THR B 1 300 ? 51.660 -26.021 -3.026 1.00 63.91 300 THR B CA 1
ATOM 5524 C C . THR B 1 300 ? 52.485 -26.193 -4.308 1.00 63.36 300 THR B C 1
ATOM 5525 O O . THR B 1 300 ? 53.679 -25.897 -4.336 1.00 58.58 300 THR B O 1
ATOM 5529 N N . SER B 1 301 ? 51.869 -26.684 -5.384 1.00 55.85 301 SER B N 1
ATOM 5530 C CA . SER B 1 301 ? 52.658 -27.051 -6.547 1.00 63.05 301 SER B CA 1
ATOM 5531 C C . SER B 1 301 ? 52.984 -25.812 -7.393 1.00 63.24 301 SER B C 1
ATOM 5532 O O . SER B 1 301 ? 54.106 -25.720 -7.887 1.00 61.17 301 SER B O 1
ATOM 5535 N N . MET B 1 302 ? 52.033 -24.857 -7.505 1.00 59.38 302 MET B N 1
ATOM 5536 C CA . MET B 1 302 ? 52.199 -23.625 -8.270 1.00 56.79 302 MET B CA 1
ATOM 5537 C C . MET B 1 302 ? 52.356 -22.407 -7.353 1.00 61.87 302 MET B C 1
ATOM 5538 O O . MET B 1 302 ? 51.728 -22.329 -6.296 1.00 55.05 302 MET B O 1
ATOM 5543 N N . PRO B 1 303 ? 53.154 -21.383 -7.736 1.00 53.43 303 PRO B N 1
ATOM 5544 C CA . PRO B 1 303 ? 53.083 -20.068 -7.084 1.00 48.00 303 PRO B CA 1
ATOM 5545 C C . PRO B 1 303 ? 51.727 -19.380 -7.222 1.00 46.37 303 PRO B C 1
ATOM 5546 O O . PRO B 1 303 ? 50.929 -19.686 -8.100 1.00 43.00 303 PRO B O 1
ATOM 5550 N N . TYR B 1 304 ? 51.503 -18.405 -6.341 1.00 40.48 304 TYR B N 1
ATOM 5551 C CA . TYR B 1 304 ? 50.245 -17.690 -6.248 1.00 41.28 304 TYR B CA 1
ATOM 5552 C C . TYR B 1 304 ? 50.455 -16.397 -5.465 1.00 41.16 304 TYR B C 1
ATOM 5553 O O . TYR B 1 304 ? 51.529 -16.137 -4.889 1.00 39.13 304 TYR B O 1
ATOM 5562 N N . VAL B 1 305 ? 49.389 -15.599 -5.452 1.00 49.70 305 VAL B N 1
ATOM 5563 C CA . VAL B 1 305 ? 49.331 -14.376 -4.668 1.00 51.23 305 VAL B CA 1
ATOM 5564 C C . VAL B 1 305 ? 48.175 -14.525 -3.690 1.00 49.56 305 VAL B C 1
ATOM 5565 O O . VAL B 1 305 ? 47.060 -14.828 -4.102 1.00 57.68 305 VAL B O 1
ATOM 5569 N N . ALA B 1 306 ? 48.462 -14.340 -2.392 1.00 45.22 306 ALA B N 1
ATOM 5570 C CA . ALA B 1 306 ? 47.415 -14.394 -1.387 1.00 41.88 306 ALA B CA 1
ATOM 5571 C C . ALA B 1 306 ? 47.680 -13.398 -0.254 1.00 42.31 306 ALA B C 1
ATOM 5572 O O . ALA B 1 306 ? 48.801 -13.283 0.247 1.00 39.42 306 ALA B O 1
ATOM 5574 N N . TYR B 1 307 ? 46.609 -12.696 0.115 1.00 39.92 307 TYR B N 1
ATOM 5575 C CA . TYR B 1 307 ? 46.580 -11.733 1.198 1.00 42.57 307 TYR B CA 1
ATOM 5576 C C . TYR B 1 307 ? 45.924 -12.452 2.367 1.00 41.36 307 TYR B C 1
ATOM 5577 O O . TYR B 1 307 ? 44.751 -12.784 2.308 1.00 48.42 307 TYR B O 1
ATOM 5586 N N . ASP B 1 308 ? 46.744 -12.813 3.349 1.00 40.59 308 ASP B N 1
ATOM 5587 C CA . ASP B 1 308 ? 46.305 -13.547 4.511 1.00 39.89 308 ASP B CA 1
ATOM 5588 C C . ASP B 1 308 ? 46.118 -12.563 5.656 1.00 41.41 308 ASP B C 1
ATOM 5589 O O . ASP B 1 308 ? 46.836 -11.554 5.766 1.00 37.24 308 ASP B O 1
ATOM 5594 N N . ARG B 1 309 ? 45.177 -12.924 6.523 1.00 40.88 309 ARG B N 1
ATOM 5595 C CA . ARG B 1 309 ? 44.838 -12.130 7.683 1.00 41.33 309 ARG B CA 1
ATOM 5596 C C . ARG B 1 309 ? 43.980 -12.973 8.620 1.00 37.70 309 ARG B C 1
ATOM 5597 O O . ARG B 1 309 ? 43.126 -13.731 8.152 1.00 33.46 309 ARG B O 1
ATOM 5605 N N . ASN B 1 310 ? 44.230 -12.851 9.927 1.00 34.16 310 ASN B N 1
ATOM 5606 C CA . ASN B 1 310 ? 43.482 -13.632 10.886 1.00 36.95 310 ASN B CA 1
ATOM 5607 C C . ASN B 1 310 ? 43.262 -12.861 12.184 1.00 35.86 310 ASN B C 1
ATOM 5608 O O . ASN B 1 310 ? 44.033 -11.959 12.506 1.00 37.24 310 ASN B O 1
ATOM 5613 N N . VAL B 1 311 ? 42.307 -13.340 12.986 1.00 35.44 311 VAL B N 1
ATOM 5614 C CA . VAL B 1 311 ? 42.064 -12.783 14.307 1.00 38.61 311 VAL B CA 1
ATOM 5615 C C . VAL B 1 311 ? 41.989 -13.952 15.275 1.00 38.13 311 VAL B C 1
ATOM 5616 O O . VAL B 1 311 ? 41.502 -15.022 14.915 1.00 35.91 311 VAL B O 1
ATOM 5620 N N . LEU B 1 312 ? 42.519 -13.769 16.491 1.00 35.95 312 LEU B N 1
ATOM 5621 C CA . LEU B 1 312 ? 42.338 -14.773 17.523 1.00 38.63 312 LEU B CA 1
ATOM 5622 C C . LEU B 1 312 ? 40.983 -14.565 18.202 1.00 42.38 312 LEU B C 1
ATOM 5623 O O . LEU B 1 312 ? 40.545 -13.427 18.404 1.00 37.25 312 LEU B O 1
ATOM 5628 N N . LEU B 1 313 ? 40.282 -15.681 18.450 1.00 39.61 313 LEU B N 1
ATOM 5629 C CA . LEU B 1 313 ? 38.967 -15.619 19.053 1.00 40.72 313 LEU B CA 1
ATOM 5630 C C . LEU B 1 313 ? 39.036 -16.173 20.463 1.00 37.80 313 LEU B C 1
ATOM 5631 O O . LEU B 1 313 ? 39.666 -17.192 20.703 1.00 37.52 313 LEU B O 1
ATOM 5636 N N . SER B 1 314 ? 38.364 -15.464 21.377 1.00 45.66 314 SER B N 1
ATOM 5637 C CA . SER B 1 314 ? 38.388 -15.756 22.802 1.00 50.72 314 SER B CA 1
ATOM 5638 C C . SER B 1 314 ? 37.376 -16.839 23.112 1.00 54.95 314 SER B C 1
ATOM 5639 O O . SER B 1 314 ? 37.484 -17.547 24.114 1.00 58.48 314 SER B O 1
ATOM 5642 N N . ASP B 1 315 ? 36.386 -16.959 22.231 1.00 62.30 315 ASP B N 1
ATOM 5643 C CA . ASP B 1 315 ? 35.318 -17.914 22.429 1.00 64.33 315 ASP B CA 1
ATOM 5644 C C . ASP B 1 315 ? 34.396 -17.794 21.234 1.00 62.89 315 ASP B C 1
ATOM 5645 O O . ASP B 1 315 ? 34.606 -16.912 20.396 1.00 60.63 315 ASP B O 1
ATOM 5650 N N . LEU B 1 316 ? 33.368 -18.652 21.204 1.00 53.67 316 LEU B N 1
ATOM 5651 C CA . LEU B 1 316 ? 32.487 -18.744 20.055 1.00 53.65 316 LEU B CA 1
ATOM 5652 C C . LEU B 1 316 ? 31.076 -19.016 20.575 1.00 57.06 316 LEU B C 1
ATOM 5653 O O . LEU B 1 316 ? 30.854 -20.009 21.249 1.00 65.06 316 LEU B O 1
ATOM 5658 N N . THR B 1 317 ? 30.168 -18.061 20.332 1.00 53.38 317 THR B N 1
ATOM 5659 C CA . THR B 1 317 ? 28.766 -18.139 20.696 1.00 53.85 317 THR B CA 1
ATOM 5660 C C . THR B 1 317 ? 27.954 -18.352 19.425 1.00 50.84 317 THR B C 1
ATOM 5661 O O . THR B 1 317 ? 28.463 -18.157 18.316 1.00 55.18 317 THR B O 1
ATOM 5665 N N . ASP B 1 318 ? 26.665 -18.645 19.618 1.00 44.22 318 ASP B N 1
ATOM 5666 C CA . ASP B 1 318 ? 25.702 -18.728 18.523 1.00 48.06 318 ASP B CA 1
ATOM 5667 C C . ASP B 1 318 ? 25.766 -17.493 17.625 1.00 45.53 318 ASP B C 1
ATOM 5668 O O . ASP B 1 318 ? 25.745 -17.626 16.396 1.00 48.03 318 ASP B O 1
ATOM 5673 N N . ASP B 1 319 ? 25.801 -16.289 18.230 1.00 47.32 319 ASP B N 1
ATOM 5674 C CA . ASP B 1 319 ? 25.895 -15.027 17.501 1.00 46.11 319 ASP B CA 1
ATOM 5675 C C . ASP B 1 319 ? 27.144 -14.991 16.607 1.00 44.77 319 ASP B C 1
ATOM 5676 O O . ASP B 1 319 ? 27.109 -14.484 15.485 1.00 46.17 319 ASP B O 1
ATOM 5681 N N . ALA B 1 320 ? 28.257 -15.488 17.138 1.00 38.67 320 ALA B N 1
ATOM 5682 C CA . ALA B 1 320 ? 29.531 -15.477 16.430 1.00 49.19 320 ALA B CA 1
ATOM 5683 C C . ALA B 1 320 ? 29.488 -16.468 15.261 1.00 44.23 320 ALA B C 1
ATOM 5684 O O . ALA B 1 320 ? 29.793 -16.117 14.133 1.00 40.52 320 ALA B O 1
ATOM 5686 N N . VAL B 1 321 ? 29.015 -17.683 15.522 1.00 48.78 321 VAL B N 1
ATOM 5687 C CA . VAL B 1 321 ? 28.843 -18.671 14.467 1.00 45.47 321 VAL B CA 1
ATOM 5688 C C . VAL B 1 321 ? 27.955 -18.098 13.366 1.00 48.92 321 VAL B C 1
ATOM 5689 O O . VAL B 1 321 ? 28.302 -18.233 12.191 1.00 52.13 321 VAL B O 1
ATOM 5693 N N . ASP B 1 322 ? 26.883 -17.365 13.753 1.00 47.66 322 ASP B N 1
ATOM 5694 C CA . ASP B 1 322 ? 25.898 -16.851 12.812 1.00 43.55 322 ASP B CA 1
ATOM 5695 C C . ASP B 1 322 ? 26.462 -15.760 11.923 1.00 43.49 322 ASP B C 1
ATOM 5696 O O . ASP B 1 322 ? 26.036 -15.645 10.778 1.00 48.96 322 ASP B O 1
ATOM 5701 N N . ILE B 1 323 ? 27.442 -14.992 12.424 1.00 48.06 323 ILE B N 1
ATOM 5702 C CA . ILE B 1 323 ? 28.115 -13.985 11.608 1.00 47.10 323 ILE B CA 1
ATOM 5703 C C . ILE B 1 323 ? 28.992 -14.692 10.566 1.00 45.38 323 ILE B C 1
ATOM 5704 O O . ILE B 1 323 ? 29.018 -14.309 9.395 1.00 49.91 323 ILE B O 1
ATOM 5709 N N . ILE B 1 324 ? 29.713 -15.723 11.019 1.00 43.92 324 ILE B N 1
ATOM 5710 C CA . ILE B 1 324 ? 30.611 -16.505 10.175 1.00 45.26 324 ILE B CA 1
ATOM 5711 C C . ILE B 1 324 ? 29.796 -17.151 9.057 1.00 42.70 324 ILE B C 1
ATOM 5712 O O . ILE B 1 324 ? 30.158 -17.026 7.893 1.00 40.70 324 ILE B O 1
ATOM 5717 N N . VAL B 1 325 ? 28.645 -17.747 9.400 1.00 43.88 325 VAL B N 1
ATOM 5718 C CA . VAL B 1 325 ? 27.756 -18.314 8.389 1.00 45.34 325 VAL B CA 1
ATOM 5719 C C . VAL B 1 325 ? 27.328 -17.249 7.374 1.00 52.03 325 VAL B C 1
ATOM 5720 O O . VAL B 1 325 ? 27.440 -17.446 6.160 1.00 57.36 325 VAL B O 1
ATOM 5724 N N . ALA B 1 326 ? 26.867 -16.088 7.852 1.00 51.51 326 ALA B N 1
ATOM 5725 C CA . ALA B 1 326 ? 26.330 -15.089 6.942 1.00 48.49 326 ALA B CA 1
ATOM 5726 C C . ALA B 1 326 ? 27.435 -14.416 6.121 1.00 51.45 326 ALA B C 1
ATOM 5727 O O . ALA B 1 326 ? 27.199 -13.991 4.976 1.00 52.80 326 ALA B O 1
ATOM 5729 N N . LEU B 1 327 ? 28.665 -14.338 6.649 1.00 45.17 327 LEU B N 1
ATOM 5730 C CA . LEU B 1 327 ? 29.669 -13.585 5.900 1.00 50.90 327 LEU B CA 1
ATOM 5731 C C . LEU B 1 327 ? 30.648 -14.494 5.145 1.00 46.09 327 LEU B C 1
ATOM 5732 O O . LEU B 1 327 ? 31.206 -14.064 4.143 1.00 43.61 327 LEU B O 1
ATOM 5737 N N . ALA B 1 328 ? 30.836 -15.741 5.579 1.00 43.75 328 ALA B N 1
ATOM 5738 C CA . ALA B 1 328 ? 31.822 -16.620 4.949 1.00 47.63 328 ALA B CA 1
ATOM 5739 C C . ALA B 1 328 ? 31.184 -17.948 4.534 1.00 52.95 328 ALA B C 1
ATOM 5740 O O . ALA B 1 328 ? 31.899 -18.910 4.257 1.00 52.29 328 ALA B O 1
ATOM 5742 N N . GLY B 1 329 ? 29.843 -18.008 4.532 1.00 46.11 329 GLY B N 1
ATOM 5743 C CA . GLY B 1 329 ? 29.134 -19.271 4.379 1.00 40.26 329 GLY B CA 1
ATOM 5744 C C . GLY B 1 329 ? 28.699 -19.459 2.936 1.00 38.84 329 GLY B C 1
ATOM 5745 O O . GLY B 1 329 ? 29.063 -18.651 2.072 1.00 43.06 329 GLY B O 1
ATOM 5746 N N . PRO B 1 330 ? 27.896 -20.501 2.616 1.00 36.46 330 PRO B N 1
ATOM 5747 C CA . PRO B 1 330 ? 27.550 -20.784 1.223 1.00 41.03 330 PRO B CA 1
ATOM 5748 C C . PRO B 1 330 ? 26.810 -19.642 0.538 1.00 47.13 330 PRO B C 1
ATOM 5749 O O . PRO B 1 330 ? 27.016 -19.431 -0.649 1.00 53.81 330 PRO B O 1
ATOM 5753 N N . ASP B 1 331 ? 25.975 -18.903 1.291 1.00 49.06 331 ASP B N 1
ATOM 5754 C CA . ASP B 1 331 ? 25.110 -17.884 0.706 1.00 55.75 331 ASP B CA 1
ATOM 5755 C C . ASP B 1 331 ? 25.756 -16.501 0.683 1.00 57.07 331 ASP B C 1
ATOM 5756 O O . ASP B 1 331 ? 25.118 -15.561 0.239 1.00 55.21 331 ASP B O 1
ATOM 5761 N N . ALA B 1 332 ? 26.996 -16.358 1.175 1.00 62.32 332 ALA B N 1
ATOM 5762 C CA . ALA B 1 332 ? 27.646 -15.055 1.235 1.00 51.89 332 ALA B CA 1
ATOM 5763 C C . ALA B 1 332 ? 28.275 -14.701 -0.104 1.00 53.46 332 ALA B C 1
ATOM 5764 O O . ALA B 1 332 ? 28.463 -13.525 -0.376 1.00 57.07 332 ALA B O 1
ATOM 5766 N N . GLY B 1 333 ? 28.617 -15.718 -0.913 1.00 57.92 333 GLY B N 1
ATOM 5767 C CA . GLY B 1 333 ? 29.457 -15.533 -2.089 1.00 55.38 333 GLY B CA 1
ATOM 5768 C C . GLY B 1 333 ? 30.774 -14.834 -1.741 1.00 54.89 333 GLY B C 1
ATOM 5769 O O . GLY B 1 333 ? 31.252 -13.982 -2.474 1.00 63.04 333 GLY B O 1
ATOM 5770 N N . ALA B 1 334 ? 31.368 -15.174 -0.597 1.00 48.80 334 ALA B N 1
ATOM 5771 C CA . ALA B 1 334 ? 32.619 -14.542 -0.218 1.00 49.50 334 ALA B CA 1
ATOM 5772 C C . ALA B 1 334 ? 33.717 -15.057 -1.140 1.00 49.49 334 ALA B C 1
ATOM 5773 O O . ALA B 1 334 ? 33.792 -16.260 -1.367 1.00 41.09 334 ALA B O 1
ATOM 5775 N N . PRO B 1 335 ? 34.554 -14.162 -1.719 1.00 52.75 335 PRO B N 1
ATOM 5776 C CA . PRO B 1 335 ? 35.679 -14.569 -2.567 1.00 54.01 335 PRO B CA 1
ATOM 5777 C C . PRO B 1 335 ? 36.843 -15.288 -1.887 1.00 54.06 335 PRO B C 1
ATOM 5778 O O . PRO B 1 335 ? 37.583 -16.021 -2.538 1.00 58.16 335 PRO B O 1
ATOM 5782 N N . PHE B 1 336 ? 36.930 -15.174 -0.565 1.00 45.42 336 PHE B N 1
ATOM 5783 C CA . PHE B 1 336 ? 38.078 -15.674 0.162 1.00 42.66 336 PHE B CA 1
ATOM 5784 C C . PHE B 1 336 ? 37.773 -17.028 0.794 1.00 42.60 336 PHE B C 1
ATOM 5785 O O . PHE B 1 336 ? 36.618 -17.407 0.919 1.00 44.69 336 PHE B O 1
ATOM 5793 N N . VAL B 1 337 ? 38.839 -17.717 1.229 1.00 36.52 337 VAL B N 1
ATOM 5794 C CA . VAL B 1 337 ? 38.726 -18.925 2.026 1.00 41.54 337 VAL B CA 1
ATOM 5795 C C . VAL B 1 337 ? 38.814 -18.554 3.507 1.00 35.55 337 VAL B C 1
ATOM 5796 O O . VAL B 1 337 ? 39.607 -17.699 3.901 1.00 39.25 337 VAL B O 1
ATOM 5800 N N . THR B 1 338 ? 38.042 -19.268 4.325 1.00 35.46 338 THR B N 1
ATOM 5801 C CA . THR B 1 338 ? 38.063 -19.065 5.762 1.00 37.39 338 THR B CA 1
ATOM 5802 C C . THR B 1 338 ? 38.428 -20.379 6.449 1.00 37.11 338 THR B C 1
ATOM 5803 O O . THR B 1 338 ? 38.050 -21.445 5.981 1.00 39.19 338 THR B O 1
ATOM 5807 N N . GLU B 1 339 ? 39.140 -20.279 7.576 1.00 3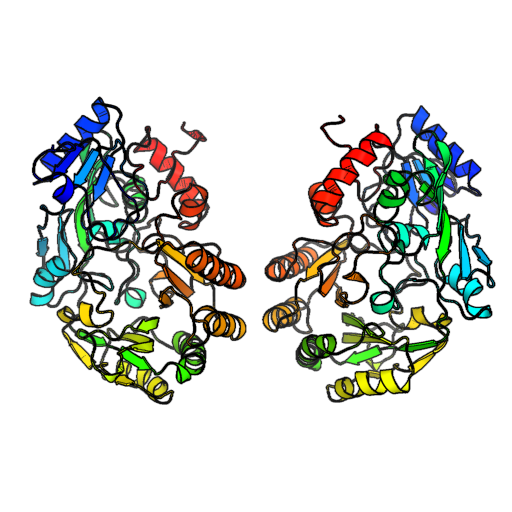5.07 339 GLU B N 1
ATOM 5808 C CA . GLU B 1 339 ? 39.485 -21.434 8.387 1.00 36.61 339 GLU B CA 1
ATOM 5809 C C . GLU B 1 339 ? 39.351 -21.045 9.844 1.00 37.44 339 GLU B C 1
ATOM 5810 O O . GLU B 1 339 ? 39.922 -20.054 10.266 1.00 34.66 339 GLU B O 1
ATOM 5816 N N . LEU B 1 340 ? 38.629 -21.870 10.598 1.00 37.45 340 LEU B N 1
ATOM 5817 C CA . LEU B 1 340 ? 38.600 -21.745 12.041 1.00 41.45 340 LEU B CA 1
ATOM 5818 C C . LEU B 1 340 ? 39.356 -22.927 12.633 1.00 38.10 340 LEU B C 1
ATOM 5819 O O . LEU B 1 340 ? 39.002 -24.076 12.399 1.00 33.94 340 LEU B O 1
ATOM 5824 N N . ARG B 1 341 ? 40.421 -22.619 13.377 1.00 36.66 341 ARG B N 1
ATOM 5825 C CA . ARG B 1 341 ? 41.294 -23.623 13.946 1.00 38.88 341 ARG B CA 1
ATOM 5826 C C . ARG B 1 341 ? 41.181 -23.612 15.467 1.00 37.69 341 ARG B C 1
ATOM 5827 O O . ARG B 1 341 ? 41.128 -22.561 16.074 1.00 43.07 341 ARG B O 1
ATOM 5835 N N . HIS B 1 342 ? 41.242 -24.801 16.077 1.00 38.38 342 HIS B N 1
ATOM 5836 C CA . HIS B 1 342 ? 41.094 -24.950 17.511 1.00 36.34 342 HIS B CA 1
ATOM 5837 C C . HIS B 1 342 ? 42.467 -24.878 18.150 1.00 33.91 342 HIS B C 1
ATOM 5838 O O . HIS B 1 342 ? 43.336 -25.687 17.837 1.00 32.20 342 HIS B O 1
ATOM 5845 N N . PHE B 1 343 ? 42.635 -23.876 19.031 1.00 35.48 343 PHE B N 1
ATOM 5846 C CA . PHE B 1 343 ? 43.802 -23.769 19.888 1.00 37.35 343 PHE B CA 1
ATOM 5847 C C . PHE B 1 343 ? 43.434 -24.337 21.255 1.00 39.82 343 PHE B C 1
ATOM 5848 O O . PHE B 1 343 ? 42.768 -25.363 21.306 1.00 39.37 343 PHE B O 1
ATOM 5856 N N . GLY B 1 344 ? 43.866 -23.684 22.351 1.00 39.47 344 GLY B N 1
ATOM 5857 C CA . GLY B 1 344 ? 43.646 -24.198 23.695 1.00 35.58 344 GLY B CA 1
ATOM 5858 C C . GLY B 1 344 ? 44.568 -25.371 23.956 1.00 38.23 344 GLY B C 1
ATOM 5859 O O . GLY B 1 344 ? 45.504 -25.599 23.190 1.00 41.50 344 GLY B O 1
ATOM 5860 N N . GLY B 1 345 ? 44.275 -26.155 25.006 1.00 38.80 345 GLY B N 1
ATOM 5861 C CA . GLY B 1 345 ? 45.107 -27.303 25.334 1.00 37.13 345 GLY B CA 1
ATOM 5862 C C . GLY B 1 345 ? 46.506 -26.830 25.751 1.00 41.62 345 GLY B C 1
ATOM 5863 O O . GLY B 1 345 ? 46.604 -25.797 26.421 1.00 38.39 345 GLY B O 1
ATOM 5864 N N . ALA B 1 346 ? 47.556 -27.557 25.312 1.00 42.51 346 ALA B N 1
ATOM 5865 C CA . ALA B 1 346 ? 48.952 -27.250 25.606 1.00 43.16 346 ALA B CA 1
ATOM 5866 C C . ALA B 1 346 ? 49.359 -25.850 25.150 1.00 47.30 346 ALA B C 1
ATOM 5867 O O . ALA B 1 346 ? 50.211 -25.242 25.778 1.00 48.46 346 ALA B O 1
ATOM 5869 N N . TYR B 1 347 ? 48.741 -25.330 24.088 1.00 46.19 347 TYR B N 1
ATOM 5870 C CA . TYR B 1 347 ? 49.078 -24.001 23.606 1.00 48.00 347 TYR B CA 1
ATOM 5871 C C . TYR B 1 347 ? 48.889 -22.971 24.724 1.00 50.05 347 TYR B C 1
ATOM 5872 O O . TYR B 1 347 ? 49.587 -21.951 24.756 1.00 47.41 347 TYR B O 1
ATOM 5881 N N . ALA B 1 348 ? 47.901 -23.234 25.594 1.00 49.28 348 ALA B N 1
ATOM 5882 C CA . ALA B 1 348 ? 47.384 -22.244 26.535 1.00 48.25 348 ALA B CA 1
ATOM 5883 C C . ALA B 1 348 ? 48.185 -22.251 27.834 1.00 40.76 348 ALA B C 1
ATOM 5884 O O . ALA B 1 348 ? 48.078 -21.304 28.602 1.00 50.93 348 ALA B O 1
ATOM 5886 N N . ARG B 1 349 ? 49.010 -23.279 28.038 1.00 41.52 349 ARG B N 1
ATOM 5887 C CA . ARG B 1 349 ? 49.883 -23.375 29.194 1.00 49.04 349 ARG B CA 1
ATOM 5888 C C . ARG B 1 349 ? 51.286 -22.854 28.856 1.00 62.80 349 ARG B C 1
ATOM 5889 O O . ARG B 1 349 ? 51.747 -22.983 27.722 1.00 66.74 349 ARG B O 1
ATOM 5897 N N . PRO B 1 350 ? 52.039 -22.290 29.838 1.00 63.18 350 PRO B N 1
ATOM 5898 C CA . PRO B 1 350 ? 53.368 -21.758 29.584 1.00 53.63 350 PRO B CA 1
ATOM 5899 C C . PRO B 1 350 ? 54.283 -22.916 29.247 1.00 45.75 350 PRO B C 1
ATOM 5900 O O . PRO B 1 350 ? 54.154 -24.003 29.783 1.00 55.28 350 PRO B O 1
ATOM 5904 N N . PRO B 1 351 ? 55.258 -22.706 28.358 1.00 42.93 351 PRO B N 1
ATOM 5905 C CA . PRO B 1 351 ? 56.235 -23.758 28.045 1.00 44.45 351 PRO B CA 1
ATOM 5906 C C . PRO B 1 351 ? 57.257 -24.004 29.151 1.00 45.30 351 PRO B C 1
ATOM 5907 O O . PRO B 1 351 ? 57.450 -23.142 29.999 1.00 53.19 351 PRO B O 1
ATOM 5911 N N . LYS B 1 352 ? 57.929 -25.167 29.117 1.00 47.42 352 LYS B N 1
ATOM 5912 C CA . LYS B 1 352 ? 58.935 -25.509 30.107 1.00 46.66 352 LYS B CA 1
ATOM 5913 C C . LYS B 1 352 ? 59.999 -24.427 30.090 1.00 51.27 352 LYS B C 1
ATOM 5914 O O . LYS B 1 352 ? 60.360 -23.893 31.130 1.00 55.24 352 LYS B O 1
ATOM 5916 N N . VAL B 1 353 ? 60.467 -24.103 28.882 1.00 59.63 353 VAL B N 1
ATOM 5917 C CA . VAL B 1 353 ? 61.458 -23.066 28.652 1.00 53.22 353 VAL B CA 1
ATOM 5918 C C . VAL B 1 353 ? 60.748 -21.869 28.024 1.00 50.91 353 VAL B C 1
ATOM 5919 O O . VAL B 1 353 ? 60.221 -21.976 26.910 1.00 47.14 353 VAL B O 1
ATOM 5923 N N . PRO B 1 354 ? 60.756 -20.690 28.690 1.00 44.72 354 PRO B N 1
ATOM 5924 C CA . PRO B 1 354 ? 59.989 -19.524 28.235 1.00 42.34 354 PRO B CA 1
ATOM 5925 C C . PRO B 1 354 ? 60.284 -19.067 26.807 1.00 40.34 354 PRO B C 1
ATOM 5926 O O . PRO B 1 354 ? 61.395 -19.229 26.355 1.00 37.69 354 PRO B O 1
ATOM 5930 N N . ASN B 1 355 ? 59.292 -18.475 26.126 1.00 39.87 355 ASN B N 1
ATOM 5931 C CA . ASN B 1 355 ? 59.455 -17.918 24.796 1.00 36.54 355 ASN B CA 1
ATOM 5932 C C . ASN B 1 355 ? 58.429 -16.815 24.647 1.00 32.17 355 ASN B C 1
ATOM 5933 O O . ASN B 1 355 ? 57.646 -16.519 25.553 1.00 35.18 355 ASN B O 1
ATOM 5938 N N . CYS B 1 356 ? 58.483 -16.128 23.515 1.00 37.10 356 CYS B N 1
ATOM 5939 C CA . CYS B 1 356 ? 57.731 -14.895 23.383 1.00 35.24 356 CYS B CA 1
ATOM 5940 C C . CYS B 1 356 ? 56.446 -15.054 22.582 1.00 34.55 356 CYS B C 1
ATOM 5941 O O . CYS B 1 356 ? 55.772 -14.041 22.320 1.00 36.64 356 CYS B O 1
ATOM 5944 N N . VAL B 1 357 ? 56.114 -16.305 22.211 1.00 38.35 357 VAL B N 1
ATOM 5945 C CA . VAL B 1 357 ? 54.917 -16.621 21.441 1.00 33.11 357 VAL B CA 1
ATOM 5946 C C . VAL B 1 357 ? 53.707 -16.135 22.227 1.00 31.47 357 VAL B C 1
ATOM 5947 O O . VAL B 1 357 ? 53.639 -16.430 23.403 1.00 38.23 357 VAL B O 1
ATOM 5951 N N . GLY B 1 358 ? 52.855 -15.293 21.627 1.00 33.16 358 GLY B N 1
ATOM 5952 C CA . GLY B 1 358 ? 51.665 -14.792 22.276 1.00 37.20 358 GLY B CA 1
ATOM 5953 C C . GLY B 1 358 ? 50.420 -15.545 21.802 1.00 43.72 358 GLY B C 1
ATOM 5954 O O . GLY B 1 358 ? 50.511 -16.611 21.184 1.00 42.39 358 GLY B O 1
ATOM 5955 N N . GLY B 1 359 ? 49.266 -14.937 22.091 1.00 33.61 359 GLY B N 1
ATOM 5956 C CA . GLY B 1 359 ? 47.954 -15.482 21.831 1.00 34.78 359 GLY B CA 1
ATOM 5957 C C . GLY B 1 359 ? 47.674 -16.810 22.539 1.00 38.99 359 GLY B C 1
ATOM 5958 O O . GLY B 1 359 ? 46.838 -17.589 22.083 1.00 40.24 359 GLY B O 1
ATOM 5959 N N . ARG B 1 360 ? 48.347 -17.092 23.650 1.00 38.76 360 ARG B N 1
ATOM 5960 C CA . ARG B 1 360 ? 48.120 -18.361 24.330 1.00 42.33 360 ARG B CA 1
ATOM 5961 C C . ARG B 1 360 ? 46.719 -18.403 24.943 1.00 44.43 360 ARG B C 1
ATOM 5962 O O . ARG B 1 360 ? 46.199 -19.482 25.220 1.00 48.78 360 ARG B O 1
ATOM 5970 N N . ASP B 1 361 ? 46.087 -17.230 25.092 1.00 44.78 361 ASP B N 1
ATOM 5971 C CA . ASP B 1 361 ? 44.738 -17.140 25.626 1.00 48.05 361 ASP B CA 1
ATOM 5972 C C . ASP B 1 361 ? 43.654 -17.450 24.603 1.00 44.10 361 ASP B C 1
ATOM 5973 O O . ASP B 1 361 ? 42.494 -17.431 24.979 1.00 51.81 361 ASP B O 1
ATOM 5978 N N . ALA B 1 362 ? 43.985 -17.652 23.316 1.00 44.08 362 ALA B N 1
ATOM 5979 C CA . ALA B 1 362 ? 42.936 -17.774 22.310 1.00 43.10 362 ALA B CA 1
ATOM 5980 C C . ALA B 1 362 ? 42.337 -19.177 22.332 1.00 38.25 362 ALA B C 1
ATOM 5981 O O . ALA B 1 362 ? 43.036 -20.164 22.578 1.00 39.08 362 ALA B O 1
ATOM 5983 N N . ALA B 1 363 ? 41.043 -19.223 22.034 1.00 36.37 363 ALA B N 1
ATOM 5984 C CA . ALA B 1 363 ? 40.310 -20.466 21.838 1.00 39.92 363 ALA B CA 1
ATOM 5985 C C . ALA B 1 363 ? 40.424 -20.933 20.383 1.00 35.71 363 ALA B C 1
ATOM 5986 O O . ALA B 1 363 ? 40.544 -22.121 20.139 1.00 41.43 363 ALA B O 1
ATOM 5988 N N . PHE B 1 364 ? 40.428 -19.978 19.447 1.00 33.74 364 PHE B N 1
ATOM 5989 C CA . PHE B 1 364 ? 40.485 -20.260 18.031 1.00 39.81 364 PHE B CA 1
ATOM 5990 C C . PHE B 1 364 ? 41.347 -19.204 17.338 1.00 39.19 364 PHE B C 1
ATOM 5991 O O . PHE B 1 364 ? 41.442 -18.087 17.820 1.00 40.28 364 PHE B O 1
ATOM 5999 N N . SER B 1 365 ? 41.993 -19.569 16.216 1.00 37.79 365 SER B N 1
ATOM 6000 C CA . SER B 1 365 ? 42.299 -18.614 15.150 1.00 35.62 365 SER B CA 1
ATOM 6001 C C . SER B 1 365 ? 41.171 -18.617 14.123 1.00 37.26 365 SER B C 1
ATOM 6002 O O . SER B 1 365 ? 40.595 -19.664 13.816 1.00 39.11 365 SER B O 1
ATOM 6005 N N . LEU B 1 366 ? 40.820 -17.440 13.633 1.00 33.27 366 LEU B N 1
ATOM 6006 C CA . LEU B 1 366 ? 40.029 -17.350 12.429 1.00 37.75 366 LEU B CA 1
ATOM 6007 C C . LEU B 1 366 ? 40.873 -16.758 11.308 1.00 42.96 366 LEU B C 1
ATOM 6008 O O . LEU B 1 366 ? 41.158 -15.574 11.377 1.00 38.31 366 LEU B O 1
ATOM 6013 N N . PHE B 1 367 ? 41.157 -17.553 10.248 1.00 42.42 367 PHE B N 1
ATOM 6014 C CA . PHE B 1 367 ? 42.005 -17.136 9.132 1.00 39.91 367 PHE B CA 1
ATOM 6015 C C . PHE B 1 367 ? 41.195 -16.786 7.888 1.00 36.24 367 PHE B C 1
ATOM 6016 O O . PHE B 1 367 ? 40.209 -17.440 7.588 1.00 36.16 367 PHE B O 1
ATOM 6024 N N . THR B 1 368 ? 41.677 -15.831 7.096 1.00 38.01 368 THR B N 1
ATOM 6025 C CA . THR B 1 368 ? 41.105 -15.534 5.791 1.00 39.65 368 THR B CA 1
ATOM 6026 C C . THR B 1 368 ? 42.228 -15.487 4.775 1.00 39.35 368 THR B C 1
ATOM 6027 O O . THR B 1 368 ? 43.291 -14.930 5.044 1.00 39.96 368 THR B O 1
ATOM 6031 N N . GLY B 1 369 ? 41.981 -16.108 3.625 1.00 37.99 369 GLY B N 1
ATOM 6032 C CA . GLY B 1 369 ? 42.945 -16.055 2.541 1.00 40.12 369 GLY B CA 1
ATOM 6033 C C . GLY B 1 369 ? 42.270 -15.478 1.310 1.00 39.31 369 GLY B C 1
ATOM 6034 O O . GLY B 1 369 ? 41.253 -16.008 0.872 1.00 37.68 369 GLY B O 1
ATOM 6035 N N . ALA B 1 370 ? 42.794 -14.362 0.790 1.00 45.30 370 ALA B N 1
ATOM 6036 C CA . ALA B 1 370 ? 42.076 -13.674 -0.275 1.00 46.34 370 ALA B CA 1
ATOM 6037 C C . ALA B 1 370 ? 43.007 -13.283 -1.417 1.00 50.74 370 ALA B C 1
ATOM 6038 O O . ALA B 1 370 ? 44.184 -12.958 -1.208 1.00 48.27 370 ALA B O 1
ATOM 6040 N N . VAL B 1 371 ? 42.432 -13.344 -2.631 1.00 57.69 371 VAL B N 1
ATOM 6041 C CA . VAL B 1 371 ? 43.005 -12.730 -3.815 1.00 50.00 371 VAL B CA 1
ATOM 6042 C C . VAL B 1 371 ? 42.892 -11.231 -3.603 1.00 45.19 371 VAL B C 1
ATOM 6043 O O . VAL B 1 371 ? 41.867 -10.746 -3.119 1.00 47.96 371 VAL B O 1
ATOM 6047 N N . PRO B 1 372 ? 43.936 -10.449 -3.921 1.00 45.04 372 PRO B N 1
ATOM 6048 C CA . PRO B 1 372 ? 43.840 -8.996 -3.766 1.00 53.64 372 PRO B CA 1
ATOM 6049 C C . PRO B 1 372 ? 42.978 -8.251 -4.798 1.00 53.48 372 PRO B C 1
ATOM 6050 O O . PRO B 1 372 ? 43.510 -7.665 -5.722 1.00 72.33 372 PRO B O 1
ATOM 6054 N N . GLU B 1 373 ? 41.643 -8.300 -4.648 1.00 66.51 373 GLU B N 1
ATOM 6055 C CA . GLU B 1 373 ? 40.713 -7.441 -5.379 1.00 69.21 373 GLU B CA 1
ATOM 6056 C C . GLU B 1 373 ? 39.981 -6.559 -4.368 1.00 66.86 373 GLU B C 1
ATOM 6057 O O . GLU B 1 373 ? 39.627 -7.014 -3.287 1.00 64.56 373 GLU B O 1
ATOM 6059 N N . ALA B 1 374 ? 39.762 -5.290 -4.725 1.00 70.72 374 ALA B N 1
ATOM 6060 C CA . ALA B 1 374 ? 39.351 -4.282 -3.756 1.00 67.39 374 ALA B CA 1
ATOM 6061 C C . ALA B 1 374 ? 38.085 -4.726 -3.039 1.00 58.98 374 ALA B C 1
ATOM 6062 O O . ALA B 1 374 ? 37.993 -4.599 -1.820 1.00 60.52 374 ALA B O 1
ATOM 6064 N N . GLU B 1 375 ? 37.140 -5.268 -3.818 1.00 60.48 375 GLU B N 1
ATOM 6065 C CA . GLU B 1 375 ? 35.821 -5.641 -3.337 1.00 58.34 375 GLU B CA 1
ATOM 6066 C C . GLU B 1 375 ? 35.901 -6.850 -2.415 1.00 61.93 375 GLU B C 1
ATOM 6067 O O . GLU B 1 375 ? 35.229 -6.887 -1.385 1.00 64.69 375 GLU B O 1
ATOM 6069 N N . GLY B 1 376 ? 36.694 -7.853 -2.815 1.00 63.04 376 GLY B N 1
ATOM 6070 C CA . GLY B 1 376 ? 36.899 -9.054 -2.014 1.00 55.99 376 GLY B CA 1
ATOM 6071 C C . GLY B 1 376 ? 37.537 -8.751 -0.652 1.00 51.02 376 GLY B C 1
ATOM 6072 O O . GLY B 1 376 ? 37.243 -9.429 0.335 1.00 51.28 376 GLY B O 1
ATOM 6073 N N . LEU B 1 377 ? 38.418 -7.738 -0.613 1.00 49.65 377 LEU B N 1
ATOM 6074 C CA . LEU B 1 377 ? 39.191 -7.407 0.575 1.00 54.49 377 LEU B CA 1
ATOM 6075 C C . LEU B 1 377 ? 38.316 -6.661 1.578 1.00 56.32 377 LEU B C 1
ATOM 6076 O O . LEU B 1 377 ? 38.410 -6.877 2.790 1.00 59.25 377 LEU B O 1
ATOM 6081 N N . ARG B 1 378 ? 37.449 -5.798 1.042 1.00 58.17 378 ARG B N 1
ATOM 6082 C CA . ARG B 1 378 ? 36.447 -5.099 1.827 1.00 61.66 378 ARG B CA 1
ATOM 6083 C C . ARG B 1 378 ? 35.536 -6.094 2.533 1.00 52.53 378 ARG B C 1
ATOM 6084 O O . ARG B 1 378 ? 35.298 -5.979 3.738 1.00 52.09 378 ARG B O 1
ATOM 6092 N N . ARG B 1 379 ? 35.047 -7.076 1.769 1.00 43.03 379 ARG B N 1
ATOM 6093 C CA . ARG B 1 379 ? 34.143 -8.069 2.326 1.00 45.23 379 ARG B CA 1
ATOM 6094 C C . ARG B 1 379 ? 34.867 -8.890 3.393 1.00 44.81 379 ARG B C 1
ATOM 6095 O O . ARG B 1 379 ? 34.259 -9.314 4.371 1.00 52.70 379 ARG B O 1
ATOM 6103 N N . ARG B 1 380 ? 36.174 -9.097 3.208 1.00 46.92 380 ARG B N 1
ATOM 6104 C CA . ARG B 1 380 ? 36.970 -9.808 4.193 1.00 48.24 380 ARG B CA 1
ATOM 6105 C C . ARG B 1 380 ? 37.117 -8.954 5.454 1.00 46.68 380 ARG B C 1
ATOM 6106 O O . ARG B 1 380 ? 36.949 -9.483 6.564 1.00 45.78 380 ARG B O 1
ATOM 6114 N N . ASP B 1 381 ? 37.455 -7.659 5.284 1.00 50.07 381 ASP B N 1
ATOM 6115 C CA . ASP B 1 381 ? 37.527 -6.718 6.418 1.00 56.83 381 ASP B CA 1
ATOM 6116 C C . ASP B 1 381 ? 36.230 -6.680 7.232 1.00 48.61 381 ASP B C 1
ATOM 6117 O O . ASP B 1 381 ? 36.265 -6.670 8.461 1.00 50.27 381 ASP B O 1
ATOM 6122 N N . ASP B 1 382 ? 35.084 -6.701 6.536 1.00 49.52 382 ASP B N 1
ATOM 6123 C CA . ASP B 1 382 ? 33.778 -6.675 7.188 1.00 49.86 382 ASP B CA 1
ATOM 6124 C C . ASP B 1 382 ? 33.556 -7.925 8.035 1.00 46.13 382 ASP B C 1
ATOM 6125 O O . ASP B 1 382 ? 33.016 -7.855 9.122 1.00 51.36 382 ASP B O 1
ATOM 6130 N N . LEU B 1 383 ? 34.039 -9.073 7.584 1.00 49.34 383 LEU B N 1
ATOM 6131 C CA . LEU B 1 383 ? 33.979 -10.270 8.403 1.00 46.37 383 LEU B CA 1
ATOM 6132 C C . LEU B 1 383 ? 34.784 -10.103 9.690 1.00 43.01 383 LEU B C 1
ATOM 6133 O O . LEU B 1 383 ? 34.326 -10.478 10.770 1.00 44.36 383 LEU B O 1
ATOM 6138 N N . LEU B 1 384 ? 36.028 -9.636 9.569 1.00 45.11 384 LEU B N 1
ATOM 6139 C CA . LEU B 1 384 ? 36.901 -9.575 10.737 1.00 47.39 384 LEU B CA 1
ATOM 6140 C C . LEU B 1 384 ? 36.435 -8.464 11.685 1.00 47.58 384 LEU B C 1
ATOM 6141 O O . LEU B 1 384 ? 36.444 -8.644 12.897 1.00 49.11 384 LEU B O 1
ATOM 6146 N N . ASP B 1 385 ? 36.040 -7.316 11.127 1.00 54.48 385 ASP B N 1
ATOM 6147 C CA . ASP B 1 385 ? 35.394 -6.255 11.892 1.00 52.20 385 ASP B CA 1
ATOM 6148 C C . ASP B 1 385 ? 34.291 -6.844 12.759 1.00 54.89 385 ASP B C 1
ATOM 6149 O O . ASP B 1 385 ? 34.310 -6.704 13.993 1.00 56.55 385 ASP B O 1
ATOM 6154 N N . ARG B 1 386 ? 33.375 -7.582 12.100 1.00 53.44 386 ARG B N 1
ATOM 6155 C CA . ARG B 1 386 ? 32.150 -8.026 12.745 1.00 50.02 386 ARG B CA 1
ATOM 6156 C C . ARG B 1 386 ? 32.440 -9.101 13.784 1.00 42.73 386 ARG B C 1
ATOM 6157 O O . ARG B 1 386 ? 31.561 -9.444 14.560 1.00 42.76 386 ARG B O 1
ATOM 6165 N N . LEU B 1 387 ? 33.669 -9.608 13.840 1.00 38.60 387 LEU B N 1
ATOM 6166 C CA . LEU B 1 387 ? 33.991 -10.612 14.851 1.00 45.93 387 LEU B CA 1
ATOM 6167 C C . LEU B 1 387 ? 34.680 -9.981 16.062 1.00 41.11 387 LEU B C 1
ATOM 6168 O O . LEU B 1 387 ? 34.934 -10.697 17.037 1.00 40.98 387 LEU B O 1
ATOM 6173 N N . ARG B 1 388 ? 35.001 -8.672 15.978 1.00 38.50 388 ARG B N 1
ATOM 6174 C CA . ARG B 1 388 ? 35.591 -7.922 17.089 1.00 42.50 388 ARG B CA 1
ATOM 6175 C C . ARG B 1 388 ? 35.034 -8.400 18.429 1.00 43.41 388 ARG B C 1
ATOM 6176 O O . ARG B 1 388 ? 35.805 -8.713 19.329 1.00 46.01 388 ARG B O 1
ATOM 6178 N N . PRO B 1 389 ? 33.692 -8.518 18.620 1.00 47.62 389 PRO B N 1
ATOM 6179 C CA . PRO B 1 389 ? 33.142 -8.925 19.923 1.00 51.61 389 PRO B CA 1
ATOM 6180 C C . PRO B 1 389 ? 33.689 -10.221 20.514 1.00 54.35 389 PRO B C 1
ATOM 6181 O O . PRO B 1 389 ? 33.614 -10.389 21.734 1.00 53.84 389 PRO B O 1
ATOM 6185 N N . TRP B 1 390 ? 34.233 -11.137 19.682 1.00 49.40 390 TRP B N 1
ATOM 6186 C CA . TRP B 1 390 ? 34.757 -12.378 20.240 1.00 43.37 390 TRP B CA 1
ATOM 6187 C C . TRP B 1 390 ? 36.266 -12.482 20.027 1.00 45.74 390 TRP B C 1
ATOM 6188 O O . TRP B 1 390 ? 36.915 -13.491 20.374 1.00 42.07 390 TRP B O 1
ATOM 6199 N N . SER B 1 391 ? 36.808 -11.399 19.489 1.00 42.73 391 SER B N 1
ATOM 6200 C CA . SER B 1 391 ? 38.211 -11.313 19.113 1.00 44.91 391 SER B CA 1
ATOM 6201 C C . SER B 1 391 ? 39.056 -10.920 20.327 1.00 39.67 391 SER B C 1
ATOM 6202 O O . SER B 1 391 ? 38.603 -10.156 21.148 1.00 50.10 391 SER B O 1
ATOM 6205 N N . THR B 1 392 ? 40.214 -11.540 20.571 1.00 44.84 392 THR B N 1
ATOM 6206 C CA . THR B 1 392 ? 41.041 -11.197 21.729 1.00 44.29 392 THR B CA 1
ATOM 6207 C C . THR B 1 392 ? 41.792 -9.880 21.511 1.00 46.61 392 THR B C 1
ATOM 6208 O O . THR B 1 392 ? 42.479 -9.429 22.415 1.00 48.10 392 THR B O 1
ATOM 6212 N N . GLY B 1 393 ? 41.738 -9.301 20.312 1.00 42.80 393 GLY B N 1
ATOM 6213 C CA . GLY B 1 393 ? 42.684 -8.260 19.912 1.00 40.84 393 GLY B CA 1
ATOM 6214 C C . GLY B 1 393 ? 44.008 -8.822 19.363 1.00 42.22 393 GLY B C 1
ATOM 6215 O O . GLY B 1 393 ? 44.774 -8.082 18.759 1.00 41.05 393 GLY B O 1
ATOM 6216 N N . GLY B 1 394 ? 44.291 -10.126 19.548 1.00 46.61 394 GLY B N 1
ATOM 6217 C CA . GLY B 1 394 ? 45.523 -10.718 19.029 1.00 43.06 394 GLY B CA 1
ATOM 6218 C C . GLY B 1 394 ? 45.408 -11.213 17.577 1.00 45.99 394 GLY B C 1
ATOM 6219 O O . GLY B 1 394 ? 44.306 -11.334 17.028 1.00 38.67 394 GLY B O 1
ATOM 6220 N N . THR B 1 395 ? 46.574 -11.558 16.986 1.00 41.08 395 THR B N 1
ATOM 6221 C CA . THR B 1 395 ? 46.659 -12.252 15.706 1.00 38.87 395 THR B CA 1
ATOM 6222 C C . THR B 1 395 ? 47.709 -13.350 15.846 1.00 40.96 395 THR B C 1
ATOM 6223 O O . THR B 1 395 ? 48.585 -13.282 16.716 1.00 37.40 395 THR B O 1
ATOM 6227 N N . ASN B 1 396 ? 47.541 -14.430 15.061 1.00 37.94 396 ASN B N 1
ATOM 6228 C CA . ASN B 1 396 ? 48.551 -15.469 14.944 1.00 35.75 396 ASN B CA 1
ATOM 6229 C C . ASN B 1 396 ? 49.618 -14.982 13.964 1.00 35.25 396 ASN B C 1
ATOM 6230 O O . ASN B 1 396 ? 49.287 -14.557 12.871 1.00 38.21 396 ASN B O 1
ATOM 6235 N N . LEU B 1 397 ? 50.899 -15.021 14.358 1.00 37.77 397 LEU B N 1
ATOM 6236 C CA . LEU B 1 397 ? 51.945 -14.409 13.559 1.00 34.42 397 LEU B CA 1
ATOM 6237 C C . LEU B 1 397 ? 52.162 -15.221 12.289 1.00 33.10 397 LEU B C 1
ATOM 6238 O O . LEU B 1 397 ? 52.235 -14.658 11.168 1.00 36.00 397 LEU B O 1
ATOM 6243 N N . ASN B 1 398 ? 52.244 -16.547 12.463 1.00 31.91 398 ASN B N 1
ATOM 6244 C CA . ASN B 1 398 ? 52.423 -17.446 11.318 1.00 34.83 398 ASN B CA 1
ATOM 6245 C C . ASN B 1 398 ? 51.282 -17.308 10.308 1.00 32.42 398 ASN B C 1
ATOM 6246 O O . ASN B 1 398 ? 51.528 -17.506 9.132 1.00 35.88 398 ASN B O 1
ATOM 6251 N N . PHE B 1 399 ? 50.067 -16.908 10.732 1.00 32.89 399 PHE B N 1
ATOM 6252 C CA . PHE B 1 399 ? 48.913 -16.809 9.836 1.00 34.01 399 PHE B CA 1
ATOM 6253 C C . PHE B 1 399 ? 48.654 -15.387 9.341 1.00 37.33 399 PHE B C 1
ATOM 6254 O O . PHE B 1 399 ? 47.659 -15.146 8.652 1.00 39.80 399 PHE B O 1
ATOM 6262 N N . ALA B 1 400 ? 49.586 -14.470 9.632 1.00 38.57 400 ALA B N 1
ATOM 6263 C CA . ALA B 1 400 ? 49.487 -13.072 9.263 1.00 35.59 400 ALA B CA 1
ATOM 6264 C C . ALA B 1 400 ? 50.028 -12.905 7.861 1.00 36.45 400 ALA B C 1
ATOM 6265 O O . ALA B 1 400 ? 50.859 -13.734 7.434 1.00 35.16 400 ALA B O 1
ATOM 6267 N N . GLY B 1 401 ? 49.653 -11.783 7.217 1.00 30.46 401 GLY B N 1
ATOM 6268 C CA . GLY B 1 401 ? 49.913 -11.596 5.784 1.00 32.76 401 GLY B CA 1
ATOM 6269 C C . GLY B 1 401 ? 50.522 -10.234 5.445 1.00 32.88 401 GLY B C 1
ATOM 6270 O O . GLY B 1 401 ? 50.934 -9.459 6.308 1.00 32.26 401 GLY B O 1
ATOM 6271 N N . VAL B 1 402 ? 50.585 -9.920 4.154 1.00 35.67 402 VAL B N 1
ATOM 6272 C CA . VAL B 1 402 ? 51.358 -8.760 3.747 1.00 36.84 402 VAL B CA 1
ATOM 6273 C C . VAL B 1 402 ? 50.639 -7.464 4.119 1.00 37.15 402 VAL B C 1
ATOM 6274 O O . VAL B 1 402 ? 51.235 -6.399 4.106 1.00 40.27 402 VAL B O 1
ATOM 6278 N N . GLU B 1 403 ? 49.393 -7.533 4.554 1.00 38.14 403 GLU B N 1
ATOM 6279 C CA . GLU B 1 403 ? 48.776 -6.323 5.047 1.00 42.76 403 GLU B CA 1
ATOM 6280 C C . GLU B 1 403 ? 49.108 -6.076 6.525 1.00 42.15 403 GLU B C 1
ATOM 6281 O O . GLU B 1 403 ? 48.650 -5.083 7.066 1.00 44.29 403 GLU B O 1
ATOM 6287 N N . ASP B 1 404 ? 49.887 -6.938 7.200 1.00 48.54 404 ASP B N 1
ATOM 6288 C CA . ASP B 1 404 ? 49.950 -6.923 8.658 1.00 40.03 404 ASP B CA 1
ATOM 6289 C C . ASP B 1 404 ? 51.338 -6.496 9.109 1.00 41.04 404 ASP B C 1
ATOM 6290 O O . ASP B 1 404 ? 51.855 -7.006 10.097 1.00 46.12 404 ASP B O 1
ATOM 6295 N N . ILE B 1 405 ? 51.961 -5.595 8.358 1.00 38.46 405 ILE B N 1
ATOM 6296 C CA . ILE B 1 405 ? 53.398 -5.373 8.467 1.00 38.50 405 ILE B CA 1
ATOM 6297 C C . ILE B 1 405 ? 53.723 -4.141 9.326 1.00 41.80 405 ILE B C 1
ATOM 6298 O O . ILE B 1 405 ? 54.878 -3.971 9.738 1.00 40.11 405 ILE B O 1
ATOM 6303 N N . SER B 1 406 ? 52.748 -3.270 9.598 1.00 39.29 406 SER B N 1
ATOM 6304 C CA . SER B 1 406 ? 53.018 -2.042 10.348 1.00 41.89 406 SER B CA 1
ATOM 6305 C C . SER B 1 406 ? 53.364 -2.369 11.799 1.00 38.86 406 SER B C 1
ATOM 6306 O O . SER B 1 406 ? 52.964 -3.415 12.274 1.00 39.44 406 SER B O 1
ATOM 6309 N N . PRO B 1 407 ? 54.075 -1.500 12.575 1.00 40.70 407 PRO B N 1
ATOM 6310 C CA . PRO B 1 407 ? 54.311 -1.761 13.998 1.00 38.79 407 PRO B CA 1
ATOM 6311 C C . PRO B 1 407 ? 53.086 -2.182 14.805 1.00 35.75 407 PRO B C 1
ATOM 6312 O O . PRO B 1 407 ? 53.190 -3.054 15.681 1.00 39.00 407 PRO B O 1
ATOM 6316 N N . ALA B 1 408 ? 51.922 -1.618 14.465 1.00 42.10 408 ALA B N 1
ATOM 6317 C CA . ALA B 1 408 ? 50.696 -1.863 15.210 1.00 45.09 408 ALA B CA 1
ATOM 6318 C C . ALA B 1 408 ? 50.198 -3.289 14.966 1.00 45.63 408 ALA B C 1
ATOM 6319 O O . ALA B 1 408 ? 49.856 -3.993 15.916 1.00 53.34 408 ALA B O 1
ATOM 6321 N N . SER B 1 409 ? 50.225 -3.748 13.708 1.00 43.15 409 SER B N 1
ATOM 6322 C CA . SER B 1 409 ? 49.840 -5.118 13.384 1.00 40.88 409 SER B CA 1
ATOM 6323 C C . SER B 1 409 ? 50.731 -6.145 14.079 1.00 39.86 409 SER B C 1
ATOM 6324 O O . SER B 1 409 ? 50.244 -7.133 14.626 1.00 34.34 409 SER B O 1
ATOM 6327 N N . VAL B 1 410 ? 52.047 -5.922 14.050 1.00 36.98 410 VAL B N 1
ATOM 6328 C CA . VAL B 1 410 ? 52.945 -6.913 14.621 1.00 39.63 410 VAL B CA 1
ATOM 6329 C C . VAL B 1 410 ? 52.801 -6.944 16.148 1.00 39.30 410 VAL B C 1
ATOM 6330 O O . VAL B 1 410 ? 53.002 -7.983 16.770 1.00 40.03 410 VAL B O 1
ATOM 6334 N N . GLU B 1 411 ? 52.510 -5.789 16.764 1.00 42.52 411 GLU B N 1
ATOM 6335 C CA . GLU B 1 411 ? 52.324 -5.693 18.213 1.00 43.02 411 GLU B CA 1
ATOM 6336 C C . GLU B 1 411 ? 51.187 -6.623 18.645 1.00 37.68 411 GLU B C 1
ATOM 6337 O O . GLU B 1 411 ? 51.274 -7.298 19.663 1.00 38.08 411 GLU B O 1
ATOM 6343 N N . ALA B 1 412 ? 50.149 -6.725 17.812 1.00 41.78 412 ALA B N 1
ATOM 6344 C CA . ALA B 1 412 ? 49.002 -7.560 18.128 1.00 41.29 412 ALA B CA 1
ATOM 6345 C C . ALA B 1 412 ? 49.346 -9.055 18.096 1.00 47.58 412 ALA B C 1
ATOM 6346 O O . ALA B 1 412 ? 48.568 -9.874 18.583 1.00 45.02 412 ALA B O 1
ATOM 6348 N N . ALA B 1 413 ? 50.539 -9.428 17.603 1.00 42.38 413 ALA B N 1
ATOM 6349 C CA . ALA B 1 413 ? 50.944 -10.820 17.627 1.00 39.07 413 ALA B CA 1
ATOM 6350 C C . ALA B 1 413 ? 51.528 -11.208 18.975 1.00 40.33 413 ALA B C 1
ATOM 6351 O O . ALA B 1 413 ? 51.816 -12.383 19.164 1.00 38.81 413 ALA B O 1
ATOM 6353 N N . TYR B 1 414 ? 51.661 -10.254 19.916 1.00 37.38 414 TYR B N 1
ATOM 6354 C CA . TYR B 1 414 ? 52.330 -10.536 21.176 1.00 35.93 414 TYR B CA 1
ATOM 6355 C C . TYR B 1 414 ? 51.583 -9.902 22.344 1.00 34.51 414 TYR B C 1
ATOM 6356 O O . TYR B 1 414 ? 50.854 -8.935 22.162 1.00 38.20 414 TYR B O 1
ATOM 6365 N N . THR B 1 415 ? 51.786 -10.450 23.543 1.00 36.45 415 THR B N 1
ATOM 6366 C CA . THR B 1 415 ? 51.267 -9.833 24.756 1.00 42.15 415 THR B CA 1
ATOM 6367 C C . THR B 1 415 ? 51.980 -8.488 24.928 1.00 48.89 415 THR B C 1
ATOM 6368 O O . THR B 1 415 ? 53.096 -8.330 24.434 1.00 45.13 415 THR B O 1
ATOM 6372 N N . PRO B 1 416 ? 51.356 -7.466 25.563 1.00 51.05 416 PRO B N 1
ATOM 6373 C CA . PRO B 1 416 ? 52.033 -6.172 25.743 1.00 46.13 416 PRO B CA 1
ATOM 6374 C C . PRO B 1 416 ? 53.362 -6.248 26.495 1.00 45.34 416 PRO B C 1
ATOM 6375 O O . PRO B 1 416 ? 54.353 -5.642 26.098 1.00 53.88 416 PRO B O 1
ATOM 6379 N N . ALA B 1 417 ? 53.424 -7.100 27.510 1.00 45.43 417 ALA B N 1
ATOM 6380 C CA . ALA B 1 417 ? 54.646 -7.243 28.275 1.00 46.81 417 ALA B CA 1
ATOM 6381 C C . ALA B 1 417 ? 55.733 -7.816 27.375 1.00 48.83 417 ALA B C 1
ATOM 6382 O O . ALA B 1 417 ? 56.839 -7.294 27.336 1.00 41.80 417 ALA B O 1
ATOM 6384 N N . ASP B 1 418 ? 55.401 -8.886 26.645 1.00 50.28 418 ASP B N 1
ATOM 6385 C CA . ASP B 1 418 ? 56.370 -9.574 25.809 1.00 39.63 418 ASP B CA 1
ATOM 6386 C C . ASP B 1 418 ? 56.872 -8.624 24.732 1.00 35.97 418 ASP B C 1
ATOM 6387 O O . ASP B 1 418 ? 58.054 -8.605 24.439 1.00 40.21 418 ASP B O 1
ATOM 6392 N N . PHE B 1 419 ? 55.968 -7.846 24.124 1.00 41.31 419 PHE B N 1
ATOM 6393 C CA . PHE B 1 419 ? 56.335 -6.938 23.040 1.00 38.50 419 PHE B CA 1
ATOM 6394 C C . PHE B 1 419 ? 57.290 -5.838 23.530 1.00 45.77 419 PHE B C 1
ATOM 6395 O O . PHE B 1 419 ? 58.256 -5.488 22.864 1.00 36.80 419 PHE B O 1
ATOM 6403 N N . ALA B 1 420 ? 56.979 -5.236 24.688 1.00 47.57 420 ALA B N 1
ATOM 6404 C CA . ALA B 1 420 ? 57.846 -4.214 25.245 1.00 41.90 420 ALA B CA 1
ATOM 6405 C C . ALA B 1 420 ? 59.222 -4.827 25.486 1.00 39.91 420 ALA B C 1
ATOM 6406 O O . ALA B 1 420 ? 60.228 -4.276 25.042 1.00 42.24 420 ALA B O 1
ATOM 6408 N N . ARG B 1 421 ? 59.260 -6.020 26.096 1.00 38.51 421 ARG B N 1
ATOM 6409 C CA . ARG B 1 421 ? 60.523 -6.706 26.305 1.00 39.53 421 ARG B CA 1
ATOM 6410 C C . ARG B 1 421 ? 61.167 -7.020 24.957 1.00 44.68 421 ARG B C 1
ATOM 6411 O O . ARG B 1 421 ? 62.388 -7.001 24.860 1.00 45.74 421 ARG B O 1
ATOM 6419 N N . LEU B 1 422 ? 60.374 -7.299 23.912 1.00 35.89 422 LEU B N 1
ATOM 6420 C CA . LEU B 1 422 ? 60.975 -7.756 22.669 1.00 37.17 422 LEU B CA 1
ATOM 6421 C C . LEU B 1 422 ? 61.730 -6.587 22.031 1.00 37.78 422 LEU B C 1
ATOM 6422 O O . LEU B 1 422 ? 62.798 -6.789 21.462 1.00 34.37 422 LEU B O 1
ATOM 6427 N N . ARG B 1 423 ? 61.097 -5.408 22.027 1.00 39.14 423 ARG B N 1
ATOM 6428 C CA . ARG B 1 423 ? 61.689 -4.192 21.490 1.00 46.57 423 ARG B CA 1
ATOM 6429 C C . ARG B 1 423 ? 63.033 -3.881 22.160 1.00 43.46 423 ARG B C 1
ATOM 6430 O O . ARG B 1 423 ? 63.947 -3.385 21.512 1.00 41.12 423 ARG B O 1
ATOM 6438 N N . ALA B 1 424 ? 63.145 -4.174 23.457 1.00 38.46 424 ALA B N 1
ATOM 6439 C CA . ALA B 1 424 ? 64.368 -3.899 24.189 1.00 43.68 424 ALA B CA 1
ATOM 6440 C C . ALA B 1 424 ? 65.467 -4.878 23.765 1.00 41.10 424 ALA B C 1
ATOM 6441 O O . ALA B 1 424 ? 66.556 -4.465 23.392 1.00 42.94 424 ALA B O 1
ATOM 6443 N N . VAL B 1 425 ? 65.170 -6.175 23.712 1.00 40.49 425 VAL B N 1
ATOM 6444 C CA . VAL B 1 425 ? 66.135 -7.172 23.255 1.00 39.87 425 VAL B CA 1
ATOM 6445 C C . VAL B 1 425 ? 66.557 -6.934 21.801 1.00 37.62 425 VAL B C 1
ATOM 6446 O O . VAL B 1 425 ? 67.683 -7.230 21.397 1.00 38.82 425 VAL B O 1
ATOM 6450 N N . LYS B 1 426 ? 65.622 -6.446 21.002 1.00 35.68 426 LYS B N 1
ATOM 6451 C CA . LYS B 1 426 ? 65.882 -6.149 19.606 1.00 36.39 426 LYS B CA 1
ATOM 6452 C C . LYS B 1 426 ? 66.890 -5.001 19.466 1.00 38.17 426 LYS B C 1
ATOM 6453 O O . LYS B 1 426 ? 67.791 -5.095 18.640 1.00 38.83 426 LYS B O 1
ATOM 6459 N N . ALA B 1 427 ? 66.724 -3.912 20.231 1.00 43.19 427 ALA B N 1
ATOM 6460 C CA . ALA B 1 427 ? 67.724 -2.840 20.247 1.00 40.73 427 ALA B CA 1
ATOM 6461 C C . ALA B 1 427 ? 69.101 -3.426 20.554 1.00 40.32 427 ALA B C 1
ATOM 6462 O O . ALA B 1 427 ? 70.099 -3.056 19.951 1.00 47.45 427 ALA B O 1
ATOM 6464 N N . GLN B 1 428 ? 69.158 -4.388 21.467 1.00 40.81 428 GLN B N 1
ATOM 6465 C CA . GLN B 1 428 ? 70.429 -4.865 21.971 1.00 37.46 428 GLN B CA 1
ATOM 6466 C C . GLN B 1 428 ? 71.094 -5.815 20.992 1.00 37.97 428 GLN B C 1
ATOM 6467 O O . GLN B 1 428 ? 72.314 -5.875 21.000 1.00 38.62 428 GLN B O 1
ATOM 6473 N N . TYR B 1 429 ? 70.318 -6.508 20.148 1.00 36.28 429 TYR B N 1
ATOM 6474 C CA . TYR B 1 429 ? 70.846 -7.588 19.302 1.00 35.07 429 TYR B CA 1
ATOM 6475 C C . TYR B 1 429 ? 70.813 -7.210 17.817 1.00 34.05 429 TYR B C 1
ATOM 6476 O O . TYR B 1 429 ? 71.508 -7.813 16.999 1.00 36.32 429 TYR B O 1
ATOM 6485 N N . ASP B 1 430 ? 69.981 -6.221 17.463 1.00 33.81 430 ASP B N 1
ATOM 6486 C CA . ASP B 1 430 ? 69.913 -5.731 16.104 1.00 35.87 430 ASP B CA 1
ATOM 6487 C C . ASP B 1 430 ? 69.759 -4.211 16.179 1.00 35.91 430 ASP B C 1
ATOM 6488 O O . ASP B 1 430 ? 68.709 -3.667 15.846 1.00 35.26 430 ASP B O 1
ATOM 6493 N N . PRO B 1 431 ? 70.824 -3.472 16.591 1.00 36.04 431 PRO B N 1
ATOM 6494 C CA . PRO B 1 431 ? 70.719 -2.034 16.869 1.00 38.83 431 PRO B CA 1
ATOM 6495 C C . PRO B 1 431 ? 70.289 -1.192 15.671 1.00 40.15 431 PRO B C 1
ATOM 6496 O O . PRO B 1 431 ? 69.590 -0.192 15.830 1.00 41.78 431 PRO B O 1
ATOM 6500 N N . ASP B 1 432 ? 70.599 -1.690 14.470 1.00 39.23 432 ASP B N 1
ATOM 6501 C CA . ASP B 1 432 ? 70.336 -0.957 13.251 1.00 38.64 432 ASP B CA 1
ATOM 6502 C C . ASP B 1 432 ? 69.040 -1.406 12.602 1.00 38.87 432 ASP B C 1
ATOM 6503 O O . ASP B 1 432 ? 68.776 -1.026 11.450 1.00 40.54 432 ASP B O 1
ATOM 6508 N N . ASN B 1 433 ? 68.303 -2.296 13.284 1.00 32.47 433 ASN B N 1
ATOM 6509 C CA . ASN B 1 433 ? 67.123 -2.913 12.696 1.00 30.64 433 ASN B CA 1
ATOM 6510 C C . ASN B 1 433 ? 67.436 -3.443 11.295 1.00 30.78 433 ASN B C 1
ATOM 6511 O O . ASN B 1 433 ? 66.674 -3.221 10.351 1.00 36.74 433 ASN B O 1
ATOM 6516 N N . MET B 1 434 ? 68.534 -4.190 11.176 1.00 31.96 434 MET B N 1
ATOM 6517 C CA . MET B 1 434 ? 68.908 -4.851 9.933 1.00 33.31 434 MET B CA 1
ATOM 6518 C C . MET B 1 434 ? 67.877 -5.902 9.521 1.00 33.66 434 MET B C 1
ATOM 6519 O O . MET B 1 434 ? 67.446 -5.980 8.361 1.00 35.07 434 MET B O 1
ATOM 6524 N N . PHE B 1 435 ? 67.483 -6.759 10.465 1.00 35.85 435 PHE B N 1
ATOM 6525 C CA . PHE B 1 435 ? 66.461 -7.729 10.123 1.00 32.61 435 PHE B CA 1
ATOM 6526 C C . PHE B 1 435 ? 65.088 -7.079 10.194 1.00 32.64 435 PHE B C 1
ATOM 6527 O O . PHE B 1 435 ? 64.415 -7.189 11.205 1.00 34.46 435 PHE B O 1
ATOM 6535 N N . ARG B 1 436 ? 64.663 -6.482 9.080 1.00 37.35 436 ARG B N 1
ATOM 6536 C CA . ARG B 1 436 ? 63.410 -5.741 8.999 1.00 33.84 436 ARG B CA 1
ATOM 6537 C C . ARG B 1 436 ? 62.645 -6.082 7.735 1.00 34.28 436 ARG B C 1
ATOM 6538 O O . ARG B 1 436 ? 61.714 -5.355 7.419 1.00 34.49 436 ARG B O 1
ATOM 6546 N N . VAL B 1 437 ? 63.038 -7.131 7.002 1.00 34.41 437 VAL B N 1
ATOM 6547 C CA . VAL B 1 437 ? 62.279 -7.637 5.812 1.00 36.45 437 VAL B CA 1
ATOM 6548 C C . VAL B 1 437 ? 61.478 -8.797 6.389 1.00 36.80 437 VAL B C 1
ATOM 6549 O O . VAL B 1 437 ? 61.696 -9.943 5.971 1.00 33.93 437 VAL B O 1
ATOM 6553 N N . ASN B 1 438 ? 60.497 -8.474 7.206 1.00 32.37 438 ASN B N 1
ATOM 6554 C CA . ASN B 1 438 ? 59.860 -9.444 8.071 1.00 34.15 438 ASN B CA 1
ATOM 6555 C C . ASN B 1 438 ? 58.643 -8.772 8.705 1.00 33.71 438 ASN B C 1
ATOM 6556 O O . ASN B 1 438 ? 58.369 -7.609 8.421 1.00 32.33 438 ASN B O 1
ATOM 6561 N N . PHE B 1 439 ? 57.893 -9.527 9.511 1.00 35.56 439 PHE B N 1
ATOM 6562 C CA . PHE B 1 439 ? 57.025 -8.917 10.504 1.00 36.82 439 PHE B CA 1
ATOM 6563 C C . PHE B 1 439 ? 57.905 -8.321 11.595 1.00 34.95 439 PHE B C 1
ATOM 6564 O O . PHE B 1 439 ? 58.388 -9.039 12.455 1.00 34.69 439 PHE B O 1
ATOM 6572 N N . ASN B 1 440 ? 58.159 -7.016 11.486 1.00 39.64 440 ASN B N 1
ATOM 6573 C CA . ASN B 1 440 ? 59.285 -6.369 12.132 1.00 36.39 440 ASN B CA 1
ATOM 6574 C C . ASN B 1 440 ? 58.909 -5.878 13.524 1.00 36.90 440 ASN B C 1
ATOM 6575 O O . ASN B 1 440 ? 57.887 -5.202 13.713 1.00 35.37 440 ASN B O 1
ATOM 6580 N N . ILE B 1 441 ? 59.772 -6.239 14.476 1.00 35.42 441 ILE B N 1
ATOM 6581 C CA . ILE B 1 441 ? 59.755 -5.713 15.834 1.00 36.98 441 ILE B CA 1
ATOM 6582 C C . ILE B 1 441 ? 60.731 -4.532 15.900 1.00 37.53 441 ILE B C 1
ATOM 6583 O O . ILE B 1 441 ? 61.945 -4.730 15.908 1.00 33.06 441 ILE B O 1
ATOM 6588 N N . PRO B 1 442 ? 60.261 -3.260 15.944 1.00 38.85 442 PRO B N 1
ATOM 6589 C CA . PRO B 1 442 ? 61.178 -2.127 15.940 1.00 40.14 442 PRO B CA 1
ATOM 6590 C C . PRO B 1 442 ? 61.967 -2.015 17.238 1.00 39.83 442 PRO B C 1
ATOM 6591 O O . PRO B 1 442 ? 61.438 -2.292 18.324 1.00 43.23 442 PRO B O 1
ATOM 6595 N N . PRO B 1 443 ? 63.247 -1.590 17.178 1.00 40.10 443 PRO B N 1
ATOM 6596 C CA . PRO B 1 443 ? 64.024 -1.347 18.395 1.00 41.25 443 PRO B CA 1
ATOM 6597 C C . PRO B 1 443 ? 63.241 -0.420 19.322 1.00 35.35 443 PRO B C 1
ATOM 6598 O O . PRO B 1 443 ? 62.559 0.490 18.868 1.00 39.86 443 PRO B O 1
ATOM 6602 N N . ALA B 1 444 ? 63.325 -0.655 20.631 1.00 39.51 444 ALA B N 1
ATOM 6603 C CA . ALA B 1 444 ? 62.752 0.285 21.595 1.00 38.65 444 ALA B CA 1
ATOM 6604 C C . ALA B 1 444 ? 63.403 1.665 21.458 1.00 40.07 444 ALA B C 1
ATOM 6605 O O . ALA B 1 444 ? 64.599 1.769 21.185 1.00 40.74 444 ALA B O 1
ATOM 6607 N N . GLU B 1 445 ? 62.579 2.715 21.569 1.00 46.95 445 GLU B N 1
ATOM 6608 C CA . GLU B 1 445 ? 63.013 4.104 21.463 1.00 53.14 445 GLU B CA 1
ATOM 6609 C C . GLU B 1 445 ? 63.853 4.498 22.678 1.00 50.23 445 GLU B C 1
ATOM 6610 O O . GLU B 1 445 ? 64.709 5.359 22.567 1.00 56.78 445 GLU B O 1
ATOM 6616 N N . SER B 1 446 ? 63.574 3.858 23.822 1.00 47.78 446 SER B N 1
ATOM 6617 C CA . SER B 1 446 ? 64.399 3.908 25.014 1.00 51.89 446 SER B CA 1
ATOM 6618 C C . SER B 1 446 ? 65.874 3.696 24.715 1.00 43.76 446 SER B C 1
ATOM 6619 O O . SER B 1 446 ? 66.706 4.270 25.399 1.00 52.25 446 SER B O 1
ATOM 6622 N N . TRP B 1 447 ? 66.185 2.816 23.753 1.00 44.36 447 TRP B N 1
ATOM 6623 C CA . TRP B 1 447 ? 67.547 2.409 23.461 1.00 41.74 447 TRP B CA 1
ATOM 6624 C C . TRP B 1 447 ? 68.121 3.099 22.216 1.00 47.43 447 TRP B C 1
ATOM 6625 O O . TRP B 1 447 ? 69.324 2.977 21.974 1.00 44.50 447 TRP B O 1
ATOM 6636 N N . THR B 1 448 ? 67.262 3.831 21.481 1.00 51.44 448 THR B N 1
ATOM 6637 C CA . THR B 1 448 ? 67.520 4.359 20.145 1.00 69.10 448 THR B CA 1
ATOM 6638 C C . THR B 1 448 ? 66.725 5.653 19.974 1.00 72.32 448 THR B C 1
ATOM 6639 O O . THR B 1 448 ? 66.154 5.853 18.875 1.00 89.22 448 THR B O 1
#

Radius of gyration: 33.8 Å; Cα contacts (8 Å, |Δi|>4): 2172; chains: 2; bounding box: 86×88×70 Å

Solvent-accessible surface area: 34003 Å² total; per-residue (Å²): 80,39,71,61,155,73,130,33,6,78,89,0,30,47,13,18,8,79,10,18,147,13,143,0,24,45,0,16,46,0,37,58,47,104,65,2,2,45,4,0,110,64,0,41,147,68,92,77,19,0,0,56,26,21,15,11,44,58,25,10,41,45,4,76,98,1,0,11,0,4,3,74,130,1,84,28,19,68,35,46,50,104,123,30,2,0,60,0,48,7,2,0,63,2,111,56,0,10,112,59,0,44,108,96,26,22,0,0,9,0,5,15,8,31,14,29,6,0,12,35,22,1,8,10,0,2,7,6,10,2,1,14,67,42,1,8,4,0,10,40,12,109,92,0,58,0,0,9,11,98,2,46,49,82,51,1,41,44,65,101,11,87,40,0,3,43,0,0,1,1,0,34,15,0,0,0,3,13,4,1,0,18,6,33,11,26,103,7,88,109,0,23,0,2,0,0,15,0,0,7,131,1,1,41,106,0,1,62,30,0,10,93,25,8,139,129,17,50,58,56,0,7,6,2,1,33,5,23,81,26,80,110,86,109,121,39,65,120,50,7,70,48,95,15,2,0,3,0,7,0,2,13,12,27,118,56,77,66,0,49,118,33,0,109,60,3,77,142,33,27,66,54,37,53,67,45,16,84,50,1,55,8,55,70,0,14,68,1,5,94,67,117,35,107,143,58,82,62,20,52,29,64,8,22,6,0,63,51,3,36,70,19,0,0,67,13,1,32,65,50,3,0,38,145,21,39,9,50,19,51,2,10,3,18,17,4,16,15,12,6,54,116,118,23,195,52,86,12,0,12,10,14,35,107,4,26,6,0,0,36,0,10,2,93,55,74,64,83,0,30,133,89,3,58,65,0,15,101,134,0,133,61,22,13,44,34,17,17,13,14,44,31,8,4,17,58,13,71,51,84,73,34,2,79,34,6,17,60,114,77,33,14,62,44,0,59,30,16,0,11,100,46,0,85,114,24,14,0,94,21,9,10,22,0,24,20,5,120,92,140,143,82,48,72,47,146,71,126,40,5,81,126,4,43,43,15,18,8,86,8,18,145,19,130,1,22,50,0,20,97,0,68,63,49,104,75,1,2,47,5,0,108,68,0,35,150,76,180,77,19,0,0,54,30,21,15,11,47,56,26,11,40,44,3,70,94,0,0,10,0,8,4,46,61,4,37,24,20,63,34,72,51,110,55,30,3,1,60,0,58,6,2,0,71,2,109,66,0,9,108,62,0,36,107,92,18,20,0,0,9,1,4,16,7,30,16,29,5,0,10,34,20,1,8,8,1,2,8,7,11,2,1,14,68,40,1,8,4,0,11,45,11,122,91,0,52,0,0,6,15,106,3,43,46,85,57,0,40,42,64,94,15,81,62,0,3,10,0,0,1,0,0,38,14,0,0,1,1,14,4,1,0,39,6,34,10,23,104,9,76,108,0,23,0,1,1,0,14,0,0,6,119,2,1,34,95,0,2,60,30,0,7,86,24,8,130,127,15,50,59,58,0,8,7,3,0,34,5,22,78,29,78,111,86,110,119,33,65,119,54,7,70,49,91,15,2,0,4,0,7,1,1,15,11,28,114,57,76,67,0,45,123,32,0,123,76,4,74,156,38,34,75,52,40,50,62,47,16,86,54,2,54,7,57,69,0,14,64,2,6,93,65,114,28,111,141,54,86,68,20,50,29,65,4,24,7,0,59,58,3,43,80,26,0,2,65,25,2,30,65,36,4,0,38,144,18,45,7,70,8,53,2,10,4,18,18,4,15,14,11,5,53,123,118,26,106,51,85,13,0,13,10,14,36,104,4,24,6,0,0,37,0,10,5,91,61,52,93,70,4,28,170,91,3,59,52,0,18,97,127,0,56,32,14,28,47,60,16,17,15,12,40,32,7,4,20,54,9,67,53,86,71,31,2,82,37,6,14,58,112,78,32,15,63,114,0,55,27,8,0,7,93,50,0,84,111,24,10,0,93,19,9,11,20,0,25,18,14,136,112,151,127

Sequence (882 aa):
ALEPDQPGYDDARLGLNRAAESRPAYVVEAADEQEVAAAVRLAAEQKRPVGVMATGHGPSVSADDAVLVNTRRMEGVSVDAARATAWIEAGARWRKVLEHTAPHGLAPLNGSSPNVGAVGYLVGGGAGLLGRRFGYAADHVRRLRLVTADGRLRDVTAGTDPDLFWAVRGGKDNFGLVVGMEVDLFPVTRLYGGGLYFAGEATAEVLHAYAEWVRHVPEEMASSVLLVHNPDLPDVPEPLRGRFITHLRIAYSGEPADGEHLVRPLRELGPILLDTVRDMPYAEVGTIHHEPTSMPYVAYDRNVLLSDLTDDAVDIIVALAGPDAGAPFVTELRHFGGAYARPPKVPNCVGGRDAAFSLFTGAVPEAEGLRRRDDLLDRLRPWSTGGTNLNFAGVEDISPASVEAAYTPADFARLRAVKAQYDPDNMFRVNFNIPPAESWTALEPDQPGYDDARLGLNRAAESRPAYVVEAADEQEVAAAVRLAAEQKRPVGVMATGHGPSVSADDAVLVNTRRMEGVSVDAARATAWIEAGARWRKVLEHTAPHGLAPLNGSSPNVGAVGYLVGGGAGLLGRRFGYAADHVRRLRLVTADGRLRDVTAGTDPDLFWAVRGGKDNFGLVVGMEVDLFPVTRLYGGGLYFAGEATAEVLHAYAEWVRHVPEEMASSVLLVHNPDLPDVPEPLRGRFITHLRIAYSGEPADGEHLVRPLRELGPILLDTVRDMPYAEVGTIHHEPTSMPYVAYDRNVLLSDLTDDAVDIIVALAGPDAGAPFVTELRHFGGAYARPPKVPNCVGGRDAAFSLFTGAVPEAEGLRRRDDLLDRLRPWSTGGTNLNFAGVEDISPASVEAAYTPADFARLRAVKAQYDPDNMFRVNFNIPPAESWT

Nearest PDB structures (foldseek):
  6fyf-assembly3_C  TM=9.228E-01  e=1.677E-38  Streptomyces maritimus
  6fyg-assembly3_C  TM=9.229E-01  e=3.181E-37  Streptomyces maritimus
  2bvf-assembly2_B  TM=8.734E-01  e=4.334E-31  Paenarthrobacter nicotinovorans
  8ot8-assembly1_D  TM=7.484E-01  e=3.279E-17  Actinomycetota bacterium
  7sml-assembly1_A  TM=6.082E-01  e=3.255E-16  Myrciaria dubia

Secondary structure (DSSP, 8-state):
-B-TTSTTHHHHH--SB-SS----SEEEE-SSHHHHHHHHHHHHHTT--EEEESSSSS--S--TTSEEEE-TT---EEEETTTTEEEEETT-BHHHHHHHHGGGT-B----S-TTSBHHHHHTT----TTHHHH--GGGSEEEEEEE-TTS-EEEE-TTT-HHHHHHHHHHTTBTBEEEEEEEE-B---EEEEEEEEEEGGGHHHHHHHHHHHTTT--TTEEEEEEEEEE-S-TTS-GGGTTEEEEEEEEEE-S-HHHHHHHHHHHHTS--EEEE--EEEEGGGGGGTT----SS-B--EEEEEEES---HHHHHHHHHHHSTTT--SSEEEEEE--GGGGS--SS------TT-SEEEEEEE-S-HHHHHHHHHHHHHTGGGB-S---STT--GGG-SHHHHHTTS-HHHHHHHHHHHHHH-TT----SSS--PPPTTT-/-B-TTSTTHHHHH--SB-TT----SEEEE-SSHHHHHHHHHHHHHTT--EEEESSSSS--S--TTSEEEE-TT---EEEETTTTEEEEETT-BHHHHHHHHGGGT-B-S--S-TTSBHHHHHTT----TTHHHH--GGGSEEEEEEE-TTS-EEEE-TTT-HHHHHHHTTSTTTT-EEEEEEEE-B---EEEEEEEEEEGGGHHHHHHHHHHHGGG--TTEEEEEEEEEE-S-TTS-GGGTTEEEEEEEEEE-S-HHHHHHHHHHHHTS--EEEE--EEEEGGGGGGTT----SS-B--EEEEEEES---HHHHHHHHHHHSTTTT-SSEEEEEE--GGGGSPPSS------TT-SEEEEEEE---HHHHHHHHHHHHHTGGGB-S---STT--TT--SHHHHHTTS-HHHHHHHHHHHHHH-TT----SSS--PPPGGG-

B-factor: mean 48.0, std 13.35, range [26.92, 165.21]

InterPro domains:
  IPR006093 Oxygen oxidoreductase covalent FAD-binding site [PS00862] (31-64)
  IPR006094 FAD linked oxidase, N-terminal [PF01565] (31-163)
  IPR012951 Berberine/berberine-like [PF08031] (410-442)
  IPR016166 FAD-binding domain, PCMH-type [PS51387] (27-195)
  IPR016167 FAD-binding, type PCMH, subdomain 1 [G3DSA:3.30.43.10] (6-82)
  IPR016169 FAD-binding, type PCMH, subdomain 2 [G3DSA:3.30.465.10] (86-430)
  IPR036318 FAD-binding, type PCMH-like superfamily [SSF56176] (6-195)
  IPR050416 FAD-linked Oxidoreductases in Biosynthetic Pathways [PTHR42973] (24-436)

Organism: Streptomyces lavendulae (NCBI:txid1914)